Protein AF-A0A8K0I4N4-F1 (afdb_monomer_lite)

Radius of gyration: 37.81 Å; chains: 1; bounding box: 100×68×108 Å

Secondary structure (DSSP, 8-state):
-B---SS--HHHHHHHHHHHHHTT--EEE--GGGT-HHHHHHHHHHHHHTTSSS-GGG-EEEEEE-GGG-SHHHHHHHHHHHHHHHT-S-EEEEEE-SS-EE-TT---SSPPGGGEE---HHHHHHHHHHHHHTTSEEEEEEES--HHHHHHHHTT-SS--SEEEEE--SSS--HHHHHHHHHTTPEEEEESTT--TT-HHHHHHHHS-HHHHHHHHHHT--HHHHHHHHHS---TT--HHHHHHHHHHHHHHHHHHHH-TT-----------PPPP------HHHHHHHHHHHHHHHHHS--------HHHHHHHHHHHHHHHHHHHHHHHHHHHHHHHHHHHHHHHHHHHTTHHHHHHHTT--HHHHHHHHHHHHHHHHHHHHHHHHHHHHHHT-HHHHTS-HHHHHHHHHHHHHHHHHHHHHHHTT-S-HHHHHHHHHHHHHHHHHHIIIIIHHHHH-TTS-HHHHHHHTTSHHHHHHHHHHHHHHHHHHHHHHTS----TTGGG-TT--HHHHHHHHHHHHHHHHHHHHHHHHHHHTT----S-TTHHHHTTS----------------------TT-HHHHHHHTTSS--SSS--EETTEETTT-HHHHHHH-----SS----TTSBHHHHHHHHHHHTT--HHHHHHHHHHHHHHTT-SGGG-TTSBGGGS-HHHHHHHHHHHHHTT-HHHHHHHS-EEEEEEE--GGGHHHHHHHHHHH-TT-EEEEEETTEEEEEEETTT--HHHHHHHHHHHHTTS---EEEEEEPPHHHHHHHHHHHHHHHTT--

Structure (mmCIF, N/CA/C/O backbone):
data_AF-A0A8K0I4N4-F1
#
_entry.id   AF-A0A8K0I4N4-F1
#
loop_
_atom_site.group_PDB
_atom_site.id
_atom_site.type_symbol
_atom_site.label_atom_id
_atom_site.label_alt_id
_atom_site.label_comp_id
_atom_site.label_asym_id
_atom_site.label_entity_id
_atom_site.label_seq_id
_atom_site.pdbx_PDB_ins_code
_atom_site.Cartn_x
_atom_site.Cartn_y
_atom_site.Cartn_z
_atom_site.occupancy
_atom_site.B_iso_or_equiv
_atom_site.auth_seq_id
_atom_site.auth_comp_id
_atom_site.auth_asym_id
_atom_site.auth_atom_id
_atom_site.pdbx_PDB_model_num
ATOM 1 N N . MET A 1 1 ? -2.780 0.352 36.005 1.00 84.69 1 MET A N 1
ATOM 2 C CA . MET A 1 1 ? -1.514 0.038 36.692 1.00 84.69 1 MET A CA 1
ATOM 3 C C . MET A 1 1 ? -1.393 -1.473 36.811 1.00 84.69 1 MET A C 1
ATOM 5 O O . MET A 1 1 ? -2.317 -2.087 37.326 1.00 84.69 1 MET A O 1
ATOM 9 N N . GLY A 1 2 ? -0.307 -2.064 36.307 1.00 86.19 2 GLY A N 1
ATOM 10 C CA . GLY A 1 2 ? -0.007 -3.486 36.519 1.00 86.19 2 GLY A CA 1
ATOM 11 C C . GLY A 1 2 ? 0.747 -3.702 37.832 1.00 86.19 2 GLY A C 1
ATOM 12 O O . GLY A 1 2 ? 1.519 -2.837 38.239 1.00 86.19 2 GLY A O 1
ATOM 13 N N . THR A 1 3 ? 0.518 -4.838 38.488 1.00 88.50 3 THR A N 1
ATOM 14 C CA . THR A 1 3 ? 1.113 -5.178 39.798 1.00 88.50 3 THR A CA 1
ATOM 15 C C . THR A 1 3 ? 2.038 -6.399 39.749 1.00 88.50 3 THR A C 1
ATOM 17 O O . THR A 1 3 ? 2.388 -6.956 40.786 1.00 88.50 3 THR A O 1
ATOM 20 N N . ALA A 1 4 ? 2.437 -6.835 38.553 1.00 81.50 4 ALA A N 1
ATOM 21 C CA . ALA A 1 4 ? 3.469 -7.852 38.395 1.00 81.50 4 ALA A CA 1
ATOM 22 C C . ALA A 1 4 ? 4.845 -7.244 38.721 1.00 81.50 4 ALA A C 1
ATOM 24 O O . ALA A 1 4 ? 5.236 -6.248 38.113 1.00 81.50 4 ALA A O 1
ATOM 25 N N . GLY A 1 5 ? 5.573 -7.833 39.671 1.00 68.62 5 GLY A N 1
ATOM 26 C CA . GLY A 1 5 ? 6.937 -7.421 40.000 1.00 68.62 5 GLY A CA 1
ATOM 27 C C . GLY A 1 5 ? 7.660 -8.416 40.904 1.00 68.62 5 GLY A C 1
ATOM 28 O O . GLY A 1 5 ? 7.019 -9.129 41.676 1.00 68.62 5 GLY A O 1
ATOM 29 N N . ARG A 1 6 ? 8.993 -8.485 40.800 1.00 64.88 6 ARG A N 1
ATOM 30 C CA . ARG A 1 6 ? 9.859 -9.320 41.652 1.00 64.88 6 ARG A CA 1
ATOM 31 C C . ARG A 1 6 ? 11.047 -8.492 42.172 1.00 64.88 6 ARG A C 1
ATOM 33 O O . ARG A 1 6 ? 11.702 -7.849 41.358 1.00 64.88 6 ARG A O 1
ATOM 40 N N . PRO A 1 7 ? 11.369 -8.523 43.479 1.00 70.44 7 PRO A N 1
ATOM 41 C CA . PRO A 1 7 ? 10.626 -9.156 44.571 1.00 70.44 7 PRO A CA 1
ATOM 42 C C . PRO A 1 7 ? 9.334 -8.397 44.917 1.00 70.44 7 PRO A C 1
ATOM 44 O O . PRO A 1 7 ? 9.243 -7.181 44.763 1.00 70.44 7 PRO A O 1
ATOM 47 N N . VAL A 1 8 ? 8.331 -9.118 45.422 1.00 76.38 8 VAL A N 1
ATOM 48 C CA . VAL A 1 8 ? 7.087 -8.509 45.915 1.00 76.38 8 VAL A CA 1
ATOM 49 C C . VAL A 1 8 ? 7.308 -8.042 47.348 1.00 76.38 8 VAL A C 1
ATOM 51 O O . VAL A 1 8 ? 7.421 -8.863 48.255 1.00 76.38 8 VAL A O 1
ATOM 54 N N . VAL A 1 9 ? 7.342 -6.727 47.554 1.00 84.25 9 VAL A N 1
ATOM 55 C CA . VAL A 1 9 ? 7.341 -6.114 48.888 1.00 84.25 9 VAL A CA 1
ATOM 56 C C . VAL A 1 9 ? 5.937 -5.546 49.139 1.00 84.25 9 VAL A C 1
ATOM 58 O O . VAL A 1 9 ? 5.598 -4.529 48.529 1.00 84.25 9 VAL A O 1
ATOM 61 N N . PRO A 1 10 ? 5.103 -6.185 49.987 1.00 84.31 10 PRO A N 1
ATOM 62 C CA . PRO A 1 10 ? 3.696 -5.816 50.183 1.00 84.31 10 PRO A CA 1
ATOM 63 C C . PRO A 1 10 ? 3.459 -4.327 50.452 1.00 84.31 10 PRO A C 1
ATOM 65 O O . PRO A 1 10 ? 2.577 -3.729 49.839 1.00 84.31 10 PRO A O 1
ATOM 68 N N . GLU A 1 11 ? 4.280 -3.719 51.312 1.00 83.00 11 GLU A N 1
ATOM 69 C CA . GLU A 1 11 ? 4.122 -2.311 51.689 1.00 83.00 11 GLU A CA 1
ATOM 70 C C . GLU A 1 11 ? 4.395 -1.366 50.511 1.00 83.00 11 GLU A C 1
ATOM 72 O O . GLU A 1 11 ? 3.623 -0.442 50.262 1.00 83.00 11 GLU A O 1
ATOM 77 N N . ASN A 1 12 ? 5.422 -1.654 49.704 1.00 85.62 12 ASN A N 1
ATOM 78 C CA . ASN A 1 12 ? 5.733 -0.863 48.511 1.00 85.62 12 ASN A CA 1
ATOM 79 C C . ASN A 1 12 ? 4.607 -0.952 47.477 1.00 85.62 12 ASN A C 1
ATOM 81 O O . ASN A 1 12 ? 4.253 0.051 46.862 1.00 85.62 12 ASN A O 1
ATOM 85 N N . VAL A 1 13 ? 4.022 -2.143 47.302 1.00 86.81 13 VAL A N 1
ATOM 86 C CA . VAL A 1 13 ? 2.881 -2.344 46.397 1.00 86.81 13 VAL A CA 1
ATOM 87 C C . VAL A 1 13 ? 1.680 -1.527 46.872 1.00 86.81 13 VAL A C 1
ATOM 89 O O . VAL A 1 13 ? 1.077 -0.810 46.077 1.00 86.81 13 VAL A O 1
ATOM 92 N N . LYS A 1 14 ? 1.365 -1.576 48.170 1.00 88.56 14 LYS A N 1
ATOM 93 C CA . LYS A 1 14 ? 0.253 -0.830 48.774 1.00 88.56 14 LYS A CA 1
ATOM 94 C C . LYS A 1 14 ? 0.414 0.684 48.616 1.00 88.56 14 LYS A C 1
ATOM 96 O O . LYS A 1 14 ? -0.523 1.349 48.176 1.00 88.56 14 LYS A O 1
ATOM 101 N N . LEU A 1 15 ? 1.599 1.217 48.925 1.00 88.56 15 LEU A N 1
ATOM 102 C CA . LEU A 1 15 ? 1.917 2.640 48.767 1.00 88.56 15 LEU A CA 1
ATOM 103 C C . LEU A 1 15 ? 1.835 3.081 47.302 1.00 88.56 15 LEU A C 1
ATOM 105 O O . LEU A 1 15 ? 1.200 4.090 47.001 1.00 88.56 15 LEU A O 1
ATOM 109 N N . ALA A 1 16 ? 2.402 2.296 46.382 1.00 88.44 16 ALA A N 1
ATOM 110 C CA . ALA A 1 16 ? 2.364 2.607 44.956 1.00 88.44 16 ALA A CA 1
ATOM 111 C C . ALA A 1 16 ? 0.929 2.626 44.402 1.00 88.44 16 ALA A C 1
ATOM 113 O O . ALA A 1 16 ? 0.605 3.460 43.559 1.00 88.44 16 ALA A O 1
ATOM 114 N N . ILE A 1 17 ? 0.056 1.738 44.886 1.00 91.56 17 ILE A N 1
ATOM 115 C CA . ILE A 1 17 ? -1.358 1.706 44.492 1.00 91.56 17 ILE A CA 1
ATOM 116 C C . ILE A 1 17 ? -2.102 2.934 45.017 1.00 91.56 17 ILE A C 1
ATOM 118 O O . ILE A 1 17 ? -2.816 3.568 44.244 1.00 91.56 17 ILE A O 1
ATOM 122 N N . LEU A 1 18 ? -1.923 3.302 46.291 1.00 90.50 18 LEU A N 1
ATOM 123 C CA . LEU A 1 18 ? -2.546 4.505 46.860 1.00 90.50 18 LEU A CA 1
ATOM 124 C C . LEU A 1 18 ? -2.133 5.762 46.087 1.00 90.50 18 LEU A C 1
ATOM 126 O O . LEU A 1 18 ? -2.992 6.522 45.641 1.00 90.50 18 LEU A O 1
ATOM 130 N N . GLN A 1 19 ? -0.836 5.912 45.823 1.00 90.81 19 GLN A N 1
ATOM 131 C CA . GLN A 1 19 ? -0.314 7.024 45.035 1.00 90.81 19 GLN A CA 1
ATOM 132 C C . GLN A 1 19 ? -0.845 7.009 43.593 1.00 90.81 19 GLN A C 1
ATOM 134 O O . GLN A 1 19 ? -1.157 8.054 43.025 1.00 90.81 19 GLN A O 1
ATOM 139 N N . ALA A 1 20 ? -1.003 5.833 42.979 1.00 87.69 20 ALA A N 1
ATOM 140 C CA . ALA A 1 20 ? -1.614 5.731 41.658 1.00 87.69 20 ALA A CA 1
ATOM 141 C C . ALA A 1 20 ? -3.083 6.187 41.674 1.00 87.69 20 ALA A C 1
ATOM 143 O O . ALA A 1 20 ? -3.505 6.891 40.755 1.00 87.69 20 ALA A O 1
ATOM 144 N N . ILE A 1 21 ? -3.858 5.836 42.707 1.00 90.06 21 ILE A N 1
ATOM 145 C CA . ILE A 1 21 ? -5.245 6.301 42.864 1.00 90.06 21 ILE A CA 1
ATOM 146 C C . ILE A 1 21 ? -5.293 7.831 42.985 1.00 90.06 21 ILE A C 1
ATOM 148 O O . ILE A 1 21 ? -6.112 8.458 42.304 1.00 90.06 21 ILE A O 1
ATOM 152 N N . GLU A 1 22 ? -4.402 8.429 43.780 1.00 88.69 22 GLU A N 1
ATOM 153 C CA . GLU A 1 22 ? -4.265 9.888 43.927 1.00 88.69 22 GLU A CA 1
ATOM 154 C C . GLU A 1 22 ? -3.937 10.581 42.598 1.00 88.69 22 GLU A C 1
ATOM 156 O O . GLU A 1 22 ? -4.527 11.607 42.266 1.00 88.69 22 GLU A O 1
ATOM 161 N N . LEU A 1 23 ? -3.066 9.978 41.784 1.00 88.38 23 LEU A N 1
ATOM 162 C CA . LEU A 1 23 ? -2.719 10.461 40.441 1.00 88.38 23 LEU A CA 1
ATOM 163 C C . LEU A 1 23 ? -3.838 10.260 39.399 1.00 88.38 23 LEU A C 1
ATOM 165 O O . LEU A 1 23 ? -3.674 10.647 38.242 1.00 88.38 23 LEU A O 1
ATOM 169 N N . GLY A 1 24 ? -4.965 9.651 39.781 1.00 90.06 24 GLY A N 1
ATOM 170 C CA . GLY A 1 24 ? -6.136 9.461 38.923 1.00 90.06 24 GLY A CA 1
ATOM 171 C C . GLY A 1 24 ? -6.245 8.084 38.263 1.00 90.06 24 GLY A C 1
ATOM 172 O O . GLY A 1 24 ? -7.153 7.871 37.460 1.00 90.06 24 GLY A O 1
ATOM 173 N N . TYR A 1 25 ? -5.380 7.116 38.592 1.00 89.38 25 TYR A N 1
ATOM 174 C CA . TYR A 1 25 ? -5.561 5.749 38.100 1.00 89.38 25 TYR A CA 1
ATOM 175 C C . TYR A 1 25 ? -6.832 5.138 38.683 1.00 89.38 25 TYR A C 1
ATOM 177 O O . TYR A 1 25 ? -7.111 5.225 39.880 1.00 89.38 25 TYR A O 1
ATOM 185 N N . ARG A 1 26 ? -7.596 4.485 37.810 1.00 94.94 26 ARG A N 1
ATOM 186 C CA . ARG A 1 26 ? -8.806 3.744 38.176 1.00 94.94 26 ARG A CA 1
ATOM 187 C C . ARG A 1 26 ? -8.774 2.282 37.737 1.00 94.94 26 ARG A C 1
ATOM 189 O O . ARG A 1 26 ? -9.516 1.485 38.285 1.00 94.94 26 ARG A O 1
ATOM 196 N N . HIS A 1 27 ? -7.880 1.904 36.821 1.00 95.56 27 HIS A N 1
ATOM 197 C CA . HIS A 1 27 ? -7.715 0.521 36.361 1.00 95.56 27 HIS A CA 1
ATOM 198 C C . HIS A 1 27 ? -6.478 -0.135 36.996 1.00 95.56 27 HIS A C 1
ATOM 200 O O . HIS A 1 27 ? -5.355 0.340 36.791 1.00 95.56 27 HIS A O 1
ATOM 206 N N . PHE A 1 28 ? -6.674 -1.243 37.715 1.00 95.69 28 PHE A N 1
ATOM 207 C CA . PHE A 1 28 ? -5.638 -2.055 38.358 1.00 95.69 28 PHE A CA 1
ATOM 208 C C . PHE A 1 28 ? -5.649 -3.495 37.832 1.00 95.69 28 PHE A C 1
ATOM 210 O O . PHE A 1 28 ? -6.684 -4.155 37.829 1.00 95.69 28 PHE A O 1
ATOM 217 N N . ASP A 1 29 ? -4.485 -3.980 37.402 1.00 95.94 29 ASP A N 1
ATOM 218 C CA . ASP A 1 29 ? -4.281 -5.341 36.903 1.00 95.94 29 ASP A CA 1
ATOM 219 C C . ASP A 1 29 ? -3.389 -6.133 37.872 1.00 95.94 29 ASP A C 1
ATOM 221 O O . ASP A 1 29 ? -2.272 -5.721 38.212 1.00 95.94 29 ASP A O 1
ATOM 225 N N . THR A 1 30 ? -3.901 -7.269 38.340 1.00 95.62 30 THR A N 1
ATOM 226 C CA . THR A 1 30 ? -3.213 -8.220 39.220 1.00 95.62 30 THR A CA 1
ATOM 227 C C . THR A 1 30 ? -3.423 -9.657 38.732 1.00 95.62 30 THR A C 1
ATOM 229 O O . THR A 1 30 ? -3.965 -9.883 37.650 1.00 95.62 30 THR A O 1
ATOM 232 N N . ALA A 1 31 ? -2.914 -10.637 39.470 1.00 95.12 31 ALA A N 1
ATOM 233 C CA . ALA A 1 31 ? -3.152 -12.060 39.262 1.00 95.12 31 ALA A CA 1
ATOM 234 C C . ALA A 1 31 ? -2.863 -12.813 40.563 1.00 95.12 31 ALA A C 1
ATOM 236 O O . ALA A 1 31 ? -1.988 -12.401 41.331 1.00 95.12 31 ALA A O 1
ATOM 237 N N . SER A 1 32 ? -3.494 -13.973 40.755 1.00 92.38 32 SER A N 1
ATOM 238 C CA . SER A 1 32 ? -3.227 -14.838 41.913 1.00 92.38 32 SER A CA 1
ATOM 239 C C . SER A 1 32 ? -1.741 -15.212 42.033 1.00 92.38 32 SER A C 1
ATOM 241 O O . SER A 1 32 ? -1.169 -15.158 43.123 1.00 92.38 32 SER A O 1
ATOM 243 N N . LEU A 1 33 ? -1.074 -15.484 40.901 1.00 91.81 33 LEU A N 1
ATOM 244 C CA . LEU A 1 33 ? 0.362 -15.779 40.855 1.00 91.81 33 LEU A CA 1
ATOM 245 C C . LEU A 1 33 ? 1.227 -14.631 41.391 1.00 91.81 33 LEU A C 1
ATOM 247 O O . LEU A 1 33 ? 2.259 -14.883 42.009 1.00 91.81 33 LEU A O 1
ATOM 251 N N . TYR A 1 34 ? 0.846 -13.374 41.146 1.00 90.25 34 TYR A N 1
ATOM 252 C CA . TYR A 1 34 ? 1.699 -12.226 41.470 1.00 90.25 34 TYR A CA 1
ATOM 253 C C . TYR A 1 34 ? 1.830 -12.015 42.979 1.00 90.25 34 TYR A C 1
ATOM 255 O O . TYR A 1 34 ? 2.717 -11.289 43.409 1.00 90.25 34 TYR A O 1
ATOM 263 N N . ARG A 1 35 ? 0.958 -12.636 43.789 1.00 89.94 35 ARG A N 1
ATOM 264 C CA . ARG A 1 35 ? 0.892 -12.449 45.248 1.00 89.94 35 ARG A CA 1
ATOM 265 C C . ARG A 1 35 ? 0.696 -10.981 45.664 1.00 89.94 35 ARG A C 1
ATOM 267 O O . ARG A 1 35 ? 1.023 -10.605 46.786 1.00 89.94 35 ARG A O 1
ATOM 274 N N . THR A 1 36 ? 0.123 -10.163 44.780 1.00 94.00 36 THR A N 1
ATOM 275 C CA . THR A 1 36 ? -0.172 -8.737 45.009 1.00 94.00 36 THR A CA 1
ATOM 276 C C . THR A 1 36 ? -1.652 -8.440 45.243 1.00 94.00 36 THR A C 1
ATOM 278 O O . THR A 1 36 ? -1.992 -7.310 45.584 1.00 94.00 36 THR A O 1
ATOM 281 N N . GLU A 1 37 ? -2.526 -9.447 45.149 1.00 96.12 37 GLU A N 1
ATOM 282 C CA . GLU A 1 37 ? -3.969 -9.314 45.394 1.00 96.12 37 GLU A CA 1
ATOM 283 C C . GLU A 1 37 ? -4.283 -8.756 46.787 1.00 96.12 37 GLU A C 1
ATOM 285 O O . GLU A 1 37 ? -5.057 -7.813 46.916 1.00 96.12 37 GLU A O 1
ATOM 290 N N . ARG A 1 38 ? -3.641 -9.286 47.836 1.00 95.50 38 ARG A N 1
ATOM 291 C CA . ARG A 1 38 ? -3.889 -8.841 49.214 1.00 95.50 38 ARG A CA 1
ATOM 292 C C . ARG A 1 38 ? -3.451 -7.391 49.469 1.00 95.50 38 ARG A C 1
ATOM 294 O O . ARG A 1 38 ? -4.287 -6.609 49.918 1.00 95.50 38 ARG A O 1
ATOM 301 N N . PRO A 1 39 ? -2.213 -6.979 49.127 1.00 95.00 39 PRO A N 1
ATOM 302 C CA . PRO A 1 39 ? -1.818 -5.570 49.197 1.00 95.00 39 PRO A CA 1
ATOM 303 C C . PRO A 1 39 ? -2.722 -4.628 48.390 1.00 95.00 39 PRO A C 1
ATOM 305 O O . PRO A 1 39 ? -3.019 -3.528 48.854 1.00 95.00 39 PRO A O 1
ATOM 308 N N . LEU A 1 40 ? -3.184 -5.053 47.206 1.00 96.31 40 LEU A N 1
ATOM 309 C CA . LEU A 1 40 ? -4.114 -4.276 46.382 1.00 96.31 40 LEU A CA 1
ATOM 310 C C . LEU A 1 40 ? -5.477 -4.112 47.057 1.00 96.31 40 LEU A C 1
ATOM 312 O O . LEU A 1 40 ? -5.989 -2.996 47.107 1.00 96.31 40 LEU A O 1
ATOM 316 N N . GLY A 1 41 ? -6.027 -5.181 47.629 1.00 96.44 41 GLY A N 1
ATOM 317 C CA . GLY A 1 41 ? -7.275 -5.125 48.385 1.00 96.44 41 GLY A CA 1
ATOM 318 C C . GLY A 1 41 ? -7.211 -4.159 49.565 1.00 96.44 41 GLY A C 1
ATOM 319 O O . GLY A 1 41 ? -8.054 -3.276 49.711 1.00 96.44 41 GLY A O 1
ATOM 320 N N . GLU A 1 42 ? -6.146 -4.248 50.363 1.00 96.62 42 GLU A N 1
ATOM 321 C CA . GLU A 1 42 ? -5.931 -3.341 51.495 1.00 96.62 42 GLU A CA 1
ATOM 322 C C . GLU A 1 42 ? -5.741 -1.876 51.068 1.00 96.62 42 GLU A C 1
ATOM 324 O O . GLU A 1 42 ? -6.174 -0.964 51.777 1.00 96.62 42 GLU A O 1
ATOM 329 N N . ALA A 1 43 ? -5.085 -1.630 49.928 1.00 95.75 43 ALA A N 1
ATOM 330 C CA . ALA A 1 43 ? -4.929 -0.289 49.370 1.00 95.75 43 ALA A CA 1
ATOM 331 C C . ALA A 1 43 ? -6.272 0.287 48.900 1.00 95.75 43 ALA A C 1
ATOM 333 O O . ALA A 1 43 ? -6.580 1.438 49.201 1.00 95.75 43 ALA A O 1
ATOM 334 N N . ILE A 1 44 ? -7.095 -0.516 48.217 1.00 96.25 44 ILE A N 1
ATOM 335 C CA . ILE A 1 44 ? -8.442 -0.118 47.786 1.00 96.25 44 ILE A CA 1
ATOM 336 C C . ILE A 1 44 ? -9.322 0.195 49.000 1.00 96.25 44 ILE A C 1
ATOM 338 O O . ILE A 1 44 ? -9.976 1.237 49.021 1.00 96.25 44 ILE A O 1
ATOM 342 N N . ALA A 1 45 ? -9.300 -0.652 50.033 1.00 95.88 45 ALA A N 1
ATOM 343 C CA . ALA A 1 45 ? -10.048 -0.423 51.267 1.00 95.88 45 ALA A CA 1
ATOM 344 C C . ALA A 1 45 ? -9.640 0.898 51.943 1.00 95.88 45 ALA A C 1
ATOM 346 O O . ALA A 1 45 ? -10.505 1.697 52.306 1.00 95.88 45 ALA A O 1
ATOM 347 N N . ARG A 1 46 ? -8.331 1.180 52.039 1.00 94.94 46 ARG A N 1
ATOM 348 C CA . ARG A 1 46 ? -7.832 2.474 52.538 1.00 94.94 46 ARG A CA 1
ATOM 349 C C . ARG A 1 46 ? -8.260 3.648 51.660 1.00 94.94 46 ARG A C 1
ATOM 351 O O . ARG A 1 46 ? -8.630 4.683 52.199 1.00 94.94 46 ARG A O 1
ATOM 358 N N . ALA A 1 47 ? -8.224 3.507 50.337 1.00 94.62 47 ALA A N 1
ATOM 359 C CA . ALA A 1 47 ? -8.614 4.574 49.419 1.00 94.62 47 ALA A CA 1
ATOM 360 C C . ALA A 1 47 ? -10.111 4.915 49.519 1.00 94.62 47 ALA A C 1
ATOM 362 O O . ALA A 1 47 ? -10.476 6.087 49.444 1.00 94.62 47 ALA A O 1
ATOM 363 N N . LEU A 1 48 ? -10.962 3.908 49.741 1.00 94.19 48 LEU A N 1
ATOM 364 C CA . LEU A 1 48 ? -12.392 4.089 50.001 1.00 94.19 48 LEU A CA 1
ATOM 365 C C . LEU A 1 48 ? -12.635 4.767 51.353 1.00 94.19 48 LEU A C 1
ATOM 367 O O . LEU A 1 48 ? -13.382 5.737 51.426 1.00 94.19 48 LEU A O 1
ATOM 371 N N . GLN A 1 49 ? -11.967 4.304 52.415 1.00 94.00 49 GLN A N 1
ATOM 372 C CA . GLN A 1 49 ? -12.079 4.904 53.752 1.00 94.00 49 GLN A CA 1
ATOM 373 C C . GLN A 1 49 ? -11.561 6.349 53.796 1.00 94.00 49 GLN A C 1
ATOM 375 O O . GLN A 1 49 ? -12.154 7.197 54.456 1.00 94.00 49 GLN A O 1
ATOM 380 N N . GLY A 1 50 ? -10.467 6.634 53.086 1.00 89.69 50 GLY A N 1
ATOM 381 C CA . GLY A 1 50 ? -9.846 7.957 52.998 1.00 89.69 50 GLY A CA 1
ATOM 382 C C . GLY A 1 50 ? -10.511 8.913 52.007 1.00 89.69 50 GLY A C 1
ATOM 383 O O . GLY A 1 50 ? -10.039 10.035 51.853 1.00 89.69 50 GLY A O 1
ATOM 384 N N . GLY A 1 51 ? -11.571 8.490 51.310 1.00 90.94 51 GLY A N 1
ATOM 385 C CA . GLY A 1 51 ? -12.294 9.330 50.351 1.00 90.94 51 GLY A CA 1
ATOM 386 C C . GLY A 1 51 ? -11.536 9.638 49.052 1.00 90.94 51 GLY A C 1
ATOM 387 O O . GLY A 1 51 ? -11.972 10.502 48.294 1.00 90.94 51 GLY A O 1
ATOM 388 N N . LEU A 1 52 ? -10.436 8.931 48.760 1.00 90.38 52 LEU A N 1
ATOM 389 C CA . LEU A 1 52 ? -9.694 9.060 47.495 1.00 90.38 52 LEU A CA 1
ATOM 390 C C . LEU A 1 52 ? -10.507 8.563 46.287 1.00 90.38 52 LEU A C 1
ATOM 392 O O . LEU A 1 52 ? -10.306 9.015 45.158 1.00 90.38 52 LEU A O 1
ATOM 396 N N . VAL A 1 53 ? -11.427 7.630 46.531 1.00 92.56 53 VAL A N 1
ATOM 397 C CA . VAL A 1 53 ? -12.433 7.142 45.581 1.00 92.56 53 VAL A CA 1
ATOM 398 C C . VAL A 1 53 ? -13.780 7.074 46.283 1.00 92.56 53 VAL A C 1
ATOM 400 O O . VAL A 1 53 ? -13.858 6.632 47.428 1.00 92.56 53 VAL A O 1
ATOM 403 N N . LYS A 1 54 ? -14.854 7.507 45.613 1.00 89.56 54 LYS A N 1
ATOM 404 C CA . LYS A 1 54 ? -16.175 7.609 46.264 1.00 89.56 54 LYS A CA 1
ATOM 405 C C . LYS A 1 54 ? -16.845 6.254 46.450 1.00 89.56 54 LYS A C 1
ATOM 407 O O . LYS A 1 54 ? -17.655 6.079 47.354 1.00 89.56 54 LYS A O 1
ATOM 412 N N . SER A 1 55 ? -16.559 5.305 45.562 1.00 93.88 55 SER A N 1
ATOM 413 C CA . SER A 1 55 ? -17.141 3.966 45.608 1.00 93.88 55 SER A CA 1
ATOM 414 C C . SER A 1 55 ? -16.262 2.951 44.884 1.00 93.88 55 SER A C 1
ATOM 416 O O . SER A 1 55 ? -15.486 3.306 43.994 1.00 93.88 55 SER A O 1
ATOM 418 N N . ARG A 1 56 ? -16.438 1.660 45.202 1.00 94.81 56 ARG A N 1
ATOM 419 C CA . ARG A 1 56 ? -15.763 0.553 44.501 1.00 94.81 56 ARG A CA 1
ATOM 420 C C . ARG A 1 56 ? -16.035 0.565 42.991 1.00 94.81 56 ARG A C 1
ATOM 422 O O . ARG A 1 56 ? -15.181 0.123 42.231 1.00 94.81 56 ARG A O 1
ATOM 429 N N . SER A 1 57 ? -17.182 1.094 42.562 1.00 93.69 57 SER A N 1
ATOM 430 C CA . SER A 1 57 ? -17.567 1.165 41.147 1.00 93.69 57 SER A CA 1
ATOM 431 C C . SER A 1 57 ? -16.739 2.151 40.313 1.00 93.69 57 SER A C 1
ATOM 433 O O . SER A 1 57 ? -16.746 2.059 39.092 1.00 93.69 57 SER A O 1
ATOM 435 N N . GLU A 1 58 ? -15.988 3.060 40.949 1.00 93.69 58 GLU A N 1
ATOM 436 C CA . GLU A 1 58 ? -15.046 3.936 40.239 1.00 93.69 58 GLU A CA 1
ATOM 437 C C . GLU A 1 58 ? -13.772 3.202 39.805 1.00 93.69 58 GLU A C 1
ATOM 439 O O . GLU A 1 58 ? -12.997 3.739 39.015 1.00 93.69 58 GLU A O 1
ATOM 444 N N . LEU A 1 59 ? -13.525 2.004 40.339 1.00 95.31 59 LEU A N 1
ATOM 445 C CA . LEU A 1 59 ? -12.338 1.210 40.056 1.00 95.31 59 LEU A CA 1
ATOM 446 C C . LEU A 1 59 ? -12.659 0.081 39.076 1.00 95.31 59 LEU A C 1
ATOM 448 O O . LEU A 1 59 ? -13.706 -0.548 39.168 1.00 95.31 59 LEU A O 1
ATOM 452 N N . PHE A 1 60 ? -11.711 -0.212 38.191 1.00 97.88 60 PHE A N 1
ATOM 453 C CA . PHE A 1 60 ? -11.708 -1.380 37.321 1.00 97.88 60 PHE A CA 1
ATOM 454 C C . PHE A 1 60 ? -10.591 -2.325 37.774 1.00 97.88 60 PHE A C 1
ATOM 456 O O . PHE A 1 60 ? -9.410 -2.001 37.630 1.00 97.88 60 PHE A O 1
ATOM 463 N N . VAL A 1 61 ? -10.940 -3.476 38.347 1.00 98.00 61 VAL A N 1
ATOM 464 C CA . VAL A 1 61 ? -9.979 -4.443 38.899 1.00 98.00 61 VAL A CA 1
ATOM 465 C C . VAL A 1 61 ? -9.991 -5.736 38.091 1.00 98.00 61 VAL A C 1
ATOM 467 O O . VAL A 1 61 ? -11.021 -6.407 37.985 1.00 98.00 61 VAL A O 1
ATOM 470 N N . THR A 1 62 ? -8.818 -6.097 37.572 1.00 98.38 62 THR A N 1
ATOM 471 C CA . THR A 1 62 ? -8.577 -7.319 36.798 1.00 98.38 62 THR A CA 1
ATOM 472 C C . THR A 1 62 ? -7.744 -8.311 37.610 1.00 98.38 62 THR A C 1
ATOM 474 O O . THR A 1 62 ? -6.680 -7.937 38.107 1.00 98.38 62 THR A O 1
ATOM 477 N N . SER A 1 63 ? -8.171 -9.576 37.703 1.00 98.06 63 SER A N 1
ATOM 478 C CA . SER A 1 63 ? -7.325 -10.692 38.177 1.00 98.06 63 SER A CA 1
ATOM 479 C C . SER A 1 63 ? -7.361 -11.876 37.202 1.00 98.06 63 SER A C 1
ATOM 481 O O . SER A 1 63 ? -8.096 -11.859 36.211 1.00 98.06 63 SER A O 1
ATOM 483 N N . LYS A 1 64 ? -6.523 -12.891 37.437 1.00 98.12 64 LYS A N 1
ATOM 484 C CA . LYS A 1 64 ? -6.265 -13.975 36.480 1.00 98.12 64 LYS A CA 1
ATOM 485 C C . LYS A 1 64 ? -6.248 -15.354 37.140 1.00 98.12 64 LYS A C 1
ATOM 487 O O . LYS A 1 64 ? -5.629 -15.524 38.191 1.00 98.12 64 LYS A O 1
ATOM 492 N N . LEU A 1 65 ? -6.868 -16.329 36.478 1.00 97.75 65 LEU A N 1
ATOM 493 C CA . LEU A 1 65 ? -6.868 -17.754 36.809 1.00 97.75 65 LEU A CA 1
ATOM 494 C C . LEU A 1 65 ? -5.515 -18.382 36.457 1.00 97.75 65 LEU A C 1
ATOM 496 O O . LEU A 1 65 ? -5.115 -18.368 35.291 1.00 97.75 65 LEU A O 1
ATOM 500 N N . TRP A 1 66 ? -4.805 -18.922 37.450 1.00 96.50 66 TRP A N 1
ATOM 501 C CA . TRP A 1 66 ? -3.497 -19.549 37.240 1.00 96.50 66 TRP A CA 1
ATOM 502 C C . TRP A 1 66 ? -3.610 -20.970 36.673 1.00 96.50 66 TRP A C 1
ATOM 504 O O . TRP A 1 66 ? -4.633 -21.626 36.844 1.00 96.50 66 TRP A O 1
ATOM 514 N N . CYS A 1 67 ? -2.547 -21.460 36.026 1.00 95.19 67 CYS A N 1
ATOM 515 C CA . CYS A 1 67 ? -2.527 -22.750 35.327 1.00 95.19 67 CYS A CA 1
ATOM 516 C C . CYS A 1 67 ? -2.886 -23.945 36.228 1.00 95.19 67 CYS A C 1
ATOM 518 O O . CYS A 1 67 ? -3.546 -24.873 35.766 1.00 95.19 67 CYS A O 1
ATOM 520 N N . SER A 1 68 ? -2.507 -23.922 37.510 1.00 94.38 68 SER A N 1
ATOM 521 C CA . SER A 1 68 ? -2.825 -25.005 38.457 1.00 94.38 68 SER A CA 1
ATOM 522 C C . SER A 1 68 ? -4.292 -25.024 38.885 1.00 94.38 68 SER A C 1
ATOM 524 O O . SER A 1 68 ? -4.783 -26.052 39.342 1.00 94.38 68 SER A O 1
ATOM 526 N N . ASP A 1 69 ? -4.999 -23.906 38.724 1.00 96.38 69 ASP A N 1
ATOM 527 C CA . ASP A 1 69 ? -6.432 -23.782 38.982 1.00 96.38 69 ASP A CA 1
ATOM 528 C C . ASP A 1 69 ? -7.248 -23.843 37.664 1.00 96.38 69 ASP A C 1
ATOM 530 O O . ASP A 1 69 ? -8.476 -23.781 37.695 1.00 96.38 69 ASP A O 1
ATOM 534 N N . ALA A 1 70 ? -6.599 -23.993 36.497 1.00 96.19 70 ALA A N 1
ATOM 535 C CA . ALA A 1 70 ? -7.236 -24.064 35.176 1.00 96.19 70 ALA A CA 1
ATOM 536 C C . ALA A 1 70 ? -7.845 -25.451 34.890 1.00 96.19 70 ALA A C 1
ATOM 538 O O . ALA A 1 70 ? -7.519 -26.116 33.906 1.00 96.19 70 ALA A O 1
ATOM 539 N N . HIS A 1 71 ? -8.741 -25.871 35.781 1.00 96.56 71 HIS A N 1
ATOM 540 C CA . HIS A 1 71 ? -9.543 -27.093 35.724 1.00 96.56 71 HIS A CA 1
ATOM 541 C C . HIS A 1 71 ? -10.979 -26.723 36.080 1.00 96.56 71 HIS A C 1
ATOM 543 O O . HIS A 1 71 ? -11.176 -25.906 36.977 1.00 96.56 71 HIS A O 1
ATOM 549 N N . ARG A 1 72 ? -11.973 -27.319 35.409 1.00 95.62 72 ARG A N 1
ATOM 550 C CA . ARG A 1 72 ? -13.401 -26.959 35.535 1.00 95.62 72 ARG A CA 1
ATOM 551 C C . ARG A 1 72 ? -13.842 -26.695 36.979 1.00 95.62 72 ARG A C 1
ATOM 553 O O . ARG A 1 72 ? -14.345 -25.615 37.276 1.00 95.62 72 ARG A O 1
ATOM 560 N N . ASP A 1 73 ? -13.587 -27.651 37.868 1.00 96.19 73 ASP A N 1
ATOM 561 C CA . ASP A 1 73 ? -14.069 -27.624 39.255 1.00 96.19 73 ASP A CA 1
ATOM 562 C C . ASP A 1 73 ? -13.270 -26.670 40.162 1.00 96.19 73 ASP A C 1
ATOM 564 O O . ASP A 1 73 ? -13.684 -26.373 41.282 1.00 96.19 73 ASP A O 1
ATOM 568 N N . LEU A 1 74 ? -12.123 -26.167 39.691 1.00 97.69 74 LEU A N 1
ATOM 569 C CA . LEU A 1 74 ? -11.232 -25.280 40.444 1.00 97.69 74 LEU A CA 1
ATOM 570 C C . LEU A 1 74 ? -11.378 -23.803 40.060 1.00 97.69 74 LEU A C 1
ATOM 572 O O . LEU A 1 74 ? -11.000 -22.943 40.858 1.00 97.69 74 LEU A O 1
ATOM 576 N N . VAL A 1 75 ? -11.981 -23.490 38.905 1.00 98.06 75 VAL A N 1
ATOM 577 C CA . VAL A 1 75 ? -12.147 -22.106 38.421 1.00 98.06 75 VAL A CA 1
ATOM 578 C C . VAL A 1 75 ? -12.897 -21.232 39.429 1.00 98.06 75 VAL A C 1
ATOM 580 O O . VAL A 1 75 ? -12.402 -20.179 39.835 1.00 98.06 75 VAL A O 1
ATOM 583 N N . LEU A 1 76 ? -14.080 -21.671 39.868 1.00 97.62 76 LEU A N 1
ATOM 584 C CA . LEU A 1 76 ? -14.907 -20.920 40.814 1.00 97.62 76 LEU A CA 1
ATOM 585 C C . LEU A 1 76 ? -14.235 -20.789 42.199 1.00 97.62 76 LEU A C 1
ATOM 587 O O . LEU A 1 76 ? -14.127 -19.661 42.693 1.00 97.62 76 LEU A O 1
ATOM 591 N N . PRO A 1 77 ? -13.706 -21.868 42.818 1.00 97.94 77 PRO A N 1
ATOM 592 C CA . PRO A 1 77 ? -12.925 -21.756 44.051 1.00 97.94 77 PRO A CA 1
ATOM 593 C C . PRO A 1 77 ? -11.723 -20.808 43.949 1.00 97.94 77 PRO A C 1
ATOM 595 O O . PRO A 1 77 ? -11.418 -20.099 44.915 1.00 97.94 77 PRO A O 1
ATOM 598 N N . ALA A 1 78 ? -11.038 -20.774 42.803 1.00 97.81 78 ALA A N 1
ATOM 599 C CA . ALA A 1 78 ? -9.906 -19.884 42.571 1.00 97.81 78 ALA A CA 1
ATOM 600 C C . ALA A 1 78 ? -10.338 -18.417 42.481 1.00 97.81 78 ALA A C 1
ATOM 602 O O . ALA A 1 78 ? -9.736 -17.571 43.145 1.00 97.81 78 ALA A O 1
ATOM 603 N N . LEU A 1 79 ? -11.423 -18.112 41.760 1.00 98.25 79 LEU A N 1
ATOM 604 C CA . LEU A 1 79 ? -11.991 -16.762 41.726 1.00 98.25 79 LEU A CA 1
ATOM 605 C C . LEU A 1 79 ? -12.414 -16.294 43.124 1.00 98.25 79 LEU A C 1
ATOM 607 O O . LEU A 1 79 ? -12.062 -15.194 43.545 1.00 98.25 79 LEU A O 1
ATOM 611 N N . GLN A 1 80 ? -13.105 -17.143 43.888 1.00 98.19 80 GLN A N 1
ATOM 612 C CA . GLN A 1 80 ? -13.490 -16.823 45.265 1.00 98.19 80 GLN A CA 1
ATOM 613 C C . GLN A 1 80 ? -12.271 -16.579 46.166 1.00 98.19 80 GLN A C 1
ATOM 615 O O . GLN A 1 80 ? -12.309 -15.722 47.049 1.00 98.19 80 GLN A O 1
ATOM 620 N N . ARG A 1 81 ? -11.171 -17.314 45.956 1.00 97.94 81 ARG A N 1
ATOM 621 C CA . ARG A 1 81 ? -9.901 -17.093 46.665 1.00 97.94 81 ARG A CA 1
ATOM 622 C C . ARG A 1 81 ? -9.317 -15.719 46.328 1.00 97.94 81 ARG A C 1
ATOM 624 O O . ARG A 1 81 ? -8.955 -14.993 47.250 1.00 97.94 81 ARG A O 1
ATOM 631 N N . SER A 1 82 ? -9.293 -15.348 45.049 1.00 98.06 82 SER A N 1
ATOM 632 C CA . SER A 1 82 ? -8.867 -14.020 44.592 1.00 98.06 82 SER A CA 1
ATOM 633 C C . SER A 1 82 ? -9.724 -12.896 45.182 1.00 98.06 82 SER A C 1
ATOM 635 O O . SER A 1 82 ? -9.179 -11.920 45.694 1.00 98.06 82 SER A O 1
ATOM 637 N N . LEU A 1 83 ? -11.051 -13.049 45.195 1.00 98.38 83 LEU A N 1
ATOM 638 C CA . LEU A 1 83 ? -11.981 -12.085 45.797 1.00 98.38 83 LEU A CA 1
ATOM 639 C C . LEU A 1 83 ? -11.742 -11.909 47.302 1.00 98.38 83 LEU A C 1
ATOM 641 O O . LEU A 1 83 ? -11.657 -10.779 47.780 1.00 98.38 83 LEU A O 1
ATOM 645 N N . ARG A 1 84 ? -11.529 -13.009 48.042 1.00 98.38 84 ARG A N 1
ATOM 646 C CA . ARG A 1 84 ? -11.160 -12.954 49.469 1.00 98.38 84 ARG A CA 1
ATOM 647 C C . ARG A 1 84 ? -9.832 -12.240 49.699 1.00 98.38 84 ARG A C 1
ATOM 649 O O . ARG A 1 84 ? -9.739 -11.429 50.614 1.00 98.38 84 ARG A O 1
ATOM 656 N N . ASN A 1 85 ? -8.818 -12.520 48.879 1.00 97.12 85 ASN A N 1
ATOM 657 C CA . ASN A 1 85 ? -7.526 -11.839 48.976 1.00 97.12 85 ASN A CA 1
ATOM 658 C C . ASN A 1 85 ? -7.678 -10.332 48.737 1.00 97.12 85 ASN A C 1
ATOM 660 O O . ASN A 1 85 ? -7.129 -9.537 49.493 1.00 97.12 85 ASN A O 1
ATOM 664 N N . LEU A 1 86 ? -8.444 -9.955 47.711 1.00 97.81 86 LEU A N 1
ATOM 665 C CA . LEU A 1 86 ? -8.711 -8.566 47.340 1.00 97.81 86 LEU A CA 1
ATOM 666 C C . LEU A 1 86 ? -9.701 -7.861 48.277 1.00 97.81 86 LEU A C 1
ATOM 668 O O . LEU A 1 86 ? -9.802 -6.641 48.212 1.00 97.81 86 LEU A O 1
ATOM 672 N N . GLN A 1 87 ? -10.416 -8.594 49.135 1.00 97.56 87 GLN A N 1
ATOM 673 C CA . GLN A 1 87 ? -11.507 -8.066 49.963 1.00 97.56 87 GLN A CA 1
ATOM 674 C C . GLN A 1 87 ? -12.587 -7.376 49.109 1.00 97.56 87 GLN A C 1
ATOM 676 O O . GLN A 1 87 ? -13.047 -6.282 49.426 1.00 97.56 87 GLN A O 1
ATOM 681 N N . LEU A 1 88 ? -12.950 -8.005 47.987 1.00 97.19 88 LEU A N 1
ATOM 682 C CA . LEU A 1 88 ? -13.934 -7.497 47.031 1.00 97.19 88 LEU A CA 1
ATOM 683 C C . LEU A 1 88 ? -15.060 -8.506 46.818 1.00 97.19 88 LEU A C 1
ATOM 685 O O . LEU A 1 88 ? -14.822 -9.710 46.832 1.00 97.19 88 LEU A O 1
ATOM 689 N N . ASP A 1 89 ? -16.254 -8.001 46.518 1.00 97.06 89 ASP A N 1
ATOM 690 C CA . ASP A 1 89 ? -17.413 -8.839 46.185 1.00 97.06 89 ASP A CA 1
ATOM 691 C C . ASP A 1 89 ? -17.400 -9.303 44.719 1.00 97.06 89 ASP A C 1
ATOM 693 O O . ASP A 1 89 ? -17.949 -10.351 44.389 1.00 97.06 89 ASP A O 1
ATOM 697 N N . TYR A 1 90 ? -16.760 -8.531 43.831 1.00 98.06 90 TYR A N 1
ATOM 698 C CA . TYR A 1 90 ? -16.650 -8.837 42.404 1.00 98.06 90 TYR A CA 1
ATOM 699 C C . TYR A 1 90 ? -15.359 -8.293 41.769 1.00 98.06 90 TYR A C 1
ATOM 701 O O . TYR A 1 90 ? -14.761 -7.304 42.223 1.00 98.06 90 TYR A O 1
ATOM 709 N N . LEU A 1 91 ? -14.965 -8.916 40.656 1.00 98.31 91 LEU A N 1
ATOM 710 C CA . LEU A 1 91 ? -13.970 -8.400 39.712 1.00 98.31 91 LEU A CA 1
ATOM 711 C C . LEU A 1 91 ? -14.646 -7.729 38.518 1.00 98.31 91 LEU A C 1
ATOM 713 O O . LEU A 1 91 ? -15.698 -8.166 38.056 1.00 98.31 91 LEU A O 1
ATOM 717 N N . ASP A 1 92 ? -14.018 -6.695 37.969 1.00 98.56 92 ASP A N 1
ATOM 718 C CA . ASP A 1 92 ? -14.491 -6.086 36.724 1.00 98.56 92 ASP A CA 1
ATOM 719 C C . ASP A 1 92 ? -14.136 -6.969 35.521 1.00 98.56 92 ASP A C 1
ATOM 721 O O . ASP A 1 92 ? -14.925 -7.096 34.583 1.00 98.56 92 ASP A O 1
ATOM 725 N N . LEU A 1 93 ? -12.985 -7.647 35.593 1.00 98.56 93 LEU A N 1
ATOM 726 C CA . LEU A 1 93 ? -12.500 -8.564 34.569 1.00 98.56 93 LEU A CA 1
ATOM 727 C C . LEU A 1 93 ? -11.762 -9.761 35.186 1.00 98.56 93 LEU A C 1
ATOM 729 O O . LEU A 1 93 ? -10.864 -9.590 36.015 1.00 98.56 93 LEU A O 1
ATOM 733 N N . TYR A 1 94 ? -12.102 -10.975 34.748 1.00 98.62 94 TYR A N 1
ATOM 734 C CA . TYR A 1 94 ? -11.392 -12.200 35.125 1.00 98.62 94 TYR A CA 1
ATOM 735 C C . TYR A 1 94 ? -10.836 -12.925 33.896 1.00 98.62 94 TYR A C 1
ATOM 737 O O . TYR A 1 94 ? -11.575 -13.214 32.954 1.00 98.62 94 TYR A O 1
ATOM 745 N N . LEU A 1 95 ? -9.527 -13.195 33.884 1.00 98.69 95 LEU A N 1
ATOM 746 C CA . LEU A 1 95 ? -8.826 -13.731 32.711 1.00 98.69 95 LEU A CA 1
ATOM 747 C C . LEU A 1 95 ? -8.278 -15.141 32.943 1.00 98.69 95 LEU A C 1
ATOM 749 O O . LEU A 1 95 ? -7.668 -15.397 33.977 1.00 98.69 95 LEU A O 1
ATOM 753 N N . ILE A 1 96 ? -8.359 -16.024 31.945 1.00 98.38 96 ILE A N 1
ATOM 754 C CA . ILE A 1 96 ? -7.488 -17.213 31.897 1.00 98.38 96 ILE A CA 1
ATOM 755 C C . ILE A 1 96 ? -6.050 -16.737 31.649 1.00 98.38 96 ILE A C 1
ATOM 757 O O . ILE A 1 96 ? -5.797 -16.094 30.634 1.00 98.38 96 ILE A O 1
ATOM 761 N N . HIS A 1 97 ? -5.108 -17.005 32.560 1.00 96.56 97 HIS A N 1
ATOM 762 C CA . HIS A 1 97 ? -3.771 -16.391 32.503 1.00 96.56 97 HIS A CA 1
ATOM 763 C C . HIS A 1 97 ? -2.897 -16.937 31.358 1.00 96.56 97 HIS A C 1
ATOM 765 O O . HIS A 1 97 ? -2.145 -16.172 30.754 1.00 96.56 97 HIS A O 1
ATOM 771 N N . TRP A 1 98 ? -2.995 -18.232 31.048 1.00 94.12 98 TRP A N 1
ATOM 772 C CA . TRP A 1 98 ? -2.271 -18.879 29.948 1.00 94.12 98 TRP A CA 1
ATOM 773 C C . TRP A 1 98 ? -3.135 -19.958 29.277 1.00 94.12 98 TRP A C 1
ATOM 775 O O . TRP A 1 98 ? -3.963 -20.569 29.952 1.00 94.12 98 TRP A O 1
ATOM 785 N N . PRO A 1 99 ? -2.938 -20.253 27.977 1.00 94.25 99 PRO A N 1
ATOM 786 C CA . PRO A 1 99 ? -3.659 -21.304 27.251 1.00 94.25 99 PRO A CA 1
ATOM 787 C C . PRO A 1 99 ? -3.145 -22.724 27.581 1.00 94.25 99 PRO A C 1
ATOM 789 O O . PRO A 1 99 ? -2.947 -23.543 26.684 1.00 94.25 99 PRO A O 1
ATOM 792 N N . MET A 1 100 ? -2.889 -23.007 28.859 1.00 92.81 100 MET A N 1
ATOM 793 C CA . MET A 1 100 ? -2.373 -24.280 29.371 1.00 92.81 100 MET A CA 1
ATOM 794 C C . MET A 1 100 ? -2.842 -24.506 30.814 1.00 92.81 100 MET A C 1
ATOM 796 O O . MET A 1 100 ? -3.138 -23.544 31.524 1.00 92.81 100 MET A O 1
ATOM 800 N N . SER A 1 101 ? -2.837 -25.762 31.255 1.00 93.56 101 SER A N 1
ATOM 801 C CA . SER A 1 101 ? -3.074 -26.134 32.652 1.00 93.56 101 SER A CA 1
ATOM 802 C C . SER A 1 101 ? -1.799 -26.718 33.261 1.00 93.56 101 SER A C 1
ATOM 804 O O . SER A 1 101 ? -0.863 -27.098 32.556 1.00 93.56 101 SER A O 1
ATOM 806 N N . SER A 1 102 ? -1.736 -26.787 34.585 1.00 93.38 102 SER A N 1
ATOM 807 C CA . SER A 1 102 ? -0.731 -27.578 35.298 1.00 93.38 102 SER A CA 1
ATOM 808 C C . SER A 1 102 ? -1.386 -28.458 36.356 1.00 93.38 102 SER A C 1
ATOM 810 O O . SER A 1 102 ? -2.582 -28.309 36.629 1.00 93.38 102 SER A O 1
ATOM 812 N N . LYS A 1 103 ? -0.637 -29.400 36.942 1.00 90.19 103 LYS A N 1
ATOM 813 C CA . LYS A 1 103 ? -1.148 -30.231 38.040 1.00 90.19 103 LYS A CA 1
ATOM 814 C C . LYS A 1 103 ? -1.757 -29.345 39.141 1.00 90.19 103 LYS A C 1
ATOM 816 O O . LYS A 1 103 ? -1.132 -28.352 39.536 1.00 90.19 103 LYS A O 1
ATOM 821 N N . PRO A 1 104 ? -2.958 -29.680 39.650 1.00 90.31 104 PRO A N 1
ATOM 822 C CA . PRO A 1 104 ? -3.563 -28.949 40.756 1.00 90.31 104 PRO A CA 1
ATOM 823 C C . PRO A 1 104 ? -2.593 -28.771 41.928 1.00 90.31 104 PRO A C 1
ATOM 825 O O . PRO A 1 104 ? -1.934 -29.718 42.350 1.00 90.31 104 PRO A O 1
ATOM 828 N N . GLY A 1 105 ? -2.480 -27.542 42.435 1.00 82.69 105 GLY A N 1
ATOM 829 C CA . GLY A 1 105 ? -1.548 -27.186 43.514 1.00 82.69 105 GLY A CA 1
ATOM 830 C C . GLY A 1 105 ? -0.127 -26.791 43.077 1.00 82.69 105 GLY A C 1
ATOM 831 O O . GLY A 1 105 ? 0.592 -26.195 43.880 1.00 82.69 105 GLY A O 1
ATOM 832 N N . ALA A 1 106 ? 0.273 -27.018 41.819 1.00 78.75 106 ALA A N 1
ATOM 833 C CA . ALA A 1 106 ? 1.585 -26.616 41.295 1.00 78.75 106 ALA A CA 1
ATOM 834 C C . ALA A 1 106 ? 1.655 -25.098 41.006 1.00 78.75 106 ALA A C 1
ATOM 836 O O . ALA A 1 106 ? 1.538 -24.634 39.869 1.00 78.75 106 ALA A O 1
ATOM 837 N N . CYS A 1 107 ? 1.818 -24.297 42.062 1.00 72.19 107 CYS A N 1
ATOM 838 C CA . CYS A 1 107 ? 1.861 -22.832 42.009 1.00 72.19 107 CYS A CA 1
ATOM 839 C C . CYS A 1 107 ? 3.302 -22.282 41.930 1.00 72.19 107 CYS A C 1
ATOM 841 O O . CYS A 1 107 ? 3.738 -21.549 42.823 1.00 72.19 107 CYS A O 1
ATOM 843 N N . SER A 1 108 ? 4.042 -22.624 40.870 1.00 74.50 108 SER A N 1
ATOM 844 C CA . SER A 1 108 ? 5.394 -22.111 40.585 1.00 74.50 108 SER A CA 1
ATOM 845 C C . SER A 1 108 ? 5.475 -21.394 39.229 1.00 74.50 108 SER A C 1
ATOM 847 O O . SER A 1 108 ? 4.644 -21.594 38.344 1.00 74.50 108 SER A O 1
ATOM 849 N N . PHE A 1 109 ? 6.472 -20.513 39.079 1.00 75.12 109 PHE A N 1
ATOM 850 C CA . PHE A 1 109 ? 6.853 -19.933 37.789 1.00 75.12 109 PHE A CA 1
ATOM 851 C C . PHE A 1 109 ? 8.387 -19.815 37.697 1.00 75.12 109 PHE A C 1
ATOM 853 O O . PHE A 1 109 ? 8.955 -19.061 38.502 1.00 75.12 109 PHE A O 1
ATOM 860 N N . PRO A 1 110 ? 9.047 -20.475 36.724 1.00 81.00 110 PRO A N 1
ATOM 861 C CA . PRO A 1 110 ? 8.451 -21.289 35.655 1.00 81.00 110 PRO A CA 1
ATOM 862 C C . PRO A 1 110 ? 7.748 -22.553 36.186 1.00 81.00 110 PRO A C 1
ATOM 864 O O . PRO A 1 110 ? 8.033 -23.006 37.293 1.00 81.00 110 PRO A O 1
ATOM 867 N N . ILE A 1 111 ? 6.776 -23.063 35.424 1.00 85.06 111 ILE A N 1
ATOM 868 C CA . ILE A 1 111 ? 6.088 -24.329 35.724 1.00 85.06 111 ILE A CA 1
ATOM 869 C C . ILE A 1 111 ? 7.030 -25.468 35.316 1.00 85.06 111 ILE A C 1
ATOM 871 O O . ILE A 1 111 ? 7.613 -25.404 34.234 1.00 85.06 111 ILE A O 1
ATOM 875 N N . ASN A 1 112 ? 7.175 -26.491 36.159 1.00 85.44 112 ASN A N 1
ATOM 876 C CA . ASN A 1 112 ? 7.985 -27.665 35.831 1.00 85.44 112 ASN A CA 1
ATOM 877 C C . ASN A 1 112 ? 7.360 -28.425 34.654 1.00 85.44 112 ASN A C 1
ATOM 879 O O . ASN A 1 112 ? 6.144 -28.607 34.618 1.00 85.44 112 ASN A O 1
ATOM 883 N N . GLU A 1 113 ? 8.178 -28.902 33.713 1.00 85.62 113 GLU A N 1
ATOM 884 C CA . GLU A 1 113 ? 7.692 -29.582 32.501 1.00 85.62 113 GLU A CA 1
ATOM 885 C C . GLU A 1 113 ? 6.801 -30.793 32.818 1.00 85.62 113 GLU A C 1
ATOM 887 O O . GLU A 1 113 ? 5.768 -30.990 32.182 1.00 85.62 113 GLU A O 1
ATOM 892 N N . GLU A 1 114 ? 7.149 -31.550 33.860 1.00 87.81 114 GLU A N 1
ATOM 893 C CA . GLU A 1 114 ? 6.409 -32.726 34.339 1.00 87.81 114 GLU A CA 1
ATOM 894 C C . GLU A 1 114 ? 5.011 -32.419 34.902 1.00 87.81 114 GLU A C 1
ATOM 896 O O . GLU A 1 114 ? 4.196 -33.330 35.087 1.00 87.81 114 GLU A O 1
ATOM 901 N N . ASP A 1 115 ? 4.736 -31.151 35.206 1.00 89.44 115 ASP A N 1
ATOM 902 C CA . ASP A 1 115 ? 3.467 -30.695 35.762 1.00 89.44 115 ASP A CA 1
ATOM 903 C C . ASP A 1 115 ? 2.560 -30.059 34.709 1.00 89.44 115 ASP A C 1
ATOM 905 O O . ASP A 1 115 ? 1.420 -29.728 35.031 1.00 89.44 115 ASP A O 1
ATOM 909 N N . ILE A 1 116 ? 3.025 -29.881 33.468 1.00 90.19 116 ILE A N 1
ATOM 910 C CA . ILE A 1 116 ? 2.249 -29.264 32.389 1.00 90.19 116 ILE A CA 1
ATOM 911 C C . ILE A 1 116 ? 1.172 -30.230 31.886 1.00 90.19 116 ILE A C 1
ATOM 913 O O . ILE A 1 116 ? 1.447 -31.373 31.530 1.00 90.19 116 ILE A O 1
ATOM 917 N N . LEU A 1 117 ? -0.065 -29.740 31.802 1.00 90.00 117 LEU A N 1
ATOM 918 C CA . LEU A 1 117 ? -1.223 -30.469 31.293 1.00 90.00 117 LEU A CA 1
ATOM 919 C C . LEU A 1 117 ? -1.892 -29.683 30.149 1.00 90.00 117 LEU A C 1
ATOM 921 O O . LEU A 1 117 ? -1.893 -28.445 30.158 1.00 90.00 117 LEU A O 1
ATOM 925 N N . PRO A 1 118 ? -2.488 -30.366 29.154 1.00 88.88 118 PRO A N 1
ATOM 926 C CA . PRO A 1 118 ? -3.282 -29.689 28.139 1.00 88.88 118 PRO A CA 1
ATOM 927 C C . PRO A 1 118 ? -4.502 -29.022 28.785 1.00 88.88 118 PRO A C 1
ATOM 929 O O . PRO A 1 118 ? -5.166 -29.607 29.639 1.00 88.88 118 PRO A O 1
ATOM 932 N N . LEU A 1 119 ? -4.802 -27.796 28.359 1.00 93.94 119 LEU A N 1
ATOM 933 C CA . LEU A 1 119 ? -5.979 -27.071 28.826 1.00 93.94 119 LEU A CA 1
ATOM 934 C C . LEU A 1 119 ? -7.248 -27.662 28.202 1.00 93.94 119 LEU A C 1
ATOM 936 O O . LEU A 1 119 ? -7.432 -27.572 26.985 1.00 93.94 119 LEU A O 1
ATOM 940 N N . ASP A 1 120 ? -8.151 -28.178 29.037 1.00 95.44 120 ASP A N 1
ATOM 941 C CA . ASP A 1 120 ? -9.544 -28.421 28.647 1.00 95.44 120 ASP A CA 1
ATOM 942 C C . ASP A 1 120 ? -10.284 -27.080 28.550 1.00 95.44 120 ASP A C 1
ATOM 944 O O . ASP A 1 120 ? -10.965 -26.622 29.472 1.00 95.44 120 ASP A O 1
ATOM 948 N N . LEU A 1 121 ? -10.080 -26.410 27.415 1.00 96.50 121 LEU A N 1
ATOM 949 C CA . LEU A 1 121 ? -10.555 -25.051 27.190 1.00 96.50 121 LEU A CA 1
ATOM 950 C C . LEU A 1 121 ? -12.084 -24.956 27.226 1.00 96.50 121 LEU A C 1
ATOM 952 O O . LEU A 1 121 ? -12.605 -23.944 27.686 1.00 96.50 121 LEU A O 1
ATOM 956 N N . ILE A 1 122 ? -12.797 -25.997 26.780 1.00 96.88 122 ILE A N 1
ATOM 957 C CA . ILE A 1 122 ? -14.265 -26.016 26.768 1.00 96.88 122 ILE A CA 1
ATOM 958 C C . ILE A 1 122 ? -14.785 -25.991 28.200 1.00 96.88 122 ILE A C 1
ATOM 960 O O . ILE A 1 122 ? -15.548 -25.094 28.566 1.00 96.88 122 ILE A O 1
ATOM 964 N N . SER A 1 123 ? -14.347 -26.944 29.023 1.00 96.75 123 SER A N 1
ATOM 965 C CA . SER A 1 123 ? -14.835 -27.062 30.396 1.00 96.75 123 SER A CA 1
ATOM 966 C C . SER A 1 123 ? -14.407 -25.879 31.264 1.00 96.75 123 SER A C 1
ATOM 968 O O . SER A 1 123 ? -15.199 -25.384 32.066 1.00 96.75 123 SER A O 1
ATOM 970 N N . VAL A 1 124 ? -13.176 -25.384 31.089 1.00 98.12 124 VAL A N 1
ATOM 971 C CA . VAL A 1 124 ? -12.685 -24.211 31.825 1.00 98.12 124 VAL A CA 1
ATOM 972 C C . VAL A 1 124 ? -13.441 -22.949 31.416 1.00 98.12 124 VAL A C 1
ATOM 974 O O . VAL A 1 124 ? -13.844 -22.185 32.290 1.00 98.12 124 VAL A O 1
ATOM 977 N N . TRP A 1 125 ? -13.700 -22.729 30.121 1.00 98.44 125 TRP A N 1
ATOM 978 C CA . TRP A 1 125 ? -14.461 -21.555 29.686 1.00 98.44 125 TRP A CA 1
ATOM 979 C C . TRP A 1 125 ? -15.913 -21.591 30.165 1.00 98.44 125 TRP A C 1
ATOM 981 O O . TRP A 1 125 ? -16.420 -20.577 30.631 1.00 98.44 125 TRP A O 1
ATOM 991 N N . GLN A 1 126 ? -16.565 -22.756 30.149 1.00 98.12 126 GLN A N 1
ATOM 992 C CA . GLN A 1 126 ? -17.912 -22.910 30.716 1.00 98.12 126 GLN A CA 1
ATOM 993 C C . GLN A 1 126 ? -17.961 -22.525 32.203 1.00 98.12 126 GLN A C 1
ATOM 995 O O . GLN A 1 126 ? -18.907 -21.867 32.634 1.00 98.12 126 GLN A O 1
ATOM 1000 N N . ALA A 1 127 ? -16.931 -22.877 32.976 1.00 98.19 127 ALA A N 1
ATOM 1001 C CA . ALA A 1 127 ? -16.821 -22.466 34.374 1.00 98.19 127 ALA A CA 1
ATOM 1002 C C . ALA A 1 127 ? -16.543 -20.953 34.524 1.00 98.19 127 ALA A C 1
ATOM 1004 O O . ALA A 1 127 ? -17.051 -20.317 35.445 1.00 98.19 127 ALA A O 1
ATOM 1005 N N . MET A 1 128 ? -15.801 -20.334 33.596 1.00 98.50 128 MET A N 1
ATOM 1006 C CA . MET A 1 128 ? -15.645 -18.869 33.544 1.00 98.50 128 MET A CA 1
ATOM 1007 C C . MET A 1 128 ? -16.986 -18.167 33.262 1.00 98.50 128 MET A C 1
ATOM 1009 O O . MET A 1 128 ? -17.313 -17.179 33.918 1.00 98.50 128 MET A O 1
ATOM 1013 N N . GLU A 1 129 ? -17.790 -18.689 32.331 1.00 98.25 129 GLU A N 1
ATOM 1014 C CA . GLU A 1 129 ? -19.142 -18.185 32.047 1.00 98.25 129 GLU A CA 1
ATOM 1015 C C . GLU A 1 129 ? -20.064 -18.297 33.269 1.00 98.25 129 GLU A C 1
ATOM 1017 O O . GLU A 1 129 ? -20.878 -17.408 33.521 1.00 98.25 129 GLU A O 1
ATOM 1022 N N . GLU A 1 130 ? -19.938 -19.371 34.051 1.00 97.88 130 GLU A N 1
ATOM 1023 C CA . GLU A 1 130 ? -20.665 -19.540 35.311 1.00 97.88 130 GLU A CA 1
ATOM 1024 C C . GLU A 1 130 ? -20.256 -18.491 36.352 1.00 97.88 130 GLU A C 1
ATOM 1026 O O . GLU A 1 130 ? -21.122 -17.840 36.937 1.00 97.88 130 GLU A O 1
ATOM 1031 N N . CYS A 1 131 ? -18.955 -18.234 36.516 1.00 97.69 131 CYS A N 1
ATOM 1032 C CA . CYS A 1 131 ? -18.452 -17.165 37.380 1.00 97.69 131 CYS A CA 1
ATOM 1033 C C . CYS A 1 131 ? -19.040 -15.787 37.028 1.00 97.69 131 CYS A C 1
ATOM 1035 O O . CYS A 1 131 ? -19.346 -14.999 37.927 1.00 97.69 131 CYS A O 1
ATOM 1037 N N . GLN A 1 132 ? -19.226 -15.500 35.735 1.00 97.62 132 GLN A N 1
ATOM 1038 C CA . GLN A 1 132 ? -19.866 -14.261 35.290 1.00 97.62 132 GLN A CA 1
ATOM 1039 C C . GLN A 1 132 ? -21.363 -14.236 35.609 1.00 97.62 132 GLN A C 1
ATOM 1041 O O . GLN A 1 132 ? -21.871 -13.235 36.109 1.00 97.62 132 GLN A O 1
ATOM 1046 N N . LYS A 1 133 ? -22.076 -15.344 35.370 1.00 97.06 133 LYS A N 1
ATOM 1047 C CA . LYS A 1 133 ? -23.509 -15.468 35.693 1.00 97.06 133 LYS A CA 1
ATOM 1048 C C . LYS A 1 133 ? -23.792 -15.314 37.186 1.00 97.06 133 LYS A C 1
ATOM 1050 O O . LYS A 1 133 ? -24.813 -14.741 37.546 1.00 97.06 133 LYS A O 1
ATOM 1055 N N . LEU A 1 134 ? -22.883 -15.782 38.041 1.00 97.25 134 LEU A N 1
ATOM 1056 C CA . LEU A 1 134 ? -22.952 -15.603 39.494 1.00 97.25 134 LEU A CA 1
ATOM 1057 C C . LEU A 1 134 ? -22.651 -14.160 39.946 1.00 97.25 134 LEU A C 1
ATOM 1059 O O . LEU A 1 134 ? -22.742 -13.868 41.135 1.00 97.25 134 LEU A O 1
ATOM 1063 N N . GLY A 1 135 ? -22.270 -13.259 39.033 1.00 96.50 135 GLY A N 1
ATOM 1064 C CA . GLY A 1 135 ? -21.949 -11.862 39.340 1.00 96.50 135 GLY A CA 1
ATOM 1065 C C . GLY A 1 135 ? -20.587 -11.651 40.010 1.00 96.50 135 GLY A C 1
ATOM 1066 O O . GLY A 1 135 ? -20.258 -10.525 40.374 1.00 96.50 135 GLY A O 1
ATOM 1067 N N . LEU A 1 136 ? -19.774 -12.705 40.145 1.00 97.56 136 LEU A N 1
ATOM 1068 C CA . LEU A 1 136 ? -18.445 -12.648 40.771 1.00 97.56 136 LEU A CA 1
ATOM 1069 C C . LEU A 1 136 ? -17.396 -11.990 39.859 1.00 97.56 136 LEU A C 1
ATOM 1071 O O . LEU A 1 136 ? -16.395 -11.450 40.333 1.00 97.56 136 LEU A O 1
ATOM 1075 N N . ALA A 1 137 ? -17.632 -12.009 38.547 1.00 97.62 137 ALA A N 1
ATOM 1076 C CA . ALA A 1 137 ? -16.888 -11.244 37.556 1.00 97.62 137 ALA A CA 1
ATOM 1077 C C . ALA A 1 137 ? -17.872 -10.540 36.614 1.00 97.62 137 ALA A C 1
ATOM 1079 O O . ALA A 1 137 ? -18.787 -11.176 36.103 1.00 97.62 137 ALA A O 1
ATOM 1080 N N . ARG A 1 138 ? -17.698 -9.241 36.351 1.00 96.94 138 ARG A N 1
ATOM 1081 C CA . ARG A 1 138 ? -18.559 -8.509 35.401 1.00 96.94 138 ARG A CA 1
ATOM 1082 C C . ARG A 1 138 ? -18.281 -8.907 33.956 1.00 96.94 138 ARG A C 1
ATOM 1084 O O . ARG A 1 138 ? -19.208 -9.027 33.160 1.00 96.94 138 ARG A O 1
ATOM 1091 N N . SER A 1 139 ? -17.007 -9.116 33.631 1.00 98.06 139 SER A N 1
ATOM 1092 C CA . SER A 1 139 ? -16.534 -9.571 32.324 1.00 98.06 139 SER A CA 1
ATOM 1093 C C . SER A 1 139 ? -15.520 -10.701 32.477 1.00 98.06 139 SER A C 1
ATOM 1095 O O . SER A 1 139 ? -14.779 -10.761 33.461 1.00 98.06 139 SER A O 1
ATOM 1097 N N . ILE A 1 140 ? -15.445 -11.567 31.469 1.00 98.56 140 ILE A N 1
ATOM 1098 C CA . ILE A 1 140 ? -14.456 -12.645 31.379 1.00 98.56 140 ILE A CA 1
ATOM 1099 C C . ILE A 1 140 ? -13.643 -12.525 30.095 1.00 98.56 140 ILE A C 1
ATOM 1101 O O . ILE A 1 140 ? -14.105 -11.990 29.086 1.00 98.56 140 ILE A O 1
ATOM 1105 N N . GLY A 1 141 ? -12.408 -13.007 30.134 1.00 98.38 141 GLY A N 1
ATOM 1106 C CA . GLY A 1 141 ? -11.492 -12.933 29.005 1.00 98.38 141 GLY A CA 1
ATOM 1107 C C . GLY A 1 141 ? -10.336 -13.913 29.128 1.00 98.38 141 GLY A C 1
ATOM 1108 O O . GLY A 1 141 ? -10.334 -14.827 29.954 1.00 98.38 141 GLY A O 1
ATOM 1109 N N . VAL A 1 142 ? -9.325 -13.703 28.297 1.00 98.38 142 VAL A N 1
ATOM 1110 C CA . VAL A 1 142 ? -8.138 -14.554 28.224 1.00 98.38 142 VAL A CA 1
ATOM 1111 C C . VAL A 1 142 ? -6.858 -13.721 28.204 1.00 98.38 142 VAL A C 1
ATOM 1113 O O . VAL A 1 142 ? -6.877 -12.507 27.999 1.00 98.38 142 VAL A O 1
ATOM 1116 N N . SER A 1 143 ? -5.728 -14.370 28.451 1.00 97.06 143 SER A N 1
ATOM 1117 C CA . SER A 1 143 ? -4.398 -13.780 28.383 1.00 97.06 143 SER A CA 1
ATOM 1118 C C . SER A 1 143 ? -3.437 -14.754 27.712 1.00 97.06 143 SER A C 1
ATOM 1120 O O . SER A 1 143 ? -3.508 -15.961 27.939 1.00 97.06 143 SER A O 1
ATOM 1122 N N . ASN A 1 144 ? -2.543 -14.235 26.871 1.00 95.19 144 ASN A N 1
ATOM 1123 C CA . ASN A 1 144 ? -1.575 -15.001 26.079 1.00 95.19 144 ASN A CA 1
ATOM 1124 C C . ASN A 1 144 ? -2.199 -15.949 25.035 1.00 95.19 144 ASN A C 1
ATOM 1126 O O . ASN A 1 144 ? -1.568 -16.919 24.613 1.00 95.19 144 ASN A O 1
ATOM 1130 N N . PHE A 1 145 ? -3.428 -15.678 24.579 1.00 96.75 145 PHE A N 1
ATOM 1131 C CA . PHE A 1 145 ? -4.073 -16.492 23.546 1.00 96.75 145 PHE A CA 1
ATOM 1132 C C . PHE A 1 145 ? -3.678 -16.012 22.148 1.00 96.75 145 PHE A C 1
ATOM 1134 O O . PHE A 1 145 ? -3.778 -14.828 21.817 1.00 96.75 145 PHE A O 1
ATOM 1141 N N . SER A 1 146 ? -3.254 -16.958 21.308 1.00 94.94 146 SER A N 1
ATOM 1142 C CA . SER A 1 146 ? -3.014 -16.725 19.884 1.00 94.94 146 SER A CA 1
ATOM 1143 C C . SER A 1 146 ? -4.330 -16.662 19.108 1.00 94.94 146 SER A C 1
ATOM 1145 O O . SER A 1 146 ? -5.369 -17.119 19.584 1.00 94.94 146 SER A O 1
ATOM 1147 N N . ARG A 1 147 ? -4.275 -16.172 17.864 1.00 94.12 147 ARG A N 1
ATOM 1148 C CA . ARG A 1 147 ? -5.432 -16.161 16.956 1.00 94.12 147 ARG A CA 1
ATOM 1149 C C . ARG A 1 147 ? -6.103 -17.536 16.860 1.00 94.12 147 ARG A C 1
ATOM 1151 O O . ARG A 1 147 ? -7.304 -17.626 17.056 1.00 94.12 147 ARG A O 1
ATOM 1158 N N . LYS A 1 148 ? -5.322 -18.598 16.637 1.00 94.88 148 LYS A N 1
ATOM 1159 C CA . LYS A 1 148 ? -5.845 -19.968 16.524 1.00 94.88 148 LYS A CA 1
ATOM 1160 C C . LYS A 1 148 ? -6.603 -20.394 17.788 1.00 94.88 148 LYS A C 1
ATOM 1162 O O . LYS A 1 148 ? -7.680 -20.963 17.698 1.00 94.88 148 LYS A O 1
ATOM 1167 N N . LYS A 1 149 ? -6.063 -20.080 18.970 1.00 95.31 149 LYS A N 1
ATOM 1168 C CA . LYS A 1 149 ? -6.712 -20.406 20.249 1.00 95.31 149 LYS A CA 1
ATOM 1169 C C . LYS A 1 149 ? -7.976 -19.583 20.498 1.00 95.31 149 LYS A C 1
ATOM 1171 O O . LYS A 1 149 ? -8.914 -20.096 21.097 1.00 95.31 149 LYS A O 1
ATOM 1176 N N . LEU A 1 150 ? -8.018 -18.336 20.032 1.00 97.12 150 LEU A N 1
ATOM 1177 C CA . LEU A 1 150 ? -9.238 -17.529 20.064 1.00 97.12 150 LEU A CA 1
ATOM 1178 C C . LEU A 1 150 ? -10.302 -18.054 19.094 1.00 97.12 150 LEU A C 1
ATOM 1180 O O . LEU A 1 150 ? -11.466 -18.083 19.463 1.00 97.12 150 LEU A O 1
ATOM 1184 N N . GLU A 1 151 ? -9.926 -18.484 17.888 1.00 96.56 151 GLU A N 1
ATOM 1185 C CA . GLU A 1 151 ? -10.850 -19.114 16.931 1.00 96.56 151 GLU A CA 1
ATOM 1186 C C . GLU A 1 151 ? -11.446 -20.405 17.515 1.00 96.56 151 GLU A C 1
ATOM 1188 O O . GLU A 1 151 ? -12.661 -20.586 17.473 1.00 96.56 151 GLU A O 1
ATOM 1193 N N . GLU A 1 152 ? -10.611 -21.252 18.132 1.00 95.69 152 GLU A N 1
ATOM 1194 C CA . GLU A 1 152 ? -11.059 -22.446 18.863 1.00 95.69 152 GLU A CA 1
ATOM 1195 C C . GLU A 1 152 ? -12.061 -22.082 19.970 1.00 95.69 152 GLU A C 1
ATOM 1197 O O . GLU A 1 152 ? -13.113 -22.705 20.063 1.00 95.69 152 GLU A O 1
ATOM 1202 N N . LEU A 1 153 ? -11.764 -21.054 20.775 1.00 96.69 153 LEU A N 1
ATOM 1203 C CA . LEU A 1 153 ? -12.633 -20.597 21.861 1.00 96.69 153 LEU A CA 1
ATOM 1204 C C . LEU A 1 153 ? -13.980 -20.053 21.356 1.00 96.69 153 LEU A C 1
ATOM 1206 O O . LEU A 1 153 ? -15.039 -20.425 21.859 1.00 96.69 153 LEU A O 1
ATOM 1210 N N . LEU A 1 154 ? -13.944 -19.171 20.355 1.00 96.81 154 LEU A N 1
ATOM 1211 C CA . LEU A 1 154 ? -15.129 -18.517 19.795 1.00 96.81 154 LEU A CA 1
ATOM 1212 C C . LEU A 1 154 ? -16.098 -19.508 19.141 1.00 96.81 154 LEU A C 1
ATOM 1214 O O . LEU A 1 154 ? -17.284 -19.211 19.053 1.00 96.81 154 LEU A O 1
ATOM 1218 N N . ALA A 1 155 ? -15.621 -20.679 18.712 1.00 96.19 155 ALA A N 1
ATOM 1219 C CA . ALA A 1 155 ? -16.461 -21.699 18.093 1.00 96.19 155 ALA A CA 1
ATOM 1220 C C . ALA A 1 155 ? -17.511 -22.300 19.048 1.00 96.19 155 ALA A C 1
ATOM 1222 O O . ALA A 1 155 ? -18.525 -22.816 18.580 1.00 96.19 155 ALA A O 1
ATOM 1223 N N . PHE A 1 156 ? -17.286 -22.255 20.367 1.00 96.00 156 PHE A N 1
ATOM 1224 C CA . PHE A 1 156 ? -18.206 -22.831 21.360 1.00 96.00 156 PHE A CA 1
ATOM 1225 C C . PHE A 1 156 ? -18.560 -21.891 22.523 1.00 96.00 156 PHE A C 1
ATOM 1227 O O . PHE A 1 156 ? -19.432 -22.231 23.327 1.00 96.00 156 PHE A O 1
ATOM 1234 N N . ALA A 1 157 ? -17.896 -20.739 22.649 1.00 96.62 157 ALA A N 1
ATOM 1235 C CA . ALA A 1 157 ? -18.179 -19.757 23.691 1.00 96.62 157 ALA A CA 1
ATOM 1236 C C . ALA A 1 157 ? -19.599 -19.188 23.543 1.00 96.62 157 ALA A C 1
ATOM 1238 O O . ALA A 1 157 ? -19.956 -18.639 22.502 1.00 96.62 157 ALA A O 1
ATOM 1239 N N . LYS A 1 158 ? -20.405 -19.277 24.604 1.00 96.12 158 LYS A N 1
ATOM 1240 C CA . LYS A 1 158 ? -21.719 -18.619 24.673 1.00 96.12 158 LYS A CA 1
ATOM 1241 C C . LYS A 1 158 ? -21.562 -17.153 25.041 1.00 96.12 158 LYS A C 1
ATOM 1243 O O . LYS A 1 158 ? -22.295 -16.311 24.533 1.00 96.12 158 LYS A O 1
ATOM 1248 N N . ILE A 1 159 ? -20.612 -16.863 25.927 1.00 96.50 159 ILE A N 1
ATOM 1249 C CA . ILE A 1 159 ? -20.175 -15.505 26.223 1.00 96.50 159 ILE A CA 1
ATOM 1250 C C . ILE A 1 159 ? -18.776 -15.338 25.625 1.00 96.50 159 ILE A C 1
ATOM 1252 O O . ILE A 1 159 ? -17.844 -16.005 26.083 1.00 96.50 159 ILE A O 1
ATOM 1256 N N . PRO A 1 160 ? -18.604 -14.501 24.586 1.00 96.44 160 PRO A N 1
ATOM 1257 C CA . PRO A 1 160 ? -17.301 -14.305 23.966 1.00 96.44 160 PRO A CA 1
ATOM 1258 C C . PRO A 1 160 ? -16.329 -13.611 24.937 1.00 96.44 160 PRO A C 1
ATOM 1260 O O . PRO A 1 160 ? -16.760 -12.821 25.782 1.00 96.44 160 PRO A O 1
ATOM 1263 N N . PRO A 1 161 ? -15.010 -13.867 24.830 1.00 97.69 161 PRO A N 1
ATOM 1264 C CA . PRO A 1 161 ? -14.020 -13.196 25.665 1.00 97.69 161 PRO A CA 1
ATOM 1265 C C . PRO A 1 161 ? -14.031 -11.686 25.401 1.00 97.69 161 PRO A C 1
ATOM 1267 O O . PRO A 1 161 ? -13.774 -11.245 24.285 1.00 97.69 161 PRO A O 1
ATOM 1270 N N . ALA A 1 162 ? -14.260 -10.879 26.435 1.00 97.25 162 ALA A N 1
ATOM 1271 C CA . ALA A 1 162 ? -14.275 -9.421 26.308 1.00 97.25 162 ALA A CA 1
ATOM 1272 C C . ALA A 1 162 ? -12.872 -8.843 26.047 1.00 97.25 162 ALA A C 1
ATOM 1274 O O . ALA A 1 162 ? -12.723 -7.808 25.395 1.00 97.25 162 ALA A O 1
ATOM 1275 N N . VAL A 1 163 ? -11.835 -9.506 26.572 1.00 97.62 163 VAL A N 1
ATOM 1276 C CA . VAL A 1 163 ? -10.443 -9.046 26.522 1.00 97.62 163 VAL A CA 1
ATOM 1277 C C . VAL A 1 163 ? -9.498 -10.198 26.186 1.00 97.62 163 VAL A C 1
ATOM 1279 O O . VAL A 1 163 ? -9.657 -11.302 26.708 1.00 97.62 163 VAL A O 1
ATOM 1282 N N . ASN A 1 164 ? -8.479 -9.917 25.370 1.00 97.44 164 ASN A N 1
ATOM 1283 C CA . ASN A 1 164 ? -7.261 -10.721 25.275 1.00 97.44 164 ASN A CA 1
ATOM 1284 C C . ASN A 1 164 ? -6.053 -9.875 25.711 1.00 97.44 164 ASN A C 1
ATOM 1286 O O . ASN A 1 164 ? -5.688 -8.903 25.041 1.00 97.44 164 ASN A O 1
ATOM 1290 N N . GLN A 1 165 ? -5.450 -10.218 26.850 1.00 95.62 165 GLN A N 1
ATOM 1291 C CA . GLN A 1 165 ? -4.250 -9.546 27.350 1.00 95.62 165 GLN A CA 1
ATOM 1292 C C . GLN A 1 165 ? -2.992 -10.231 26.798 1.00 95.62 165 GLN A C 1
ATOM 1294 O O . GLN A 1 165 ? -2.809 -11.426 26.985 1.00 95.62 165 GLN A O 1
A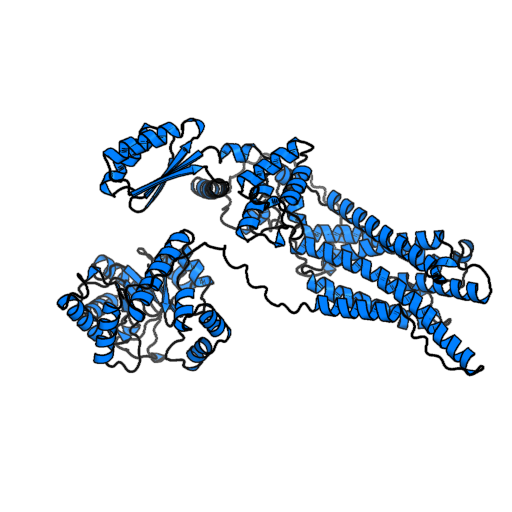TOM 1299 N N . VAL A 1 166 ? -2.115 -9.504 26.104 1.00 92.50 166 VAL A N 1
ATOM 1300 C CA . VAL A 1 166 ? -0.916 -10.088 25.469 1.00 92.50 166 VAL A CA 1
ATOM 1301 C C . VAL A 1 166 ? 0.281 -9.151 25.540 1.00 92.50 166 VAL A C 1
ATOM 1303 O O . VAL A 1 166 ? 0.113 -7.933 25.633 1.00 92.50 166 VAL A O 1
ATOM 1306 N N . GLU A 1 167 ? 1.492 -9.708 25.445 1.00 85.19 167 GLU A N 1
ATOM 1307 C CA . GLU A 1 167 ? 2.706 -8.898 25.321 1.00 85.19 167 GLU A CA 1
ATOM 1308 C C . GLU A 1 167 ? 2.609 -8.043 24.062 1.00 85.19 167 GLU A C 1
ATOM 1310 O O . GLU A 1 167 ? 2.448 -8.568 22.959 1.00 85.19 167 GLU A O 1
ATOM 1315 N N . MET A 1 168 ? 2.706 -6.725 24.205 1.00 80.19 168 MET A N 1
ATOM 1316 C CA . MET A 1 168 ? 2.673 -5.839 23.050 1.00 80.19 168 MET A CA 1
ATOM 1317 C C . MET A 1 168 ? 3.582 -4.639 23.255 1.00 80.19 168 MET A C 1
ATOM 1319 O O . MET A 1 168 ? 3.420 -3.896 24.219 1.00 80.19 168 MET A O 1
ATOM 1323 N N . ASN A 1 169 ? 4.498 -4.433 22.307 1.00 73.94 169 ASN A N 1
ATOM 1324 C CA . ASN A 1 169 ? 5.417 -3.298 22.254 1.00 73.94 169 ASN A CA 1
ATOM 1325 C C . ASN A 1 169 ? 5.824 -2.937 20.806 1.00 73.94 169 ASN A C 1
ATOM 1327 O O . ASN A 1 169 ? 5.455 -3.658 19.885 1.00 73.94 169 ASN A O 1
ATOM 1331 N N . PRO A 1 170 ? 6.515 -1.809 20.534 1.00 70.94 170 PRO A N 1
ATOM 1332 C CA . PRO A 1 170 ? 6.926 -1.413 19.191 1.00 70.94 170 PRO A CA 1
ATOM 1333 C C . PRO A 1 170 ? 7.767 -2.459 18.463 1.00 70.94 170 PRO A C 1
ATOM 1335 O O . PRO A 1 170 ? 7.710 -2.504 17.233 1.00 70.94 170 PRO A O 1
ATOM 1338 N N . LEU A 1 171 ? 8.502 -3.305 19.195 1.00 70.75 171 LEU A N 1
ATOM 1339 C CA . LEU A 1 171 ? 9.236 -4.441 18.632 1.00 70.75 171 LEU A CA 1
ATOM 1340 C C . LEU A 1 171 ? 8.316 -5.656 18.417 1.00 70.75 171 LEU A C 1
ATOM 1342 O O . LEU A 1 171 ? 8.495 -6.405 17.461 1.00 70.75 171 LEU A O 1
ATOM 1346 N N . TRP A 1 172 ? 7.282 -5.811 19.244 1.00 71.31 172 TRP A N 1
ATOM 1347 C CA . TRP A 1 172 ? 6.299 -6.891 19.190 1.00 71.31 172 TRP A CA 1
ATOM 1348 C C . TRP A 1 172 ? 4.857 -6.367 19.086 1.00 71.31 172 TRP A C 1
ATOM 1350 O O . TRP A 1 172 ? 4.071 -6.397 20.031 1.00 71.31 172 TRP A O 1
ATOM 1360 N N . GLN A 1 173 ? 4.502 -5.826 17.915 1.00 80.00 173 GLN A N 1
ATOM 1361 C CA . GLN A 1 173 ? 3.275 -5.026 17.732 1.00 80.00 173 GLN A CA 1
ATOM 1362 C C . GLN A 1 173 ? 1.982 -5.845 17.625 1.00 80.00 173 GLN A C 1
ATOM 1364 O O . GLN A 1 173 ? 0.893 -5.273 17.659 1.00 80.00 173 GLN A O 1
ATOM 1369 N N . GLN A 1 174 ? 2.095 -7.160 17.411 1.00 80.25 174 GLN A N 1
ATOM 1370 C CA . GLN A 1 174 ? 0.963 -8.092 17.330 1.00 80.25 174 GLN A CA 1
ATOM 1371 C C . GLN A 1 174 ? -0.130 -7.700 16.302 1.00 80.25 174 GLN A C 1
ATOM 1373 O O . GLN A 1 174 ? -1.310 -7.970 16.518 1.00 80.25 174 GLN A O 1
ATOM 1378 N N . LYS A 1 175 ? 0.235 -7.085 15.159 1.00 86.12 175 LYS A N 1
ATOM 1379 C CA . LYS A 1 175 ? -0.720 -6.515 14.171 1.00 86.12 175 LYS A CA 1
ATOM 1380 C C . LYS A 1 175 ? -1.845 -7.474 13.762 1.00 86.12 175 LYS A C 1
ATOM 1382 O O . LYS A 1 175 ? -3.012 -7.136 13.909 1.00 86.12 175 LYS A O 1
ATOM 1387 N N . LYS A 1 176 ? -1.491 -8.692 13.334 1.00 88.69 176 LYS A N 1
ATOM 1388 C CA . LYS A 1 176 ? -2.466 -9.710 12.899 1.00 88.69 176 LYS A CA 1
ATOM 1389 C C . LYS A 1 176 ? -3.445 -10.103 14.010 1.00 88.69 176 LYS A C 1
ATOM 1391 O O . LYS A 1 176 ? -4.617 -10.328 13.739 1.00 88.69 176 LYS A O 1
ATOM 1396 N N . LEU A 1 177 ? -2.964 -10.200 15.253 1.00 88.38 177 LEU A N 1
ATOM 1397 C CA . LEU A 1 177 ? -3.807 -10.530 16.402 1.00 88.38 177 LEU A CA 1
ATOM 1398 C C . LEU A 1 177 ? -4.723 -9.357 16.766 1.00 88.38 177 LEU A C 1
ATOM 1400 O O . LEU A 1 177 ? -5.893 -9.570 17.050 1.00 88.38 177 LEU A O 1
ATOM 1404 N N . ARG A 1 178 ? -4.218 -8.119 16.706 1.00 90.25 178 ARG A N 1
ATOM 1405 C CA . ARG A 1 178 ? -5.016 -6.909 16.945 1.00 90.25 178 ARG A CA 1
ATOM 1406 C C . ARG A 1 178 ? -6.153 -6.746 15.947 1.00 90.25 178 ARG A C 1
ATOM 1408 O O . ARG A 1 178 ? -7.255 -6.406 16.355 1.00 90.25 178 ARG A O 1
ATOM 1415 N N . GLU A 1 179 ? -5.875 -6.945 14.662 1.00 89.88 179 GLU A N 1
ATOM 1416 C CA . GLU A 1 179 ? -6.884 -6.862 13.600 1.00 89.88 179 GLU A CA 1
ATOM 1417 C C . GLU A 1 179 ? -7.975 -7.912 13.816 1.00 89.88 179 GLU A C 1
ATOM 1419 O O . GLU A 1 179 ? -9.151 -7.564 13.853 1.00 89.88 179 GLU A O 1
ATOM 1424 N N . PHE A 1 180 ? -7.578 -9.158 14.086 1.00 91.25 180 PHE A N 1
ATOM 1425 C CA . PHE A 1 180 ? -8.506 -10.242 14.399 1.00 91.25 180 PHE A CA 1
ATOM 1426 C C . PHE A 1 180 ? -9.359 -9.948 15.645 1.00 91.25 180 PHE A C 1
ATOM 1428 O O . PHE A 1 180 ? -10.578 -10.079 15.611 1.00 91.25 180 PHE A O 1
ATOM 1435 N N . CYS A 1 181 ? -8.743 -9.504 16.744 1.00 90.56 181 CYS A N 1
ATOM 1436 C CA . CYS A 1 181 ? -9.481 -9.154 17.956 1.00 90.56 181 CYS A CA 1
ATOM 1437 C C . CYS A 1 181 ? -10.434 -7.970 17.722 1.00 90.56 181 CYS A C 1
ATOM 1439 O O . CYS A 1 181 ? -11.569 -8.025 18.184 1.00 90.56 181 CYS A O 1
ATOM 1441 N N . LYS A 1 182 ? -10.029 -6.946 16.951 1.00 90.38 182 LYS A N 1
ATOM 1442 C CA . LYS A 1 182 ? -10.901 -5.818 16.573 1.00 90.38 182 LYS A CA 1
ATOM 1443 C C . LYS A 1 182 ? -12.122 -6.298 15.785 1.00 90.38 182 LYS A C 1
ATOM 1445 O O . LYS A 1 182 ? -13.230 -5.879 16.094 1.00 90.38 182 LYS A O 1
ATOM 1450 N N . GLU A 1 183 ? -11.921 -7.180 14.809 1.00 91.94 183 GLU A N 1
ATOM 1451 C CA . GLU A 1 183 ? -12.995 -7.769 13.999 1.00 91.94 183 GLU A CA 1
ATOM 1452 C C . GLU A 1 183 ? -13.995 -8.559 14.857 1.00 91.94 183 GLU A C 1
ATOM 1454 O O . GLU A 1 183 ? -15.201 -8.465 14.653 1.00 91.94 183 GLU A O 1
ATOM 1459 N N . LYS A 1 184 ? -13.509 -9.303 15.857 1.00 90.94 184 LYS A N 1
ATOM 1460 C CA . LYS A 1 184 ? -14.349 -10.115 16.754 1.00 90.94 184 LYS A CA 1
ATOM 1461 C C . LYS A 1 184 ? -14.876 -9.360 17.981 1.00 90.94 184 LYS A C 1
ATOM 1463 O O . LYS A 1 184 ? -15.463 -9.983 18.860 1.00 90.94 184 LYS A O 1
ATOM 1468 N N . GLY A 1 185 ? -14.661 -8.044 18.069 1.00 92.38 185 GLY A N 1
ATOM 1469 C CA . GLY A 1 185 ? -15.098 -7.232 19.213 1.00 92.38 185 GLY A CA 1
ATOM 1470 C C . GLY A 1 185 ? -14.357 -7.526 20.527 1.00 92.38 185 GLY A C 1
ATOM 1471 O O . GLY A 1 185 ? -14.852 -7.185 21.597 1.00 92.38 185 GLY A O 1
ATOM 1472 N N . ILE A 1 186 ? -13.174 -8.144 20.465 1.00 94.31 186 ILE A N 1
ATOM 1473 C CA . ILE A 1 186 ? -12.329 -8.486 21.616 1.00 94.31 186 ILE A CA 1
ATOM 1474 C C . ILE A 1 186 ? -11.343 -7.339 21.867 1.00 94.31 186 ILE A C 1
ATOM 1476 O O . ILE A 1 186 ? -10.534 -6.988 21.003 1.00 94.31 186 ILE A O 1
ATOM 1480 N N . HIS A 1 187 ? -11.353 -6.763 23.066 1.00 93.25 187 HIS A N 1
ATOM 1481 C CA . HIS A 1 187 ? -10.425 -5.691 23.414 1.00 93.25 187 HIS A CA 1
ATOM 1482 C C . HIS A 1 187 ? -9.012 -6.236 23.686 1.00 93.25 187 HIS A C 1
ATOM 1484 O O . HIS A 1 187 ? -8.833 -7.237 24.378 1.00 93.25 187 HIS A O 1
ATOM 1490 N N . ILE A 1 188 ? -7.978 -5.568 23.171 1.00 92.12 188 ILE A N 1
ATOM 1491 C CA . ILE A 1 188 ? -6.580 -5.922 23.459 1.00 92.12 188 ILE A CA 1
ATOM 1492 C C . ILE A 1 188 ? -6.081 -5.098 24.640 1.00 92.12 188 ILE A C 1
ATOM 1494 O O . ILE A 1 188 ? -6.086 -3.871 24.588 1.00 92.12 188 ILE A O 1
ATOM 1498 N N . THR A 1 189 ? -5.569 -5.770 25.670 1.00 89.62 189 THR A N 1
ATOM 1499 C CA . THR A 1 189 ? -4.780 -5.125 26.730 1.00 89.62 189 THR A CA 1
ATOM 1500 C C . THR A 1 189 ? -3.307 -5.480 26.554 1.00 89.62 189 THR A C 1
ATOM 1502 O O . THR A 1 189 ? -2.948 -6.654 26.525 1.00 89.62 189 THR A O 1
ATOM 1505 N N . ALA A 1 190 ? -2.441 -4.474 26.440 1.00 85.19 190 ALA A N 1
ATOM 1506 C CA . ALA A 1 190 ? -1.000 -4.689 26.346 1.00 85.19 190 ALA A CA 1
ATOM 1507 C C . ALA A 1 190 ? -0.399 -4.998 27.727 1.00 85.19 190 ALA A C 1
ATOM 1509 O O . ALA A 1 190 ? -0.462 -4.150 28.620 1.00 85.19 190 ALA A O 1
ATOM 1510 N N . CYS A 1 191 ? 0.233 -6.161 27.899 1.00 78.69 191 CYS A N 1
ATOM 1511 C CA . CYS A 1 191 ? 1.146 -6.401 29.019 1.00 78.69 191 CYS A CA 1
ATOM 1512 C C . CYS A 1 191 ? 2.606 -6.145 28.603 1.00 78.69 191 CYS A C 1
ATOM 1514 O O . CYS A 1 191 ? 2.931 -6.084 27.415 1.00 78.69 191 CYS A O 1
ATOM 1516 N N . CYS A 1 192 ? 3.476 -5.941 29.598 1.00 70.00 192 CYS A N 1
ATOM 1517 C CA . CYS A 1 192 ? 4.901 -5.633 29.418 1.00 70.00 192 CYS A CA 1
ATOM 1518 C C . CYS A 1 192 ? 5.193 -4.517 28.393 1.00 70.00 192 CYS A C 1
ATOM 1520 O O . CYS A 1 192 ? 6.040 -4.700 27.515 1.00 70.00 192 CYS A O 1
ATOM 1522 N N . PRO A 1 193 ? 4.530 -3.346 28.498 1.00 60.78 193 PRO A N 1
ATOM 1523 C CA . PRO A 1 193 ? 4.689 -2.292 27.510 1.00 60.78 193 PRO A CA 1
ATOM 1524 C C . PRO A 1 193 ? 6.166 -1.888 27.323 1.00 60.78 193 PRO A C 1
ATOM 1526 O O . PRO A 1 193 ? 6.675 -1.853 26.210 1.00 60.78 193 PRO A O 1
ATOM 1529 N N . ILE A 1 194 ? 6.924 -1.697 28.400 1.00 62.00 194 ILE A N 1
ATOM 1530 C CA . ILE A 1 194 ? 8.281 -1.118 28.342 1.00 62.00 194 ILE A CA 1
ATOM 1531 C C . ILE A 1 194 ? 9.380 -2.208 28.219 1.00 62.00 194 ILE A C 1
ATOM 1533 O O . ILE A 1 194 ? 10.527 -1.994 28.590 1.00 62.00 194 ILE A O 1
ATOM 1537 N N . GLY A 1 195 ? 9.043 -3.395 27.699 1.00 56.88 195 GLY A N 1
ATOM 1538 C CA . GLY A 1 195 ? 9.915 -4.576 27.760 1.00 56.88 195 GLY A CA 1
ATOM 1539 C C . GLY A 1 195 ? 9.857 -5.206 29.156 1.00 56.88 195 GLY A C 1
ATOM 1540 O O . GLY A 1 195 ? 9.927 -4.514 30.169 1.00 56.88 195 GLY A O 1
ATOM 1541 N N . GLY A 1 196 ? 9.593 -6.511 29.234 1.00 55.31 196 GLY A N 1
ATOM 1542 C CA . GLY A 1 196 ? 9.342 -7.193 30.509 1.00 55.31 196 GLY A CA 1
ATOM 1543 C C . GLY A 1 196 ? 10.526 -7.123 31.484 1.00 55.31 196 GLY A C 1
ATOM 1544 O O . GLY A 1 196 ? 11.679 -7.138 31.064 1.00 55.31 196 GLY A O 1
ATOM 1545 N N . GLN A 1 197 ? 10.241 -7.105 32.794 1.00 46.69 197 GLN A N 1
ATOM 1546 C CA . GLN A 1 197 ? 11.269 -7.081 33.852 1.00 46.69 197 GLN A CA 1
ATOM 1547 C C . GLN A 1 197 ? 12.227 -8.283 33.798 1.00 46.69 197 GLN A C 1
ATOM 1549 O O . GLN A 1 197 ? 13.389 -8.151 34.165 1.00 46.69 197 GLN A O 1
ATOM 1554 N N . ASP A 1 198 ? 11.764 -9.431 33.297 1.00 48.22 198 ASP A N 1
ATOM 1555 C CA . ASP A 1 198 ? 12.548 -10.672 33.245 1.00 48.22 198 ASP A CA 1
ATOM 1556 C C . ASP A 1 198 ? 13.520 -10.737 32.046 1.00 48.22 198 ASP A C 1
ATOM 1558 O O . ASP A 1 198 ? 14.212 -11.737 31.858 1.00 48.22 198 ASP A O 1
ATOM 1562 N N . ARG A 1 199 ? 13.581 -9.687 31.212 1.00 54.81 199 ARG A N 1
ATOM 1563 C CA . ARG A 1 199 ? 14.500 -9.583 30.066 1.00 54.81 199 ARG A CA 1
ATOM 1564 C C . ARG A 1 199 ? 15.135 -8.189 30.005 1.00 54.81 199 ARG A C 1
ATOM 1566 O O . ARG A 1 199 ? 14.752 -7.400 29.132 1.00 54.81 199 ARG A O 1
ATOM 1573 N N . PRO A 1 200 ? 16.112 -7.889 30.884 1.00 51.75 200 PRO A N 1
ATOM 1574 C CA . PRO A 1 200 ? 16.755 -6.574 30.963 1.00 51.75 200 PRO A CA 1
ATOM 1575 C C . PRO A 1 200 ? 17.334 -6.104 29.619 1.00 51.75 200 PRO A C 1
ATOM 1577 O O . PRO A 1 200 ? 17.249 -4.925 29.287 1.00 51.75 200 PRO A O 1
ATOM 1580 N N . GLU A 1 201 ? 17.821 -7.027 28.788 1.00 50.69 201 GLU A N 1
ATOM 1581 C CA . GLU A 1 201 ? 18.296 -6.730 27.431 1.00 50.69 201 GLU A CA 1
ATOM 1582 C C . GLU A 1 201 ? 17.195 -6.132 26.535 1.00 50.69 201 GLU A C 1
ATOM 1584 O O . GLU A 1 201 ? 17.435 -5.173 25.807 1.00 50.69 201 GLU A O 1
ATOM 1589 N N . SER A 1 202 ? 15.958 -6.634 26.623 1.00 48.22 202 SER A N 1
ATOM 1590 C CA . SER A 1 202 ? 14.831 -6.163 25.801 1.00 48.22 202 SER A CA 1
ATOM 1591 C C . SER A 1 202 ? 14.271 -4.810 26.253 1.00 48.22 202 SER A C 1
ATOM 1593 O O . SER A 1 202 ? 13.896 -3.987 25.414 1.00 48.22 202 SER A O 1
ATOM 1595 N N . SER A 1 203 ? 14.250 -4.548 27.565 1.00 52.59 203 SER A N 1
ATOM 1596 C CA . SER A 1 203 ? 13.895 -3.233 28.106 1.00 52.59 203 SER A CA 1
ATOM 1597 C C . SER A 1 203 ? 14.964 -2.192 27.777 1.00 52.59 203 SER A C 1
ATOM 1599 O O . SER A 1 203 ? 14.618 -1.069 27.409 1.00 52.59 203 SER A O 1
ATOM 1601 N N . ASN A 1 204 ? 16.248 -2.569 27.818 1.00 59.69 204 ASN A N 1
ATOM 1602 C CA . ASN A 1 204 ? 17.351 -1.686 27.436 1.00 59.69 204 ASN A CA 1
ATOM 1603 C C . ASN A 1 204 ? 17.272 -1.333 25.948 1.00 59.69 204 ASN A C 1
ATOM 1605 O O . ASN A 1 204 ? 17.266 -0.155 25.618 1.00 59.69 204 ASN A O 1
ATOM 1609 N N . LEU A 1 205 ? 17.042 -2.308 25.061 1.00 61.38 205 LEU A N 1
ATOM 1610 C CA . LEU A 1 205 ? 16.869 -2.065 23.620 1.00 61.38 205 LEU A CA 1
ATOM 1611 C C . LEU A 1 205 ? 15.723 -1.087 23.292 1.00 61.38 205 LEU A C 1
ATOM 1613 O O . LEU A 1 205 ? 15.837 -0.273 22.373 1.00 61.38 205 LEU A O 1
ATOM 1617 N N . LEU A 1 206 ? 14.610 -1.141 24.033 1.00 62.47 206 LEU A N 1
ATOM 1618 C CA . LEU A 1 206 ? 13.490 -0.206 23.864 1.00 62.47 206 LEU A CA 1
ATOM 1619 C C . LEU A 1 206 ? 13.819 1.197 24.395 1.00 62.47 206 LEU A C 1
ATOM 1621 O O . LEU A 1 206 ? 13.464 2.189 23.757 1.00 62.47 206 LEU A O 1
ATOM 1625 N N . MET A 1 207 ? 14.497 1.294 25.538 1.00 66.06 207 MET A N 1
ATOM 1626 C CA . MET A 1 207 ? 14.858 2.574 26.165 1.00 66.06 207 MET A CA 1
ATOM 1627 C C . MET A 1 207 ? 16.035 3.269 25.450 1.00 66.06 207 MET A C 1
ATOM 1629 O O . MET A 1 207 ? 16.089 4.500 25.380 1.00 66.06 207 MET A O 1
ATOM 1633 N N . GLU A 1 208 ? 16.937 2.491 24.852 1.00 70.38 208 GLU A N 1
ATOM 1634 C CA . GLU A 1 208 ? 18.119 2.939 24.102 1.00 70.38 208 GLU A CA 1
ATOM 1635 C C . GLU A 1 208 ? 17.834 3.194 22.615 1.00 70.38 208 GLU A C 1
ATOM 1637 O O . GLU A 1 208 ? 18.683 3.728 21.905 1.00 70.38 208 GLU A O 1
ATOM 1642 N N . SER A 1 209 ? 16.628 2.878 22.131 1.00 68.25 209 SER A N 1
ATOM 1643 C CA . SER A 1 209 ? 16.249 3.112 20.737 1.00 68.25 209 SER A CA 1
ATOM 1644 C C . SER A 1 209 ? 16.399 4.588 20.353 1.00 68.25 209 SER A C 1
ATOM 1646 O O . SER A 1 209 ? 15.633 5.448 20.799 1.00 68.25 209 SER A O 1
ATOM 1648 N N . GLU A 1 210 ? 17.333 4.882 19.446 1.00 73.56 210 GLU A N 1
ATOM 1649 C CA . GLU A 1 210 ? 17.560 6.245 18.953 1.00 73.56 210 GLU A CA 1
ATOM 1650 C C . GLU A 1 210 ? 16.300 6.869 18.348 1.00 73.56 210 GLU A C 1
ATOM 1652 O O . GLU A 1 210 ? 16.063 8.070 18.481 1.00 73.56 210 GLU A O 1
ATOM 1657 N N . VAL A 1 211 ? 15.475 6.057 17.682 1.00 71.31 211 VAL A N 1
ATOM 1658 C CA . VAL A 1 211 ? 14.220 6.506 17.071 1.00 71.31 211 VAL A CA 1
ATOM 1659 C C . VAL A 1 211 ? 13.244 6.963 18.151 1.00 71.31 211 VAL A C 1
ATOM 1661 O O . VAL A 1 211 ? 12.683 8.056 18.048 1.00 71.31 211 VAL A O 1
ATOM 1664 N N . LEU A 1 212 ? 13.071 6.174 19.215 1.00 67.94 212 LEU A N 1
ATOM 1665 C CA . LEU A 1 212 ? 12.184 6.535 20.320 1.00 67.94 212 LEU A CA 1
ATOM 1666 C C . LEU A 1 212 ? 12.724 7.726 21.112 1.00 67.94 212 LEU A C 1
ATOM 1668 O O . LEU A 1 212 ? 11.944 8.599 21.488 1.00 67.94 212 LEU A O 1
ATOM 1672 N N . GLN A 1 213 ? 14.042 7.830 21.291 1.00 74.50 213 GLN A N 1
ATOM 1673 C CA . GLN A 1 213 ? 14.661 9.005 21.904 1.00 74.50 213 GLN A CA 1
ATOM 1674 C C . GLN A 1 213 ? 14.457 10.270 21.065 1.00 74.50 213 GLN A C 1
ATOM 1676 O O . GLN A 1 213 ? 14.138 11.320 21.620 1.00 74.50 213 GLN A O 1
ATOM 1681 N N . LYS A 1 214 ? 14.592 10.190 19.735 1.00 74.81 214 LYS A N 1
ATOM 1682 C CA . LYS A 1 214 ? 14.319 11.318 18.830 1.00 74.81 214 LYS A CA 1
ATOM 1683 C C . LYS A 1 214 ? 12.855 11.753 18.915 1.00 74.81 214 LYS A C 1
ATOM 1685 O O . LYS A 1 214 ? 12.595 12.947 19.031 1.00 74.81 214 LYS A O 1
ATOM 1690 N N . ILE A 1 215 ? 11.910 10.808 18.935 1.00 72.31 215 ILE A N 1
ATOM 1691 C CA . ILE A 1 215 ? 10.474 11.100 19.104 1.00 72.31 215 ILE A CA 1
ATOM 1692 C C . ILE A 1 215 ? 10.202 11.749 20.466 1.00 72.31 215 ILE A C 1
ATOM 1694 O O . ILE A 1 215 ? 9.494 12.753 20.536 1.00 72.31 215 ILE A O 1
ATOM 1698 N N . ALA A 1 216 ? 10.786 11.205 21.533 1.00 73.50 216 ALA A N 1
ATOM 1699 C CA . ALA A 1 216 ? 10.648 11.716 22.889 1.00 73.50 216 ALA A CA 1
ATOM 1700 C C . ALA A 1 216 ? 11.164 13.161 22.999 1.00 73.50 216 ALA A C 1
ATOM 1702 O O . ALA A 1 216 ? 10.427 14.043 23.443 1.00 73.50 216 ALA A O 1
ATOM 1703 N N . ARG A 1 217 ? 12.370 13.437 22.476 1.00 76.31 217 ARG A N 1
ATOM 1704 C CA . ARG A 1 217 ? 12.951 14.791 22.410 1.00 76.31 217 ARG A CA 1
ATOM 1705 C C . ARG A 1 217 ? 12.088 15.742 21.584 1.00 76.31 217 ARG A C 1
ATOM 1707 O O . ARG A 1 217 ? 11.770 16.827 22.057 1.00 76.31 217 ARG A O 1
ATOM 1714 N N . ALA A 1 218 ? 11.651 15.321 20.396 1.00 70.69 218 ALA A N 1
ATOM 1715 C CA . ALA A 1 218 ? 10.807 16.138 19.522 1.00 70.69 218 ALA A CA 1
ATOM 1716 C C . ALA A 1 218 ? 9.454 16.497 20.159 1.00 70.69 218 ALA A C 1
ATOM 1718 O O . ALA A 1 218 ? 8.869 17.526 19.832 1.00 70.69 218 ALA A O 1
ATOM 1719 N N . ARG A 1 219 ? 8.945 15.658 21.069 1.00 72.56 219 ARG A N 1
ATOM 1720 C CA . ARG A 1 219 ? 7.666 15.867 21.761 1.00 72.56 219 ARG A CA 1
ATOM 1721 C C . ARG A 1 219 ? 7.804 16.478 23.156 1.00 72.56 219 ARG A C 1
ATOM 1723 O O . ARG A 1 219 ? 6.776 16.695 23.794 1.00 72.56 219 ARG A O 1
ATOM 1730 N N . GLY A 1 220 ? 9.025 16.725 23.639 1.00 79.12 220 GLY A N 1
ATOM 1731 C CA . GLY A 1 220 ? 9.273 17.157 25.018 1.00 79.12 220 GLY A CA 1
ATOM 1732 C C . GLY A 1 220 ? 8.783 16.143 26.062 1.00 79.12 220 GLY A C 1
ATOM 1733 O O . GLY A 1 220 ? 8.295 16.534 27.118 1.00 79.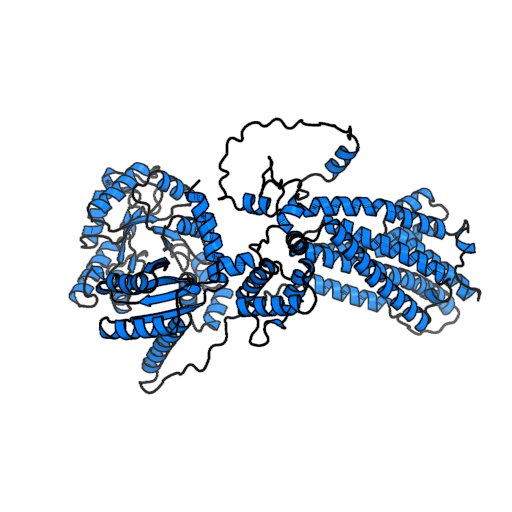12 220 GLY A O 1
ATOM 1734 N N . LYS A 1 221 ? 8.842 14.845 25.741 1.00 80.62 221 LYS A N 1
ATOM 1735 C CA . LYS A 1 221 ? 8.356 13.735 26.576 1.00 80.62 221 LYS A CA 1
ATOM 1736 C C . LYS A 1 221 ? 9.485 12.767 26.914 1.00 80.62 221 LYS A C 1
ATOM 1738 O O . LYS A 1 221 ? 10.540 12.788 26.288 1.00 80.62 221 LYS A O 1
ATOM 1743 N N . THR A 1 222 ? 9.250 11.872 27.871 1.00 74.88 222 THR A N 1
ATOM 1744 C CA . THR A 1 222 ? 10.140 10.726 28.117 1.00 74.88 222 THR A CA 1
ATOM 1745 C C . THR A 1 222 ? 9.869 9.587 27.125 1.00 74.88 222 THR A C 1
ATOM 1747 O O . THR A 1 222 ? 8.810 9.528 26.488 1.00 74.88 222 THR A O 1
ATOM 1750 N N . VAL A 1 223 ? 10.817 8.655 26.983 1.00 69.56 223 VAL A N 1
ATOM 1751 C CA . VAL A 1 223 ? 10.645 7.459 26.135 1.00 69.56 223 VAL A CA 1
ATOM 1752 C C . VAL A 1 223 ? 9.429 6.619 26.579 1.00 69.56 223 VAL A C 1
ATOM 1754 O O . VAL A 1 223 ? 8.581 6.347 25.727 1.00 69.56 223 VAL A O 1
ATOM 1757 N N . PRO A 1 224 ? 9.220 6.324 27.884 1.00 67.50 224 PRO A N 1
ATOM 1758 C CA . PRO A 1 224 ? 7.998 5.664 28.356 1.00 67.50 224 PRO A CA 1
ATOM 1759 C C . PRO A 1 224 ? 6.702 6.415 28.026 1.00 67.50 224 PRO A C 1
ATOM 1761 O O . PRO A 1 224 ? 5.708 5.804 27.647 1.00 67.50 224 PRO A O 1
ATOM 1764 N N . GLN A 1 225 ? 6.686 7.747 28.123 1.00 71.75 225 GLN A N 1
ATOM 1765 C CA . GLN A 1 225 ? 5.494 8.537 27.783 1.00 71.75 225 GLN A CA 1
ATOM 1766 C C . GLN A 1 225 ? 5.179 8.496 26.284 1.00 71.75 225 GLN A C 1
ATOM 1768 O O . GLN A 1 225 ? 4.018 8.377 25.895 1.00 71.75 225 GLN A O 1
ATOM 1773 N N . SER A 1 226 ? 6.214 8.576 25.445 1.00 69.81 226 SER A N 1
ATOM 1774 C CA . SER A 1 226 ? 6.081 8.466 23.986 1.00 69.81 226 SER A CA 1
ATOM 1775 C C . SER A 1 226 ? 5.561 7.087 23.579 1.00 69.81 226 SER A C 1
ATOM 1777 O O . SER A 1 226 ? 4.794 6.954 22.629 1.00 69.81 226 SER A O 1
ATOM 1779 N N . TYR A 1 227 ? 5.940 6.070 24.346 1.00 67.50 227 TYR A N 1
ATOM 1780 C CA . TYR A 1 227 ? 5.486 4.705 24.188 1.00 67.50 227 TYR A CA 1
ATOM 1781 C C . TYR A 1 227 ? 4.001 4.532 24.556 1.00 67.50 227 TYR A C 1
ATOM 1783 O O . TYR A 1 227 ? 3.236 3.968 23.773 1.00 67.50 227 TYR A O 1
ATOM 1791 N N . PHE A 1 228 ? 3.564 5.025 25.722 1.00 67.44 228 PHE A N 1
ATOM 1792 C CA . PHE A 1 228 ? 2.154 4.915 26.120 1.00 67.44 228 PHE A CA 1
ATOM 1793 C C . PHE A 1 228 ? 1.241 5.637 25.123 1.00 67.44 228 PHE A C 1
ATOM 1795 O O . PHE A 1 228 ? 0.161 5.151 24.805 1.00 67.44 228 PHE A O 1
ATOM 1802 N N . GLU A 1 229 ? 1.712 6.747 24.551 1.00 67.94 229 GLU A N 1
ATOM 1803 C CA . GLU A 1 229 ? 1.009 7.462 23.485 1.00 67.94 229 GLU A CA 1
ATOM 1804 C C . GLU A 1 229 ? 0.907 6.656 22.178 1.00 67.94 229 GLU A C 1
ATOM 1806 O O . GLU A 1 229 ? -0.079 6.797 21.465 1.00 67.94 229 GLU A O 1
ATOM 1811 N N . TRP A 1 230 ? 1.877 5.790 21.866 1.00 68.19 230 TRP A N 1
ATOM 1812 C CA . TRP A 1 230 ? 1.791 4.888 20.710 1.00 68.19 230 TRP A CA 1
ATOM 1813 C C . TRP A 1 230 ? 0.728 3.794 20.892 1.00 68.19 230 TRP A C 1
ATOM 1815 O O . TRP A 1 230 ? 0.104 3.372 19.918 1.00 68.19 230 TRP A O 1
ATOM 1825 N N . GLN A 1 231 ? 0.518 3.328 22.127 1.00 58.97 231 GLN A N 1
ATOM 1826 C CA . GLN A 1 231 ? -0.455 2.273 22.421 1.00 58.97 231 GLN A CA 1
ATOM 1827 C C . GLN A 1 231 ? -1.904 2.758 22.437 1.00 58.97 231 GLN A C 1
ATOM 1829 O O . GLN A 1 231 ? -2.798 1.958 22.167 1.00 58.97 231 GLN A O 1
ATOM 1834 N N . ILE A 1 232 ? -2.145 4.032 22.758 1.00 56.47 232 ILE A N 1
ATOM 1835 C CA . ILE A 1 232 ? -3.491 4.609 22.756 1.00 56.47 232 ILE A CA 1
ATOM 1836 C C . ILE A 1 232 ? -3.961 4.689 21.296 1.00 56.47 232 ILE A C 1
ATOM 1838 O O . ILE A 1 232 ? -3.386 5.450 20.514 1.00 56.47 232 ILE A O 1
ATOM 1842 N N . PRO A 1 233 ? -4.989 3.918 20.893 1.00 43.16 233 PRO A N 1
ATOM 1843 C CA . PRO A 1 233 ? -5.555 4.053 19.562 1.00 43.16 233 PRO A CA 1
ATOM 1844 C C . PRO A 1 233 ? -6.102 5.471 19.426 1.00 43.16 233 PRO A C 1
ATOM 1846 O O . PRO A 1 233 ? -6.872 5.915 20.275 1.00 43.16 233 PRO A O 1
ATOM 1849 N N . ILE A 1 234 ? -5.714 6.177 18.367 1.00 32.88 234 ILE A N 1
ATOM 1850 C CA . ILE A 1 234 ? -6.388 7.410 17.959 1.00 32.88 234 ILE A CA 1
ATOM 1851 C C . ILE A 1 234 ? -7.786 6.969 17.505 1.00 32.88 234 ILE A C 1
ATOM 1853 O O . ILE A 1 234 ? -7.869 6.227 16.523 1.00 32.88 234 ILE A O 1
ATOM 1857 N N . PRO A 1 235 ? -8.875 7.332 18.207 1.00 31.44 235 PRO A N 1
ATOM 1858 C CA . PRO A 1 235 ? -10.211 7.030 17.720 1.00 31.44 235 PRO A CA 1
ATOM 1859 C C . PRO A 1 235 ? -10.410 7.816 16.426 1.00 31.44 235 PRO A C 1
ATOM 1861 O O . PRO A 1 235 ? -10.174 9.025 16.408 1.00 31.44 235 PRO A O 1
ATOM 1864 N N . GLU A 1 236 ? -10.832 7.137 15.361 1.00 34.47 236 GLU A N 1
ATOM 1865 C CA . GLU A 1 236 ? -11.025 7.737 14.031 1.00 34.47 236 GLU A CA 1
ATOM 1866 C C . GLU A 1 236 ? -12.068 8.882 14.038 1.00 34.47 236 GLU A C 1
ATOM 1868 O O . GLU A 1 236 ? -12.045 9.713 13.137 1.00 34.47 236 GLU A O 1
ATOM 1873 N N . ASP A 1 237 ? -12.867 9.016 15.110 1.00 31.53 237 ASP A N 1
ATOM 1874 C CA . ASP A 1 237 ? -13.948 10.006 15.260 1.00 31.53 237 ASP A CA 1
ATOM 1875 C C . ASP A 1 237 ? -13.720 11.108 16.325 1.00 31.53 237 ASP A C 1
ATOM 1877 O O . ASP A 1 237 ? -14.630 11.885 16.629 1.00 31.53 237 ASP A O 1
ATOM 1881 N N . PHE A 1 238 ? -12.532 11.235 16.932 1.00 33.72 238 PHE A N 1
ATOM 1882 C CA . PHE A 1 238 ? -12.311 12.260 17.969 1.00 33.72 238 PHE A CA 1
ATOM 1883 C C . PHE A 1 238 ? -11.814 13.595 17.382 1.00 33.72 238 PHE A C 1
ATOM 1885 O O . PHE A 1 238 ? -10.649 13.741 17.016 1.00 33.72 238 PHE A O 1
ATOM 1892 N N . ASN A 1 239 ? -12.699 14.600 17.339 1.00 34.50 239 ASN A N 1
ATOM 1893 C CA . ASN A 1 239 ? -12.420 15.964 16.863 1.00 34.50 239 ASN A CA 1
ATOM 1894 C C . ASN A 1 239 ? -11.105 16.541 17.441 1.00 34.50 239 ASN A C 1
ATOM 1896 O O . ASN A 1 239 ? -10.981 16.773 18.650 1.00 34.50 239 ASN A O 1
ATOM 1900 N N . SER A 1 240 ? -10.144 16.843 16.561 1.00 37.78 240 SER A N 1
ATOM 1901 C CA . SER A 1 240 ? -8.790 17.344 16.872 1.00 37.78 240 SER A CA 1
ATOM 1902 C C . SER A 1 240 ? -8.774 18.610 17.746 1.00 37.78 240 SER A C 1
ATOM 1904 O O . SER A 1 240 ? -7.865 18.806 18.558 1.00 37.78 240 SER A O 1
ATOM 1906 N N . LEU A 1 241 ? -9.823 19.431 17.661 1.00 33.84 241 LEU A N 1
ATOM 1907 C CA . LEU A 1 241 ? -10.008 20.640 18.468 1.00 33.84 241 LEU A CA 1
ATOM 1908 C C . LEU A 1 241 ? -10.158 20.368 19.975 1.00 33.84 241 LEU A C 1
ATOM 1910 O O . LEU A 1 241 ? -9.679 21.164 20.785 1.00 33.84 241 LEU A O 1
ATOM 1914 N N . ASN A 1 242 ? -10.779 19.254 20.378 1.00 38.25 242 ASN A N 1
ATOM 1915 C CA . ASN A 1 242 ? -10.982 18.946 21.799 1.00 38.25 242 ASN A CA 1
ATOM 1916 C C . ASN A 1 242 ? -9.708 18.406 22.458 1.00 38.25 242 ASN A C 1
ATOM 1918 O O . ASN A 1 242 ? -9.431 18.740 23.609 1.00 38.25 242 ASN A O 1
ATOM 1922 N N . LEU A 1 243 ? -8.880 17.661 21.716 1.00 40.75 243 LEU A N 1
ATOM 1923 C CA . LEU A 1 243 ? -7.556 17.243 22.181 1.00 40.75 243 LEU A CA 1
ATOM 1924 C C . LEU A 1 243 ? -6.648 18.458 22.407 1.00 40.75 243 LEU A C 1
ATOM 1926 O O . LEU A 1 243 ? -5.977 18.541 23.430 1.00 40.75 243 LEU A O 1
ATOM 1930 N N . LEU A 1 244 ? -6.654 19.425 21.488 1.00 38.91 244 LEU A N 1
ATOM 1931 C CA . LEU A 1 244 ? -5.845 20.641 21.599 1.00 38.91 244 LEU A CA 1
ATOM 1932 C C . LEU A 1 244 ? -6.311 21.544 22.747 1.00 38.91 244 LEU A C 1
ATOM 1934 O O . LEU A 1 244 ? -5.477 22.058 23.486 1.00 38.91 244 LEU A O 1
ATOM 1938 N N . ARG A 1 245 ? -7.625 21.662 22.980 1.00 42.62 245 ARG A N 1
ATOM 1939 C CA . ARG A 1 245 ? -8.174 22.377 24.147 1.00 42.62 245 ARG A CA 1
ATOM 1940 C C . ARG A 1 245 ? -7.836 21.689 25.470 1.00 42.62 245 ARG A C 1
ATOM 1942 O O . ARG A 1 245 ? -7.486 22.373 26.428 1.00 42.62 245 ARG A O 1
ATOM 1949 N N . SER A 1 246 ? -7.900 20.359 25.530 1.00 43.66 246 SER A N 1
ATOM 1950 C CA . SER A 1 246 ? -7.505 19.595 26.720 1.00 43.66 246 SER A CA 1
ATOM 1951 C C . SER A 1 246 ? -5.999 19.674 26.969 1.00 43.66 246 SER A C 1
ATOM 1953 O O . SER A 1 246 ? -5.588 19.915 28.100 1.00 43.66 246 SER A O 1
ATOM 1955 N N . ARG A 1 247 ? -5.170 19.585 25.920 1.00 47.28 247 ARG A N 1
ATOM 1956 C CA . ARG A 1 247 ? -3.716 19.807 26.005 1.00 47.28 247 ARG A CA 1
ATOM 1957 C C . ARG A 1 247 ? -3.397 21.223 26.473 1.00 47.28 247 ARG A C 1
ATOM 1959 O O . ARG A 1 247 ? -2.586 21.367 27.375 1.00 47.28 247 ARG A O 1
ATOM 1966 N N . GLN A 1 248 ? -4.094 22.238 25.960 1.00 45.72 248 GLN A N 1
ATOM 1967 C CA . GLN A 1 248 ? -3.923 23.618 26.412 1.00 45.72 248 GLN A CA 1
ATOM 1968 C C . GLN A 1 248 ? -4.297 23.793 27.884 1.00 45.72 248 GLN A C 1
ATOM 1970 O O . GLN A 1 248 ? -3.575 24.456 28.621 1.00 45.72 248 GLN A O 1
ATOM 1975 N N . LYS A 1 249 ? -5.395 23.178 28.340 1.00 48.53 249 LYS A N 1
ATOM 1976 C CA . LYS A 1 249 ? -5.798 23.208 29.754 1.00 48.53 249 LYS A CA 1
ATOM 1977 C C . LYS A 1 249 ? -4.769 22.529 30.656 1.00 48.53 249 LYS A C 1
ATOM 1979 O O . LYS A 1 249 ? -4.434 23.089 31.692 1.00 48.53 249 LYS A O 1
ATOM 1984 N N . VAL A 1 250 ? -4.242 21.372 30.254 1.00 49.38 250 VAL A N 1
ATOM 1985 C CA . VAL A 1 250 ? -3.224 20.633 31.021 1.00 49.38 250 VAL A CA 1
ATOM 1986 C C . VAL A 1 250 ? -1.894 21.389 31.050 1.00 49.38 250 VAL A C 1
ATOM 1988 O O . VAL A 1 250 ? -1.297 21.535 32.113 1.00 49.38 250 VAL A O 1
ATOM 1991 N N . SER A 1 251 ? -1.450 21.932 29.916 1.00 49.47 251 SER A N 1
ATOM 1992 C CA . SER A 1 251 ? -0.232 22.742 29.837 1.00 49.47 251 SER A CA 1
ATOM 1993 C C . SER A 1 251 ? -0.357 24.055 30.614 1.00 49.47 251 SER A C 1
ATOM 1995 O O . SER A 1 251 ? 0.586 24.426 31.307 1.00 49.47 251 SER A O 1
ATOM 1997 N N . ASN A 1 252 ? -1.517 24.720 30.582 1.00 52.53 252 ASN A N 1
ATOM 1998 C CA . ASN A 1 252 ? -1.766 25.908 31.403 1.00 52.53 252 ASN A CA 1
ATOM 1999 C C . ASN A 1 252 ? -1.847 25.573 32.896 1.00 52.53 252 ASN A C 1
ATOM 2001 O O . ASN A 1 252 ? -1.284 26.311 33.693 1.00 52.53 252 ASN A O 1
ATOM 2005 N N . ALA A 1 253 ? -2.459 24.451 33.283 1.00 48.09 253 ALA A N 1
ATOM 2006 C CA . ALA A 1 253 ? -2.475 24.007 34.678 1.00 48.09 253 ALA A CA 1
ATOM 2007 C C . ALA A 1 253 ? -1.058 23.701 35.196 1.00 48.09 253 ALA A C 1
ATOM 2009 O O . ALA A 1 253 ? -0.705 24.085 36.307 1.00 48.09 253 ALA A O 1
ATOM 2010 N N . TYR A 1 254 ? -0.216 23.074 34.368 1.00 46.34 254 TYR A N 1
ATOM 2011 C CA . TYR A 1 254 ? 1.187 22.824 34.696 1.00 46.34 254 TYR A CA 1
ATOM 2012 C C . TYR A 1 254 ? 2.007 24.122 34.789 1.00 46.34 254 TYR A C 1
ATOM 2014 O O . TYR A 1 254 ? 2.784 24.295 35.723 1.00 46.34 254 TYR A O 1
ATOM 2022 N N . LEU A 1 255 ? 1.813 25.069 33.866 1.00 48.38 255 LEU A N 1
ATOM 2023 C CA . LEU A 1 255 ? 2.491 26.370 33.908 1.00 48.38 255 LEU A CA 1
ATOM 2024 C C . LEU A 1 255 ? 2.070 27.204 35.123 1.00 48.38 255 LEU A C 1
ATOM 2026 O O . LEU A 1 255 ? 2.929 27.814 35.754 1.00 48.38 255 LEU A O 1
ATOM 2030 N N . GLN A 1 256 ? 0.790 27.172 35.493 1.00 60.38 256 GLN A N 1
ATOM 2031 C CA . GLN A 1 256 ? 0.285 27.823 36.702 1.00 60.38 256 GLN A CA 1
ATOM 2032 C C . GLN A 1 256 ? 0.836 27.179 37.979 1.00 60.38 256 GLN A C 1
ATOM 2034 O O . GLN A 1 256 ? 1.125 27.885 38.942 1.00 60.38 256 GLN A O 1
ATOM 2039 N N . PHE A 1 257 ? 1.042 25.859 37.972 1.00 51.41 257 PHE A N 1
ATOM 2040 C CA . PHE A 1 257 ? 1.664 25.128 39.076 1.00 51.41 257 PHE A CA 1
ATOM 2041 C C . PHE A 1 257 ? 3.157 25.457 39.236 1.00 51.41 257 PHE A C 1
ATOM 2043 O O . PHE A 1 257 ? 3.629 25.637 40.353 1.00 51.41 257 PHE A O 1
ATOM 2050 N N . VAL A 1 258 ? 3.903 25.561 38.130 1.00 53.41 258 VAL A N 1
ATOM 2051 C CA . VAL A 1 258 ? 5.363 25.771 38.166 1.00 53.41 258 VAL A CA 1
ATOM 2052 C C . VAL A 1 258 ? 5.754 27.250 38.281 1.00 53.41 258 VAL A C 1
ATOM 2054 O O . VAL A 1 258 ? 6.787 27.553 38.873 1.00 53.41 258 VAL A O 1
ATOM 2057 N N . LYS A 1 259 ? 4.978 28.179 37.706 1.00 50.81 259 LYS A N 1
ATOM 2058 C CA . LYS A 1 259 ? 5.355 29.604 37.582 1.00 50.81 259 LYS A CA 1
ATOM 2059 C C . LYS A 1 259 ? 4.377 30.602 38.217 1.00 50.81 259 LYS A C 1
ATOM 2061 O O . LYS A 1 259 ? 4.626 31.801 38.133 1.00 50.81 259 LYS A O 1
ATOM 2066 N N . GLY A 1 260 ? 3.311 30.136 38.871 1.00 56.91 260 GLY A N 1
ATOM 2067 C CA . GLY A 1 260 ? 2.311 30.988 39.526 1.00 56.91 260 GLY A CA 1
ATOM 2068 C C . GLY A 1 260 ? 1.100 31.325 38.644 1.00 56.91 260 GLY A C 1
ATOM 2069 O O . GLY A 1 260 ? 1.114 31.147 37.426 1.00 56.91 260 GLY A O 1
ATOM 2070 N N . ALA A 1 261 ? 0.021 31.796 39.281 1.00 53.72 261 ALA A N 1
ATOM 2071 C CA . ALA A 1 261 ? -1.330 31.863 38.706 1.00 53.72 261 ALA A CA 1
ATOM 2072 C C . ALA A 1 261 ? -1.489 32.781 37.473 1.00 53.72 261 ALA A C 1
ATOM 2074 O O . ALA A 1 261 ? -2.407 32.569 36.671 1.00 53.72 261 ALA A O 1
ATOM 2075 N N . ASP A 1 262 ? -0.586 33.747 37.293 1.00 56.91 262 ASP A N 1
ATOM 2076 C CA . ASP A 1 262 ? -0.680 34.784 36.256 1.00 56.91 262 ASP A CA 1
ATOM 2077 C C . ASP A 1 262 ? -0.147 34.346 34.881 1.00 56.91 262 ASP A C 1
ATOM 2079 O O . ASP A 1 262 ? -0.358 35.031 33.879 1.00 56.91 262 ASP A O 1
ATOM 2083 N N . VAL A 1 263 ? 0.505 33.182 34.786 1.00 48.53 263 VAL A N 1
ATOM 2084 C CA . VAL A 1 263 ? 1.084 32.699 33.525 1.00 48.53 263 VAL A CA 1
ATOM 2085 C C . VAL A 1 263 ? 0.060 31.871 32.746 1.00 48.53 263 VAL A C 1
ATOM 2087 O O . VAL A 1 263 ? -0.292 30.757 33.137 1.00 48.53 263 VAL A O 1
ATOM 2090 N N . LYS A 1 264 ? -0.399 32.395 31.602 1.00 44.66 264 LYS A N 1
ATOM 2091 C CA . LYS A 1 264 ? -1.260 31.679 30.646 1.00 44.66 264 LYS A CA 1
ATOM 2092 C C . LYS A 1 264 ? -0.641 31.677 29.258 1.00 44.66 264 LYS A C 1
ATOM 2094 O O . LYS A 1 264 ? -0.303 32.721 28.714 1.00 44.66 264 LYS A O 1
ATOM 2099 N N . MET A 1 265 ? -0.568 30.498 28.656 1.00 43.66 265 MET A N 1
ATOM 2100 C CA . MET A 1 265 ? -0.295 30.346 27.236 1.00 43.66 265 MET A CA 1
ATOM 2101 C C . MET A 1 265 ? -1.616 30.515 26.465 1.00 43.66 265 MET A C 1
ATOM 2103 O O . MET A 1 265 ? -2.652 29.964 26.867 1.00 43.66 265 MET A O 1
ATOM 2107 N N . GLN A 1 266 ? -1.595 31.264 25.362 1.00 39.84 266 GLN A N 1
ATOM 2108 C CA . GLN A 1 266 ? -2.678 31.334 24.375 1.00 39.84 266 GLN A CA 1
ATOM 2109 C C . GLN A 1 266 ? -2.232 30.654 23.078 1.00 39.84 266 GLN A C 1
ATOM 2111 O O . GLN A 1 266 ? -1.055 30.670 22.733 1.00 39.84 266 GLN A O 1
ATOM 2116 N N . LEU A 1 267 ? -3.175 29.996 22.405 1.00 38.38 267 LEU A N 1
ATOM 2117 C CA . LEU A 1 267 ? -2.928 29.178 21.220 1.00 38.38 267 LEU A CA 1
ATOM 2118 C C . LEU A 1 267 ? -3.454 29.952 20.002 1.00 38.38 267 LEU A C 1
ATOM 2120 O O . LEU A 1 267 ? -4.653 29.935 19.727 1.00 38.38 267 LEU A O 1
ATOM 2124 N N . GLU A 1 268 ? -2.565 30.675 19.322 1.00 32.31 268 GLU A N 1
ATOM 2125 C CA . GLU A 1 268 ? -2.851 31.392 18.075 1.00 32.31 268 GLU A CA 1
ATOM 2126 C C . GLU A 1 268 ? -2.582 30.459 16.880 1.00 32.31 268 GLU A C 1
ATOM 2128 O O . GLU A 1 268 ? -1.441 30.230 16.498 1.00 32.31 268 GLU A O 1
ATOM 2133 N N . PHE A 1 269 ? -3.659 29.923 16.298 1.00 31.41 269 PHE A N 1
ATOM 2134 C CA . PHE A 1 269 ? -3.711 29.139 15.050 1.00 31.41 269 PHE A CA 1
ATOM 2135 C C . PHE A 1 269 ? -3.146 27.703 15.048 1.00 31.41 269 PHE A C 1
ATOM 2137 O O . PHE A 1 269 ? -2.273 27.309 15.815 1.00 31.41 269 PHE A O 1
ATOM 2144 N N . THR A 1 270 ? -3.738 26.877 14.175 1.00 29.97 270 THR A N 1
ATOM 2145 C CA . THR A 1 270 ? -3.431 25.451 13.967 1.00 29.97 270 THR A CA 1
ATOM 2146 C C . THR A 1 270 ? -3.014 25.239 12.515 1.00 29.97 270 THR A C 1
ATOM 2148 O O . THR A 1 270 ? -3.821 25.448 11.614 1.00 29.97 270 THR A O 1
ATOM 2151 N N . GLU A 1 271 ? -1.773 24.814 12.283 1.00 29.48 271 GLU A N 1
ATOM 2152 C CA . GLU A 1 271 ? -1.344 24.264 10.992 1.00 29.48 271 GLU A CA 1
ATOM 2153 C C . GLU A 1 271 ? -1.672 22.758 10.930 1.00 29.48 271 GLU A C 1
ATOM 2155 O O . GLU A 1 271 ? -1.604 22.054 11.942 1.00 29.48 271 GLU A O 1
ATOM 2160 N N . GLU A 1 272 ? -2.079 22.269 9.753 1.00 26.56 272 GLU A N 1
ATOM 2161 C CA . GLU A 1 272 ? -2.479 20.871 9.516 1.00 26.56 272 GLU A CA 1
ATOM 2162 C C . GLU A 1 272 ? -1.335 19.853 9.733 1.00 26.56 272 GLU A C 1
ATOM 2164 O O . GLU A 1 272 ? -0.153 20.188 9.687 1.00 26.56 272 GLU A O 1
ATOM 2169 N N . MET A 1 273 ? -1.714 18.582 9.961 1.00 25.53 273 MET A N 1
ATOM 2170 C CA . MET A 1 273 ? -0.837 17.452 10.318 1.00 25.53 273 MET A CA 1
ATOM 2171 C C . MET A 1 273 ? 0.480 17.360 9.515 1.00 25.53 273 MET A C 1
ATOM 2173 O O . MET A 1 273 ? 0.485 17.584 8.301 1.00 25.53 273 MET A O 1
ATOM 2177 N N . PRO A 1 274 ? 1.583 16.900 10.147 1.00 30.62 274 PRO A N 1
ATOM 2178 C CA . PRO A 1 274 ? 2.855 16.739 9.462 1.00 30.62 274 PRO A CA 1
ATOM 2179 C C . PRO A 1 274 ? 2.738 15.683 8.363 1.00 30.62 274 PRO A C 1
ATOM 2181 O O . PRO A 1 274 ? 2.256 14.568 8.579 1.00 30.62 274 PRO A O 1
ATOM 2184 N N . LYS A 1 275 ? 3.218 16.046 7.171 1.00 31.28 275 LYS A N 1
ATOM 2185 C CA . LYS A 1 275 ? 3.437 15.119 6.058 1.00 31.28 275 LYS A CA 1
ATOM 2186 C C . LYS A 1 275 ? 4.264 13.925 6.557 1.00 31.28 275 LYS A C 1
ATOM 2188 O O . LYS A 1 275 ? 5.150 14.133 7.392 1.00 31.28 275 LYS A O 1
ATOM 2193 N N . PRO A 1 276 ? 4.012 12.695 6.067 1.00 31.58 276 PRO A N 1
ATOM 2194 C CA . PRO A 1 276 ? 4.880 11.567 6.380 1.00 31.58 276 PRO A CA 1
ATOM 2195 C C . PRO A 1 276 ? 6.321 11.976 6.077 1.00 31.58 276 PRO A C 1
ATOM 2197 O O . PRO A 1 276 ? 6.600 12.517 5.005 1.00 31.58 276 PRO A O 1
ATOM 2200 N N . ALA A 1 277 ? 7.204 11.797 7.061 1.00 31.25 277 ALA A N 1
ATOM 2201 C CA . ALA A 1 277 ? 8.612 12.123 6.921 1.00 31.25 277 ALA A CA 1
ATOM 2202 C C . ALA A 1 277 ? 9.138 11.447 5.652 1.00 31.25 277 ALA A C 1
ATOM 2204 O O . ALA A 1 277 ? 8.958 10.237 5.489 1.00 31.25 277 ALA A O 1
ATOM 2205 N N . ASN A 1 278 ? 9.760 12.224 4.760 1.00 35.31 278 ASN A N 1
ATOM 2206 C CA . ASN A 1 278 ? 10.528 11.662 3.659 1.00 35.31 278 ASN A CA 1
ATOM 2207 C C . ASN A 1 278 ? 11.528 10.690 4.285 1.00 35.31 278 ASN A C 1
ATOM 2209 O O . ASN A 1 278 ? 12.469 11.111 4.960 1.00 35.31 278 ASN A O 1
ATOM 2213 N N . GLN A 1 279 ? 11.305 9.389 4.098 1.00 36.00 279 GLN A N 1
ATOM 2214 C CA . GLN A 1 279 ? 12.375 8.427 4.271 1.00 36.00 279 GLN A CA 1
ATOM 2215 C C . GLN A 1 279 ? 13.475 8.893 3.323 1.00 36.00 279 GLN A C 1
ATOM 2217 O O . GLN A 1 279 ? 13.251 8.982 2.117 1.00 36.00 279 GLN A O 1
ATOM 2222 N N . LEU A 1 280 ? 14.635 9.251 3.870 1.00 39.94 280 LEU A N 1
ATOM 2223 C CA . LEU A 1 280 ? 15.859 9.397 3.094 1.00 39.94 280 LEU A CA 1
ATOM 2224 C C . LEU A 1 280 ? 16.199 8.005 2.552 1.00 39.94 280 LEU A C 1
ATOM 2226 O O . LEU A 1 280 ? 17.006 7.275 3.117 1.00 39.94 280 LEU A O 1
ATOM 2230 N N . SER A 1 281 ? 15.510 7.593 1.489 1.00 43.69 281 SER A N 1
ATOM 2231 C CA . SER A 1 281 ? 15.958 6.493 0.660 1.00 43.69 281 SER A CA 1
ATOM 2232 C C . SER A 1 281 ? 17.117 7.051 -0.146 1.00 43.69 281 SER A C 1
ATOM 2234 O O . SER A 1 281 ? 16.901 7.923 -0.989 1.00 43.69 281 SER A O 1
ATOM 2236 N N . LEU A 1 282 ? 18.333 6.591 0.134 1.00 49.47 282 LEU A N 1
ATOM 2237 C CA . LEU A 1 282 ? 19.454 6.805 -0.773 1.00 49.47 282 LEU A CA 1
ATOM 2238 C C . LEU A 1 282 ? 19.047 6.216 -2.123 1.00 49.47 282 LEU A C 1
ATOM 2240 O O . LEU A 1 282 ? 18.868 5.004 -2.263 1.00 49.47 282 LEU A O 1
ATOM 2244 N N . ASP A 1 283 ? 18.781 7.093 -3.084 1.00 55.72 283 ASP A N 1
ATOM 2245 C CA . ASP A 1 283 ? 18.303 6.695 -4.393 1.00 55.72 283 ASP A CA 1
ATOM 2246 C C . ASP A 1 283 ? 19.508 6.370 -5.267 1.00 55.72 283 ASP A C 1
ATOM 2248 O O . ASP A 1 283 ? 20.029 7.224 -5.980 1.00 55.72 283 ASP A O 1
ATOM 2252 N N . PHE A 1 284 ? 19.989 5.131 -5.170 1.00 57.50 284 PHE A N 1
ATOM 2253 C CA . PHE A 1 284 ? 21.114 4.644 -5.970 1.00 57.50 284 PHE A CA 1
ATOM 2254 C C . PHE A 1 284 ? 20.897 4.834 -7.483 1.00 57.50 284 PHE A C 1
ATOM 2256 O O . PHE A 1 284 ? 21.878 4.995 -8.201 1.00 57.50 284 PHE A O 1
ATOM 2263 N N . SER A 1 285 ? 19.642 4.897 -7.955 1.00 56.34 285 SER A N 1
ATOM 2264 C CA . SER A 1 285 ? 19.308 5.256 -9.344 1.00 56.34 285 SER A CA 1
ATOM 2265 C C . SER A 1 285 ? 19.796 6.666 -9.701 1.00 56.34 285 SER A C 1
ATOM 2267 O O . SER A 1 285 ? 20.499 6.842 -10.692 1.00 56.34 285 SER A O 1
ATOM 2269 N N . SER A 1 286 ? 19.547 7.659 -8.837 1.00 64.00 286 SER A N 1
ATOM 2270 C CA . SER A 1 286 ? 20.029 9.033 -9.038 1.00 64.00 286 SER A CA 1
ATOM 2271 C C . SER A 1 286 ? 21.561 9.126 -9.114 1.00 64.00 286 SER A C 1
ATOM 2273 O O . SER A 1 286 ? 22.090 9.828 -9.973 1.00 64.00 286 SER A O 1
ATOM 2275 N N . LEU A 1 287 ? 22.282 8.353 -8.292 1.00 61.09 287 LEU A N 1
ATOM 2276 C CA . LEU A 1 287 ? 23.748 8.295 -8.310 1.00 61.09 287 LEU A CA 1
ATOM 2277 C C . LEU A 1 287 ? 24.277 7.643 -9.589 1.00 61.09 287 LEU A C 1
ATOM 2279 O O . LEU A 1 287 ? 25.195 8.170 -10.207 1.00 61.09 287 LEU A O 1
ATOM 2283 N N . LEU A 1 288 ? 23.673 6.532 -10.014 1.00 60.97 288 LEU A N 1
ATOM 2284 C CA . LEU A 1 288 ? 24.037 5.855 -11.256 1.00 60.97 288 LEU A CA 1
ATOM 2285 C C . LEU A 1 288 ? 23.740 6.735 -12.481 1.00 60.97 288 LEU A C 1
ATOM 2287 O O . LEU A 1 288 ? 24.554 6.799 -13.396 1.00 60.97 288 LEU A O 1
ATOM 2291 N N . SER A 1 289 ? 22.626 7.474 -12.465 1.00 57.09 289 SER A N 1
ATOM 2292 C CA . SER A 1 289 ? 22.269 8.427 -13.522 1.00 57.09 289 SER A CA 1
ATOM 2293 C C . SER A 1 289 ? 23.239 9.612 -13.600 1.00 57.09 289 SER A C 1
ATOM 2295 O O . SER A 1 289 ? 23.578 10.051 -14.694 1.00 57.09 289 SER A O 1
ATOM 2297 N N . ALA A 1 290 ? 23.741 10.091 -12.456 1.00 62.72 290 ALA A N 1
ATOM 2298 C CA . ALA A 1 290 ? 24.738 11.156 -12.401 1.00 62.72 290 ALA A CA 1
ATOM 2299 C C . ALA A 1 290 ? 26.113 10.670 -12.881 1.00 62.72 290 ALA A C 1
ATOM 2301 O O . ALA A 1 290 ? 26.774 11.378 -13.633 1.00 62.72 290 ALA A O 1
ATOM 2302 N N . LEU A 1 291 ? 26.515 9.450 -12.505 1.00 64.31 291 LEU A N 1
ATOM 2303 C CA . LEU A 1 291 ? 27.729 8.812 -13.023 1.00 64.31 291 LEU A CA 1
ATOM 2304 C C . LEU A 1 291 ? 27.644 8.596 -14.538 1.00 64.31 291 LEU A C 1
ATOM 2306 O O . LEU A 1 291 ? 28.612 8.840 -15.247 1.00 64.31 291 LEU A O 1
ATOM 2310 N N . PHE A 1 292 ? 26.477 8.195 -15.042 1.00 62.16 292 PHE A N 1
ATOM 2311 C CA . PHE A 1 292 ? 26.234 8.038 -16.473 1.00 62.16 292 PHE A CA 1
ATOM 2312 C C . PHE A 1 292 ? 26.287 9.374 -17.220 1.00 62.16 292 PHE A C 1
ATOM 2314 O O . PHE A 1 292 ? 26.933 9.467 -18.259 1.00 62.16 292 PHE A O 1
ATOM 2321 N N . PHE A 1 293 ? 25.657 10.422 -16.680 1.00 60.12 293 PHE A N 1
ATOM 2322 C CA . PHE A 1 293 ? 25.739 11.765 -17.250 1.00 60.12 293 PHE A CA 1
ATOM 2323 C C . PHE A 1 293 ? 27.185 12.273 -17.275 1.00 60.12 293 PHE A C 1
ATOM 2325 O O . PHE A 1 293 ? 27.630 12.766 -18.303 1.00 60.12 293 PHE A O 1
ATOM 2332 N N . GLN A 1 294 ? 27.930 12.092 -16.181 1.00 62.25 294 GLN A N 1
ATOM 2333 C CA . GLN A 1 294 ? 29.344 12.452 -16.102 1.00 62.25 294 GLN A CA 1
ATOM 2334 C C . GLN A 1 294 ? 30.177 11.695 -17.145 1.00 62.25 294 GLN A C 1
ATOM 2336 O O . GLN A 1 294 ? 30.990 12.304 -17.828 1.00 62.25 294 GLN A O 1
ATOM 2341 N N . TRP A 1 295 ? 29.932 10.396 -17.320 1.00 61.00 295 TRP A N 1
ATOM 2342 C CA . TRP A 1 295 ? 30.640 9.577 -18.302 1.00 61.00 295 TRP A CA 1
ATOM 2343 C C . TRP A 1 295 ? 30.319 9.974 -19.752 1.00 61.00 295 TRP A C 1
ATOM 2345 O O . TRP A 1 295 ? 31.222 10.063 -20.577 1.00 61.00 295 TRP A O 1
ATOM 2355 N N . ILE A 1 296 ? 29.057 10.299 -20.065 1.00 55.88 296 ILE A N 1
ATOM 2356 C CA . ILE A 1 296 ? 28.678 10.862 -21.373 1.00 55.88 296 ILE A CA 1
ATOM 2357 C C . ILE A 1 296 ? 29.334 12.229 -21.595 1.00 55.88 296 ILE A C 1
ATOM 2359 O O . ILE A 1 296 ? 29.794 12.513 -22.696 1.00 55.88 296 ILE A O 1
ATOM 2363 N N . VAL A 1 297 ? 29.389 13.078 -20.567 1.00 54.78 297 VAL A N 1
ATOM 2364 C CA . VAL A 1 297 ? 30.058 14.384 -20.643 1.00 54.78 297 VAL A CA 1
ATOM 2365 C C . VAL A 1 297 ? 31.561 14.218 -20.879 1.00 54.78 297 VAL A C 1
ATOM 2367 O O . VAL A 1 297 ? 32.126 14.952 -21.680 1.00 54.78 297 VAL A O 1
ATOM 2370 N N . GLU A 1 298 ? 32.205 13.232 -20.257 1.00 56.00 298 GLU A N 1
ATOM 2371 C CA . GLU A 1 298 ? 33.615 12.908 -20.510 1.00 56.00 298 GLU A CA 1
ATOM 2372 C C . GLU A 1 298 ? 33.857 12.391 -21.937 1.00 56.00 298 GLU A C 1
ATOM 2374 O O . GLU A 1 298 ? 34.899 12.691 -22.512 1.00 56.00 298 GLU A O 1
ATOM 2379 N N . LEU A 1 299 ? 32.887 11.700 -22.546 1.00 54.59 299 LEU A N 1
ATOM 2380 C CA . LEU A 1 299 ? 32.930 11.328 -23.970 1.00 54.59 299 LEU A CA 1
ATOM 2381 C C . LEU A 1 299 ? 32.648 12.514 -24.918 1.00 54.59 299 LEU A C 1
ATOM 2383 O O . LEU A 1 299 ? 33.095 12.498 -26.061 1.00 54.59 299 LEU A O 1
ATOM 2387 N N . LEU A 1 300 ? 31.928 13.546 -24.460 1.00 46.66 300 LEU A N 1
ATOM 2388 C CA . LEU A 1 300 ? 31.594 14.754 -25.236 1.00 46.66 300 LEU A CA 1
ATOM 2389 C C . LEU A 1 300 ? 32.753 15.762 -25.352 1.00 46.66 300 LEU A C 1
ATOM 2391 O O . LEU A 1 300 ? 32.722 16.605 -26.248 1.00 46.66 300 LEU A O 1
ATOM 2395 N N . PHE A 1 301 ? 33.749 15.716 -24.460 1.00 47.62 301 PHE A N 1
ATOM 2396 C CA . PHE A 1 301 ? 34.865 16.668 -24.439 1.00 47.62 301 PHE A CA 1
ATOM 2397 C C . PHE A 1 301 ? 36.216 15.955 -24.610 1.00 47.62 301 PHE A C 1
ATOM 2399 O O . PHE A 1 301 ? 36.749 15.426 -23.633 1.00 47.62 301 PHE A O 1
ATOM 2406 N N . PRO A 1 302 ? 36.827 15.974 -25.809 1.00 46.94 302 PRO A N 1
ATOM 2407 C CA . PRO A 1 302 ? 38.178 15.459 -25.976 1.00 46.94 302 PRO A CA 1
ATOM 2408 C C . PRO A 1 302 ? 39.170 16.321 -25.181 1.00 46.94 302 PRO A C 1
ATOM 2410 O O . PRO A 1 302 ? 39.187 17.552 -25.282 1.00 46.94 302 PRO A O 1
ATOM 2413 N N . ILE A 1 303 ? 40.011 15.675 -24.371 1.00 40.94 303 ILE A N 1
ATOM 2414 C CA . ILE A 1 303 ? 41.118 16.326 -23.665 1.00 40.94 303 ILE A CA 1
ATOM 2415 C C . ILE A 1 303 ? 42.193 16.655 -24.709 1.00 40.94 303 ILE A C 1
ATOM 2417 O O . ILE A 1 303 ? 43.081 15.849 -24.976 1.00 40.94 303 ILE A O 1
ATOM 2421 N N . ASN A 1 304 ? 42.123 17.841 -25.314 1.00 36.47 304 ASN A N 1
ATOM 2422 C CA . ASN A 1 304 ? 43.175 18.342 -26.201 1.00 36.47 304 ASN A CA 1
ATOM 2423 C C . ASN A 1 304 ? 44.406 18.745 -25.368 1.00 36.47 304 ASN A C 1
ATOM 2425 O O . ASN A 1 304 ? 44.554 19.896 -24.955 1.00 36.47 304 ASN A O 1
ATOM 2429 N N . GLY A 1 305 ? 45.272 17.770 -25.082 1.00 35.56 305 GLY A N 1
ATOM 2430 C CA . GLY A 1 305 ? 46.577 17.955 -24.450 1.00 35.56 305 GLY A CA 1
ATOM 2431 C C . GLY A 1 305 ? 47.684 18.114 -25.493 1.00 35.56 305 GLY A C 1
ATOM 2432 O O . GLY A 1 305 ? 47.994 17.188 -26.230 1.00 35.56 305 GLY A O 1
ATOM 2433 N N . VAL A 1 306 ? 48.275 19.305 -25.540 1.00 43.47 306 VAL A N 1
ATOM 2434 C CA . VAL A 1 306 ? 49.384 19.715 -26.414 1.00 43.47 306 VAL A CA 1
ATOM 2435 C C . VAL A 1 306 ? 50.676 18.938 -26.110 1.00 43.47 306 VAL A C 1
ATOM 2437 O O . VAL A 1 306 ? 51.144 18.983 -24.976 1.00 43.47 306 VAL A O 1
ATOM 2440 N N . SER A 1 307 ? 51.338 18.368 -27.125 1.00 35.56 307 SER A N 1
ATOM 2441 C CA . SER A 1 307 ? 52.812 18.276 -27.168 1.00 35.56 307 SER A CA 1
ATOM 2442 C C . SER A 1 307 ? 53.311 18.054 -28.599 1.00 35.56 307 SER A C 1
ATOM 2444 O O . SER A 1 307 ? 52.899 17.103 -29.259 1.00 35.56 307 SER A O 1
ATOM 2446 N N . GLY A 1 308 ? 54.177 18.951 -29.073 1.00 43.50 308 GLY A N 1
ATOM 2447 C CA . GLY A 1 308 ? 54.745 18.915 -30.417 1.00 43.50 308 GLY A CA 1
ATOM 2448 C C . GLY A 1 308 ? 55.927 17.959 -30.530 1.00 43.50 308 GLY A C 1
ATOM 2449 O O . GLY A 1 308 ? 56.850 18.068 -29.737 1.00 43.50 308 GLY A O 1
ATOM 2450 N N . ASP A 1 309 ? 55.870 17.073 -31.526 1.00 39.28 309 ASP A N 1
ATOM 2451 C CA . ASP A 1 309 ? 57.008 16.478 -32.244 1.00 39.28 309 ASP A CA 1
ATOM 2452 C C . ASP A 1 309 ? 56.478 15.753 -33.500 1.00 39.28 309 ASP A C 1
ATOM 2454 O O . ASP A 1 309 ? 55.641 14.860 -33.407 1.00 39.28 309 ASP A O 1
ATOM 2458 N N . ALA A 1 310 ? 56.929 16.144 -34.698 1.00 42.88 310 ALA A N 1
ATOM 2459 C CA . ALA A 1 310 ? 56.235 15.876 -35.970 1.00 42.88 310 ALA A CA 1
ATOM 2460 C C . ALA A 1 310 ? 56.133 14.394 -36.410 1.00 42.88 310 ALA A C 1
ATOM 2462 O O . ALA A 1 310 ? 55.222 14.057 -37.160 1.00 42.88 310 ALA A O 1
ATOM 2463 N N . GLU A 1 311 ? 57.005 13.495 -35.941 1.00 37.78 311 GLU A N 1
ATOM 2464 C CA . GLU A 1 311 ? 56.884 12.041 -36.201 1.00 37.78 311 GLU A CA 1
ATOM 2465 C C . GLU A 1 311 ? 56.026 11.318 -35.155 1.00 37.78 311 GLU A C 1
ATOM 2467 O O . GLU A 1 311 ? 55.376 10.318 -35.454 1.00 37.78 311 GLU A O 1
ATOM 2472 N N . VAL A 1 312 ? 55.960 11.861 -33.939 1.00 41.75 312 VAL A N 1
ATOM 2473 C CA . VAL A 1 312 ? 55.070 11.381 -32.879 1.00 41.75 312 VAL A CA 1
ATOM 2474 C C . VAL A 1 312 ? 53.639 11.871 -33.133 1.00 41.75 312 VAL A C 1
ATOM 2476 O O . VAL A 1 312 ? 52.697 11.141 -32.856 1.00 41.75 312 VAL A O 1
ATOM 2479 N N . VAL A 1 313 ? 53.467 13.038 -33.763 1.00 41.88 313 VAL A N 1
ATOM 2480 C CA . VAL A 1 313 ? 52.169 13.608 -34.157 1.00 41.88 313 VAL A CA 1
ATOM 2481 C C . VAL A 1 313 ? 51.401 12.705 -35.121 1.00 41.88 313 VAL A C 1
ATOM 2483 O O . VAL A 1 313 ? 50.206 12.597 -34.951 1.00 41.88 313 VAL A O 1
ATOM 2486 N N . VAL A 1 314 ? 52.022 11.966 -36.048 1.00 43.56 314 VAL A N 1
ATOM 2487 C CA . VAL A 1 314 ? 51.258 11.081 -36.963 1.00 43.56 314 VAL A CA 1
ATOM 2488 C C . VAL A 1 314 ? 50.746 9.815 -36.257 1.00 43.56 314 VAL A C 1
ATOM 2490 O O . VAL A 1 314 ? 49.637 9.355 -36.527 1.00 43.56 314 VAL A O 1
ATOM 2493 N N . ALA A 1 315 ? 51.520 9.260 -35.317 1.00 39.00 315 ALA A N 1
ATOM 2494 C CA . ALA A 1 315 ? 51.105 8.103 -34.518 1.00 39.00 315 ALA A CA 1
ATOM 2495 C C . ALA A 1 315 ? 50.133 8.490 -33.387 1.00 39.00 315 ALA A C 1
ATOM 2497 O O . ALA A 1 315 ? 49.206 7.737 -33.088 1.00 39.00 315 ALA A O 1
ATOM 2498 N N . ILE A 1 316 ? 50.320 9.670 -32.787 1.00 40.34 316 ILE A N 1
ATOM 2499 C CA . ILE A 1 316 ? 49.405 10.264 -31.808 1.00 40.34 316 ILE A CA 1
ATOM 2500 C C . ILE A 1 316 ? 48.134 10.767 -32.492 1.00 40.34 316 ILE A C 1
ATOM 2502 O O . ILE A 1 316 ? 47.073 10.576 -31.921 1.00 40.34 316 ILE A O 1
ATOM 2506 N N . ASP A 1 317 ? 48.192 11.313 -33.707 1.00 39.66 317 ASP A N 1
ATOM 2507 C CA . ASP A 1 317 ? 47.005 11.661 -34.492 1.00 39.66 317 ASP A CA 1
ATOM 2508 C C . ASP A 1 317 ? 46.266 10.389 -34.879 1.00 39.66 317 ASP A C 1
ATOM 2510 O O . ASP A 1 317 ? 45.088 10.306 -34.593 1.00 39.66 317 ASP A O 1
ATOM 2514 N N . GLY A 1 318 ? 46.924 9.345 -35.394 1.00 43.31 318 GLY A N 1
ATOM 2515 C CA . GLY A 1 318 ? 46.268 8.061 -35.680 1.00 43.31 318 GLY A CA 1
ATOM 2516 C C . GLY A 1 318 ? 45.606 7.410 -34.454 1.00 43.31 318 GLY A C 1
ATOM 2517 O O . GLY A 1 318 ? 44.496 6.889 -34.555 1.00 43.31 318 GLY A O 1
ATOM 2518 N N . ALA A 1 319 ? 46.242 7.483 -33.279 1.00 39.16 319 ALA A N 1
ATOM 2519 C CA . ALA A 1 319 ? 45.682 6.984 -32.021 1.00 39.16 319 ALA A CA 1
ATOM 2520 C C . ALA A 1 319 ? 44.562 7.888 -31.471 1.00 39.16 319 ALA A C 1
ATOM 2522 O O . ALA A 1 319 ? 43.502 7.383 -31.116 1.00 39.16 319 ALA A O 1
ATOM 2523 N N . ASN A 1 320 ? 44.743 9.212 -31.461 1.00 40.97 320 ASN A N 1
ATOM 2524 C CA . ASN A 1 320 ? 43.711 10.190 -31.097 1.00 40.97 320 ASN A CA 1
ATOM 2525 C C . ASN A 1 320 ? 42.520 10.149 -32.068 1.00 40.97 320 ASN A C 1
ATOM 2527 O O . ASN A 1 320 ? 41.400 10.452 -31.668 1.00 40.97 320 ASN A O 1
ATOM 2531 N N . TYR A 1 321 ? 42.744 9.723 -33.312 1.00 49.38 321 TYR A N 1
ATOM 2532 C CA . TYR A 1 321 ? 41.749 9.612 -34.375 1.00 49.38 321 TYR A CA 1
ATOM 2533 C C . TYR A 1 321 ? 40.960 8.297 -34.318 1.00 49.38 321 TYR A C 1
ATOM 2535 O O . TYR A 1 321 ? 39.739 8.282 -34.478 1.00 49.38 321 TYR A O 1
ATOM 2543 N N . ALA A 1 322 ? 41.626 7.174 -34.028 1.00 47.03 322 ALA A N 1
ATOM 2544 C CA . ALA A 1 322 ? 40.933 5.934 -33.680 1.00 47.03 322 ALA A CA 1
ATOM 2545 C C . ALA A 1 322 ? 40.074 6.138 -32.420 1.00 47.03 322 ALA A C 1
ATOM 2547 O O . ALA A 1 322 ? 38.938 5.672 -32.360 1.00 47.03 322 ALA A O 1
ATOM 2548 N N . ILE A 1 323 ? 40.582 6.916 -31.456 1.00 51.50 323 ILE A N 1
ATOM 2549 C CA . ILE A 1 323 ? 39.845 7.333 -30.261 1.00 51.50 323 ILE A CA 1
ATOM 2550 C C . ILE A 1 323 ? 38.672 8.261 -30.620 1.00 51.50 323 ILE A C 1
ATOM 2552 O O . ILE A 1 323 ? 37.597 8.054 -30.070 1.00 51.50 323 ILE A O 1
ATOM 2556 N N . SER A 1 324 ? 38.803 9.217 -31.551 1.00 55.84 324 SER A N 1
ATOM 2557 C CA . SER A 1 324 ? 37.690 10.104 -31.945 1.00 55.84 324 SER A CA 1
ATOM 2558 C C . SER A 1 324 ? 36.592 9.367 -32.716 1.00 55.84 324 SER A C 1
ATOM 2560 O O . SER A 1 324 ? 35.426 9.465 -32.356 1.00 55.84 324 SER A O 1
ATOM 2562 N N . THR A 1 325 ? 36.958 8.536 -33.693 1.00 58.00 325 THR A N 1
ATOM 2563 C CA . THR A 1 325 ? 36.025 7.726 -34.500 1.00 58.00 325 THR A CA 1
ATOM 2564 C C . THR A 1 325 ? 35.252 6.734 -33.624 1.00 58.00 325 THR A C 1
ATOM 2566 O O . THR A 1 325 ? 34.044 6.545 -33.787 1.00 58.00 325 THR A O 1
ATOM 2569 N N . TYR A 1 326 ? 35.943 6.112 -32.663 1.00 63.50 326 TYR A N 1
ATOM 2570 C CA . TYR A 1 326 ? 35.348 5.214 -31.676 1.00 63.50 326 TYR A CA 1
ATOM 2571 C C . TYR A 1 326 ? 34.492 5.969 -30.648 1.00 63.50 326 TYR A C 1
ATOM 2573 O O . TYR A 1 326 ? 33.415 5.494 -30.283 1.00 63.50 326 TYR A O 1
ATOM 2581 N N . SER A 1 327 ? 34.933 7.155 -30.216 1.00 62.81 327 SER A N 1
ATOM 2582 C CA . SER A 1 327 ? 34.193 8.033 -29.303 1.00 62.81 327 SER A CA 1
ATOM 2583 C C . SER A 1 327 ? 32.890 8.525 -29.929 1.00 62.81 327 SER A C 1
ATOM 2585 O O . SER A 1 327 ? 31.854 8.471 -29.273 1.00 62.81 327 SER A O 1
ATOM 2587 N N . ASP A 1 328 ? 32.899 8.907 -31.207 1.00 66.88 328 ASP A N 1
ATOM 2588 C CA . ASP A 1 328 ? 31.715 9.383 -31.924 1.00 66.88 328 ASP A CA 1
ATOM 2589 C C . ASP A 1 328 ? 30.663 8.272 -32.067 1.00 66.88 328 ASP A C 1
ATOM 2591 O O . ASP A 1 328 ? 29.487 8.474 -31.756 1.00 66.88 328 ASP A O 1
ATOM 2595 N N . VAL A 1 329 ? 31.082 7.059 -32.446 1.00 71.00 329 VAL A N 1
ATOM 2596 C CA . VAL A 1 329 ? 30.189 5.889 -32.553 1.00 71.00 329 VAL A CA 1
ATOM 2597 C C . VAL A 1 329 ? 29.621 5.498 -31.189 1.00 71.00 329 VAL A C 1
ATOM 2599 O O . VAL A 1 329 ? 28.417 5.264 -31.063 1.00 71.00 329 VAL A O 1
ATOM 2602 N N . LEU A 1 330 ? 30.467 5.440 -30.156 1.00 68.88 330 LEU A N 1
ATOM 2603 C CA . LEU A 1 330 ? 30.047 5.084 -28.802 1.00 68.88 330 LEU A CA 1
ATOM 2604 C C . LEU A 1 330 ? 29.116 6.149 -28.206 1.00 68.88 330 LEU A C 1
ATOM 2606 O O . LEU A 1 330 ? 28.133 5.801 -27.554 1.00 68.88 330 LEU A O 1
ATOM 2610 N N . MET A 1 331 ? 29.379 7.430 -28.466 1.00 68.19 331 MET A N 1
ATOM 2611 C CA . MET A 1 331 ? 28.537 8.545 -28.035 1.00 68.19 331 MET A CA 1
ATOM 2612 C C . MET A 1 331 ? 27.136 8.436 -28.641 1.00 68.19 331 MET A C 1
ATOM 2614 O O . MET A 1 331 ? 26.149 8.462 -27.902 1.00 68.19 331 MET A O 1
ATOM 2618 N N . VAL A 1 332 ? 27.033 8.281 -29.966 1.00 68.81 332 VAL A N 1
ATOM 2619 C CA . VAL A 1 332 ? 25.733 8.167 -30.644 1.00 68.81 332 VAL A CA 1
ATOM 2620 C C . VAL A 1 332 ? 24.985 6.927 -30.152 1.00 68.81 332 VAL A C 1
ATOM 2622 O O . VAL A 1 332 ? 23.811 7.025 -29.795 1.00 68.81 332 VAL A O 1
ATOM 2625 N N . LEU A 1 333 ? 25.676 5.792 -30.014 1.00 73.12 333 LEU A N 1
ATOM 2626 C CA . LEU A 1 333 ? 25.088 4.558 -29.496 1.00 73.12 333 LEU A CA 1
ATOM 2627 C C . LEU A 1 333 ? 24.528 4.732 -28.074 1.00 73.12 333 LEU A C 1
ATOM 2629 O O . LEU A 1 333 ? 23.395 4.339 -27.796 1.00 73.12 333 LEU A O 1
ATOM 2633 N N . LEU A 1 334 ? 25.300 5.321 -27.157 1.00 69.75 334 LEU A N 1
ATOM 2634 C CA . LEU A 1 334 ? 24.880 5.507 -25.765 1.00 69.75 334 LEU A CA 1
ATOM 2635 C C . LEU A 1 334 ? 23.692 6.463 -25.648 1.00 69.75 334 LEU A C 1
ATOM 2637 O O . LEU A 1 334 ? 22.782 6.206 -24.857 1.00 69.75 334 LEU A O 1
ATOM 2641 N N . LEU A 1 335 ? 23.668 7.533 -26.446 1.00 69.50 335 LEU A N 1
ATOM 2642 C CA . LEU A 1 335 ? 22.554 8.479 -26.475 1.00 69.50 335 LEU A CA 1
ATOM 2643 C C . LEU A 1 335 ? 21.279 7.815 -26.993 1.00 69.50 335 LEU A C 1
ATOM 2645 O O . LEU A 1 335 ? 20.220 7.939 -26.373 1.00 69.50 335 LEU A O 1
ATOM 2649 N N . GLU A 1 336 ? 21.380 7.037 -28.065 1.00 71.31 336 GLU A N 1
ATOM 2650 C CA . GLU A 1 336 ? 20.238 6.316 -28.612 1.00 71.31 336 GLU A CA 1
ATOM 2651 C C . GLU A 1 336 ? 19.692 5.270 -27.634 1.00 71.31 336 GLU A C 1
ATOM 2653 O O . GLU A 1 336 ? 18.494 5.269 -27.338 1.00 71.31 336 GLU A O 1
ATOM 2658 N N . ILE A 1 337 ? 20.554 4.442 -27.035 1.00 72.88 337 ILE A N 1
ATOM 2659 C CA . ILE A 1 337 ? 20.112 3.443 -26.054 1.00 72.88 337 ILE A CA 1
ATOM 2660 C C . ILE A 1 337 ? 19.556 4.134 -24.792 1.00 72.88 337 ILE A C 1
ATOM 2662 O O . ILE A 1 337 ? 18.568 3.662 -24.221 1.00 72.88 337 ILE A O 1
ATOM 2666 N N . SER A 1 338 ? 20.092 5.290 -24.381 1.00 74.56 338 SER A N 1
ATOM 2667 C CA . SER A 1 338 ? 19.562 6.049 -23.237 1.00 74.56 338 SER A CA 1
ATOM 2668 C C . SER A 1 338 ? 18.118 6.516 -23.448 1.00 74.56 338 SER A C 1
ATOM 2670 O O . SER A 1 338 ? 17.327 6.524 -22.501 1.00 74.56 338 SER A O 1
ATOM 2672 N N . SER A 1 339 ? 17.729 6.815 -24.692 1.00 78.88 339 SER A N 1
ATOM 2673 C CA . SER A 1 339 ? 16.349 7.184 -25.015 1.00 78.88 339 SER A CA 1
ATOM 2674 C C . SER A 1 339 ? 15.378 6.027 -24.735 1.00 78.88 339 SER A C 1
ATOM 2676 O O . SER A 1 339 ? 14.312 6.236 -24.148 1.00 78.88 339 SER A O 1
ATOM 2678 N N . SER A 1 340 ? 15.780 4.787 -25.047 1.00 82.94 340 SER A N 1
ATOM 2679 C CA . SER A 1 340 ? 14.993 3.576 -24.774 1.00 82.94 340 SER A CA 1
ATOM 2680 C C . SER A 1 340 ? 14.778 3.339 -23.273 1.00 82.94 340 SER A C 1
ATOM 2682 O O . SER A 1 340 ? 13.708 2.890 -22.855 1.00 82.94 340 SER A O 1
ATOM 2684 N N . GLN A 1 341 ? 15.748 3.735 -22.442 1.00 83.19 341 GLN A N 1
ATOM 2685 C CA . GLN A 1 341 ? 15.659 3.614 -20.989 1.00 83.19 341 GLN A CA 1
ATOM 2686 C C . GLN A 1 341 ? 14.593 4.525 -20.388 1.00 83.19 341 GLN A C 1
ATOM 2688 O O . GLN A 1 341 ? 13.850 4.112 -19.498 1.00 83.19 341 GLN A O 1
ATOM 2693 N N . VAL A 1 342 ? 14.486 5.756 -20.886 1.00 84.75 342 VAL A N 1
ATOM 2694 C CA . VAL A 1 342 ? 13.464 6.705 -20.426 1.00 84.75 342 VAL A CA 1
ATOM 2695 C C . VAL A 1 342 ? 12.062 6.164 -20.725 1.00 84.75 342 VAL A C 1
ATOM 2697 O O . VAL A 1 342 ? 11.172 6.235 -19.872 1.00 84.75 342 VAL A O 1
ATOM 2700 N N . MET A 1 343 ? 11.873 5.557 -21.902 1.00 88.88 343 MET A N 1
ATOM 2701 C CA . MET A 1 343 ? 10.613 4.902 -22.274 1.00 88.88 343 MET A CA 1
ATOM 2702 C C . MET A 1 343 ? 10.301 3.719 -21.351 1.00 88.88 343 MET A C 1
ATOM 2704 O O . MET A 1 343 ? 9.172 3.593 -20.870 1.00 88.88 343 MET A O 1
ATOM 2708 N N . LEU A 1 344 ? 11.302 2.880 -21.057 1.00 89.06 344 LEU A N 1
ATOM 2709 C CA . LEU A 1 344 ? 11.169 1.754 -20.132 1.00 89.06 344 LEU A CA 1
ATOM 2710 C C . LEU A 1 344 ? 10.746 2.223 -18.731 1.00 89.06 344 LEU A C 1
ATOM 2712 O O . LEU A 1 344 ? 9.775 1.696 -18.182 1.00 89.06 344 LEU A O 1
ATOM 2716 N N . SER A 1 345 ? 11.414 3.237 -18.170 1.00 87.69 345 SER A N 1
ATOM 2717 C CA . SER A 1 345 ? 11.060 3.807 -16.863 1.00 87.69 345 SER A CA 1
ATOM 2718 C C . SER A 1 345 ? 9.621 4.320 -16.838 1.00 87.69 345 SER A C 1
ATOM 2720 O O . SER A 1 345 ? 8.892 4.042 -15.884 1.00 87.69 345 SER A O 1
ATOM 2722 N N . TYR A 1 346 ? 9.175 5.010 -17.893 1.00 88.38 346 TYR A N 1
ATOM 2723 C CA . TYR A 1 346 ? 7.800 5.501 -17.995 1.00 88.38 346 TYR A CA 1
ATOM 2724 C C . TYR A 1 346 ? 6.775 4.356 -18.036 1.00 88.38 346 TYR A C 1
ATOM 2726 O O . TYR A 1 346 ? 5.818 4.349 -17.260 1.00 88.38 346 TYR A O 1
ATOM 2734 N N . LEU A 1 347 ? 6.995 3.349 -18.888 1.00 88.94 347 LEU A N 1
ATOM 2735 C CA . LEU A 1 347 ? 6.099 2.194 -19.015 1.00 88.94 347 LEU A CA 1
ATOM 2736 C C . LEU A 1 347 ? 6.002 1.393 -17.707 1.00 88.94 347 LEU A C 1
ATOM 2738 O O . LEU A 1 347 ? 4.913 0.981 -17.294 1.00 88.94 347 LEU A O 1
ATOM 2742 N N . VAL A 1 348 ? 7.128 1.196 -17.017 1.00 88.75 348 VAL A N 1
ATOM 2743 C CA . VAL A 1 348 ? 7.155 0.502 -15.723 1.00 88.75 348 VAL A CA 1
ATOM 2744 C C . VAL A 1 348 ? 6.538 1.366 -14.622 1.00 88.75 348 VAL A C 1
ATOM 2746 O O . VAL A 1 348 ? 5.869 0.823 -13.743 1.00 88.75 348 VAL A O 1
ATOM 2749 N N . TYR A 1 349 ? 6.677 2.693 -14.680 1.00 87.69 349 TYR A N 1
ATOM 2750 C CA . TYR A 1 349 ? 6.037 3.618 -13.742 1.00 87.69 349 TYR A CA 1
ATOM 2751 C C . TYR A 1 349 ? 4.514 3.526 -13.824 1.00 87.69 349 TYR A C 1
ATOM 2753 O O . TYR A 1 349 ? 3.846 3.336 -12.802 1.00 87.69 349 TYR A O 1
ATOM 2761 N N . GLU A 1 350 ? 3.956 3.561 -15.036 1.00 85.94 350 GLU A N 1
ATOM 2762 C CA . GLU A 1 350 ? 2.516 3.395 -15.241 1.00 85.94 350 GLU A CA 1
ATOM 2763 C C . GLU A 1 350 ? 2.005 2.045 -14.727 1.00 85.94 350 GLU A C 1
ATOM 2765 O O . GLU A 1 350 ? 0.923 1.970 -14.133 1.00 85.94 350 GLU A O 1
ATOM 2770 N N . LYS A 1 351 ? 2.797 0.981 -14.904 1.00 83.75 351 LYS A N 1
ATOM 2771 C CA . LYS A 1 351 ? 2.489 -0.368 -14.413 1.00 83.75 351 LYS A CA 1
ATOM 2772 C C . LYS A 1 351 ? 2.558 -0.460 -12.886 1.00 83.75 351 LYS A C 1
ATOM 2774 O O . LYS A 1 351 ? 1.627 -0.978 -12.271 1.00 83.75 351 LYS A O 1
ATOM 2779 N N . GLN A 1 352 ? 3.609 0.078 -12.266 1.00 83.75 352 GLN A N 1
ATOM 2780 C CA . GLN A 1 352 ? 3.813 0.079 -10.813 1.00 83.75 352 GLN A CA 1
ATOM 2781 C C . GLN A 1 352 ? 2.683 0.822 -10.088 1.00 83.75 352 GLN A C 1
ATOM 2783 O O . GLN A 1 352 ? 2.149 0.327 -9.093 1.00 83.75 352 GLN A O 1
ATOM 2788 N N . HIS A 1 353 ? 2.282 1.984 -10.610 1.00 82.12 353 HIS A N 1
ATOM 2789 C CA . HIS A 1 353 ? 1.184 2.787 -10.064 1.00 82.12 353 HIS A CA 1
ATOM 2790 C C . HIS A 1 353 ? -0.203 2.348 -10.559 1.00 82.12 353 HIS A C 1
ATOM 2792 O O . HIS A 1 353 ? -1.208 2.943 -10.166 1.00 82.12 353 HIS A O 1
ATOM 2798 N N . LYS A 1 354 ? -0.274 1.290 -11.383 1.00 81.31 354 LYS A N 1
ATOM 2799 C CA . LYS A 1 354 ? -1.508 0.708 -11.938 1.00 81.31 354 LYS A CA 1
ATOM 2800 C C . LYS A 1 354 ? -2.373 1.711 -12.720 1.00 81.31 354 LYS A C 1
ATOM 2802 O O . LYS A 1 354 ? -3.578 1.519 -12.886 1.00 81.31 354 LYS A O 1
ATOM 2807 N N . LEU A 1 355 ? -1.749 2.753 -13.264 1.00 83.12 355 LEU A N 1
ATOM 2808 C CA . LEU A 1 355 ? -2.412 3.845 -13.980 1.00 83.12 355 LEU A CA 1
ATOM 2809 C C . LEU A 1 355 ? -3.116 3.342 -15.245 1.00 83.12 355 LEU A C 1
ATOM 2811 O O . LEU A 1 355 ? -4.248 3.734 -15.518 1.00 83.12 355 LEU A O 1
ATOM 2815 N N . LYS A 1 356 ? -2.504 2.385 -15.956 1.00 80.12 356 LYS A N 1
ATOM 2816 C CA . LYS A 1 356 ? -3.118 1.709 -17.110 1.00 80.12 356 LYS A CA 1
ATOM 2817 C C . LYS A 1 356 ? -4.451 1.044 -16.760 1.00 80.12 356 LYS A C 1
ATOM 2819 O O . LYS A 1 356 ? -5.415 1.164 -17.511 1.00 80.12 356 LYS A O 1
ATOM 2824 N N . ILE A 1 357 ? -4.532 0.383 -15.604 1.00 75.62 357 ILE A N 1
ATOM 2825 C CA . ILE A 1 357 ? -5.775 -0.259 -15.160 1.00 75.62 357 ILE A CA 1
ATOM 2826 C C . ILE A 1 357 ? -6.823 0.806 -14.829 1.00 75.62 357 ILE A C 1
ATOM 2828 O O . ILE A 1 357 ? -7.985 0.661 -15.196 1.00 75.62 357 ILE A O 1
ATOM 2832 N N . MET A 1 358 ? -6.407 1.915 -14.211 1.00 77.38 358 MET A N 1
ATOM 2833 C CA . MET A 1 358 ? -7.285 3.059 -13.962 1.00 77.38 358 MET A CA 1
ATOM 2834 C C . MET A 1 358 ? -7.912 3.600 -15.258 1.00 77.38 358 MET A C 1
ATOM 2836 O O . MET A 1 358 ? -9.129 3.775 -15.342 1.00 77.38 358 MET A O 1
ATOM 2840 N N . MET A 1 359 ? -7.092 3.802 -16.293 1.00 81.81 359 MET A N 1
ATOM 2841 C CA . MET A 1 359 ? -7.547 4.246 -17.614 1.00 81.81 359 MET A CA 1
ATOM 2842 C C . MET A 1 359 ? -8.500 3.232 -18.261 1.00 81.81 359 MET A C 1
ATOM 2844 O O . MET A 1 359 ? -9.532 3.622 -18.809 1.00 81.81 359 MET A O 1
ATOM 2848 N N . LYS A 1 360 ? -8.217 1.931 -18.121 1.00 77.00 360 LYS A N 1
ATOM 2849 C CA . LYS A 1 360 ? -9.088 0.853 -18.607 1.00 77.00 360 LYS A CA 1
ATOM 2850 C C . LYS A 1 360 ? -10.452 0.839 -17.917 1.00 77.00 360 LYS A C 1
ATOM 2852 O O . LYS A 1 360 ? -11.473 0.789 -18.598 1.00 77.00 360 LYS A O 1
ATOM 2857 N N . MET A 1 361 ? -10.491 1.027 -16.595 1.00 70.88 361 MET A N 1
ATOM 2858 C CA . MET A 1 361 ? -11.744 1.183 -15.835 1.00 70.88 361 MET A CA 1
ATOM 2859 C C . MET A 1 361 ? -12.570 2.402 -16.274 1.00 70.88 361 MET A C 1
ATOM 2861 O O . MET A 1 361 ? -13.770 2.468 -16.018 1.00 70.88 361 MET A O 1
ATOM 2865 N N . HIS A 1 362 ? -11.949 3.373 -16.946 1.00 74.31 362 HIS A N 1
ATOM 2866 C CA . HIS A 1 362 ? -12.621 4.564 -17.458 1.00 74.31 362 HIS A CA 1
ATOM 2867 C C . HIS A 1 362 ? -12.959 4.480 -18.953 1.00 74.31 362 HIS A C 1
ATOM 2869 O O . HIS A 1 362 ? -13.509 5.440 -19.488 1.00 74.31 362 HIS A O 1
ATOM 2875 N N . GLY A 1 363 ? -12.733 3.323 -19.588 1.00 71.25 363 GLY A N 1
ATOM 2876 C CA . GLY A 1 363 ? -13.144 3.033 -20.964 1.00 71.25 363 GLY A CA 1
ATOM 2877 C C . GLY A 1 363 ? -12.017 3.070 -21.998 1.00 71.25 363 GLY A C 1
ATOM 2878 O O . GLY A 1 363 ? -12.302 2.985 -23.191 1.00 71.25 363 GLY A O 1
ATOM 2879 N N . LEU A 1 364 ? -10.747 3.188 -21.583 1.00 79.81 364 LEU A N 1
ATOM 2880 C CA . LEU A 1 364 ? -9.616 3.089 -22.507 1.00 79.81 364 LEU A CA 1
ATOM 2881 C C . LEU A 1 364 ? -9.268 1.618 -22.781 1.00 79.81 364 LEU A C 1
ATOM 2883 O O . LEU A 1 364 ? -8.705 0.936 -21.926 1.00 79.81 364 LEU A O 1
ATOM 2887 N N . GLY A 1 365 ? -9.573 1.129 -23.982 1.00 75.31 365 GLY A N 1
ATOM 2888 C CA . GLY A 1 365 ? -9.162 -0.212 -24.405 1.00 75.31 365 GLY A CA 1
ATOM 2889 C C . GLY A 1 365 ? -7.637 -0.363 -24.524 1.00 75.31 365 GLY A C 1
ATOM 2890 O O . GLY A 1 365 ? -6.912 0.613 -24.732 1.00 75.31 365 GLY A O 1
ATOM 2891 N N . ASP A 1 366 ? -7.145 -1.604 -24.460 1.00 78.00 366 ASP A N 1
ATOM 2892 C CA . ASP A 1 366 ? -5.708 -1.910 -24.561 1.00 78.00 366 ASP A CA 1
ATOM 2893 C C . ASP A 1 366 ? -5.102 -1.511 -25.922 1.00 78.00 366 ASP A C 1
ATOM 2895 O O . ASP A 1 366 ? -3.966 -1.043 -25.976 1.00 78.00 366 ASP A O 1
ATOM 2899 N N . GLY A 1 367 ? -5.860 -1.658 -27.016 1.00 84.00 367 GLY A N 1
ATOM 2900 C CA . GLY A 1 367 ? -5.425 -1.280 -28.367 1.00 84.00 367 GLY A CA 1
ATOM 2901 C C . GLY A 1 367 ? -5.170 0.226 -28.521 1.00 84.00 367 GLY A C 1
ATOM 2902 O O . GLY A 1 367 ? -4.044 0.607 -28.842 1.00 84.00 367 GLY A O 1
ATOM 2903 N N . PRO A 1 368 ? -6.168 1.092 -28.253 1.00 87.31 368 PRO A N 1
ATOM 2904 C CA . PRO A 1 368 ? -5.991 2.543 -28.284 1.00 87.31 368 PRO A CA 1
ATOM 2905 C C . PRO A 1 368 ? -4.853 3.040 -27.390 1.00 87.31 368 PRO A C 1
ATOM 2907 O O . PRO A 1 368 ? -4.065 3.867 -27.836 1.00 87.31 368 PRO A O 1
ATOM 2910 N N . TYR A 1 369 ? -4.724 2.508 -26.168 1.00 87.56 369 TYR A N 1
ATOM 2911 C CA . TYR A 1 369 ? -3.603 2.839 -25.282 1.00 87.56 369 TYR A CA 1
ATOM 2912 C C . TYR A 1 369 ? -2.257 2.547 -25.955 1.00 87.56 369 TYR A C 1
ATOM 2914 O O . TYR A 1 369 ? -1.401 3.423 -26.022 1.00 87.56 369 TYR A O 1
ATOM 2922 N N . TRP A 1 370 ? -2.093 1.342 -26.508 1.00 87.94 370 TRP A N 1
ATOM 2923 C CA . TRP A 1 370 ? -0.833 0.920 -27.114 1.00 87.94 370 TRP A CA 1
ATOM 2924 C C . TRP A 1 370 ? -0.445 1.799 -28.313 1.00 87.94 370 TRP A C 1
ATOM 2926 O O . TRP A 1 370 ? 0.701 2.228 -28.407 1.00 87.94 370 TRP A O 1
ATOM 2936 N N . ILE A 1 371 ? -1.410 2.144 -29.174 1.00 90.38 371 ILE A N 1
ATOM 2937 C CA . ILE A 1 371 ? -1.194 3.044 -30.320 1.00 90.38 371 ILE A CA 1
ATOM 2938 C C . ILE A 1 371 ? -0.794 4.446 -29.849 1.00 90.38 371 ILE A C 1
ATOM 2940 O O . ILE A 1 371 ? 0.164 5.010 -30.370 1.00 90.38 371 ILE A O 1
ATOM 2944 N N . ILE A 1 372 ? -1.497 5.007 -28.858 1.00 91.25 372 ILE A N 1
ATOM 2945 C CA . ILE A 1 372 ? -1.202 6.348 -28.333 1.00 91.25 372 ILE A CA 1
ATOM 2946 C C . ILE A 1 372 ? 0.203 6.385 -27.732 1.00 91.25 372 ILE A C 1
ATOM 2948 O O . ILE A 1 372 ? 0.976 7.282 -28.060 1.00 91.25 372 ILE A O 1
ATOM 2952 N N . SER A 1 373 ? 0.551 5.405 -26.895 1.00 90.56 373 SER A N 1
ATOM 2953 C CA . SER A 1 373 ? 1.880 5.317 -26.288 1.00 90.56 373 SER A CA 1
ATOM 2954 C C . SER A 1 373 ? 2.973 5.144 -27.345 1.00 90.56 373 SER A C 1
ATOM 2956 O O . SER A 1 373 ? 3.989 5.829 -27.279 1.00 90.56 373 SER A O 1
ATOM 2958 N N . TYR A 1 374 ? 2.758 4.287 -28.350 1.00 92.44 374 TYR A N 1
ATOM 2959 C CA . TYR A 1 374 ? 3.719 4.077 -29.436 1.00 92.44 374 TYR A CA 1
ATOM 2960 C C . TYR A 1 374 ? 3.948 5.354 -30.251 1.00 92.44 374 TYR A C 1
ATOM 2962 O O . TYR A 1 374 ? 5.088 5.760 -30.455 1.00 92.44 374 TYR A O 1
ATOM 2970 N N . VAL A 1 375 ? 2.872 6.022 -30.680 1.00 93.69 375 VAL A N 1
ATOM 2971 C CA . VAL A 1 375 ? 2.950 7.271 -31.455 1.00 93.69 375 VAL A CA 1
ATOM 2972 C C . VAL A 1 375 ? 3.596 8.387 -30.635 1.00 93.69 375 VAL A C 1
ATOM 2974 O O . VAL A 1 375 ? 4.399 9.148 -31.171 1.00 93.69 375 VAL A O 1
ATOM 2977 N N . TYR A 1 376 ? 3.290 8.470 -29.338 1.00 92.06 376 TYR A N 1
ATOM 2978 C CA . TYR A 1 376 ? 3.905 9.440 -28.437 1.00 92.06 376 TYR A CA 1
ATOM 2979 C C . TYR A 1 376 ? 5.420 9.238 -28.329 1.00 92.06 376 TYR A C 1
ATOM 2981 O O . TYR A 1 376 ? 6.173 10.197 -28.497 1.00 92.06 376 TYR A O 1
ATOM 2989 N N . PHE A 1 377 ? 5.878 8.002 -28.105 1.00 92.56 377 PHE A N 1
ATOM 2990 C CA . PHE A 1 377 ? 7.310 7.711 -28.050 1.00 92.56 377 PHE A CA 1
ATOM 2991 C C . PHE A 1 377 ? 7.993 7.918 -29.397 1.00 92.56 377 PHE A C 1
ATOM 2993 O O . PHE A 1 377 ? 9.062 8.516 -29.437 1.00 92.56 377 PHE A O 1
ATOM 3000 N N . LEU A 1 378 ? 7.356 7.524 -30.503 1.00 92.25 378 LEU A N 1
ATOM 3001 C CA . LEU A 1 378 ? 7.889 7.764 -31.842 1.00 92.25 378 LEU A CA 1
ATOM 3002 C C . LEU A 1 378 ? 8.083 9.259 -32.104 1.00 92.25 378 LEU A C 1
ATOM 3004 O O . LEU A 1 378 ? 9.140 9.660 -32.586 1.00 92.25 378 LEU A O 1
ATOM 3008 N N . PHE A 1 379 ? 7.096 10.087 -31.757 1.00 91.88 379 PHE A N 1
ATOM 3009 C CA . PHE A 1 379 ? 7.190 11.537 -31.898 1.00 91.88 379 PHE A CA 1
ATOM 3010 C C . PHE A 1 379 ? 8.314 12.120 -31.033 1.00 91.88 379 PHE A C 1
ATOM 3012 O O . PHE A 1 379 ? 9.149 12.870 -31.536 1.00 91.88 379 PHE A O 1
ATOM 3019 N N . LEU A 1 380 ? 8.363 11.747 -29.750 1.00 87.69 380 LEU A N 1
ATOM 3020 C CA . LEU A 1 380 ? 9.358 12.254 -28.807 1.00 87.69 380 LEU A CA 1
ATOM 3021 C C . LEU A 1 380 ? 10.787 11.868 -29.220 1.00 87.69 380 LEU A C 1
ATOM 3023 O O . LEU A 1 380 ? 11.666 12.727 -29.257 1.00 87.69 380 LEU A O 1
ATOM 3027 N N . SER A 1 381 ? 11.009 10.605 -29.583 1.00 87.44 381 SER A N 1
ATOM 3028 C CA . SER A 1 381 ? 12.313 10.108 -30.029 1.00 87.44 381 SER A CA 1
ATOM 3029 C C . SER A 1 381 ? 12.734 10.690 -31.373 1.00 87.44 381 SER A C 1
ATOM 3031 O O . SER A 1 381 ? 13.895 11.051 -31.537 1.00 87.44 381 SER A O 1
ATOM 3033 N N . SER A 1 382 ? 11.800 10.856 -32.316 1.00 87.94 382 SER A N 1
ATOM 3034 C CA . SER A 1 382 ? 12.104 11.497 -33.603 1.00 87.94 382 SER A CA 1
ATOM 3035 C C . SER A 1 382 ? 12.506 12.961 -33.414 1.00 87.94 382 SER A C 1
ATOM 3037 O O . SER A 1 382 ? 13.452 13.424 -34.044 1.00 87.94 382 SER A O 1
ATOM 3039 N N . ALA A 1 383 ? 11.830 13.689 -32.517 1.00 87.88 383 ALA A N 1
ATOM 3040 C CA . ALA A 1 383 ? 12.190 15.067 -32.186 1.00 87.88 383 ALA A CA 1
ATOM 3041 C C . ALA A 1 383 ? 13.565 15.159 -31.499 1.00 87.88 383 ALA A C 1
ATOM 3043 O O . ALA A 1 383 ? 14.337 16.078 -31.786 1.00 87.88 383 ALA A O 1
ATOM 3044 N N . TYR A 1 384 ? 13.883 14.201 -30.623 1.00 84.44 384 TYR A N 1
ATOM 3045 C CA . TYR A 1 384 ? 15.182 14.110 -29.957 1.00 84.44 384 TYR A CA 1
ATOM 3046 C C . TYR A 1 384 ? 16.322 13.866 -30.954 1.00 84.44 384 TYR A C 1
ATOM 3048 O O . TYR A 1 384 ? 17.269 14.651 -30.991 1.00 84.44 384 TYR A O 1
ATOM 3056 N N . VAL A 1 385 ? 16.201 12.849 -31.815 1.00 83.75 385 VAL A N 1
ATOM 3057 C CA . VAL A 1 385 ? 17.228 12.539 -32.822 1.00 83.75 385 VAL A CA 1
ATOM 3058 C C . VAL A 1 385 ? 17.370 13.663 -33.844 1.00 83.75 385 VAL A C 1
ATOM 3060 O O . VAL A 1 385 ? 18.488 14.029 -34.189 1.00 83.75 385 VAL A O 1
ATOM 3063 N N . LEU A 1 386 ? 16.270 14.286 -34.279 1.00 87.75 386 LEU A N 1
ATOM 3064 C CA . LEU A 1 386 ? 16.347 15.431 -35.189 1.00 87.75 386 LEU A CA 1
ATOM 3065 C C . LEU A 1 386 ? 17.119 16.599 -34.559 1.00 87.75 386 LEU A C 1
ATOM 3067 O O . LEU A 1 386 ? 17.987 17.185 -35.201 1.00 87.75 386 LEU A O 1
ATOM 3071 N N . SER A 1 387 ? 16.834 16.914 -33.292 1.00 85.25 387 SER A N 1
ATOM 3072 C CA . SER A 1 387 ? 17.551 17.964 -32.556 1.00 85.25 387 SER A CA 1
ATOM 3073 C C . SER A 1 387 ? 19.039 17.641 -32.424 1.00 85.25 387 SER A C 1
ATOM 3075 O O . SER A 1 387 ? 19.877 18.531 -32.542 1.00 85.25 387 SER A O 1
ATOM 3077 N N . PHE A 1 388 ? 19.363 16.365 -32.222 1.00 80.81 388 PHE A N 1
ATOM 3078 C CA . PHE A 1 388 ? 20.731 15.881 -32.108 1.00 80.81 388 PHE A CA 1
ATOM 3079 C C . PHE A 1 388 ? 21.502 15.961 -33.433 1.00 80.81 388 PHE A C 1
ATOM 3081 O O . PHE A 1 388 ? 22.598 16.512 -33.452 1.00 80.81 388 PHE A O 1
ATOM 3088 N N . VAL A 1 389 ? 20.912 15.522 -34.551 1.00 84.44 389 VAL A N 1
ATOM 3089 C CA . VAL A 1 389 ? 21.521 15.640 -35.891 1.00 84.44 389 VAL A CA 1
ATOM 3090 C C . VAL A 1 389 ? 21.749 17.110 -36.265 1.00 84.44 389 VAL A C 1
ATOM 3092 O O . VAL A 1 389 ? 22.805 17.454 -36.799 1.00 84.44 389 VAL A O 1
ATOM 3095 N N . ILE A 1 390 ? 20.793 17.997 -35.951 1.00 86.94 390 ILE A N 1
ATOM 3096 C CA . ILE A 1 390 ? 20.930 19.443 -36.188 1.00 86.94 390 ILE A CA 1
ATOM 3097 C C . ILE A 1 390 ? 22.075 20.017 -35.350 1.00 86.94 390 ILE A C 1
ATOM 3099 O O . ILE A 1 390 ? 22.948 20.687 -35.895 1.00 86.94 390 ILE A O 1
ATOM 3103 N N . LEU A 1 391 ? 22.096 19.750 -34.041 1.00 82.44 391 LEU A N 1
ATOM 3104 C CA . LEU A 1 391 ? 23.136 20.258 -33.145 1.00 82.44 391 LEU A CA 1
ATOM 3105 C C . LEU A 1 391 ? 24.522 19.730 -33.543 1.00 82.44 391 LEU A C 1
ATOM 3107 O O . LEU A 1 391 ? 25.465 20.510 -33.627 1.00 82.44 391 LEU A O 1
ATOM 3111 N N . GLY A 1 392 ? 24.631 18.434 -33.841 1.00 77.12 392 GLY A N 1
ATOM 3112 C CA . GLY A 1 392 ? 25.872 17.807 -34.289 1.00 77.12 392 GLY A CA 1
ATOM 3113 C C . GLY A 1 392 ? 26.385 18.403 -35.599 1.00 77.12 392 GLY A C 1
ATOM 3114 O O . GLY A 1 392 ? 27.574 18.691 -35.717 1.00 77.12 392 GLY A O 1
ATOM 3115 N N . SER A 1 393 ? 25.486 18.692 -36.545 1.00 82.25 393 SER A N 1
ATOM 3116 C CA . SER A 1 393 ? 25.844 19.386 -37.789 1.00 82.25 393 SER A CA 1
ATOM 3117 C C . SER A 1 393 ? 26.296 20.832 -37.537 1.00 82.25 393 SER A C 1
ATOM 3119 O O . SER A 1 393 ? 27.241 21.292 -38.164 1.00 82.25 393 SER A O 1
ATOM 3121 N N . VAL A 1 394 ? 25.670 21.552 -36.595 1.00 80.94 394 VAL A N 1
ATOM 3122 C CA . VAL A 1 394 ? 26.049 22.935 -36.229 1.00 80.94 394 VAL A CA 1
ATOM 3123 C C . VAL A 1 394 ? 27.404 22.997 -35.519 1.00 80.94 394 VAL A C 1
ATOM 3125 O O . VAL A 1 394 ? 28.161 23.939 -35.738 1.00 80.94 394 VAL A O 1
ATOM 3128 N N . ILE A 1 395 ? 27.719 22.003 -34.685 1.00 76.19 395 ILE A N 1
ATOM 3129 C CA . ILE A 1 395 ? 29.020 21.873 -34.005 1.00 76.19 395 ILE A CA 1
ATOM 3130 C C . ILE A 1 395 ? 30.138 21.515 -35.001 1.00 76.19 395 ILE A C 1
ATOM 3132 O O . ILE A 1 395 ? 31.313 21.715 -34.702 1.00 76.19 395 ILE A O 1
ATOM 3136 N N . GLY A 1 396 ? 29.782 21.049 -36.202 1.00 71.12 396 GLY A N 1
ATOM 3137 C CA . GLY A 1 396 ? 30.737 20.665 -37.236 1.00 71.12 396 GLY A CA 1
ATOM 3138 C C . GLY A 1 396 ? 31.216 19.221 -37.107 1.00 71.12 396 GLY A C 1
ATOM 3139 O O . GLY A 1 396 ? 32.332 18.915 -37.511 1.00 71.12 396 GLY A O 1
ATOM 3140 N N . LEU A 1 397 ? 30.399 18.322 -36.547 1.00 75.81 397 LEU A N 1
ATOM 3141 C CA . LEU A 1 397 ? 30.733 16.900 -36.495 1.00 75.81 397 LEU A CA 1
ATOM 3142 C C . LEU A 1 397 ? 30.648 16.293 -37.902 1.00 75.81 397 LEU A C 1
ATOM 3144 O O . LEU A 1 397 ? 29.555 16.119 -38.456 1.00 75.81 397 LEU A O 1
ATOM 3148 N N . ASN A 1 398 ? 31.808 15.934 -38.456 1.00 75.75 398 ASN A N 1
ATOM 3149 C CA . ASN A 1 398 ? 31.946 15.339 -39.790 1.00 75.75 398 ASN A CA 1
ATOM 3150 C C . ASN A 1 398 ? 31.044 14.110 -39.979 1.00 75.75 398 ASN A C 1
ATOM 3152 O O . ASN A 1 398 ? 30.433 13.967 -41.039 1.00 75.75 398 ASN A O 1
ATOM 3156 N N . PHE A 1 399 ? 30.852 13.322 -38.913 1.00 80.12 399 PHE A N 1
ATOM 3157 C CA . PHE A 1 399 ? 29.945 12.174 -38.865 1.00 80.12 399 PHE A CA 1
ATOM 3158 C C . PHE A 1 399 ? 28.542 12.475 -39.431 1.00 80.12 399 PHE A C 1
ATOM 3160 O O . PHE A 1 399 ? 28.000 11.680 -40.206 1.00 80.12 399 PHE A O 1
ATOM 3167 N N . PHE A 1 400 ? 27.958 13.630 -39.082 1.00 81.69 400 PHE A N 1
ATOM 3168 C CA . PHE A 1 400 ? 26.623 14.032 -39.543 1.00 81.69 400 PHE A CA 1
ATOM 3169 C C . PHE A 1 400 ? 26.649 14.798 -40.865 1.00 81.69 400 PHE A C 1
ATOM 3171 O O . PHE A 1 400 ? 25.710 14.667 -41.647 1.00 81.69 400 PHE A O 1
ATOM 3178 N N . MET A 1 401 ? 27.691 15.597 -41.112 1.00 83.50 401 MET A N 1
ATOM 3179 C CA . MET A 1 401 ? 27.751 16.492 -42.274 1.00 83.50 401 MET A CA 1
ATOM 3180 C C . MET A 1 401 ? 28.145 15.788 -43.576 1.00 83.50 401 MET A C 1
ATOM 3182 O O . MET A 1 401 ? 27.638 16.148 -44.637 1.00 83.50 401 MET A O 1
ATOM 3186 N N . LEU A 1 402 ? 29.059 14.814 -43.516 1.00 85.81 402 LEU A N 1
ATOM 3187 C CA . LEU A 1 402 ? 29.618 14.181 -44.716 1.00 85.81 402 LEU A CA 1
ATOM 3188 C C . LEU A 1 402 ? 28.723 13.069 -45.267 1.00 85.81 402 LEU A C 1
ATOM 3190 O O . LEU A 1 402 ? 28.680 12.846 -46.478 1.00 85.81 402 LEU A O 1
ATOM 3194 N N . ASN A 1 403 ? 27.999 12.375 -44.393 1.00 88.94 403 ASN A N 1
ATOM 3195 C CA . ASN A 1 403 ? 27.089 11.296 -44.763 1.00 88.94 403 ASN A CA 1
ATOM 3196 C C . ASN A 1 403 ? 25.748 11.838 -45.287 1.00 88.94 403 ASN A C 1
ATOM 3198 O O . ASN A 1 403 ? 25.262 12.881 -44.855 1.00 88.94 403 ASN A O 1
ATOM 3202 N N . ASN A 1 404 ? 25.082 11.097 -46.175 1.00 91.88 404 ASN A N 1
ATOM 3203 C CA . ASN A 1 404 ? 23.791 11.518 -46.717 1.00 91.88 404 ASN A CA 1
ATOM 3204 C C . ASN A 1 404 ? 22.682 11.556 -45.641 1.00 91.88 404 ASN A C 1
ATOM 3206 O O . ASN A 1 404 ? 22.294 10.519 -45.094 1.00 91.88 404 ASN A O 1
ATOM 3210 N N . TYR A 1 405 ? 22.091 12.735 -45.409 1.00 91.19 405 TYR A N 1
AT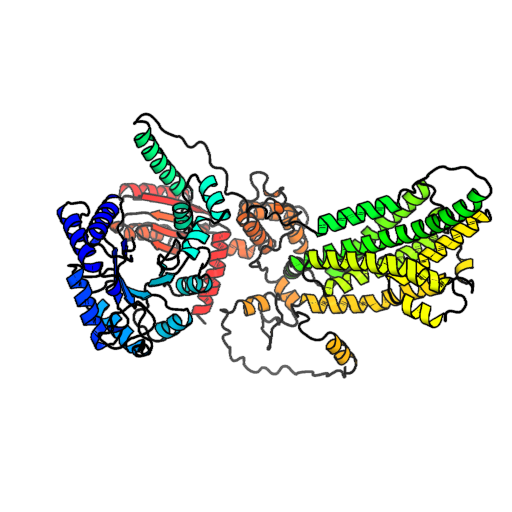OM 3211 C CA . TYR A 1 405 ? 21.015 12.932 -44.425 1.00 91.19 405 TYR A CA 1
ATOM 3212 C C . TYR A 1 405 ? 19.784 12.037 -44.638 1.00 91.19 405 TYR A C 1
ATOM 3214 O O . TYR A 1 405 ? 19.107 11.685 -43.674 1.00 91.19 405 TYR A O 1
ATOM 3222 N N . SER A 1 406 ? 19.480 11.634 -45.878 1.00 91.62 406 SER A N 1
ATOM 3223 C CA . SER A 1 406 ? 18.338 10.747 -46.146 1.00 91.62 406 SER A CA 1
ATOM 3224 C C . SER A 1 406 ? 18.593 9.325 -45.643 1.00 91.62 406 SER A C 1
ATOM 3226 O O . SER A 1 406 ? 17.675 8.691 -45.129 1.00 91.62 406 SER A O 1
ATOM 3228 N N . ILE A 1 407 ? 19.829 8.827 -45.757 1.00 91.00 407 ILE A N 1
ATOM 3229 C CA . ILE A 1 407 ? 20.204 7.493 -45.259 1.00 91.00 407 ILE A CA 1
ATOM 3230 C C . ILE A 1 407 ? 20.225 7.510 -43.732 1.00 91.00 407 ILE A C 1
ATOM 3232 O O . ILE A 1 407 ? 19.647 6.621 -43.110 1.00 91.00 407 ILE A O 1
ATOM 3236 N N . GLN A 1 408 ? 20.801 8.561 -43.136 1.00 89.81 408 GLN A N 1
ATOM 3237 C CA . GLN A 1 408 ? 20.765 8.775 -41.686 1.00 89.81 408 GLN A CA 1
ATOM 3238 C C . GLN A 1 408 ? 19.322 8.789 -41.165 1.00 89.81 408 GLN A C 1
ATOM 3240 O O . GLN A 1 408 ? 19.007 8.090 -40.208 1.00 89.81 408 GLN A O 1
ATOM 3245 N N . PHE A 1 409 ? 18.417 9.520 -41.827 1.00 91.31 409 PHE A N 1
ATOM 3246 C CA . PHE A 1 409 ? 17.008 9.566 -41.441 1.00 91.31 409 PHE A CA 1
ATOM 3247 C C . PHE A 1 409 ? 16.354 8.180 -41.458 1.00 91.31 409 PHE A C 1
ATOM 3249 O O . PHE A 1 409 ? 15.703 7.808 -40.486 1.00 91.31 409 PHE A O 1
ATOM 3256 N N . VAL A 1 410 ? 16.531 7.401 -42.532 1.00 92.56 410 VAL A N 1
ATOM 3257 C CA . VAL A 1 410 ? 15.939 6.055 -42.633 1.00 92.56 410 VAL A CA 1
ATOM 3258 C C . VAL A 1 410 ? 16.527 5.111 -41.585 1.00 92.56 410 VAL A C 1
ATOM 3260 O O . VAL A 1 410 ? 15.776 4.365 -40.950 1.00 92.56 410 VAL A O 1
ATOM 3263 N N . PHE A 1 411 ? 17.843 5.159 -41.377 1.00 91.69 411 PHE A N 1
ATOM 3264 C CA . PHE A 1 411 ? 18.518 4.362 -40.360 1.00 91.69 411 PHE A CA 1
ATOM 3265 C C . PHE A 1 411 ? 17.975 4.686 -38.966 1.00 91.69 411 PHE A C 1
ATOM 3267 O O . PHE A 1 411 ? 17.397 3.814 -38.320 1.00 91.69 411 PHE A O 1
ATOM 3274 N N . TYR A 1 412 ? 18.042 5.951 -38.548 1.00 89.81 412 TYR A N 1
ATOM 3275 C CA . TYR A 1 412 ? 17.584 6.375 -37.229 1.00 89.81 412 TYR A CA 1
ATOM 3276 C C . TYR A 1 412 ? 16.092 6.154 -37.012 1.00 89.81 412 TYR A C 1
ATOM 3278 O O . TYR A 1 412 ? 15.684 5.698 -35.947 1.00 89.81 412 TYR A O 1
ATOM 3286 N N . PHE A 1 413 ? 15.260 6.413 -38.021 1.00 91.75 413 PHE A N 1
ATOM 3287 C CA . PHE A 1 413 ? 13.829 6.144 -37.929 1.00 91.75 413 PHE A CA 1
ATOM 3288 C C . PHE A 1 413 ? 13.558 4.661 -37.656 1.00 91.75 413 PHE A C 1
ATOM 3290 O O . PHE A 1 413 ? 12.749 4.326 -36.789 1.00 91.75 413 PHE A O 1
ATOM 3297 N N . THR A 1 414 ? 14.250 3.758 -38.352 1.00 91.94 414 THR A N 1
ATOM 3298 C CA . THR A 1 414 ? 14.078 2.313 -38.152 1.00 91.94 414 THR A CA 1
ATOM 3299 C C . THR A 1 414 ? 14.617 1.877 -36.784 1.00 91.94 414 THR A C 1
ATOM 3301 O O . THR A 1 414 ? 13.935 1.148 -36.061 1.00 91.94 414 THR A O 1
ATOM 3304 N N . SER A 1 415 ? 15.775 2.401 -36.375 1.00 89.44 415 SER A N 1
ATOM 3305 C CA . SER A 1 415 ? 16.381 2.148 -35.062 1.00 89.44 415 SER A CA 1
ATOM 3306 C C . SER A 1 415 ? 15.498 2.614 -33.899 1.00 89.44 415 SER A C 1
ATOM 3308 O O . SER A 1 415 ? 15.309 1.870 -32.935 1.00 89.44 415 SER A O 1
ATOM 3310 N N . ILE A 1 416 ? 14.868 3.791 -34.003 1.00 90.94 416 ILE A N 1
ATOM 3311 C CA . ILE A 1 416 ? 13.904 4.297 -33.009 1.00 90.94 416 ILE A CA 1
ATOM 3312 C C . ILE A 1 416 ? 12.726 3.328 -32.863 1.00 90.94 416 ILE A C 1
ATOM 3314 O O . ILE A 1 416 ? 12.325 2.994 -31.747 1.00 90.94 416 ILE A O 1
ATOM 3318 N N . ASN A 1 417 ? 12.160 2.860 -33.979 1.00 92.69 417 ASN A N 1
ATOM 3319 C CA . ASN A 1 417 ? 11.036 1.926 -33.943 1.00 92.69 417 ASN A CA 1
ATOM 3320 C C . ASN A 1 417 ? 11.422 0.603 -33.257 1.00 92.69 417 ASN A C 1
ATOM 3322 O O . ASN A 1 417 ? 10.670 0.106 -32.414 1.00 92.69 417 ASN A O 1
ATOM 3326 N N . LEU A 1 418 ? 12.613 0.071 -33.551 1.00 91.31 418 LEU A N 1
ATOM 3327 C CA . LEU A 1 418 ? 13.148 -1.115 -32.884 1.00 91.31 418 LEU A CA 1
ATOM 3328 C C . LEU A 1 418 ? 13.309 -0.898 -31.368 1.00 91.31 418 LEU A C 1
ATOM 3330 O O . LEU A 1 418 ? 12.882 -1.738 -30.572 1.00 91.31 418 LEU A O 1
ATOM 3334 N N . GLN A 1 419 ? 13.848 0.249 -30.949 1.00 90.00 419 GLN A N 1
ATOM 3335 C CA . GLN A 1 419 ? 14.028 0.591 -29.533 1.00 90.00 419 GLN A CA 1
ATOM 3336 C C . GLN A 1 419 ? 12.709 0.745 -28.775 1.00 90.00 419 GLN A C 1
ATOM 3338 O O . GLN A 1 419 ? 12.598 0.271 -27.643 1.00 90.00 419 GLN A O 1
ATOM 3343 N N . ILE A 1 420 ? 11.691 1.358 -29.386 1.00 91.81 420 ILE A N 1
ATOM 3344 C CA . ILE A 1 420 ? 10.354 1.476 -28.786 1.00 91.81 420 ILE A CA 1
ATOM 3345 C C . ILE A 1 420 ? 9.780 0.081 -28.528 1.00 91.81 420 ILE A C 1
ATOM 3347 O O . ILE A 1 420 ? 9.291 -0.209 -27.434 1.00 91.81 420 ILE A O 1
ATOM 3351 N N . VAL A 1 421 ? 9.867 -0.812 -29.517 1.00 92.19 421 VAL A N 1
ATOM 3352 C CA . VAL A 1 421 ? 9.388 -2.192 -29.380 1.00 92.19 421 VAL A CA 1
ATOM 3353 C C . VAL A 1 421 ? 10.165 -2.948 -28.301 1.00 92.19 421 VAL A C 1
ATOM 3355 O O . VAL A 1 421 ? 9.550 -3.641 -27.485 1.00 92.19 421 VAL A O 1
ATOM 3358 N N . LEU A 1 422 ? 11.486 -2.774 -28.233 1.00 88.88 422 LEU A N 1
ATOM 3359 C CA . LEU A 1 422 ? 12.321 -3.360 -27.186 1.00 88.88 422 LEU A CA 1
ATOM 3360 C C . LEU A 1 422 ? 11.949 -2.833 -25.789 1.00 88.88 422 LEU A C 1
ATOM 3362 O O . LEU A 1 422 ? 11.883 -3.617 -24.840 1.00 88.88 422 LEU A O 1
ATOM 3366 N N . ALA A 1 423 ? 11.634 -1.543 -25.650 1.00 90.19 423 ALA A N 1
ATOM 3367 C CA . ALA A 1 423 ? 11.158 -0.956 -24.396 1.00 90.19 423 ALA A CA 1
ATOM 3368 C C . ALA A 1 423 ? 9.804 -1.553 -23.965 1.00 90.19 423 ALA A C 1
ATOM 3370 O O . ALA A 1 423 ? 9.629 -1.925 -22.803 1.00 90.19 423 ALA A O 1
ATOM 3371 N N . PHE A 1 424 ? 8.857 -1.733 -24.894 1.00 90.12 424 PHE A N 1
ATOM 3372 C CA . PHE A 1 424 ? 7.586 -2.412 -24.605 1.00 90.12 424 PHE A CA 1
ATOM 3373 C C . PHE A 1 424 ? 7.775 -3.879 -24.209 1.00 90.12 424 PHE A C 1
ATOM 3375 O O . PHE A 1 424 ? 7.097 -4.362 -23.297 1.00 90.12 424 PHE A O 1
ATOM 3382 N N . LEU A 1 425 ? 8.688 -4.583 -24.880 1.00 88.50 425 LEU A N 1
ATOM 3383 C CA . LEU A 1 425 ? 9.015 -5.973 -24.586 1.00 88.50 425 LEU A CA 1
ATOM 3384 C C . LEU A 1 425 ? 9.619 -6.115 -23.185 1.00 88.50 425 LEU A C 1
ATOM 3386 O O . LEU A 1 425 ? 9.152 -6.917 -22.379 1.00 88.50 425 LEU A O 1
ATOM 3390 N N . THR A 1 426 ? 10.635 -5.313 -22.877 1.00 86.56 426 THR A N 1
ATOM 3391 C CA . THR A 1 426 ? 11.345 -5.351 -21.592 1.00 86.56 426 THR A CA 1
ATOM 3392 C C . THR A 1 426 ? 10.450 -4.905 -20.434 1.00 86.56 426 THR A C 1
ATOM 3394 O O . THR A 1 426 ? 10.450 -5.544 -19.380 1.00 86.56 426 THR A O 1
ATOM 3397 N N . ALA A 1 427 ? 9.581 -3.907 -20.636 1.00 89.31 427 ALA A N 1
ATOM 3398 C CA . ALA A 1 427 ? 8.603 -3.464 -19.637 1.00 89.31 427 ALA A CA 1
ATOM 3399 C C . ALA A 1 427 ? 7.632 -4.578 -19.189 1.00 89.31 427 ALA A C 1
ATOM 3401 O O . ALA A 1 427 ? 7.110 -4.547 -18.065 1.00 89.31 427 ALA A O 1
ATOM 3402 N N . ALA A 1 428 ? 7.401 -5.604 -20.019 1.00 85.44 428 ALA A N 1
ATOM 3403 C CA . ALA A 1 428 ? 6.577 -6.752 -19.640 1.00 85.44 428 ALA A CA 1
ATOM 3404 C C . ALA A 1 428 ? 7.168 -7.522 -18.441 1.00 85.44 428 ALA A C 1
ATOM 3406 O O . ALA A 1 428 ? 6.408 -7.996 -17.589 1.00 85.44 428 ALA A O 1
ATOM 3407 N N . PHE A 1 429 ? 8.498 -7.567 -18.312 1.00 85.38 429 PHE A N 1
ATOM 3408 C CA . PHE A 1 429 ? 9.209 -8.347 -17.293 1.00 85.38 429 PHE A CA 1
ATOM 3409 C C . PHE A 1 429 ? 9.402 -7.613 -15.961 1.00 85.38 429 PHE A C 1
ATOM 3411 O O . PHE A 1 429 ? 9.571 -8.256 -14.924 1.00 85.38 429 PHE A O 1
ATOM 3418 N N . PHE A 1 430 ? 9.323 -6.281 -15.945 1.00 85.38 430 PHE A N 1
ATOM 3419 C CA . PHE A 1 430 ? 9.544 -5.494 -14.731 1.00 85.38 430 PHE A CA 1
ATOM 3420 C C . PHE A 1 430 ? 8.238 -5.072 -14.055 1.00 85.38 430 PHE A C 1
ATOM 3422 O O . PHE A 1 430 ? 7.230 -4.802 -14.706 1.00 85.38 430 PHE A O 1
ATOM 3429 N N . SER A 1 431 ? 8.251 -5.025 -12.721 1.00 82.56 431 SER A N 1
ATOM 3430 C CA . SER A 1 431 ? 7.128 -4.531 -11.899 1.00 82.56 431 SER A CA 1
ATOM 3431 C C . SER A 1 431 ? 7.503 -3.332 -11.021 1.00 82.56 431 SER A C 1
ATOM 3433 O O . SER A 1 431 ? 6.622 -2.711 -10.433 1.00 82.56 431 SER A O 1
ATOM 3435 N N . ASN A 1 432 ? 8.797 -3.020 -10.914 1.00 84.38 432 ASN A N 1
ATOM 3436 C CA . ASN A 1 432 ? 9.339 -1.929 -10.110 1.00 84.38 432 ASN A CA 1
ATOM 3437 C C . ASN A 1 432 ? 10.258 -1.073 -10.986 1.00 84.38 432 ASN A C 1
ATOM 3439 O O . ASN A 1 432 ? 11.159 -1.614 -11.631 1.00 84.38 432 ASN A O 1
ATOM 3443 N N . VAL A 1 433 ? 10.031 0.241 -10.978 1.00 86.81 433 VAL A N 1
ATOM 3444 C CA . VAL A 1 433 ? 10.782 1.222 -11.773 1.00 86.81 433 VAL A CA 1
ATOM 3445 C C . VAL A 1 433 ? 12.267 1.181 -11.438 1.00 86.81 433 VAL A C 1
ATOM 3447 O O . VAL A 1 433 ? 13.083 1.076 -12.341 1.00 86.81 433 VAL A O 1
ATOM 3450 N N . LYS A 1 434 ? 12.632 1.142 -10.151 1.00 84.25 434 LYS A N 1
ATOM 3451 C CA . LYS A 1 434 ? 14.044 1.177 -9.729 1.00 84.25 434 LYS A CA 1
ATOM 3452 C C . LYS A 1 434 ? 14.831 -0.032 -10.226 1.00 84.25 434 LYS A C 1
ATOM 3454 O O . LYS A 1 434 ? 15.993 0.079 -10.594 1.00 84.25 434 LYS A O 1
ATOM 3459 N N . THR A 1 435 ? 14.196 -1.203 -10.239 1.00 84.81 435 THR A N 1
ATOM 3460 C CA . THR A 1 435 ? 14.814 -2.435 -10.743 1.00 84.81 435 THR A CA 1
ATOM 3461 C C . THR A 1 435 ? 14.979 -2.391 -12.261 1.00 84.81 435 THR A C 1
ATOM 3463 O O . THR A 1 435 ? 16.025 -2.793 -12.763 1.00 84.81 435 THR A O 1
ATOM 3466 N N . ALA A 1 436 ? 13.972 -1.879 -12.976 1.00 85.88 436 ALA A N 1
ATOM 3467 C CA . ALA A 1 436 ? 14.042 -1.683 -14.422 1.00 85.88 436 ALA A CA 1
ATOM 3468 C C . ALA A 1 436 ? 15.115 -0.655 -14.809 1.00 85.88 436 ALA A C 1
ATOM 3470 O O . ALA A 1 436 ? 15.805 -0.845 -15.801 1.00 85.88 436 ALA A O 1
ATOM 3471 N N . GLU A 1 437 ? 15.288 0.396 -14.004 1.00 82.19 437 GLU A N 1
ATOM 3472 C CA . GLU A 1 437 ? 16.335 1.404 -14.180 1.00 82.19 437 GLU A CA 1
ATOM 3473 C C . GLU A 1 437 ? 17.728 0.816 -14.053 1.00 82.19 437 GLU A C 1
ATOM 3475 O O . GLU A 1 437 ? 18.516 0.909 -14.986 1.00 82.19 437 GLU A O 1
ATOM 3480 N N . VAL A 1 438 ? 18.022 0.148 -12.938 1.00 84.50 438 VAL A N 1
ATOM 3481 C CA . VAL A 1 438 ? 19.352 -0.431 -12.716 1.00 84.50 438 VAL A CA 1
ATOM 3482 C C . VAL A 1 438 ? 19.691 -1.477 -13.780 1.00 84.50 438 VAL A C 1
ATOM 3484 O O . VAL A 1 438 ? 20.780 -1.436 -14.345 1.00 84.50 438 VAL A O 1
ATOM 3487 N N . ILE A 1 439 ? 18.773 -2.401 -14.082 1.00 84.00 439 ILE A N 1
ATOM 3488 C CA . ILE A 1 439 ? 19.021 -3.450 -15.086 1.00 84.00 439 ILE A CA 1
ATOM 3489 C C . ILE A 1 439 ? 19.107 -2.858 -16.489 1.00 84.00 439 ILE A C 1
ATOM 3491 O O . ILE A 1 439 ? 19.940 -3.286 -17.281 1.00 84.00 439 ILE A O 1
ATOM 3495 N N . GLY A 1 440 ? 18.282 -1.858 -16.776 1.00 82.06 440 GLY A N 1
ATOM 3496 C CA . GLY A 1 440 ? 18.333 -1.107 -18.013 1.00 82.06 440 GLY A CA 1
ATOM 3497 C C . GLY A 1 440 ? 19.690 -0.444 -18.220 1.00 82.06 440 GLY A C 1
ATOM 3498 O O . GLY A 1 440 ? 20.351 -0.732 -19.210 1.00 82.06 440 GLY A O 1
ATOM 3499 N N . TYR A 1 441 ? 20.181 0.327 -17.245 1.00 78.19 441 TYR A N 1
ATOM 3500 C CA . TYR A 1 441 ? 21.516 0.935 -17.303 1.00 78.19 441 TYR A CA 1
ATOM 3501 C C . TYR A 1 441 ? 22.648 -0.094 -17.407 1.00 78.19 441 TYR A C 1
ATOM 3503 O O . TYR A 1 441 ? 23.589 0.119 -18.170 1.00 78.19 441 TYR A O 1
ATOM 3511 N N . LEU A 1 442 ? 22.554 -1.223 -16.696 1.00 82.00 442 LEU A N 1
ATOM 3512 C CA . LEU A 1 442 ? 23.513 -2.323 -16.841 1.00 82.00 442 LEU A CA 1
ATOM 3513 C C . LEU A 1 442 ? 23.493 -2.917 -18.252 1.00 82.00 442 LEU A C 1
ATOM 3515 O O . LEU A 1 442 ? 24.555 -3.245 -18.775 1.00 82.00 442 LEU A O 1
ATOM 3519 N N . TYR A 1 443 ? 22.316 -3.034 -18.873 1.00 81.75 443 TYR A N 1
ATOM 3520 C CA . TYR A 1 443 ? 22.199 -3.438 -20.270 1.00 81.75 443 TYR A CA 1
ATOM 3521 C C . TYR A 1 443 ? 22.861 -2.409 -21.186 1.00 81.75 443 TYR A C 1
ATOM 3523 O O . TYR A 1 443 ? 23.713 -2.814 -21.961 1.00 81.75 443 TYR A O 1
ATOM 3531 N N . ILE A 1 444 ? 22.575 -1.105 -21.041 1.00 76.31 444 ILE A N 1
ATOM 3532 C CA . ILE A 1 444 ? 23.212 -0.045 -21.850 1.00 76.31 444 ILE A CA 1
ATOM 3533 C C . ILE A 1 444 ? 24.734 -0.129 -21.766 1.00 76.31 444 ILE A C 1
ATOM 3535 O O . ILE A 1 444 ? 25.418 -0.146 -22.786 1.00 76.31 444 ILE A O 1
ATOM 3539 N N . PHE A 1 445 ? 25.262 -0.185 -20.544 1.00 72.50 445 PHE A N 1
ATOM 3540 C CA . PHE A 1 445 ? 26.697 -0.203 -20.294 1.00 72.50 445 PHE A CA 1
ATOM 3541 C C . PHE A 1 445 ? 27.339 -1.490 -20.818 1.00 72.50 445 PHE A C 1
ATOM 3543 O O . PHE A 1 445 ? 28.316 -1.448 -21.563 1.00 72.50 445 PHE A O 1
ATOM 3550 N N . GLY A 1 446 ? 26.753 -2.638 -20.468 1.00 74.75 446 GLY A N 1
ATOM 3551 C CA . GLY A 1 446 ? 27.238 -3.948 -20.875 1.00 74.75 446 GLY A CA 1
ATOM 3552 C C . GLY A 1 446 ? 27.190 -4.127 -22.386 1.00 74.75 446 GLY A C 1
ATOM 3553 O O . GLY A 1 446 ? 28.187 -4.522 -22.976 1.00 74.75 446 GLY A O 1
ATOM 3554 N N . SER A 1 447 ? 26.071 -3.800 -23.032 1.00 75.75 447 SER A N 1
ATOM 3555 C CA . SER A 1 447 ? 25.933 -3.938 -24.479 1.00 75.75 447 SER A CA 1
ATOM 3556 C C . SER A 1 447 ? 26.736 -2.890 -25.240 1.00 75.75 447 SER A C 1
ATOM 3558 O O . SER A 1 447 ? 27.297 -3.229 -26.268 1.00 75.75 447 SER A O 1
ATOM 3560 N N . GLY A 1 448 ? 26.830 -1.648 -24.754 1.00 69.75 448 GLY A N 1
ATOM 3561 C CA . GLY A 1 448 ? 27.595 -0.582 -25.410 1.00 69.75 448 GLY A CA 1
ATOM 3562 C C . GLY A 1 448 ? 29.100 -0.857 -25.419 1.00 69.75 448 GLY A C 1
ATOM 3563 O O . GLY A 1 448 ? 29.728 -0.810 -26.473 1.00 69.75 448 GLY A O 1
ATOM 3564 N N . ILE A 1 449 ? 29.670 -1.235 -24.268 1.00 71.75 449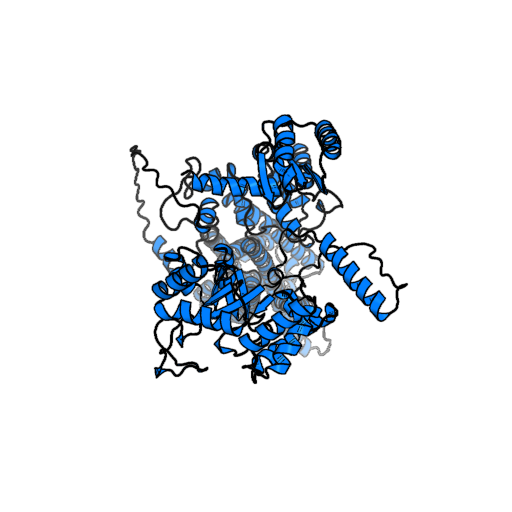 ILE A N 1
ATOM 3565 C CA . ILE A 1 449 ? 31.092 -1.608 -24.172 1.00 71.75 449 ILE A CA 1
ATOM 3566 C C . ILE A 1 449 ? 31.364 -2.897 -24.934 1.00 71.75 449 ILE A C 1
ATOM 3568 O O . ILE A 1 449 ? 32.365 -2.999 -25.635 1.00 71.75 449 ILE A O 1
ATOM 3572 N N . MET A 1 450 ? 30.480 -3.888 -24.809 1.00 71.31 450 MET A N 1
ATOM 3573 C CA . MET A 1 450 ? 30.672 -5.167 -25.478 1.00 71.31 450 MET A CA 1
ATOM 3574 C C . MET A 1 450 ? 30.532 -5.041 -26.998 1.00 71.31 450 MET A C 1
ATOM 3576 O O . MET A 1 450 ? 31.297 -5.679 -27.710 1.00 71.31 450 MET A O 1
ATOM 3580 N N . ALA A 1 451 ? 29.642 -4.178 -27.500 1.00 71.75 451 ALA A N 1
ATOM 3581 C CA . ALA A 1 451 ? 29.564 -3.848 -28.922 1.00 71.75 451 ALA A CA 1
ATOM 3582 C C . ALA A 1 451 ? 30.857 -3.181 -29.405 1.00 71.75 451 ALA A C 1
ATOM 3584 O O . ALA A 1 451 ? 31.450 -3.632 -30.378 1.00 71.75 451 ALA A O 1
ATOM 3585 N N . GLY A 1 452 ? 31.331 -2.165 -28.678 1.00 68.00 452 GLY A N 1
ATOM 3586 C CA . GLY A 1 452 ? 32.560 -1.455 -29.015 1.00 68.00 452 GLY A CA 1
ATOM 3587 C C . GLY A 1 452 ? 33.807 -2.340 -28.986 1.00 68.00 452 GLY A C 1
ATOM 3588 O O . GLY A 1 452 ? 34.604 -2.301 -29.912 1.00 68.00 452 GLY A O 1
ATOM 3589 N N . TYR A 1 453 ? 33.970 -3.175 -27.960 1.00 71.56 453 TYR A N 1
ATOM 3590 C CA . TYR A 1 453 ? 35.184 -3.972 -27.780 1.00 71.56 453 TYR A CA 1
ATOM 3591 C C . TYR A 1 453 ? 35.158 -5.303 -28.542 1.00 71.56 453 TYR A C 1
ATOM 3593 O O . TYR A 1 453 ? 36.143 -5.657 -29.180 1.00 71.56 453 TYR A O 1
ATOM 3601 N N . LEU A 1 454 ? 34.049 -6.057 -28.495 1.00 70.31 454 LEU A N 1
ATOM 3602 C CA . LEU A 1 454 ? 33.972 -7.355 -29.180 1.00 70.31 454 LEU A CA 1
ATOM 3603 C C . LEU A 1 454 ? 33.674 -7.199 -30.665 1.00 70.31 454 LEU A C 1
ATOM 3605 O O . LEU A 1 454 ? 34.329 -7.840 -31.482 1.00 70.31 454 LEU A O 1
ATOM 3609 N N . LEU A 1 455 ? 32.675 -6.388 -31.026 1.00 73.88 455 LEU A N 1
ATOM 3610 C CA . LEU A 1 455 ? 32.218 -6.342 -32.413 1.00 73.88 455 LEU A CA 1
ATOM 3611 C C . LEU A 1 455 ? 33.271 -5.684 -33.307 1.00 73.88 455 LEU A C 1
ATOM 3613 O O . LEU A 1 455 ? 33.509 -6.183 -34.398 1.00 73.88 455 LEU A O 1
ATOM 3617 N N . HIS A 1 456 ? 33.958 -4.642 -32.831 1.00 75.12 456 HIS A N 1
ATOM 3618 C CA . HIS A 1 456 ? 35.041 -3.991 -33.573 1.00 75.12 456 HIS A CA 1
ATOM 3619 C C . HIS A 1 456 ? 36.139 -4.975 -34.002 1.00 75.12 456 HIS A C 1
ATOM 3621 O O . HIS A 1 456 ? 36.431 -5.082 -35.190 1.00 75.12 456 HIS A O 1
ATOM 3627 N N . SER A 1 457 ? 36.672 -5.771 -33.065 1.00 72.81 457 SER A N 1
ATOM 3628 C CA . SER A 1 457 ? 37.717 -6.755 -33.373 1.00 72.81 457 SER A CA 1
ATOM 3629 C C . SER A 1 457 ? 37.257 -7.834 -34.359 1.00 72.81 457 SER A C 1
ATOM 3631 O O . SER A 1 457 ? 38.050 -8.278 -35.183 1.00 72.81 457 SER A O 1
ATOM 3633 N N . PHE A 1 458 ? 35.987 -8.251 -34.307 1.00 78.12 458 PHE A N 1
ATOM 3634 C CA . PHE A 1 458 ? 35.444 -9.244 -35.244 1.00 78.12 458 PHE A CA 1
ATOM 3635 C C . PHE A 1 458 ? 35.055 -8.665 -36.608 1.00 78.12 458 PHE A C 1
ATOM 3637 O O . PHE A 1 458 ? 35.027 -9.407 -37.586 1.00 78.12 458 PHE A O 1
ATOM 3644 N N . ILE A 1 459 ? 34.739 -7.371 -36.685 1.00 76.75 459 ILE A N 1
ATOM 3645 C CA . ILE A 1 459 ? 34.442 -6.676 -37.943 1.00 76.75 459 ILE A CA 1
ATOM 3646 C C . ILE A 1 459 ? 35.720 -6.493 -38.769 1.00 76.75 459 ILE A C 1
ATOM 3648 O O . ILE A 1 459 ? 35.686 -6.676 -39.984 1.00 76.75 459 ILE A O 1
ATOM 3652 N N . GLU A 1 460 ? 36.835 -6.144 -38.125 1.00 73.06 460 GLU A N 1
ATOM 3653 C CA . GLU A 1 460 ? 38.117 -5.917 -38.807 1.00 73.06 460 GLU A CA 1
ATOM 3654 C C . GLU A 1 460 ? 38.828 -7.223 -39.197 1.00 73.06 460 GLU A C 1
ATOM 3656 O O . GLU A 1 460 ? 39.623 -7.255 -40.141 1.00 73.06 460 GLU A O 1
ATOM 3661 N N . ASP A 1 461 ? 38.519 -8.329 -38.513 1.00 77.31 461 ASP A N 1
ATOM 3662 C CA . ASP A 1 461 ? 39.083 -9.638 -38.823 1.00 77.31 461 ASP A CA 1
ATOM 3663 C C . ASP A 1 461 ? 38.445 -10.258 -40.079 1.00 77.31 461 ASP A C 1
ATOM 3665 O O . ASP A 1 461 ? 37.407 -10.922 -40.048 1.00 77.31 461 ASP A O 1
ATOM 3669 N N . THR A 1 462 ? 39.135 -10.104 -41.210 1.00 69.12 462 THR A N 1
ATOM 3670 C CA . THR A 1 462 ? 38.754 -10.700 -42.505 1.00 69.12 462 THR A CA 1
ATOM 3671 C C . THR A 1 462 ? 38.680 -12.235 -42.512 1.00 69.12 462 THR A C 1
ATOM 3673 O O . THR A 1 462 ? 38.107 -12.810 -43.442 1.00 69.12 462 THR A O 1
ATOM 3676 N N . SER A 1 463 ? 39.230 -12.916 -41.497 1.00 75.31 463 SER A N 1
ATOM 3677 C CA . SER A 1 463 ? 39.171 -14.376 -41.354 1.00 75.31 463 SER A CA 1
ATOM 3678 C C . SER A 1 463 ? 37.920 -14.869 -40.613 1.00 75.31 463 SER A C 1
ATOM 3680 O O . SER A 1 463 ? 37.593 -16.061 -40.674 1.00 75.31 463 SER A O 1
ATOM 3682 N N . PHE A 1 464 ? 37.180 -13.968 -39.956 1.00 78.75 464 PHE A N 1
ATOM 3683 C CA . PHE A 1 464 ? 36.004 -14.324 -39.173 1.00 78.75 464 PHE A CA 1
ATOM 3684 C C . PHE A 1 464 ? 34.789 -14.648 -40.070 1.00 78.75 464 PHE A C 1
ATOM 3686 O O . PHE A 1 464 ? 34.477 -13.911 -41.013 1.00 78.75 464 PHE A O 1
ATOM 3693 N N . PRO A 1 465 ? 34.036 -15.742 -39.819 1.00 80.62 465 PRO A N 1
ATOM 3694 C CA . PRO A 1 465 ? 32.915 -16.100 -40.682 1.00 80.62 465 PRO A CA 1
ATOM 3695 C C . PRO A 1 465 ? 31.757 -15.095 -40.579 1.00 80.62 465 PRO A C 1
ATOM 3697 O O . PRO A 1 465 ? 31.106 -14.993 -39.538 1.00 80.62 465 PRO A O 1
ATOM 3700 N N . ARG A 1 466 ? 31.387 -14.462 -41.705 1.00 76.62 466 ARG A N 1
ATOM 3701 C CA . ARG A 1 466 ? 30.258 -13.504 -41.791 1.00 76.62 466 ARG A CA 1
ATOM 3702 C C . ARG A 1 466 ? 28.935 -14.034 -41.211 1.00 76.62 466 ARG A C 1
ATOM 3704 O O . ARG A 1 466 ? 28.145 -13.274 -40.668 1.00 76.62 466 ARG A O 1
ATOM 3711 N N . LYS A 1 467 ? 28.696 -15.352 -41.274 1.00 80.38 467 LYS A N 1
ATOM 3712 C CA . LYS A 1 467 ? 27.494 -15.985 -40.695 1.00 80.38 467 LYS A CA 1
ATOM 3713 C C . LYS A 1 467 ? 27.419 -15.857 -39.171 1.00 80.38 467 LYS A C 1
ATOM 3715 O O . LYS A 1 467 ? 26.322 -15.738 -38.644 1.00 80.38 467 LYS A O 1
ATOM 3720 N N . TRP A 1 468 ? 28.554 -15.907 -38.472 1.00 80.81 468 TRP A N 1
ATOM 3721 C CA . TRP A 1 468 ? 28.596 -15.741 -37.016 1.00 80.81 468 TRP A CA 1
ATOM 3722 C C . TRP A 1 468 ? 28.458 -14.276 -36.611 1.00 80.81 468 TRP A C 1
ATOM 3724 O O . TRP A 1 468 ? 27.819 -13.998 -35.600 1.00 80.81 468 TRP A O 1
ATOM 3734 N N . LEU A 1 469 ? 28.970 -13.354 -37.434 1.00 79.25 469 LEU A N 1
ATOM 3735 C CA . LEU A 1 469 ? 28.766 -11.918 -37.248 1.00 79.25 469 LEU A CA 1
ATOM 3736 C C . LEU A 1 469 ? 27.267 -11.574 -37.293 1.00 79.25 469 LEU A C 1
ATOM 3738 O O . LEU A 1 469 ? 26.745 -10.976 -36.358 1.00 79.25 469 LEU A O 1
ATOM 3742 N N . LEU A 1 470 ? 26.552 -12.104 -38.290 1.00 78.44 470 LEU A N 1
ATOM 3743 C CA . LEU A 1 470 ? 25.104 -11.923 -38.438 1.00 78.44 470 LEU A CA 1
ATOM 3744 C C . LEU A 1 470 ? 24.296 -12.472 -37.244 1.00 78.44 470 LEU A C 1
ATOM 3746 O O . LEU A 1 470 ? 23.250 -11.934 -36.904 1.00 78.44 470 LEU A O 1
ATOM 3750 N N . VAL A 1 471 ? 24.773 -13.529 -36.573 1.00 81.25 471 VAL A N 1
ATOM 3751 C CA . VAL A 1 471 ? 24.129 -14.066 -35.356 1.00 81.25 471 VAL A CA 1
ATOM 3752 C C . VAL A 1 471 ? 24.324 -13.138 -34.157 1.00 81.25 471 VAL A C 1
ATOM 3754 O O . VAL A 1 471 ? 23.410 -12.999 -33.346 1.00 81.25 471 VAL A O 1
ATOM 3757 N N . MET A 1 472 ? 25.491 -12.503 -34.028 1.00 80.31 472 MET A N 1
ATOM 3758 C CA . MET A 1 472 ? 25.730 -11.516 -32.971 1.00 80.31 472 MET A CA 1
ATOM 3759 C C . MET A 1 472 ? 24.893 -10.251 -33.198 1.00 80.31 472 MET A C 1
ATOM 3761 O O . MET A 1 472 ? 24.353 -9.698 -32.242 1.00 80.31 472 MET A O 1
ATOM 3765 N N . GLU A 1 473 ? 24.717 -9.846 -34.456 1.00 83.06 473 GLU A N 1
ATOM 3766 C CA . GLU A 1 473 ? 23.914 -8.682 -34.851 1.00 83.06 473 GLU A CA 1
ATOM 3767 C C . GLU A 1 473 ? 22.420 -8.804 -34.501 1.00 83.06 473 GLU A C 1
ATOM 3769 O O . GLU A 1 473 ? 21.765 -7.775 -34.425 1.00 83.06 473 GLU A O 1
ATOM 3774 N N . ILE A 1 474 ? 21.907 -10.005 -34.176 1.00 81.38 474 ILE A N 1
ATOM 3775 C CA . ILE A 1 474 ? 20.519 -10.223 -33.695 1.00 81.38 474 ILE A CA 1
ATOM 3776 C C . ILE A 1 474 ? 20.221 -9.453 -32.389 1.00 81.38 474 ILE A C 1
ATOM 3778 O O . ILE A 1 474 ? 19.069 -9.267 -31.984 1.00 81.38 474 ILE A O 1
ATOM 3782 N N . ILE A 1 475 ? 21.263 -9.062 -31.651 1.00 81.69 475 ILE A N 1
ATOM 3783 C CA . ILE A 1 475 ? 21.119 -8.228 -30.461 1.00 81.69 475 ILE A CA 1
ATOM 3784 C C . ILE A 1 475 ? 20.963 -6.772 -30.929 1.00 81.69 475 ILE A C 1
ATOM 3786 O O . ILE A 1 475 ? 21.920 -6.232 -31.483 1.00 81.69 475 ILE A O 1
ATOM 3790 N N . PRO A 1 476 ? 19.845 -6.081 -30.622 1.00 83.25 476 PRO A N 1
ATOM 3791 C CA . PRO A 1 476 ? 19.567 -4.737 -31.145 1.00 83.25 476 PRO A CA 1
ATOM 3792 C C . PRO A 1 476 ? 20.659 -3.688 -30.891 1.00 83.25 476 PRO A C 1
ATOM 3794 O O . PRO A 1 476 ? 20.808 -2.736 -31.647 1.00 83.25 476 PRO A O 1
ATOM 3797 N N . ALA A 1 477 ? 21.430 -3.831 -29.809 1.00 81.38 477 ALA A N 1
ATOM 3798 C CA . ALA A 1 477 ? 22.558 -2.941 -29.531 1.00 81.38 477 ALA A CA 1
ATOM 3799 C C . ALA A 1 477 ? 23.742 -3.156 -30.493 1.00 81.38 477 ALA A C 1
ATOM 3801 O O . ALA A 1 477 ? 24.475 -2.214 -30.785 1.00 81.38 477 ALA A O 1
ATOM 3802 N N . PHE A 1 478 ? 23.942 -4.383 -30.978 1.00 85.06 478 PHE A N 1
ATOM 3803 C CA . PHE A 1 478 ? 25.051 -4.750 -31.859 1.00 85.06 478 PHE A CA 1
ATOM 3804 C C . PHE A 1 478 ? 24.743 -4.395 -33.315 1.00 85.06 478 PHE A C 1
ATOM 3806 O O . PHE A 1 478 ? 25.611 -3.832 -33.979 1.00 85.06 478 PHE A O 1
ATOM 3813 N N . SER A 1 479 ? 23.509 -4.618 -33.786 1.00 87.00 479 SER A N 1
ATOM 3814 C CA . SER A 1 479 ? 23.067 -4.127 -35.101 1.00 87.00 479 SER A CA 1
ATOM 3815 C C . SER A 1 479 ? 23.135 -2.598 -35.185 1.00 87.00 479 SER A C 1
ATOM 3817 O O . SER A 1 479 ? 23.636 -2.052 -36.168 1.00 87.00 479 SER A O 1
ATOM 3819 N N . LEU A 1 480 ? 22.732 -1.896 -34.120 1.00 86.19 480 LEU A N 1
ATOM 3820 C CA . LEU A 1 480 ? 22.836 -0.438 -34.044 1.00 86.19 480 LEU A CA 1
ATOM 3821 C C . LEU A 1 480 ? 24.291 0.050 -34.089 1.00 86.19 480 LEU A C 1
ATOM 3823 O O . LEU A 1 480 ? 24.619 0.931 -34.882 1.00 86.19 480 LEU A O 1
ATOM 3827 N N . TYR A 1 481 ? 25.178 -0.558 -33.293 1.00 85.62 481 TYR A N 1
ATOM 3828 C CA . TYR A 1 481 ? 26.609 -0.241 -33.316 1.00 85.62 481 TYR A CA 1
ATOM 3829 C C . TYR A 1 481 ? 27.223 -0.478 -34.699 1.00 85.62 481 TYR A C 1
ATOM 3831 O O . TYR A 1 481 ? 27.963 0.372 -35.187 1.00 85.62 481 TYR A O 1
ATOM 3839 N N . ARG A 1 482 ? 26.888 -1.594 -35.362 1.00 85.88 482 ARG A N 1
ATOM 3840 C CA . ARG A 1 482 ? 27.404 -1.918 -36.698 1.00 85.88 482 ARG A CA 1
ATOM 3841 C C . ARG A 1 482 ? 27.041 -0.843 -37.724 1.00 85.88 482 ARG A C 1
ATOM 3843 O O . ARG A 1 482 ? 27.913 -0.419 -38.475 1.00 85.88 482 ARG A O 1
ATOM 3850 N N . GLY A 1 483 ? 25.793 -0.373 -37.735 1.00 88.19 483 GLY A N 1
ATOM 3851 C CA . GLY A 1 483 ? 25.366 0.689 -38.653 1.00 88.19 483 GLY A CA 1
ATOM 3852 C C . GLY A 1 483 ? 26.052 2.031 -38.381 1.00 88.19 483 GLY A C 1
ATOM 3853 O O . GLY A 1 483 ? 26.490 2.705 -39.311 1.00 88.19 483 GLY A O 1
ATOM 3854 N N . LEU A 1 484 ? 26.220 2.394 -37.105 1.00 87.06 484 LEU A N 1
ATOM 3855 C CA . LEU A 1 484 ? 26.952 3.603 -36.711 1.00 87.06 484 LEU A CA 1
ATOM 3856 C C . LEU A 1 484 ? 28.446 3.519 -37.055 1.00 87.06 484 LEU A C 1
ATOM 3858 O O . LEU A 1 484 ? 29.025 4.505 -37.507 1.00 87.06 484 LEU A O 1
ATOM 3862 N N . TYR A 1 485 ? 29.059 2.346 -36.890 1.00 85.88 485 TYR A N 1
ATOM 3863 C CA . TYR A 1 485 ? 30.444 2.096 -37.283 1.00 85.88 485 TYR A CA 1
ATOM 3864 C C . TYR A 1 485 ? 30.645 2.314 -38.786 1.00 85.88 485 TYR A C 1
ATOM 3866 O O . TYR A 1 485 ? 31.567 3.027 -39.174 1.00 85.88 485 TYR A O 1
ATOM 3874 N N . GLU A 1 486 ? 29.758 1.779 -39.631 1.00 87.44 486 GLU A N 1
ATOM 3875 C CA . GLU A 1 486 ? 29.841 1.963 -41.087 1.00 87.44 486 GLU A CA 1
ATOM 3876 C C . GLU A 1 486 ? 29.699 3.439 -41.491 1.00 87.44 486 GLU A C 1
ATOM 3878 O O . GLU A 1 486 ? 30.487 3.941 -42.291 1.00 87.44 486 GLU A O 1
ATOM 3883 N N . PHE A 1 487 ? 28.765 4.185 -40.889 1.00 87.38 487 PHE A N 1
ATOM 3884 C CA . PHE A 1 487 ? 28.682 5.635 -41.111 1.00 87.38 487 PHE A CA 1
ATOM 3885 C C . PHE A 1 487 ? 29.963 6.372 -40.717 1.00 87.38 487 PHE A C 1
ATOM 3887 O O . PHE A 1 487 ? 30.382 7.296 -41.418 1.00 87.38 487 PHE A O 1
ATOM 3894 N N . SER A 1 488 ? 30.581 5.972 -39.607 1.00 84.88 488 SER A N 1
ATOM 3895 C CA . SER A 1 488 ? 31.809 6.591 -39.114 1.00 84.88 488 SER A CA 1
ATOM 3896 C C . SER A 1 488 ? 32.988 6.336 -40.055 1.00 84.88 488 SER A C 1
ATOM 3898 O O . SER A 1 488 ? 33.677 7.276 -40.443 1.00 84.88 488 SER A O 1
ATOM 3900 N N . GLN A 1 489 ? 33.156 5.098 -40.532 1.00 83.56 489 GLN A N 1
ATOM 3901 C CA . GLN A 1 489 ? 34.218 4.736 -41.479 1.00 83.56 489 GLN A CA 1
ATOM 3902 C C . GLN A 1 489 ? 34.090 5.469 -42.821 1.00 83.56 489 GLN A C 1
ATOM 3904 O O . GLN A 1 489 ? 35.077 5.976 -43.353 1.00 83.56 489 GLN A O 1
ATOM 3909 N N . TYR A 1 490 ? 32.876 5.582 -43.365 1.00 86.00 490 TYR A N 1
ATOM 3910 C CA . TYR A 1 490 ? 32.653 6.331 -44.606 1.00 86.00 490 TYR A CA 1
ATOM 3911 C C . TYR A 1 490 ? 32.842 7.839 -44.424 1.00 86.00 490 TYR A C 1
ATOM 3913 O O . TYR A 1 490 ? 33.384 8.495 -45.311 1.00 86.00 490 TYR A O 1
ATOM 3921 N N . SER A 1 491 ? 32.434 8.393 -43.279 1.00 85.00 491 SER A N 1
ATOM 3922 C CA . SER A 1 491 ? 32.708 9.794 -42.949 1.00 85.00 491 SER A CA 1
ATOM 3923 C C . SER A 1 491 ? 34.208 10.056 -42.838 1.00 85.00 491 SER A C 1
ATOM 3925 O O . SER A 1 491 ? 34.683 11.072 -43.335 1.00 85.00 491 SER A O 1
ATOM 3927 N N . PHE A 1 492 ? 34.949 9.150 -42.202 1.00 81.12 492 PHE A N 1
ATOM 3928 C CA . PHE A 1 492 ? 36.392 9.261 -42.044 1.00 81.12 492 PHE A CA 1
ATOM 3929 C C . PHE A 1 492 ? 37.122 9.223 -43.386 1.00 81.12 492 PHE A C 1
ATOM 3931 O O . PHE A 1 492 ? 37.884 10.133 -43.713 1.00 81.12 492 PHE A O 1
ATOM 3938 N N . ASN A 1 493 ? 36.862 8.187 -44.184 1.00 80.75 493 ASN A N 1
ATOM 3939 C CA . ASN A 1 493 ? 37.494 8.035 -45.491 1.00 80.75 493 ASN A CA 1
ATOM 3940 C C . ASN A 1 493 ? 37.131 9.206 -46.417 1.00 80.75 493 ASN A C 1
ATOM 3942 O O . ASN A 1 493 ? 37.983 9.688 -47.162 1.00 80.75 493 ASN A O 1
ATOM 3946 N N . GLY A 1 494 ? 35.894 9.707 -46.322 1.00 81.31 494 GLY A N 1
ATOM 3947 C CA . GLY A 1 494 ? 35.446 10.915 -47.011 1.00 81.31 494 GLY A CA 1
ATOM 3948 C C . GLY A 1 494 ? 36.261 12.149 -46.623 1.00 81.31 494 GLY A C 1
ATOM 3949 O O . GLY A 1 494 ? 36.796 12.821 -47.504 1.00 81.31 494 GLY A O 1
ATOM 3950 N N . ASP A 1 495 ? 36.425 12.401 -45.323 1.00 79.81 495 ASP A N 1
ATOM 3951 C CA . ASP A 1 495 ? 37.197 13.530 -44.784 1.00 79.81 495 ASP A CA 1
ATOM 3952 C C . ASP A 1 495 ? 38.672 13.478 -45.218 1.00 79.81 495 ASP A C 1
ATOM 3954 O O . ASP A 1 495 ? 39.204 14.461 -45.734 1.00 79.81 495 ASP A O 1
ATOM 3958 N N . GLN A 1 496 ? 39.316 12.305 -45.125 1.00 78.00 496 GLN A N 1
ATOM 3959 C CA . GLN A 1 496 ? 40.709 12.135 -45.559 1.00 78.00 496 GLN A CA 1
ATOM 3960 C C . GLN A 1 496 ? 40.906 12.319 -47.067 1.00 78.00 496 GLN A C 1
ATOM 3962 O O . GLN A 1 496 ? 41.921 12.866 -47.500 1.00 78.00 496 GLN A O 1
ATOM 3967 N N . MET A 1 497 ? 39.961 11.844 -47.881 1.00 81.12 497 MET A N 1
ATOM 3968 C CA . MET A 1 497 ? 40.050 11.918 -49.343 1.00 81.12 497 MET A CA 1
ATOM 3969 C C . MET A 1 497 ? 39.472 13.223 -49.915 1.00 81.12 497 MET A C 1
ATOM 3971 O O . MET A 1 497 ? 39.543 13.435 -51.126 1.00 81.12 497 MET A O 1
ATOM 3975 N N . GLY A 1 498 ? 38.893 14.097 -49.081 1.00 79.50 498 GLY A N 1
ATOM 3976 C CA . GLY A 1 498 ? 38.192 15.310 -49.517 1.00 79.50 498 GLY A CA 1
ATOM 3977 C C . GLY A 1 498 ? 36.920 15.023 -50.326 1.00 79.50 498 GLY A C 1
ATOM 3978 O O . GLY A 1 498 ? 36.546 15.803 -51.203 1.00 79.50 498 GLY A O 1
ATOM 3979 N N . THR A 1 499 ? 36.278 13.881 -50.075 1.00 84.06 499 THR A N 1
ATOM 3980 C CA . THR A 1 499 ? 35.079 13.402 -50.777 1.00 84.06 499 THR A CA 1
ATOM 3981 C C . THR A 1 499 ? 33.876 13.324 -49.833 1.00 84.06 499 THR A C 1
ATOM 3983 O O . THR A 1 499 ? 33.998 13.485 -48.621 1.00 84.06 499 THR A O 1
ATOM 3986 N N . SER A 1 500 ? 32.674 13.127 -50.380 1.00 84.00 500 SER A N 1
ATOM 3987 C CA . SER A 1 500 ? 31.473 12.927 -49.562 1.00 84.00 500 SER A CA 1
ATOM 3988 C C . SER A 1 500 ? 31.524 11.589 -48.819 1.00 84.00 500 SER A C 1
ATOM 3990 O O . SER A 1 500 ? 32.041 10.614 -49.358 1.00 84.00 500 SER A O 1
ATOM 3992 N N . GLY A 1 501 ? 30.906 11.522 -47.638 1.00 86.50 501 GLY A N 1
ATOM 3993 C CA . GLY A 1 501 ? 30.654 10.264 -46.933 1.00 86.50 501 GLY A CA 1
ATOM 3994 C C . GLY A 1 501 ? 29.584 9.408 -47.624 1.00 86.50 501 GLY A C 1
ATOM 3995 O O . GLY A 1 501 ? 29.232 9.634 -48.784 1.00 86.50 501 GLY A O 1
ATOM 3996 N N . MET A 1 502 ? 29.026 8.443 -46.891 1.00 89.31 502 MET A N 1
ATOM 3997 C CA . MET A 1 502 ? 28.156 7.382 -47.411 1.00 89.31 502 MET A CA 1
ATOM 3998 C C . MET A 1 502 ? 26.960 7.912 -48.222 1.00 89.31 502 MET A C 1
ATOM 4000 O O . MET A 1 502 ? 26.158 8.715 -47.728 1.00 89.31 502 MET A O 1
ATOM 4004 N N . GLN A 1 503 ? 26.805 7.405 -49.449 1.00 91.56 503 GLN A N 1
ATOM 4005 C CA . GLN A 1 503 ? 25.698 7.668 -50.371 1.00 91.56 503 GLN A CA 1
ATOM 4006 C C . GLN A 1 503 ? 24.857 6.408 -50.641 1.00 91.56 503 GLN A C 1
ATOM 4008 O O . GLN A 1 503 ? 25.228 5.285 -50.313 1.00 91.56 503 GLN A O 1
ATOM 4013 N N . TRP A 1 504 ? 23.689 6.579 -51.278 1.00 88.94 504 TRP A N 1
ATOM 4014 C CA . TRP A 1 504 ? 22.743 5.476 -51.522 1.00 88.94 504 TRP A CA 1
ATOM 4015 C C . TRP A 1 504 ? 23.313 4.371 -52.422 1.00 88.94 504 TRP A C 1
ATOM 4017 O O . TRP A 1 504 ? 22.886 3.222 -52.329 1.00 88.94 504 TRP A O 1
ATOM 4027 N N . GLY A 1 505 ? 24.258 4.716 -53.303 1.00 84.62 505 GLY A N 1
ATOM 4028 C CA . GLY A 1 505 ? 24.955 3.746 -54.149 1.00 84.62 505 GLY A CA 1
ATOM 4029 C C . GLY A 1 505 ? 25.892 2.835 -53.357 1.00 84.62 505 GLY A C 1
ATOM 4030 O O . GLY A 1 505 ? 26.013 1.658 -53.694 1.00 84.62 505 GLY A O 1
ATOM 4031 N N . ASP A 1 506 ? 26.470 3.350 -52.269 1.00 87.12 506 ASP A N 1
ATOM 4032 C CA . ASP A 1 506 ? 27.474 2.646 -51.470 1.00 87.12 506 ASP A CA 1
ATOM 4033 C C . ASP A 1 506 ? 26.851 1.527 -50.632 1.00 87.12 506 ASP A C 1
ATOM 4035 O O . ASP A 1 506 ? 27.519 0.554 -50.322 1.00 87.12 506 ASP A O 1
ATOM 4039 N N . LEU A 1 507 ? 25.545 1.575 -50.346 1.00 85.12 507 LEU A N 1
ATOM 4040 C CA . LEU A 1 507 ? 24.823 0.523 -49.610 1.00 85.12 507 LEU A CA 1
ATOM 4041 C C . LEU A 1 507 ? 24.949 -0.878 -50.235 1.00 85.12 507 LEU A C 1
ATOM 4043 O O . LEU A 1 507 ? 24.740 -1.874 -49.550 1.00 85.12 507 LEU A O 1
ATOM 4047 N N . ASN A 1 508 ? 25.225 -0.977 -51.537 1.00 84.56 508 ASN A N 1
ATOM 4048 C CA . ASN A 1 508 ? 25.382 -2.260 -52.229 1.00 84.56 508 ASN A CA 1
ATOM 4049 C C . ASN A 1 508 ? 26.844 -2.723 -52.341 1.00 84.56 508 ASN A C 1
ATOM 4051 O O . ASN A 1 508 ? 27.099 -3.718 -53.025 1.00 84.56 508 ASN A O 1
ATOM 4055 N N . ASP A 1 509 ? 27.794 -2.028 -51.716 1.00 82.12 509 ASP A N 1
ATOM 4056 C CA . ASP A 1 509 ? 29.192 -2.447 -51.709 1.00 82.12 509 ASP A CA 1
ATOM 4057 C C . ASP A 1 509 ? 29.361 -3.756 -50.921 1.00 82.12 509 ASP A C 1
ATOM 4059 O O . ASP A 1 509 ? 28.944 -3.888 -49.775 1.00 82.12 509 ASP A O 1
ATOM 4063 N N . SER A 1 510 ? 30.004 -4.742 -51.544 1.00 72.44 510 SER A N 1
ATOM 4064 C CA . SER A 1 510 ? 30.282 -6.059 -50.956 1.00 72.44 510 SER A CA 1
ATOM 4065 C C . SER A 1 510 ? 31.261 -6.040 -49.771 1.00 72.44 510 SER A C 1
ATOM 4067 O O . SER A 1 510 ? 31.404 -7.059 -49.072 1.00 72.44 510 SER A O 1
ATOM 4069 N N . LEU A 1 511 ? 31.956 -4.911 -49.589 1.00 73.00 511 LEU A N 1
ATOM 4070 C CA . LEU A 1 511 ? 32.910 -4.660 -48.513 1.00 73.00 511 LEU A CA 1
ATOM 4071 C C . LEU A 1 511 ? 32.258 -4.060 -47.261 1.00 73.00 511 LEU A C 1
ATOM 4073 O O . LEU A 1 511 ? 32.791 -4.273 -46.175 1.00 73.00 511 LEU A O 1
ATOM 4077 N N . ASN A 1 512 ? 31.111 -3.379 -47.384 1.00 80.50 512 ASN A N 1
ATOM 4078 C CA . ASN A 1 512 ? 30.397 -2.824 -46.233 1.00 80.50 512 ASN A CA 1
ATOM 4079 C C . ASN A 1 512 ? 29.198 -3.691 -45.824 1.00 80.50 512 ASN A C 1
ATOM 4081 O O . ASN A 1 512 ? 28.624 -4.430 -46.622 1.00 80.50 512 ASN A O 1
ATOM 4085 N N . GLY A 1 513 ? 28.837 -3.625 -44.541 1.00 81.31 513 GLY A N 1
ATOM 4086 C CA . GLY A 1 513 ? 27.702 -4.365 -43.982 1.00 81.31 513 GLY A CA 1
ATOM 4087 C C . GLY A 1 513 ? 26.398 -3.568 -43.912 1.00 81.31 513 GLY A C 1
ATOM 4088 O O . GLY A 1 513 ? 25.432 -4.052 -43.326 1.00 81.31 513 GLY A O 1
ATOM 4089 N N . MET A 1 514 ? 26.342 -2.343 -44.448 1.00 88.00 514 MET A N 1
ATOM 4090 C CA . MET A 1 514 ? 25.276 -1.394 -44.104 1.00 88.00 514 MET A CA 1
ATOM 4091 C C . MET A 1 514 ? 23.890 -1.867 -44.561 1.00 88.00 514 MET A C 1
ATOM 4093 O O . MET A 1 514 ? 22.915 -1.781 -43.811 1.00 88.00 514 MET A O 1
ATOM 4097 N N . ARG A 1 515 ? 23.788 -2.424 -45.773 1.00 87.94 515 ARG A N 1
ATOM 4098 C CA . ARG A 1 515 ? 22.523 -2.979 -46.275 1.00 87.94 515 ARG A CA 1
ATOM 4099 C C . ARG A 1 515 ? 22.031 -4.156 -45.439 1.00 87.94 515 ARG A C 1
ATOM 4101 O O . ARG A 1 515 ? 20.834 -4.223 -45.159 1.00 87.94 515 ARG A O 1
ATOM 4108 N N . ASP A 1 516 ? 22.926 -5.059 -45.055 1.00 86.38 516 ASP A N 1
ATOM 4109 C CA . ASP A 1 516 ? 22.571 -6.234 -44.258 1.00 86.38 516 ASP A CA 1
ATOM 4110 C C . ASP A 1 516 ? 22.055 -5.804 -42.878 1.00 86.38 516 ASP A C 1
ATOM 4112 O O . ASP A 1 516 ? 20.979 -6.234 -42.464 1.00 86.38 516 ASP A O 1
ATOM 4116 N N . VAL A 1 517 ? 22.730 -4.849 -42.233 1.00 88.94 517 VAL A N 1
ATOM 4117 C CA . VAL A 1 517 ? 22.314 -4.274 -40.943 1.00 88.94 517 VAL A CA 1
ATOM 4118 C C . VAL A 1 517 ? 20.949 -3.600 -41.030 1.00 88.94 517 VAL A C 1
ATOM 4120 O O . VAL A 1 517 ? 20.086 -3.847 -40.189 1.00 88.94 517 VAL A O 1
ATOM 4123 N N . MET A 1 518 ? 20.705 -2.776 -42.053 1.00 90.19 518 MET A N 1
ATOM 4124 C CA . MET A 1 518 ? 19.400 -2.127 -42.224 1.00 90.19 518 MET A CA 1
ATOM 4125 C C . MET A 1 518 ? 18.274 -3.154 -42.399 1.00 90.19 518 MET A C 1
ATOM 4127 O O . MET A 1 518 ? 17.190 -2.980 -41.842 1.00 90.19 518 MET A O 1
ATOM 4131 N N . ILE A 1 519 ? 18.524 -4.242 -43.135 1.00 90.25 519 ILE A N 1
ATOM 4132 C CA . ILE A 1 519 ? 17.561 -5.339 -43.293 1.00 90.25 519 ILE A CA 1
ATOM 4133 C C . ILE A 1 519 ? 17.327 -6.048 -41.953 1.00 90.25 519 ILE A C 1
ATOM 4135 O O . ILE A 1 519 ? 16.173 -6.308 -41.607 1.00 90.25 519 ILE A O 1
ATOM 4139 N N . ILE A 1 520 ? 18.385 -6.321 -41.185 1.00 90.50 520 ILE A N 1
ATOM 4140 C CA . ILE A 1 520 ? 18.299 -6.959 -39.863 1.00 90.50 520 ILE A CA 1
ATOM 4141 C C . ILE A 1 520 ? 17.441 -6.118 -38.913 1.00 90.50 520 ILE A C 1
ATOM 4143 O O . ILE A 1 520 ? 16.477 -6.645 -38.364 1.00 90.50 520 ILE A O 1
ATOM 4147 N N . ILE A 1 521 ? 17.692 -4.808 -38.799 1.00 90.94 521 ILE A N 1
ATOM 4148 C CA . ILE A 1 521 ? 16.925 -3.905 -37.920 1.00 90.94 521 ILE A CA 1
ATOM 4149 C C . ILE A 1 521 ? 15.434 -3.900 -38.301 1.00 90.94 521 ILE A C 1
ATOM 4151 O O . ILE A 1 521 ? 14.564 -3.956 -37.428 1.00 90.94 521 ILE A O 1
ATOM 4155 N N . VAL A 1 522 ? 15.106 -3.880 -39.601 1.00 92.94 522 VAL A N 1
ATOM 4156 C CA . VAL A 1 522 ? 13.708 -3.952 -40.070 1.00 92.94 522 VAL A CA 1
ATOM 4157 C C . VAL A 1 522 ? 13.069 -5.298 -39.715 1.00 92.94 522 VAL A C 1
ATOM 4159 O O . VAL A 1 522 ? 11.928 -5.331 -39.248 1.00 92.94 522 VAL A O 1
ATOM 4162 N N . ILE A 1 523 ? 13.777 -6.411 -39.923 1.00 91.81 523 ILE A N 1
ATOM 4163 C CA . ILE A 1 523 ? 13.273 -7.752 -39.599 1.00 91.81 523 ILE A CA 1
ATOM 4164 C C . ILE A 1 523 ? 13.049 -7.886 -38.091 1.00 91.81 523 ILE A C 1
ATOM 4166 O O . ILE A 1 523 ? 11.978 -8.328 -37.674 1.00 91.81 523 ILE A O 1
ATOM 4170 N N . GLU A 1 524 ? 14.015 -7.476 -37.272 1.00 90.38 524 GLU A N 1
ATOM 4171 C CA . GLU A 1 524 ? 13.908 -7.478 -35.812 1.00 90.38 524 GLU A CA 1
ATOM 4172 C C . GLU A 1 524 ? 12.713 -6.660 -35.344 1.00 90.38 524 GLU A C 1
ATOM 4174 O O . GLU A 1 524 ? 11.915 -7.136 -34.536 1.00 90.38 524 GLU A O 1
ATOM 4179 N N . TRP A 1 525 ? 12.537 -5.460 -35.896 1.00 92.56 525 TRP A N 1
ATOM 4180 C CA . TRP A 1 525 ? 11.394 -4.617 -35.581 1.00 92.56 525 TRP A CA 1
ATOM 4181 C C . TRP A 1 525 ? 10.071 -5.330 -35.894 1.00 92.56 525 TRP A C 1
ATOM 4183 O O . TRP A 1 525 ? 9.210 -5.436 -35.015 1.00 92.56 525 TRP A O 1
ATOM 4193 N N . LEU A 1 526 ? 9.917 -5.879 -37.104 1.00 92.12 526 LEU A N 1
ATOM 4194 C CA . LEU A 1 526 ? 8.692 -6.567 -37.528 1.00 92.12 526 LEU A CA 1
ATOM 4195 C C . LEU A 1 526 ? 8.408 -7.845 -36.726 1.00 92.12 526 LEU A C 1
ATOM 4197 O O . LEU A 1 526 ? 7.242 -8.171 -36.496 1.00 92.12 526 LEU A O 1
ATOM 4201 N N . VAL A 1 527 ? 9.446 -8.560 -36.286 1.00 90.19 527 VAL A N 1
ATOM 4202 C CA . VAL A 1 527 ? 9.316 -9.783 -35.480 1.00 90.19 527 VAL A CA 1
ATOM 4203 C C . VAL A 1 527 ? 9.001 -9.461 -34.020 1.00 90.19 527 VAL A C 1
ATOM 4205 O O . VAL A 1 527 ? 8.123 -10.091 -33.427 1.00 90.19 527 VAL A O 1
ATOM 4208 N N . LEU A 1 528 ? 9.678 -8.478 -33.422 1.00 90.56 528 LEU A N 1
ATOM 4209 C CA . LEU A 1 528 ? 9.504 -8.142 -32.008 1.00 90.56 528 LEU A CA 1
ATOM 4210 C C . LEU A 1 528 ? 8.189 -7.402 -31.739 1.00 90.56 528 LEU A C 1
ATOM 4212 O O . LEU A 1 528 ? 7.630 -7.541 -30.652 1.00 90.56 528 LEU A O 1
ATOM 4216 N N . LEU A 1 529 ? 7.655 -6.663 -32.716 1.00 90.75 529 LEU A N 1
ATOM 4217 C CA . LEU A 1 529 ? 6.416 -5.891 -32.592 1.00 90.75 529 LEU A CA 1
ATOM 4218 C C . LEU A 1 529 ? 5.207 -6.736 -32.116 1.00 90.75 529 LEU A C 1
ATOM 4220 O O . LEU A 1 529 ? 4.620 -6.404 -31.079 1.00 90.75 529 LEU A O 1
ATOM 4224 N N . PRO A 1 530 ? 4.829 -7.848 -32.786 1.00 89.44 530 PRO A N 1
ATOM 4225 C CA . PRO A 1 530 ? 3.729 -8.700 -32.331 1.00 89.44 530 PRO A CA 1
ATOM 4226 C C . PRO A 1 530 ? 4.041 -9.419 -31.011 1.00 89.44 530 PRO A C 1
ATOM 4228 O O . PRO A 1 530 ? 3.136 -9.615 -30.195 1.00 89.44 530 PRO A O 1
ATOM 4231 N N . VAL A 1 531 ? 5.306 -9.782 -30.766 1.00 88.50 531 VAL A N 1
ATOM 4232 C CA . VAL A 1 531 ? 5.736 -10.436 -29.517 1.00 88.50 531 VAL A CA 1
ATOM 4233 C C . VAL A 1 531 ? 5.559 -9.491 -28.326 1.00 88.50 531 VAL A C 1
ATOM 4235 O O . VAL A 1 531 ? 4.965 -9.874 -27.314 1.00 88.50 531 VAL A O 1
ATOM 4238 N N . ALA A 1 532 ? 6.004 -8.240 -28.458 1.00 88.25 532 ALA A N 1
ATOM 4239 C CA . ALA A 1 532 ? 5.863 -7.207 -27.439 1.00 88.25 532 ALA A CA 1
ATOM 4240 C C . ALA A 1 532 ? 4.386 -6.899 -27.151 1.00 88.25 532 ALA A C 1
ATOM 4242 O O . ALA A 1 532 ? 3.980 -6.819 -25.989 1.00 88.25 532 ALA A O 1
ATOM 4243 N N . TYR A 1 533 ? 3.559 -6.793 -28.196 1.00 87.00 533 TYR A N 1
ATOM 4244 C CA . TYR A 1 533 ? 2.118 -6.586 -28.050 1.00 87.00 533 TYR A CA 1
ATOM 4245 C C . TYR A 1 533 ? 1.444 -7.736 -27.283 1.00 87.00 533 TYR A C 1
ATOM 4247 O O . TYR A 1 533 ? 0.677 -7.495 -26.347 1.00 87.00 533 TYR A O 1
ATOM 4255 N N . TYR A 1 534 ? 1.773 -8.987 -27.620 1.00 83.50 534 TYR A N 1
ATOM 4256 C CA . TYR A 1 534 ? 1.204 -10.168 -26.970 1.00 83.50 534 TYR A CA 1
ATOM 4257 C C . TYR A 1 534 ? 1.608 -10.287 -25.492 1.00 83.50 534 TYR A C 1
ATOM 4259 O O . TYR A 1 534 ? 0.754 -10.488 -24.624 1.00 83.50 534 TYR A O 1
ATOM 4267 N N . LEU A 1 535 ? 2.896 -10.117 -25.176 1.00 82.38 535 LEU A N 1
ATOM 4268 C CA . LEU A 1 535 ? 3.382 -10.212 -23.796 1.00 82.38 535 LEU A CA 1
ATOM 4269 C C . LEU A 1 535 ? 2.816 -9.100 -22.905 1.00 82.38 535 LEU A C 1
ATOM 4271 O O . LEU A 1 535 ? 2.477 -9.347 -21.745 1.00 82.38 535 LEU A O 1
ATOM 4275 N N . ASN A 1 536 ? 2.636 -7.895 -23.448 1.00 75.06 536 ASN A N 1
ATOM 4276 C CA . ASN A 1 536 ? 2.069 -6.775 -22.701 1.00 75.06 536 ASN A CA 1
ATOM 4277 C C . ASN A 1 536 ? 0.552 -6.930 -22.447 1.00 75.06 536 ASN A C 1
ATOM 4279 O O . ASN A 1 536 ? 0.047 -6.463 -21.424 1.00 75.06 536 ASN A O 1
ATOM 4283 N N . GLN A 1 537 ? -0.181 -7.633 -23.322 1.00 70.62 537 GLN A N 1
ATOM 4284 C CA . GLN A 1 537 ? -1.560 -8.053 -23.026 1.00 70.62 537 GLN A CA 1
ATOM 4285 C C . GLN A 1 537 ? -1.617 -9.109 -21.917 1.00 70.62 537 GLN A C 1
ATOM 4287 O O . GLN A 1 537 ? -2.430 -9.002 -21.001 1.00 70.62 537 GLN A O 1
ATOM 4292 N N . GLY A 1 538 ? -0.739 -10.116 -21.963 1.00 59.94 538 GLY A N 1
ATOM 4293 C CA . GLY A 1 538 ? -0.676 -11.151 -20.926 1.00 59.94 538 GLY A CA 1
ATOM 4294 C C . GLY A 1 538 ? -0.377 -10.579 -19.536 1.00 59.94 538 GLY A C 1
ATOM 4295 O O . GLY A 1 538 ? -0.963 -11.017 -18.546 1.00 59.94 538 GLY A O 1
ATOM 4296 N N . ALA A 1 539 ? 0.472 -9.551 -19.470 1.00 53.25 539 ALA A N 1
ATOM 4297 C CA . ALA A 1 539 ? 0.842 -8.871 -18.232 1.00 53.25 539 ALA A CA 1
ATOM 4298 C C . ALA A 1 539 ? -0.245 -7.927 -17.670 1.00 53.25 539 ALA A C 1
ATOM 4300 O O . ALA A 1 539 ? -0.238 -7.657 -16.467 1.00 53.25 539 ALA A O 1
ATOM 4301 N N . SER A 1 540 ? -1.181 -7.420 -18.489 1.00 45.91 540 SER A N 1
ATOM 4302 C CA . SER A 1 540 ? -2.220 -6.468 -18.043 1.00 45.91 540 SER A CA 1
ATOM 4303 C C . SER A 1 540 ? -3.384 -7.123 -17.288 1.00 45.91 540 SER A C 1
ATOM 4305 O O . SER A 1 540 ? -4.059 -6.454 -16.511 1.00 45.91 540 SER A O 1
ATOM 4307 N N . LEU A 1 541 ? -3.587 -8.433 -17.455 1.00 45.38 541 LEU A N 1
ATOM 4308 C CA . LEU A 1 541 ? -4.674 -9.217 -16.847 1.00 45.38 541 LEU A CA 1
ATOM 4309 C C . LEU A 1 541 ? -4.380 -9.729 -15.425 1.00 45.38 541 LEU A C 1
ATOM 4311 O O . LEU A 1 541 ? -5.101 -10.582 -14.910 1.00 45.38 541 LEU A O 1
ATOM 4315 N N . GLY A 1 542 ? -3.291 -9.286 -14.790 1.00 40.69 542 GLY A N 1
ATOM 4316 C CA . GLY A 1 542 ? -2.892 -9.810 -13.479 1.00 40.69 542 GLY A CA 1
ATOM 4317 C C . GLY A 1 542 ? -2.470 -11.287 -13.506 1.00 40.69 542 GLY A C 1
ATOM 4318 O O . GLY A 1 542 ? -2.187 -11.854 -12.451 1.00 40.69 542 GLY A O 1
ATOM 4319 N N . ARG A 1 543 ? -2.349 -11.909 -14.694 1.00 40.06 543 ARG A N 1
ATOM 4320 C CA . ARG A 1 543 ? -1.561 -13.133 -14.873 1.00 40.06 543 ARG A CA 1
ATOM 4321 C C . ARG A 1 543 ? -0.105 -12.753 -14.670 1.00 40.06 543 ARG A C 1
ATOM 4323 O O . ARG A 1 543 ? 0.614 -12.424 -15.608 1.00 40.06 543 ARG A O 1
ATOM 4330 N N . GLY A 1 544 ? 0.326 -12.768 -13.413 1.00 35.66 544 GLY A N 1
ATOM 4331 C CA . GLY A 1 544 ? 1.744 -12.833 -13.121 1.00 35.66 544 GLY A CA 1
ATOM 4332 C C . GLY A 1 544 ? 2.333 -13.971 -13.947 1.00 35.66 544 GLY A C 1
ATOM 4333 O O . GLY A 1 544 ? 1.773 -15.069 -13.976 1.00 35.66 544 GLY A O 1
ATOM 4334 N N . ILE A 1 545 ? 3.450 -13.709 -14.623 1.00 35.84 545 ILE A N 1
ATOM 4335 C CA . ILE A 1 545 ? 4.315 -14.750 -15.179 1.00 35.84 545 ILE A CA 1
ATOM 4336 C C . ILE A 1 545 ? 4.918 -15.472 -13.970 1.00 35.84 545 ILE A C 1
ATOM 4338 O O . ILE A 1 545 ? 6.067 -15.261 -13.595 1.00 35.84 545 ILE A O 1
ATOM 4342 N N . ARG A 1 546 ? 4.102 -16.251 -13.258 1.00 36.38 546 ARG A N 1
ATOM 4343 C CA . ARG A 1 546 ? 4.568 -17.115 -12.191 1.00 36.38 546 ARG A CA 1
ATOM 4344 C C . ARG A 1 546 ? 4.659 -18.513 -12.774 1.00 36.38 546 ARG A C 1
ATOM 4346 O O . ARG A 1 546 ? 3.685 -19.255 -12.814 1.00 36.38 546 ARG A O 1
ATOM 4353 N N . ASN A 1 547 ? 5.895 -18.789 -13.180 1.00 34.28 547 ASN A N 1
ATOM 4354 C CA . ASN A 1 547 ? 6.510 -20.061 -13.536 1.00 34.28 547 ASN A CA 1
ATOM 4355 C C . ASN A 1 547 ? 6.438 -20.442 -15.027 1.00 34.28 547 ASN A C 1
ATOM 4357 O O . ASN A 1 547 ? 5.392 -20.790 -15.561 1.00 34.28 547 ASN A O 1
ATOM 4361 N N . ASN A 1 548 ? 7.635 -20.453 -15.626 1.00 33.06 548 ASN A N 1
ATOM 4362 C CA . ASN A 1 548 ? 8.054 -21.010 -16.918 1.00 33.06 548 ASN A CA 1
ATOM 4363 C C . ASN A 1 548 ? 7.902 -20.135 -18.181 1.00 33.06 548 ASN A C 1
ATOM 4365 O O . ASN A 1 548 ? 6.882 -20.216 -18.864 1.00 33.06 548 ASN A O 1
ATOM 4369 N N . PRO A 1 549 ? 8.975 -19.422 -18.603 1.00 36.69 549 PRO A N 1
ATOM 4370 C CA . PRO A 1 549 ? 9.014 -18.740 -19.905 1.00 36.69 549 PRO A CA 1
ATOM 4371 C C . PRO A 1 549 ? 8.865 -19.710 -21.097 1.00 36.69 549 PRO A C 1
ATOM 4373 O O . PRO A 1 549 ? 8.378 -19.315 -22.156 1.00 36.69 549 PRO A O 1
ATOM 4376 N N . LEU A 1 550 ? 9.193 -20.995 -20.906 1.00 38.38 550 LEU A N 1
ATOM 4377 C CA . LEU A 1 550 ? 9.149 -22.047 -21.930 1.00 38.38 550 LEU A CA 1
ATOM 4378 C C . LEU A 1 550 ? 7.755 -22.649 -22.192 1.00 38.38 550 LEU A C 1
ATOM 4380 O O . LEU A 1 550 ? 7.558 -23.277 -23.228 1.00 38.38 550 LEU A O 1
ATOM 4384 N N . CYS A 1 551 ? 6.764 -22.444 -21.317 1.00 35.06 551 CYS A N 1
ATOM 4385 C CA . CYS A 1 551 ? 5.417 -22.997 -21.537 1.00 35.06 551 CYS A CA 1
ATOM 4386 C C . CYS A 1 551 ? 4.651 -22.226 -22.637 1.00 35.06 551 CYS A C 1
ATOM 4388 O O . CYS A 1 551 ? 3.832 -22.785 -23.364 1.00 35.06 551 CYS A O 1
ATOM 4390 N N . SER A 1 552 ? 5.003 -20.953 -22.839 1.00 36.66 552 SER A N 1
ATOM 4391 C CA . SER A 1 552 ? 4.457 -20.064 -23.876 1.00 36.66 552 SER A CA 1
ATOM 4392 C C . SER A 1 552 ? 4.739 -20.554 -25.303 1.00 36.66 552 SER A C 1
ATOM 4394 O O . SER A 1 552 ? 3.904 -20.376 -26.188 1.00 36.66 552 SER A O 1
ATOM 4396 N N . LEU A 1 553 ? 5.891 -21.202 -25.521 1.00 30.55 553 LEU A N 1
ATOM 4397 C CA . LEU A 1 553 ? 6.287 -21.776 -26.814 1.00 30.55 553 LEU A CA 1
ATOM 4398 C C . LEU A 1 553 ? 5.572 -23.102 -27.112 1.00 30.55 553 LEU A C 1
ATOM 4400 O O . LEU A 1 553 ? 5.323 -23.421 -28.272 1.00 30.55 553 LEU A O 1
ATOM 4404 N N . GLN A 1 554 ? 5.163 -23.847 -26.083 1.00 28.31 554 GLN A N 1
ATOM 4405 C CA . GLN A 1 554 ? 4.443 -25.112 -26.252 1.00 28.31 554 GLN A CA 1
ATOM 4406 C C . GLN A 1 554 ? 2.995 -24.893 -26.730 1.00 28.31 554 GLN A C 1
ATOM 4408 O O . GLN A 1 554 ? 2.472 -25.691 -27.505 1.00 28.31 554 GLN A O 1
ATOM 4413 N N . CYS A 1 555 ? 2.391 -23.747 -26.389 1.00 30.69 555 CYS A N 1
ATOM 4414 C CA . CYS A 1 555 ? 1.112 -23.295 -26.952 1.00 30.69 555 CYS A CA 1
ATOM 4415 C C . CYS A 1 555 ? 1.185 -22.912 -28.443 1.00 30.69 555 CYS A C 1
ATOM 4417 O O . CYS A 1 555 ? 0.141 -22.784 -29.083 1.00 30.69 555 CYS A O 1
ATOM 4419 N N . PHE A 1 556 ? 2.383 -22.718 -29.007 1.00 31.67 556 PHE A N 1
ATOM 4420 C CA . PHE A 1 556 ? 2.552 -22.376 -30.423 1.00 31.67 556 PHE A CA 1
ATOM 4421 C C . PHE A 1 556 ? 2.483 -23.610 -31.337 1.00 31.67 556 PHE A C 1
ATOM 4423 O O . PHE A 1 556 ? 2.066 -23.497 -32.485 1.00 31.67 556 PHE A O 1
ATOM 4430 N N . LEU A 1 557 ? 2.816 -24.801 -30.825 1.00 29.38 557 LEU A N 1
ATOM 4431 C CA . LEU A 1 557 ? 2.863 -26.034 -31.624 1.00 29.38 557 LEU A CA 1
ATOM 4432 C C . LEU A 1 557 ? 1.543 -26.821 -31.667 1.00 29.38 557 LEU A C 1
ATOM 4434 O O . LEU A 1 557 ? 1.415 -27.730 -32.481 1.00 29.38 557 LEU A O 1
ATOM 4438 N N . MET A 1 558 ? 0.535 -26.464 -30.862 1.00 28.30 558 MET A N 1
ATOM 4439 C CA . MET A 1 558 ? -0.794 -27.085 -30.925 1.00 28.30 558 MET A CA 1
ATOM 4440 C C . MET A 1 558 ? -1.923 -26.052 -30.890 1.00 28.30 558 MET A C 1
ATOM 4442 O O . MET A 1 558 ? -2.578 -25.836 -29.875 1.00 28.30 558 MET A O 1
ATOM 4446 N N . LYS A 1 559 ? -2.198 -25.444 -32.048 1.00 26.03 559 LYS A N 1
ATOM 4447 C CA . LYS A 1 559 ? -3.511 -24.864 -32.360 1.00 26.03 559 LYS A CA 1
ATOM 4448 C C . LYS A 1 559 ? -4.185 -25.699 -33.444 1.00 26.03 559 LYS A C 1
ATOM 4450 O O . LYS A 1 559 ? -4.095 -25.392 -34.627 1.00 26.03 559 LYS A O 1
ATOM 4455 N N . THR A 1 560 ? -4.924 -26.723 -33.035 1.00 22.64 560 THR A N 1
ATOM 4456 C CA . THR A 1 560 ? -6.128 -27.114 -33.778 1.00 22.64 560 THR A CA 1
ATOM 4457 C C . THR A 1 560 ? -7.277 -26.203 -33.337 1.00 22.64 560 THR A C 1
ATOM 4459 O O . THR A 1 560 ? -7.468 -26.021 -32.132 1.00 22.64 560 THR A O 1
ATOM 4462 N N . PRO A 1 561 ? -8.053 -25.615 -34.262 1.00 25.03 561 PRO A N 1
ATOM 4463 C CA . PRO A 1 561 ? -9.189 -24.776 -33.912 1.00 25.03 561 PRO A CA 1
ATOM 4464 C C . PRO A 1 561 ? -10.317 -25.665 -33.378 1.00 25.03 561 PRO A C 1
ATOM 4466 O O . PRO A 1 561 ? -11.014 -26.325 -34.147 1.00 25.03 561 PRO A O 1
ATOM 4469 N N . PHE A 1 562 ? -10.506 -25.705 -32.058 1.00 23.33 562 PHE A N 1
ATOM 4470 C CA . PHE A 1 562 ? -11.669 -26.372 -31.476 1.00 23.33 562 PHE A CA 1
ATOM 4471 C C . PHE A 1 562 ? -12.888 -25.458 -31.619 1.00 23.33 562 PHE A C 1
ATOM 4473 O O . PHE A 1 562 ? -13.165 -24.581 -30.804 1.00 23.33 562 PHE A O 1
ATOM 4480 N N . ASN A 1 563 ? -13.578 -25.637 -32.740 1.00 24.09 563 ASN A N 1
ATOM 4481 C CA . ASN A 1 563 ? -14.820 -24.971 -33.077 1.00 24.09 563 ASN A CA 1
ATOM 4482 C C . ASN A 1 563 ? -15.958 -25.662 -32.309 1.00 24.09 563 ASN A C 1
ATOM 4484 O O . ASN A 1 563 ? -16.516 -26.650 -32.780 1.00 24.09 563 ASN A O 1
ATOM 4488 N N . GLN A 1 564 ? -16.296 -25.181 -31.111 1.00 24.47 564 GLN A N 1
ATOM 4489 C CA . GLN A 1 564 ? -17.505 -25.616 -30.410 1.00 24.47 564 GLN A CA 1
ATOM 4490 C C . GLN A 1 564 ? -18.535 -24.488 -30.401 1.00 24.47 564 GLN A C 1
ATOM 4492 O O . GLN A 1 564 ? -18.590 -23.654 -29.501 1.00 24.47 564 GLN A O 1
ATOM 4497 N N . ARG A 1 565 ? -19.409 -24.511 -31.413 1.00 22.02 565 ARG A N 1
ATOM 4498 C CA . ARG A 1 565 ? -20.757 -23.946 -31.303 1.00 22.02 565 ARG A CA 1
ATOM 4499 C C . ARG A 1 565 ? -21.470 -24.677 -30.167 1.00 22.02 565 ARG A C 1
ATOM 4501 O O . ARG A 1 565 ? -21.847 -25.833 -30.336 1.00 22.02 565 ARG A O 1
ATOM 4508 N N . HIS A 1 566 ? -21.656 -24.023 -29.026 1.00 24.48 566 HIS A N 1
ATOM 4509 C CA . HIS A 1 566 ? -22.626 -24.478 -28.037 1.00 24.48 566 HIS A CA 1
ATOM 4510 C C . HIS A 1 566 ? -23.943 -23.747 -28.269 1.00 24.48 566 HIS A C 1
ATOM 4512 O O . HIS A 1 566 ? -24.045 -22.529 -28.125 1.00 24.48 566 HIS A O 1
ATOM 4518 N N . ASN A 1 567 ? -24.934 -24.530 -28.694 1.00 22.58 567 ASN A N 1
ATOM 4519 C CA . ASN A 1 567 ? -26.319 -24.115 -28.805 1.00 22.58 567 ASN A CA 1
ATOM 4520 C C . ASN A 1 567 ? -26.832 -23.645 -27.443 1.00 22.58 567 ASN A C 1
ATOM 4522 O O . ASN A 1 567 ? -26.630 -24.297 -26.419 1.00 22.58 567 ASN A O 1
ATOM 4526 N N . ILE A 1 568 ? -27.532 -22.515 -27.476 1.00 30.28 568 ILE A N 1
ATOM 4527 C CA . ILE A 1 568 ? -28.302 -21.952 -26.374 1.00 30.28 568 ILE A CA 1
ATOM 4528 C C . ILE A 1 568 ? -29.380 -22.972 -25.987 1.00 30.28 568 ILE A C 1
ATOM 4530 O O . ILE A 1 568 ? -30.413 -23.078 -26.644 1.00 30.28 568 ILE A O 1
ATOM 4534 N N . LEU A 1 569 ? -29.144 -23.720 -24.913 1.00 23.48 569 LEU A N 1
ATOM 4535 C CA . LEU A 1 569 ? -30.186 -24.418 -24.172 1.00 23.48 569 LEU A CA 1
ATOM 4536 C C . LEU A 1 569 ? -30.379 -23.672 -22.856 1.00 23.48 569 LEU A C 1
ATOM 4538 O O . LEU A 1 569 ? -29.492 -23.634 -22.006 1.00 23.48 569 LEU A O 1
ATOM 4542 N N . ARG A 1 570 ? -31.556 -23.049 -22.723 1.00 31.67 570 ARG A N 1
ATOM 4543 C CA . ARG A 1 570 ? -32.097 -22.544 -21.459 1.00 31.67 570 ARG A CA 1
ATOM 4544 C C . ARG A 1 570 ? -32.120 -23.700 -20.458 1.00 31.67 570 ARG A C 1
ATOM 4546 O O . ARG A 1 570 ? -33.055 -24.494 -20.457 1.00 31.67 570 ARG A O 1
ATOM 4553 N N . GLN A 1 571 ? -31.106 -23.787 -19.609 1.00 24.58 571 GLN A N 1
ATOM 4554 C CA . GLN A 1 571 ? -31.168 -24.559 -18.377 1.00 24.58 571 GLN A CA 1
ATOM 4555 C C . GLN A 1 571 ? -31.304 -23.559 -17.237 1.00 24.58 571 GLN A C 1
ATOM 4557 O O . GLN A 1 571 ? -30.492 -22.645 -17.109 1.00 24.58 571 GLN A O 1
ATOM 4562 N N . GLY A 1 572 ? -32.400 -23.693 -16.486 1.00 27.73 572 GLY A N 1
ATOM 4563 C CA . GLY A 1 572 ? -32.755 -22.811 -15.383 1.00 27.73 572 GLY A CA 1
ATOM 4564 C C . GLY A 1 572 ? -31.576 -22.636 -14.439 1.00 27.73 572 GLY A C 1
ATOM 4565 O O . GLY A 1 572 ? -31.049 -23.608 -13.897 1.00 27.73 572 GLY A O 1
ATOM 4566 N N . SER A 1 573 ? -31.155 -21.386 -14.285 1.00 24.36 573 SER A N 1
ATOM 4567 C CA . SER A 1 573 ? -30.150 -20.974 -13.323 1.00 24.36 573 SER A CA 1
ATOM 4568 C C . SER A 1 573 ? -30.640 -21.345 -11.928 1.00 24.36 573 SER A C 1
ATOM 4570 O O . SER A 1 573 ? -31.555 -20.718 -11.398 1.00 24.36 573 SER A O 1
ATOM 4572 N N . LYS A 1 574 ? -30.022 -22.365 -11.326 1.00 21.91 574 LYS A N 1
ATOM 4573 C CA . LYS A 1 574 ? -29.892 -22.391 -9.872 1.00 21.91 574 LYS A CA 1
ATOM 4574 C C . LYS A 1 574 ? -29.084 -21.148 -9.514 1.00 21.91 574 LYS A C 1
ATOM 4576 O O . LYS A 1 574 ? -27.908 -21.076 -9.866 1.00 21.91 574 LYS A O 1
ATOM 4581 N N . GLU A 1 575 ? -29.733 -20.160 -8.908 1.00 25.84 575 GLU A N 1
ATOM 4582 C CA . GLU A 1 575 ? -29.049 -19.073 -8.212 1.00 25.84 575 GLU A CA 1
ATOM 4583 C C . GLU A 1 575 ? -28.141 -19.714 -7.163 1.00 25.84 575 GLU A C 1
ATOM 4585 O O . GLU A 1 575 ? -28.593 -20.255 -6.158 1.00 25.84 575 GLU A O 1
ATOM 4590 N N . VAL A 1 576 ? -26.847 -19.742 -7.464 1.00 24.23 576 VAL A N 1
ATOM 4591 C CA . VAL A 1 576 ? -25.816 -19.932 -6.456 1.00 24.23 576 VAL A CA 1
ATOM 4592 C C . VAL A 1 576 ? -25.545 -18.527 -5.943 1.00 24.23 576 VAL A C 1
ATOM 4594 O O . VAL A 1 576 ? -24.992 -17.712 -6.683 1.00 24.23 576 VAL A O 1
ATOM 4597 N N . SER A 1 577 ? -25.993 -18.224 -4.725 1.00 24.44 577 SER A N 1
ATOM 4598 C CA . SER A 1 577 ? -25.578 -17.017 -4.017 1.00 24.44 577 SER A CA 1
ATOM 4599 C C . SER A 1 577 ? -24.066 -17.106 -3.812 1.00 24.44 577 SER A C 1
ATOM 4601 O O . SER A 1 577 ? -23.546 -18.013 -3.160 1.00 24.44 577 SER A O 1
ATOM 4603 N N . VAL A 1 578 ? -23.340 -16.228 -4.501 1.00 31.89 578 VAL A N 1
ATOM 4604 C CA . VAL A 1 578 ? -21.886 -16.130 -4.396 1.00 31.89 578 VAL A CA 1
ATOM 4605 C C . VAL A 1 578 ? -21.589 -15.097 -3.326 1.00 31.89 578 VAL A C 1
ATOM 4607 O O . VAL A 1 578 ? -21.906 -13.923 -3.484 1.00 31.89 578 VAL A O 1
ATOM 4610 N N . ASP A 1 579 ? -20.975 -15.574 -2.256 1.00 26.52 579 ASP A N 1
ATOM 4611 C CA . ASP A 1 579 ? -20.567 -14.812 -1.084 1.00 26.52 579 ASP A CA 1
ATOM 4612 C C . ASP A 1 579 ? -19.585 -13.682 -1.480 1.00 26.52 579 ASP A C 1
ATOM 4614 O O . ASP A 1 579 ? -18.442 -13.948 -1.876 1.00 26.52 579 ASP A O 1
ATOM 4618 N N . MET A 1 580 ? -20.031 -12.416 -1.447 1.00 32.66 580 MET A N 1
ATOM 4619 C CA . MET A 1 580 ? -19.239 -11.237 -1.854 1.00 32.66 580 MET A CA 1
ATOM 4620 C C . MET A 1 580 ? -18.153 -10.846 -0.831 1.00 32.66 580 MET A C 1
ATOM 4622 O O . MET A 1 580 ? -17.359 -9.939 -1.093 1.00 32.66 580 MET A O 1
ATOM 4626 N N . GLU A 1 581 ? -18.041 -11.563 0.292 1.00 36.56 581 GLU A N 1
ATOM 4627 C CA . GLU A 1 581 ? -17.112 -11.280 1.397 1.00 36.56 581 GLU A CA 1
ATOM 4628 C C . GLU A 1 581 ? -15.617 -11.415 1.041 1.00 36.56 581 GLU A C 1
ATOM 4630 O O . GLU A 1 581 ? -14.742 -10.984 1.800 1.00 36.56 581 GLU A O 1
ATOM 4635 N N . ARG A 1 582 ? -15.265 -11.994 -0.118 1.00 43.66 582 ARG A N 1
ATOM 4636 C CA . ARG A 1 582 ? -13.857 -12.145 -0.522 1.00 43.66 582 ARG A CA 1
ATOM 4637 C C . ARG A 1 582 ? -13.372 -10.942 -1.343 1.00 43.66 582 ARG A C 1
ATOM 4639 O O . ARG A 1 582 ? -13.809 -10.764 -2.481 1.00 43.66 582 ARG A O 1
ATOM 4646 N N . PRO A 1 583 ? -12.361 -10.182 -0.871 1.00 49.41 583 PRO A N 1
ATOM 4647 C CA . PRO A 1 583 ? -11.806 -9.039 -1.605 1.00 49.41 583 PRO A CA 1
ATOM 4648 C C . PRO A 1 583 ? -11.200 -9.426 -2.962 1.00 49.41 583 PRO A C 1
ATOM 4650 O O . PRO A 1 583 ? -11.015 -8.567 -3.825 1.00 49.41 583 PRO A O 1
ATOM 4653 N N . ASP A 1 584 ? -10.892 -10.706 -3.161 1.00 50.62 584 ASP A N 1
ATOM 4654 C CA . ASP A 1 584 ? -10.391 -11.236 -4.425 1.00 50.62 584 ASP A CA 1
ATOM 4655 C C . ASP A 1 584 ? -11.499 -11.331 -5.482 1.00 50.62 584 ASP A C 1
ATOM 4657 O O . ASP A 1 584 ? -11.244 -10.995 -6.632 1.00 50.62 584 ASP A O 1
ATOM 4661 N N . ILE A 1 585 ? -12.746 -11.625 -5.091 1.00 54.84 585 ILE A N 1
ATOM 4662 C CA . ILE A 1 585 ? -13.905 -11.640 -6.000 1.00 54.84 585 ILE A CA 1
ATOM 4663 C C . ILE A 1 585 ? -14.229 -10.217 -6.459 1.00 54.84 585 ILE A C 1
ATOM 4665 O O . ILE A 1 585 ? -14.447 -9.986 -7.644 1.00 54.84 585 ILE A O 1
ATOM 4669 N N . PHE A 1 586 ? -14.178 -9.228 -5.558 1.00 54.91 586 PHE A N 1
ATOM 4670 C CA . PHE A 1 586 ? -14.342 -7.826 -5.953 1.00 54.91 586 PHE A CA 1
ATOM 4671 C C . PHE A 1 586 ? -13.250 -7.396 -6.938 1.00 54.91 586 PHE A C 1
ATOM 4673 O O . PHE A 1 586 ? -13.561 -6.799 -7.964 1.00 54.91 586 PHE A O 1
ATOM 4680 N N . LYS A 1 587 ? -11.982 -7.749 -6.672 1.00 54.28 587 LYS A N 1
ATOM 4681 C CA . LYS A 1 587 ? -10.858 -7.503 -7.594 1.00 54.28 587 LYS A CA 1
ATOM 4682 C C . LYS A 1 587 ? -11.038 -8.212 -8.939 1.00 54.28 587 LYS A C 1
ATOM 4684 O O . LYS A 1 587 ? -10.656 -7.635 -9.954 1.00 54.28 587 LYS A O 1
ATOM 4689 N N . GLU A 1 588 ? -11.619 -9.409 -8.956 1.00 62.00 588 GLU A N 1
ATOM 4690 C CA . GLU A 1 588 ? -11.982 -10.133 -10.178 1.00 62.00 588 GLU A CA 1
ATOM 4691 C C . GLU A 1 588 ? -13.110 -9.419 -10.946 1.00 62.00 588 GLU A C 1
ATOM 4693 O O . GLU A 1 588 ? -12.982 -9.182 -12.146 1.00 62.00 588 GLU A O 1
ATOM 4698 N N . MET A 1 589 ? -14.167 -8.965 -10.264 1.00 55.75 589 MET A N 1
ATOM 4699 C CA . MET A 1 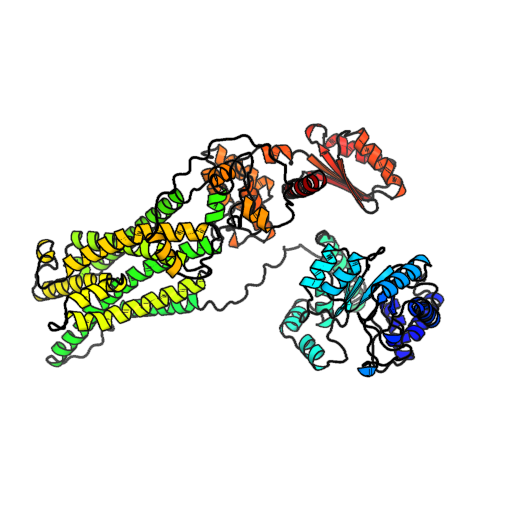589 ? -15.287 -8.229 -10.872 1.00 55.75 589 MET A CA 1
ATOM 4700 C C . MET A 1 589 ? -14.879 -6.878 -11.464 1.00 55.75 589 MET A C 1
ATOM 4702 O O . MET A 1 589 ? -15.431 -6.451 -12.477 1.00 55.75 589 MET A O 1
ATOM 4706 N N . ILE A 1 590 ? -13.914 -6.195 -10.844 1.00 56.12 590 ILE A N 1
ATOM 4707 C CA . ILE A 1 590 ? -13.357 -4.934 -11.355 1.00 56.12 590 ILE A CA 1
ATOM 4708 C C . ILE A 1 590 ? -12.151 -5.166 -12.272 1.00 56.12 590 ILE A C 1
ATOM 4710 O O . ILE A 1 590 ? -11.476 -4.198 -12.617 1.00 56.12 590 ILE A O 1
ATOM 4714 N N . GLY A 1 591 ? -11.862 -6.420 -12.654 1.00 55.75 591 GLY A N 1
ATOM 4715 C CA . GLY A 1 591 ? -10.826 -6.828 -13.613 1.00 55.75 591 GLY A CA 1
ATOM 4716 C C . GLY A 1 591 ? -9.382 -6.521 -13.215 1.00 55.75 591 GLY A C 1
ATOM 4717 O O . GLY A 1 591 ? -8.513 -6.436 -14.080 1.00 55.75 591 GLY A O 1
ATOM 4718 N N . LEU A 1 592 ? -9.108 -6.351 -11.919 1.00 57.28 592 LEU A N 1
ATOM 4719 C CA . LEU A 1 592 ? -7.743 -6.273 -11.386 1.00 57.28 592 LEU A CA 1
ATOM 4720 C C . LEU A 1 592 ? -7.057 -7.647 -11.345 1.00 57.28 592 LEU A C 1
ATOM 4722 O O . LEU A 1 592 ? -5.827 -7.706 -11.311 1.00 57.28 592 LEU A O 1
ATOM 4726 N N . ILE A 1 593 ? -7.837 -8.729 -11.293 1.00 57.34 593 ILE A N 1
ATOM 4727 C CA . ILE A 1 593 ? -7.375 -10.121 -11.256 1.00 57.34 593 ILE A CA 1
ATOM 4728 C C . ILE A 1 593 ? -8.251 -10.935 -12.218 1.00 57.34 593 ILE A C 1
ATOM 4730 O O . ILE A 1 593 ? -9.454 -10.708 -12.296 1.00 57.34 593 ILE A O 1
ATOM 4734 N N . ALA A 1 594 ? -7.663 -11.860 -12.978 1.00 55.28 594 ALA A N 1
ATOM 4735 C CA . ALA A 1 594 ? -8.440 -12.777 -13.809 1.00 55.28 594 ALA A CA 1
ATOM 4736 C C . ALA A 1 594 ? -9.092 -13.871 -12.939 1.00 55.28 594 ALA A C 1
ATOM 4738 O O . ALA A 1 594 ? -8.408 -14.403 -12.062 1.00 55.28 594 ALA A O 1
ATOM 4739 N N . PRO A 1 595 ? -10.357 -14.254 -13.198 1.00 57.97 595 PRO A N 1
ATOM 4740 C CA . PRO A 1 595 ? -11.035 -15.280 -12.418 1.00 57.97 595 PRO A CA 1
ATOM 4741 C C . PRO A 1 595 ? -10.272 -16.603 -12.462 1.00 57.97 595 PRO A C 1
ATOM 4743 O O . PRO A 1 595 ? -9.876 -17.080 -13.529 1.00 57.97 595 PRO A O 1
ATOM 4746 N N . THR A 1 596 ? -10.072 -17.188 -11.283 1.00 55.94 596 THR A N 1
ATOM 4747 C CA . THR A 1 596 ? -9.243 -18.392 -11.114 1.00 55.94 596 THR A CA 1
ATOM 4748 C C . THR A 1 596 ? -9.898 -19.634 -11.747 1.00 55.94 596 THR A C 1
ATOM 4750 O O . THR A 1 596 ? -9.213 -20.487 -12.311 1.00 55.94 596 THR A O 1
ATOM 4753 N N . SER A 1 597 ? -11.233 -19.722 -11.699 1.00 49.66 597 SER A N 1
ATOM 4754 C CA . SER A 1 597 ? -12.056 -20.751 -12.353 1.00 49.66 597 SER A CA 1
ATOM 4755 C C . SER A 1 597 ? -13.526 -20.317 -12.403 1.00 49.66 597 SER A C 1
ATOM 4757 O O . SER A 1 597 ? -14.002 -19.703 -11.452 1.00 49.66 597 SER A O 1
ATOM 4759 N N . GLY A 1 598 ? -14.267 -20.689 -13.452 1.00 58.50 598 GLY A N 1
ATOM 4760 C CA . GLY A 1 598 ? -15.678 -20.304 -13.618 1.00 58.50 598 GLY A CA 1
ATOM 4761 C C . GLY A 1 598 ? -15.865 -18.948 -14.308 1.00 58.50 598 GLY A C 1
ATOM 4762 O O . GLY A 1 598 ? -14.897 -18.254 -14.611 1.00 58.50 598 GLY A O 1
ATOM 4763 N N . ASN A 1 599 ? -17.115 -18.588 -14.606 1.00 56.06 599 ASN A N 1
ATOM 4764 C CA . ASN A 1 599 ? -17.467 -17.331 -15.268 1.00 56.06 599 ASN A CA 1
ATOM 4765 C C . ASN A 1 599 ? -18.529 -16.597 -14.445 1.00 56.06 599 ASN A C 1
ATOM 4767 O O . ASN A 1 599 ? -19.518 -17.205 -14.040 1.00 56.06 599 ASN A O 1
ATOM 4771 N N . ALA A 1 600 ? -18.320 -15.306 -14.211 1.00 57.41 600 ALA A N 1
ATOM 4772 C CA . ALA A 1 600 ? -19.226 -14.453 -13.453 1.00 57.41 600 ALA A CA 1
ATOM 4773 C C . ALA A 1 600 ? -19.843 -13.396 -14.379 1.00 57.41 600 ALA A C 1
ATOM 4775 O O . ALA A 1 600 ? -19.199 -12.932 -15.326 1.00 57.41 600 ALA A O 1
ATOM 4776 N N . PHE A 1 601 ? -21.100 -13.035 -14.117 1.00 56.19 601 PHE A N 1
ATOM 4777 C CA . PHE A 1 601 ? -21.873 -12.130 -14.964 1.00 56.19 601 PHE A CA 1
ATOM 4778 C C . PHE A 1 601 ? -22.275 -10.868 -14.198 1.00 56.19 601 PHE A C 1
ATOM 4780 O O . PHE A 1 601 ? -22.892 -10.950 -13.141 1.00 56.19 601 PHE A O 1
ATOM 4787 N N . VAL A 1 602 ? -21.985 -9.694 -14.759 1.00 51.88 602 VAL A N 1
ATOM 4788 C CA . VAL A 1 602 ? -22.410 -8.389 -14.229 1.00 51.88 602 VAL A CA 1
ATOM 4789 C C . VAL A 1 602 ? -23.398 -7.779 -15.214 1.00 51.88 602 VAL A C 1
ATOM 4791 O O . VAL A 1 602 ? -23.045 -7.492 -16.354 1.00 51.88 602 VAL A O 1
ATOM 4794 N N . ARG A 1 603 ? -24.662 -7.606 -14.799 1.00 51.66 603 ARG A N 1
ATOM 4795 C CA . ARG A 1 603 ? -25.766 -7.136 -15.669 1.00 51.66 603 ARG A CA 1
ATOM 4796 C C . ARG A 1 603 ? -25.914 -7.941 -16.976 1.00 51.66 603 ARG A C 1
ATOM 4798 O O . ARG A 1 603 ? -26.246 -7.381 -18.015 1.00 51.66 603 ARG A O 1
ATOM 4805 N N . GLY A 1 604 ? -25.655 -9.249 -16.926 1.00 55.00 604 GLY A N 1
ATOM 4806 C CA . GLY A 1 604 ? -25.721 -10.141 -18.091 1.00 55.00 604 GLY A CA 1
ATOM 4807 C C . GLY A 1 604 ? -24.466 -10.158 -18.976 1.00 55.00 604 GLY A C 1
ATOM 4808 O O . GLY A 1 604 ? -24.427 -10.926 -19.932 1.00 55.00 604 GLY A O 1
ATOM 4809 N N . PHE A 1 605 ? -23.433 -9.372 -18.654 1.00 62.41 605 PHE A N 1
ATOM 4810 C CA . PHE A 1 605 ? -22.140 -9.377 -19.347 1.00 62.41 605 PHE A CA 1
ATOM 4811 C C . PHE A 1 605 ? -21.126 -10.255 -18.615 1.00 62.41 605 PHE A C 1
ATOM 4813 O O . PHE A 1 605 ? -21.034 -10.194 -17.391 1.00 62.41 605 PHE A O 1
ATOM 4820 N N . SER A 1 606 ? -20.358 -11.060 -19.351 1.00 64.06 606 SER A N 1
ATOM 4821 C CA . SER A 1 606 ? -19.339 -11.940 -18.768 1.00 64.06 606 SER A CA 1
ATOM 4822 C C . SER A 1 606 ? -18.081 -11.161 -18.373 1.00 64.06 606 SER A C 1
ATOM 4824 O O . SER A 1 606 ? -17.519 -10.432 -19.186 1.00 64.06 606 SER A O 1
ATOM 4826 N N . ILE A 1 607 ? -17.574 -11.394 -17.160 1.00 65.56 607 ILE A N 1
ATOM 4827 C CA . ILE A 1 607 ? -16.309 -10.818 -16.663 1.00 65.56 607 ILE A CA 1
ATOM 4828 C C . ILE A 1 607 ? -15.081 -11.324 -17.445 1.00 65.56 607 ILE A C 1
ATOM 4830 O O . ILE A 1 607 ? -14.029 -10.700 -17.421 1.00 65.56 607 ILE A O 1
ATOM 4834 N N . GLN A 1 608 ? -15.174 -12.433 -18.180 1.00 65.00 608 GLN A N 1
ATOM 4835 C CA . GLN A 1 608 ? -14.054 -12.903 -19.007 1.00 65.00 608 GLN A CA 1
ATOM 4836 C C . GLN A 1 608 ? -14.024 -12.256 -20.394 1.00 65.00 608 GLN A C 1
ATOM 4838 O O . GLN A 1 608 ? -12.946 -11.966 -20.907 1.00 65.00 608 GLN A O 1
ATOM 4843 N N . ASN A 1 609 ? -15.195 -12.025 -20.995 1.00 66.00 609 ASN A N 1
ATOM 4844 C CA . ASN A 1 609 ? -15.301 -11.672 -22.415 1.00 66.00 609 ASN A CA 1
ATOM 4845 C C . ASN A 1 609 ? -15.793 -10.239 -22.668 1.00 66.00 609 ASN A C 1
ATOM 4847 O O . ASN A 1 609 ? -15.536 -9.690 -23.733 1.00 66.00 609 ASN A O 1
ATOM 4851 N N . ASP A 1 610 ? -16.497 -9.626 -21.713 1.00 67.38 610 ASP A N 1
ATOM 4852 C CA . ASP A 1 610 ? -17.222 -8.363 -21.903 1.00 67.38 610 ASP A CA 1
ATOM 4853 C C . ASP A 1 610 ? -16.800 -7.267 -20.902 1.00 67.38 610 ASP A C 1
ATOM 4855 O O . ASP A 1 610 ? -17.562 -6.332 -20.644 1.00 67.38 610 ASP A O 1
ATOM 4859 N N . MET A 1 611 ? -15.584 -7.336 -20.343 1.00 65.62 611 MET A N 1
ATOM 4860 C CA . MET A 1 611 ? -15.101 -6.357 -19.350 1.00 65.62 611 MET A CA 1
ATOM 4861 C C . MET A 1 611 ? -15.169 -4.910 -19.829 1.00 65.62 611 MET A C 1
ATOM 4863 O O . MET A 1 611 ? -15.547 -4.030 -19.060 1.00 65.62 611 MET A O 1
ATOM 4867 N N . ASP A 1 612 ? -14.878 -4.658 -21.104 1.00 64.44 612 ASP A N 1
ATOM 4868 C CA . ASP A 1 612 ? -14.933 -3.305 -21.663 1.00 64.44 612 ASP A CA 1
ATOM 4869 C C . ASP A 1 612 ? -16.362 -2.726 -21.612 1.00 64.44 612 ASP A C 1
ATOM 4871 O O . ASP A 1 612 ? -16.557 -1.541 -21.330 1.00 64.44 612 ASP A O 1
ATOM 4875 N N . LYS A 1 613 ? -17.388 -3.573 -21.788 1.00 65.38 613 LYS A N 1
ATOM 4876 C CA . LYS A 1 613 ? -18.799 -3.177 -21.643 1.00 65.38 613 LYS A CA 1
ATOM 4877 C C . LYS A 1 613 ? -19.165 -2.964 -20.174 1.00 65.38 613 LYS A C 1
ATOM 4879 O O . LYS A 1 613 ? -19.877 -2.009 -19.866 1.00 65.38 613 LYS A O 1
ATOM 4884 N N . ILE A 1 614 ? -18.643 -3.789 -19.265 1.00 63.56 614 ILE A N 1
ATOM 4885 C CA . ILE A 1 614 ? -18.853 -3.647 -17.816 1.00 63.56 614 ILE A CA 1
ATOM 4886 C C . ILE A 1 614 ? -18.279 -2.308 -17.320 1.00 63.56 614 ILE A C 1
ATOM 4888 O O . ILE A 1 614 ? -18.998 -1.548 -16.671 1.00 63.56 614 ILE A O 1
ATOM 4892 N N . TYR A 1 615 ? -17.047 -1.955 -17.704 1.00 63.47 615 TYR A N 1
ATOM 4893 C CA . TYR A 1 615 ? -16.420 -0.672 -17.344 1.00 63.47 615 TYR A CA 1
ATOM 4894 C C . TYR A 1 615 ? -17.103 0.556 -17.960 1.00 63.47 615 TYR A C 1
ATOM 4896 O O . TYR A 1 615 ? -17.061 1.651 -17.396 1.00 63.47 615 TYR A O 1
ATOM 4904 N N . SER A 1 616 ? -17.778 0.400 -19.102 1.00 60.56 616 SER A N 1
ATOM 4905 C CA . SER A 1 616 ? -18.586 1.482 -19.680 1.00 60.56 616 SER A CA 1
ATOM 4906 C C . SER A 1 616 ? -19.822 1.817 -18.829 1.00 60.56 616 SER A C 1
ATOM 4908 O O . SER A 1 616 ? -20.290 2.953 -18.834 1.00 60.56 616 SER A O 1
ATOM 4910 N N . CYS A 1 617 ? -20.324 0.840 -18.067 1.00 53.69 617 CYS A N 1
ATOM 4911 C CA . CYS A 1 617 ? -21.559 0.931 -17.287 1.00 53.69 617 CYS A CA 1
ATOM 4912 C C . CYS A 1 617 ? -21.338 1.054 -15.772 1.00 53.69 617 CYS A C 1
ATOM 4914 O O . CYS A 1 617 ? -22.312 1.233 -15.035 1.00 53.69 617 CYS A O 1
ATOM 4916 N N . MET A 1 618 ? -20.094 0.924 -15.305 1.00 57.00 618 MET A N 1
ATOM 4917 C CA . MET A 1 618 ? -19.728 0.937 -13.893 1.00 57.00 618 MET A CA 1
ATOM 4918 C C . MET A 1 618 ? -18.399 1.670 -13.710 1.00 57.00 618 MET A C 1
ATOM 4920 O O . MET A 1 618 ? -17.378 1.259 -14.254 1.00 57.00 618 MET A O 1
ATOM 4924 N N . SER A 1 619 ? -18.405 2.736 -12.913 1.00 55.66 619 SER A N 1
ATOM 4925 C CA . SER A 1 619 ? -17.175 3.394 -12.474 1.00 55.66 619 SER A CA 1
ATOM 4926 C C . SER A 1 619 ? -16.760 2.853 -11.110 1.00 55.66 619 SER A C 1
ATOM 4928 O O . SER A 1 619 ? -17.583 2.736 -10.203 1.00 55.66 619 SER A O 1
ATOM 4930 N N . VAL A 1 620 ? -15.479 2.523 -10.957 1.00 61.91 620 VAL A N 1
ATOM 4931 C CA . VAL A 1 620 ? -14.934 1.911 -9.740 1.00 61.91 620 VAL A CA 1
ATOM 4932 C C . VAL A 1 620 ? -13.888 2.840 -9.141 1.00 61.91 620 VAL A C 1
ATOM 4934 O O . VAL A 1 620 ? -12.972 3.283 -9.833 1.00 61.91 620 VAL A O 1
ATOM 4937 N N . CYS A 1 621 ? -14.001 3.105 -7.839 1.00 65.75 621 CYS A N 1
ATOM 4938 C CA . CYS A 1 621 ? -12.940 3.747 -7.072 1.00 65.75 621 CYS A CA 1
ATOM 4939 C C . CYS A 1 621 ? -12.078 2.658 -6.405 1.00 65.75 621 CYS A C 1
ATOM 4941 O O . CYS A 1 621 ? -12.566 1.961 -5.512 1.00 65.75 621 CYS A O 1
ATOM 4943 N N . PRO A 1 622 ? -10.817 2.472 -6.819 1.00 62.41 622 PRO A N 1
ATOM 4944 C CA . PRO A 1 622 ? -9.932 1.466 -6.234 1.00 62.41 622 PRO A CA 1
ATOM 4945 C C . PRO A 1 622 ? -9.581 1.775 -4.773 1.00 62.41 622 PRO A C 1
ATOM 4947 O O . PRO A 1 622 ? -9.688 2.913 -4.323 1.00 62.41 622 PRO A O 1
ATOM 4950 N N . GLN A 1 623 ? -9.115 0.771 -4.025 1.00 56.00 623 GLN A N 1
ATOM 4951 C CA . GLN A 1 623 ? -8.696 0.944 -2.625 1.00 56.00 623 GLN A CA 1
ATOM 4952 C C . GLN A 1 623 ? -7.409 1.776 -2.485 1.00 56.00 623 GLN A C 1
ATOM 4954 O O . GLN A 1 623 ? -7.275 2.542 -1.535 1.00 56.00 623 GLN A O 1
ATOM 4959 N N . ASN A 1 624 ? -6.492 1.660 -3.449 1.00 61.84 624 ASN A N 1
ATOM 4960 C CA . ASN A 1 624 ? -5.262 2.448 -3.499 1.00 61.84 624 ASN A CA 1
ATOM 4961 C C . ASN A 1 624 ? -5.452 3.655 -4.425 1.00 61.84 624 ASN A C 1
ATOM 4963 O O . ASN A 1 624 ? -6.045 3.517 -5.495 1.00 61.84 624 ASN A O 1
ATOM 4967 N N . ASP A 1 625 ? -4.896 4.807 -4.053 1.00 74.06 625 ASP A N 1
ATOM 4968 C CA . ASP A 1 625 ? -4.964 6.024 -4.866 1.00 74.06 625 ASP A CA 1
ATOM 4969 C C . ASP A 1 625 ? -4.074 5.904 -6.117 1.00 74.06 625 ASP A C 1
ATOM 4971 O O . ASP A 1 625 ? -2.856 6.073 -6.060 1.00 74.06 625 ASP A O 1
ATOM 4975 N N . MET A 1 626 ? -4.695 5.592 -7.258 1.00 79.69 626 MET A N 1
ATOM 4976 C CA . MET A 1 626 ? -4.044 5.457 -8.569 1.00 79.69 626 MET A CA 1
ATOM 4977 C C . MET A 1 626 ? -4.002 6.808 -9.296 1.00 79.69 626 MET A C 1
ATOM 4979 O O . MET A 1 626 ? -4.749 7.039 -10.247 1.00 79.69 626 MET A O 1
ATOM 4983 N N . LEU A 1 627 ? -3.166 7.723 -8.802 1.00 84.88 627 LEU A N 1
ATOM 4984 C CA . LEU A 1 627 ? -3.068 9.107 -9.279 1.00 84.88 627 LEU A CA 1
ATOM 4985 C C . LEU A 1 627 ? -1.669 9.408 -9.830 1.00 84.88 627 LEU A C 1
ATOM 4987 O O . LEU A 1 627 ? -0.673 8.919 -9.294 1.00 84.88 627 LEU A O 1
ATOM 4991 N N . TRP A 1 628 ? -1.584 10.266 -10.850 1.00 87.94 628 TRP A N 1
ATOM 4992 C CA . TRP A 1 628 ? -0.306 10.812 -11.307 1.00 87.94 628 TRP A CA 1
ATOM 4993 C C . TRP A 1 628 ? 0.166 11.887 -10.336 1.00 87.94 628 TRP A C 1
ATOM 4995 O O . TRP A 1 628 ? -0.491 12.907 -10.146 1.00 87.94 628 TRP A O 1
ATOM 5005 N N . GLU A 1 629 ? 1.344 11.712 -9.747 1.00 85.94 629 GLU A N 1
ATOM 5006 C CA . GLU A 1 629 ? 1.823 12.665 -8.740 1.00 85.94 629 GLU A CA 1
ATOM 5007 C C . GLU A 1 629 ? 2.159 14.049 -9.321 1.00 85.94 629 GLU A C 1
ATOM 5009 O O . GLU A 1 629 ? 2.077 15.056 -8.611 1.00 85.94 629 GLU A O 1
ATOM 5014 N N . MET A 1 630 ? 2.513 14.099 -10.608 1.00 85.62 630 MET A N 1
ATOM 5015 C CA . MET A 1 630 ? 2.952 15.312 -11.307 1.00 85.62 630 MET A CA 1
ATOM 5016 C C . MET A 1 630 ? 1.798 16.177 -11.825 1.00 85.62 630 MET A C 1
ATOM 5018 O O . MET A 1 630 ? 2.005 17.367 -12.060 1.00 85.62 630 MET A O 1
ATOM 5022 N N . LEU A 1 631 ? 0.602 15.602 -11.975 1.00 90.62 631 LEU A N 1
ATOM 5023 C CA . LEU A 1 631 ? -0.587 16.317 -12.436 1.00 90.62 631 LEU A CA 1
ATOM 5024 C C . LEU A 1 631 ? -1.306 16.998 -11.266 1.00 90.62 631 LEU A C 1
ATOM 5026 O O . LEU A 1 631 ? -1.226 16.570 -10.112 1.00 90.62 631 LEU A O 1
ATOM 5030 N N . THR A 1 632 ? -2.036 18.063 -11.567 1.00 93.19 632 THR A N 1
ATOM 5031 C CA . THR A 1 632 ? -2.922 18.774 -10.638 1.00 93.19 632 THR A CA 1
ATOM 5032 C C . THR A 1 632 ? -4.258 18.050 -10.471 1.00 93.19 632 THR A C 1
ATOM 5034 O O . THR A 1 632 ? -4.655 17.234 -11.308 1.00 93.19 632 THR A O 1
ATOM 5037 N N . GLY A 1 633 ? -4.991 18.339 -9.391 1.00 88.06 633 GLY A N 1
ATOM 5038 C CA . GLY A 1 633 ? -6.328 17.767 -9.188 1.00 88.06 633 GLY A CA 1
ATOM 5039 C C . GLY A 1 633 ? -7.301 18.116 -10.321 1.00 88.06 633 GLY A C 1
ATOM 5040 O O . GLY A 1 633 ? -8.099 17.274 -10.737 1.00 88.06 633 GLY A O 1
ATOM 5041 N N . ARG A 1 634 ? -7.190 19.326 -10.882 1.00 92.56 634 ARG A N 1
ATOM 5042 C CA . ARG A 1 634 ? -7.981 19.758 -12.041 1.00 92.56 634 ARG A CA 1
ATOM 5043 C C . ARG A 1 634 ? -7.625 18.986 -13.310 1.00 92.56 634 ARG A C 1
ATOM 5045 O O . ARG A 1 634 ? -8.531 18.539 -14.010 1.00 92.56 634 ARG A O 1
ATOM 5052 N N . GLU A 1 635 ? -6.339 18.802 -13.604 1.00 93.88 635 GLU A N 1
ATOM 5053 C CA . GLU A 1 635 ? -5.891 18.061 -14.793 1.00 93.88 635 GLU A CA 1
ATOM 5054 C C . GLU A 1 635 ? -6.368 16.609 -14.782 1.00 93.88 635 GLU A C 1
ATOM 5056 O O . GLU A 1 635 ? -6.798 16.112 -15.821 1.00 93.88 635 GLU A O 1
ATOM 5061 N N . HIS A 1 636 ? -6.392 15.956 -13.614 1.00 92.31 636 HIS A N 1
ATOM 5062 C CA . HIS A 1 636 ? -6.949 14.607 -13.486 1.00 92.31 636 HIS A CA 1
ATOM 5063 C C . HIS A 1 636 ? -8.419 14.550 -13.909 1.00 92.31 636 HIS A C 1
ATOM 5065 O O . HIS A 1 636 ? -8.807 13.705 -14.712 1.00 92.31 636 HIS A O 1
ATOM 5071 N N . LEU A 1 637 ? -9.248 15.455 -13.386 1.00 89.38 637 LEU A N 1
ATOM 5072 C CA . LEU A 1 637 ? -10.676 15.469 -13.701 1.00 89.38 637 LEU A CA 1
ATOM 5073 C C . LEU A 1 637 ? -10.930 15.890 -15.153 1.00 89.38 637 LEU A C 1
ATOM 5075 O O . LEU A 1 637 ? -11.818 15.346 -15.802 1.00 89.38 637 LEU A O 1
ATOM 5079 N N . LEU A 1 638 ? -10.121 16.793 -15.710 1.00 92.12 638 LEU A N 1
ATOM 5080 C CA . LEU A 1 638 ? -10.179 17.116 -17.136 1.00 92.12 638 LEU A CA 1
ATOM 5081 C C . LEU A 1 638 ? -9.832 15.907 -18.008 1.00 92.12 638 LEU A C 1
ATOM 5083 O O . LEU A 1 638 ? -10.510 15.656 -19.003 1.00 92.12 638 LEU A O 1
ATOM 5087 N N . PHE A 1 639 ? -8.794 15.157 -17.642 1.00 91.00 639 PHE A N 1
ATOM 5088 C CA . PHE A 1 639 ? -8.375 13.957 -18.356 1.00 91.00 639 PHE A CA 1
ATOM 5089 C C . PHE A 1 639 ? -9.468 12.880 -18.332 1.00 91.00 639 PHE A C 1
ATOM 5091 O O . PHE A 1 639 ? -9.930 12.447 -19.389 1.00 91.00 639 PHE A O 1
ATOM 5098 N N . TYR A 1 640 ? -9.954 12.508 -17.145 1.00 87.19 640 TYR A N 1
ATOM 5099 C CA . TYR A 1 640 ? -10.974 11.464 -17.012 1.00 87.19 640 TYR A CA 1
ATOM 5100 C C . TYR A 1 640 ? -12.351 11.894 -17.520 1.00 87.19 640 TYR A C 1
ATOM 5102 O O . TYR A 1 640 ? -13.070 11.079 -18.096 1.00 87.19 640 TYR A O 1
ATOM 5110 N N . GLY A 1 641 ? -12.695 13.179 -17.411 1.00 86.38 641 GLY A N 1
ATOM 5111 C CA . GLY A 1 641 ? -13.899 13.725 -18.029 1.00 86.38 641 GLY A CA 1
ATOM 5112 C C . GLY A 1 641 ? -13.863 13.627 -19.558 1.00 86.38 641 GLY A C 1
ATOM 5113 O O . GLY A 1 641 ? -14.848 13.206 -20.163 1.00 86.38 641 GLY A O 1
ATOM 5114 N N . ARG A 1 642 ? -12.718 13.926 -20.195 1.00 88.75 642 ARG A N 1
ATOM 5115 C CA . ARG A 1 642 ? -12.539 13.733 -21.649 1.00 88.75 642 ARG A CA 1
ATOM 5116 C C . ARG A 1 642 ? -12.595 12.265 -22.046 1.00 88.75 642 ARG A C 1
ATOM 5118 O O . ARG A 1 642 ? -13.190 11.949 -23.073 1.00 88.75 642 ARG A O 1
ATOM 5125 N N . LEU A 1 643 ? -12.022 11.377 -21.232 1.00 84.31 643 LEU A N 1
ATOM 5126 C CA . LEU A 1 643 ? -12.076 9.934 -21.469 1.00 84.31 643 LEU A CA 1
ATOM 5127 C C . LEU A 1 643 ? -13.519 9.401 -21.414 1.00 84.31 643 LEU A C 1
ATOM 5129 O O . LEU A 1 643 ? -13.889 8.536 -22.200 1.00 84.31 643 LEU A O 1
ATOM 5133 N N . LYS A 1 644 ? -14.370 10.005 -20.574 1.00 78.12 644 LYS A N 1
ATOM 5134 C CA . LYS A 1 644 ? -15.828 9.785 -20.529 1.00 78.12 644 LYS A CA 1
ATOM 5135 C C . LYS A 1 644 ? -16.610 10.614 -21.567 1.00 78.12 644 LYS A C 1
ATOM 5137 O O . LYS A 1 644 ? -17.821 10.777 -21.448 1.00 78.12 644 LYS A O 1
ATOM 5142 N N . ASN A 1 645 ? -15.932 11.116 -22.601 1.00 82.31 645 ASN A N 1
ATOM 5143 C CA . ASN A 1 645 ? -16.495 11.845 -23.741 1.00 82.31 645 ASN A CA 1
ATOM 5144 C C . ASN A 1 645 ? -17.173 13.194 -23.400 1.00 82.31 645 ASN A C 1
ATOM 5146 O O . ASN A 1 645 ? -17.972 13.701 -24.188 1.00 82.31 645 ASN A O 1
ATOM 5150 N N . LEU A 1 646 ? -16.840 13.816 -22.261 1.00 82.75 646 LEU A N 1
ATOM 5151 C CA . LEU A 1 646 ? -17.259 15.187 -21.945 1.00 82.75 646 LEU A CA 1
ATOM 5152 C C . LEU A 1 646 ? -16.371 16.195 -22.690 1.00 82.75 646 LEU A C 1
ATOM 5154 O O . LEU A 1 646 ? -15.145 16.065 -22.723 1.00 82.75 646 LEU A O 1
ATOM 5158 N N . LYS A 1 647 ? -16.981 17.228 -23.283 1.00 88.44 647 LYS A N 1
ATOM 5159 C CA . LYS A 1 647 ? -16.286 18.229 -24.112 1.00 88.44 647 LYS A CA 1
ATOM 5160 C C . LYS A 1 647 ? -16.742 19.654 -23.783 1.00 88.44 647 LYS A C 1
ATOM 5162 O O . LYS A 1 647 ? -17.838 19.862 -23.267 1.00 88.44 647 LYS A O 1
ATOM 5167 N N . GLY A 1 648 ? -15.896 20.633 -24.107 1.00 88.31 648 GLY A N 1
ATOM 5168 C CA . GLY A 1 648 ? -16.226 22.061 -24.043 1.00 88.31 648 GLY A CA 1
ATOM 5169 C C . GLY A 1 648 ? -16.623 22.562 -22.648 1.00 88.31 648 GLY A C 1
ATOM 5170 O O . GLY A 1 648 ? -16.025 22.183 -21.642 1.00 88.31 648 GLY A O 1
ATOM 5171 N N . SER A 1 649 ? -17.641 23.423 -22.595 1.00 84.06 649 SER A N 1
ATOM 5172 C CA . SER A 1 649 ? -18.155 24.033 -21.360 1.00 84.06 649 SER A CA 1
ATOM 5173 C C . SER A 1 649 ? -18.748 23.013 -20.384 1.00 84.06 649 SER A C 1
ATOM 5175 O O . SER A 1 649 ? -18.564 23.150 -19.176 1.00 84.06 649 SER A O 1
ATOM 5177 N N . ALA A 1 650 ? -19.389 21.956 -20.892 1.00 83.00 650 ALA A N 1
ATOM 5178 C CA . ALA A 1 650 ? -19.966 20.892 -20.070 1.00 83.00 650 ALA A CA 1
ATOM 5179 C C . ALA A 1 650 ? -18.898 20.144 -19.254 1.00 83.00 650 ALA A C 1
ATOM 5181 O O . ALA A 1 650 ? -19.117 19.828 -18.084 1.00 83.00 650 ALA A O 1
ATOM 5182 N N . LEU A 1 651 ? -17.718 19.914 -19.844 1.00 88.31 651 LEU A N 1
ATOM 5183 C CA . LEU A 1 651 ? -16.574 19.341 -19.135 1.00 88.31 651 LEU A CA 1
ATOM 5184 C C . LEU A 1 651 ? -16.111 20.265 -18.004 1.00 88.31 651 LEU A C 1
ATOM 5186 O O . LEU A 1 651 ? -15.970 19.813 -16.873 1.00 88.31 651 LEU A O 1
ATOM 5190 N N . MET A 1 652 ? -15.899 21.551 -18.298 1.00 89.06 652 MET A N 1
ATOM 5191 C CA . MET A 1 652 ? -15.413 22.514 -17.304 1.00 89.06 652 MET A CA 1
ATOM 5192 C C . MET A 1 652 ? -16.370 22.626 -16.115 1.00 89.06 652 MET A C 1
ATOM 5194 O O . MET A 1 652 ? -15.934 22.523 -14.971 1.00 89.06 652 MET A O 1
ATOM 5198 N N . LEU A 1 653 ? -17.672 22.741 -16.384 1.00 86.12 653 LEU A N 1
ATOM 5199 C CA . LEU A 1 653 ? -18.704 22.825 -15.352 1.00 86.12 653 LEU A CA 1
ATOM 5200 C C . LEU A 1 653 ? -18.735 21.558 -14.482 1.00 86.12 653 LEU A C 1
ATOM 5202 O O . LEU A 1 653 ? -18.698 21.649 -13.256 1.00 86.12 653 LEU A O 1
ATOM 5206 N N . THR A 1 654 ? -18.685 20.374 -15.101 1.00 82.75 654 THR A N 1
ATOM 5207 C CA . THR A 1 654 ? -18.654 19.091 -14.376 1.00 82.75 654 THR A CA 1
ATOM 5208 C C . THR A 1 654 ? -17.404 18.956 -13.501 1.00 82.75 654 THR A C 1
ATOM 5210 O O . THR A 1 654 ? -17.484 18.468 -12.371 1.00 82.75 654 THR A O 1
ATOM 5213 N N . VAL A 1 655 ? -16.242 19.394 -13.994 1.00 87.50 655 VAL A N 1
ATOM 5214 C CA . VAL A 1 655 ? -14.977 19.373 -13.243 1.00 87.50 655 VAL A CA 1
ATOM 5215 C C . VAL A 1 655 ? -15.053 20.297 -12.031 1.00 87.50 655 VAL A C 1
ATOM 5217 O O . VAL A 1 655 ? -14.687 19.884 -10.931 1.00 87.50 655 VAL A O 1
ATOM 5220 N N . GLU A 1 656 ? -15.559 21.519 -12.195 1.00 87.38 656 GLU A N 1
ATOM 5221 C CA . GLU A 1 656 ? -15.716 22.452 -11.078 1.00 87.38 656 GLU A CA 1
ATOM 5222 C C . GLU A 1 656 ? -16.696 21.944 -10.026 1.00 87.38 656 GLU A C 1
ATOM 5224 O O . GLU A 1 656 ? -16.392 21.984 -8.835 1.00 87.38 656 GLU A O 1
ATOM 5229 N N . GLU A 1 657 ? -17.853 21.433 -10.443 1.00 80.75 657 GLU A N 1
ATOM 5230 C CA . GLU A 1 657 ? -18.824 20.845 -9.523 1.00 80.75 657 GLU A CA 1
ATOM 5231 C C . GLU A 1 657 ? -18.264 19.631 -8.785 1.00 80.75 657 GLU A C 1
ATOM 5233 O O . GLU A 1 657 ? -18.546 19.444 -7.599 1.00 80.75 657 GLU A O 1
ATOM 5238 N N . SER A 1 658 ? -17.466 18.809 -9.468 1.00 80.62 658 SER A N 1
ATOM 5239 C CA . SER A 1 658 ? -16.804 17.657 -8.858 1.00 80.62 658 SER A CA 1
ATOM 5240 C C . SER A 1 658 ? -15.788 18.120 -7.815 1.00 80.62 658 SER A C 1
ATOM 5242 O O . SER A 1 658 ? -15.854 17.673 -6.673 1.00 80.62 658 SER A O 1
ATOM 5244 N N . LEU A 1 659 ? -14.929 19.095 -8.141 1.00 81.56 659 LEU A N 1
ATOM 5245 C CA . LEU A 1 659 ? -13.962 19.683 -7.203 1.00 81.56 659 LEU A CA 1
ATOM 5246 C C . LEU A 1 659 ? -14.631 20.348 -5.994 1.00 81.56 659 LEU A C 1
ATOM 5248 O O . LEU A 1 659 ? -14.125 20.225 -4.875 1.00 81.56 659 LEU A O 1
ATOM 5252 N N . LYS A 1 660 ? -15.755 21.047 -6.200 1.00 76.50 660 LYS A N 1
ATOM 5253 C CA . LYS A 1 660 ? -16.548 21.657 -5.120 1.00 76.50 660 LYS A CA 1
ATOM 5254 C C . LYS A 1 660 ? -17.125 20.577 -4.211 1.00 76.50 660 LYS A C 1
ATOM 5256 O O . LYS A 1 660 ? -16.972 20.667 -3.000 1.00 76.50 660 LYS A O 1
ATOM 5261 N N . SER A 1 661 ? -17.688 19.514 -4.790 1.00 64.69 661 SER A N 1
ATOM 5262 C CA . SER A 1 661 ? -18.298 18.417 -4.024 1.00 64.69 661 SER A CA 1
ATOM 5263 C C . SER A 1 661 ? -17.318 17.648 -3.133 1.00 64.69 661 SER A C 1
ATOM 5265 O O . SER A 1 661 ? -17.733 17.057 -2.140 1.00 64.69 661 SER A O 1
ATOM 5267 N N . VAL A 1 662 ? -16.019 17.679 -3.451 1.00 71.69 662 VAL A N 1
ATOM 5268 C CA . VAL A 1 662 ? -14.968 17.026 -2.652 1.00 71.69 662 VAL A CA 1
ATOM 5269 C C . VAL A 1 662 ? -14.083 18.009 -1.877 1.00 71.69 662 VAL A C 1
ATOM 5271 O O . VAL A 1 662 ? -13.015 17.631 -1.391 1.00 71.69 662 VAL A O 1
ATOM 5274 N N . ASN A 1 663 ? -14.509 19.271 -1.747 1.00 72.12 663 ASN A N 1
ATOM 5275 C CA . ASN A 1 663 ? -13.785 20.327 -1.032 1.00 72.12 663 ASN A CA 1
ATOM 5276 C C . ASN A 1 663 ? -12.328 20.518 -1.509 1.00 72.12 663 ASN A C 1
ATOM 5278 O O . ASN A 1 663 ? -11.432 20.787 -0.712 1.00 72.12 663 ASN A O 1
ATOM 5282 N N . LEU A 1 664 ? -12.078 20.372 -2.816 1.00 79.56 664 LEU A N 1
ATOM 5283 C CA . LEU A 1 664 ? -10.769 20.624 -3.443 1.00 79.56 664 LEU A CA 1
ATOM 5284 C C . LEU A 1 664 ? -10.762 21.879 -4.330 1.00 79.56 664 LEU A C 1
ATOM 5286 O O . LEU A 1 664 ? -9.709 22.271 -4.826 1.00 79.56 664 LEU A O 1
ATOM 5290 N N . PHE A 1 665 ? -11.917 22.522 -4.529 1.00 81.00 665 PHE A N 1
ATOM 5291 C CA . PHE A 1 665 ? -12.039 23.719 -5.366 1.00 81.00 665 PHE A CA 1
ATOM 5292 C C . PHE A 1 665 ? -11.472 24.987 -4.706 1.00 81.00 665 PHE A C 1
ATOM 5294 O O . PHE A 1 665 ? -10.845 25.808 -5.370 1.00 81.00 665 PHE A O 1
ATOM 5301 N N . HIS A 1 666 ? -11.684 25.159 -3.401 1.00 74.56 666 HIS A N 1
ATOM 5302 C CA . HIS A 1 666 ? -11.313 26.384 -2.690 1.00 74.56 666 HIS A CA 1
ATOM 5303 C C . HIS A 1 666 ? -9.826 26.407 -2.290 1.00 74.56 666 HIS A C 1
ATOM 5305 O O . HIS A 1 666 ? -9.180 25.369 -2.153 1.00 74.56 666 HIS A O 1
ATOM 5311 N N . GLY A 1 667 ? -9.262 27.609 -2.111 1.00 73.31 667 GLY A N 1
ATOM 5312 C CA . GLY A 1 667 ? -7.882 27.789 -1.628 1.00 73.31 667 GLY A CA 1
ATOM 5313 C C . GLY A 1 667 ? -6.778 27.434 -2.636 1.00 73.31 667 GLY A C 1
ATOM 5314 O O . GLY A 1 667 ? -5.652 27.130 -2.233 1.00 73.31 667 GLY A O 1
ATOM 5315 N N . GLY A 1 668 ? -7.095 27.416 -3.938 1.00 82.06 668 GLY A N 1
ATOM 5316 C CA . GLY A 1 668 ? -6.143 27.086 -5.009 1.00 82.06 668 GLY A CA 1
ATOM 5317 C C . GLY A 1 668 ? -5.616 25.650 -4.940 1.00 82.06 668 GLY A C 1
ATOM 5318 O O . GLY A 1 668 ? -4.547 25.351 -5.463 1.00 82.06 668 GLY A O 1
ATOM 5319 N N . VAL A 1 669 ? -6.317 24.759 -4.234 1.00 85.19 669 VAL A N 1
ATOM 5320 C CA . VAL A 1 669 ? -5.899 23.365 -4.043 1.00 85.19 669 VAL A CA 1
ATOM 5321 C C . VAL A 1 669 ? -5.998 22.576 -5.346 1.00 85.19 669 VAL A C 1
ATOM 5323 O O . VAL A 1 669 ? -5.080 21.817 -5.659 1.00 85.19 669 VAL A O 1
ATOM 5326 N N . ALA A 1 670 ? -7.058 22.791 -6.127 1.00 86.19 670 ALA A N 1
ATOM 5327 C CA . ALA A 1 670 ? -7.298 22.122 -7.406 1.00 86.19 670 ALA A CA 1
ATOM 5328 C C . ALA A 1 670 ? -6.128 22.249 -8.394 1.00 86.19 670 ALA A C 1
ATOM 5330 O O . ALA A 1 670 ? -5.855 21.307 -9.136 1.00 86.19 670 ALA A O 1
ATOM 5331 N N . ASP A 1 671 ? -5.423 23.381 -8.360 1.00 91.50 671 ASP A N 1
ATOM 5332 C CA . ASP A 1 671 ? -4.337 23.721 -9.283 1.00 91.50 671 ASP A CA 1
ATOM 5333 C C . ASP A 1 671 ? -2.945 23.376 -8.710 1.00 91.50 671 ASP A C 1
ATOM 5335 O O . ASP A 1 671 ? -1.915 23.611 -9.337 1.00 91.50 671 ASP A O 1
ATOM 5339 N N . LYS A 1 672 ? -2.884 22.778 -7.511 1.00 89.81 672 LYS A N 1
ATOM 5340 C CA . LYS A 1 672 ? -1.648 22.215 -6.950 1.00 89.81 672 LYS A CA 1
ATOM 5341 C C . LYS A 1 672 ? -1.451 20.783 -7.444 1.00 89.81 672 LYS A C 1
ATOM 5343 O O . LYS A 1 672 ? -2.401 20.008 -7.536 1.00 89.81 672 LYS A O 1
ATOM 5348 N N . GLN A 1 673 ? -0.194 20.416 -7.687 1.00 90.81 673 GLN A N 1
ATOM 5349 C CA . GLN A 1 673 ? 0.191 19.043 -8.022 1.00 90.81 673 GLN A CA 1
ATOM 5350 C C . GLN A 1 673 ? -0.194 18.063 -6.909 1.00 90.81 673 GLN A C 1
ATOM 5352 O O . GLN A 1 673 ? 0.006 18.344 -5.721 1.00 90.81 673 GLN A O 1
ATOM 5357 N N . VAL A 1 674 ? -0.670 16.883 -7.302 1.00 88.00 674 VAL A N 1
ATOM 5358 C CA . VAL A 1 674 ? -1.138 15.831 -6.390 1.00 88.00 674 VAL A CA 1
ATOM 5359 C C . VAL A 1 674 ? -0.024 15.314 -5.474 1.00 88.00 674 VAL A C 1
ATOM 5361 O O . VAL A 1 674 ? -0.302 14.909 -4.347 1.00 88.00 674 VAL A O 1
ATOM 5364 N N . LYS A 1 675 ? 1.257 15.417 -5.855 1.00 86.81 675 LYS A N 1
ATOM 5365 C CA . LYS A 1 675 ? 2.391 15.140 -4.950 1.00 86.81 675 LYS A CA 1
ATOM 5366 C C . LYS A 1 675 ? 2.327 15.937 -3.639 1.00 86.81 675 LYS A C 1
ATOM 5368 O O . LYS A 1 675 ? 2.797 15.467 -2.607 1.00 86.81 675 LYS A O 1
ATOM 5373 N N . LYS A 1 676 ? 1.744 17.143 -3.663 1.00 85.69 676 LYS A N 1
ATOM 5374 C CA . LYS A 1 676 ? 1.599 18.021 -2.490 1.00 85.69 676 LYS A CA 1
ATOM 5375 C C . LYS A 1 676 ? 0.330 17.739 -1.676 1.00 85.69 676 LYS A C 1
ATOM 5377 O O . LYS A 1 676 ? 0.174 18.335 -0.612 1.00 85.69 676 LYS A O 1
ATOM 5382 N N . TYR A 1 677 ? -0.566 16.881 -2.163 1.00 81.88 677 TYR A N 1
ATOM 5383 C CA . TYR A 1 677 ? -1.822 16.552 -1.493 1.00 81.88 677 TYR A CA 1
ATOM 5384 C C . TYR A 1 677 ? -1.567 15.645 -0.285 1.00 81.88 677 TYR A C 1
ATOM 5386 O O . TYR A 1 677 ? -0.723 14.747 -0.332 1.00 81.88 677 TYR A O 1
ATOM 5394 N N . SER A 1 678 ? -2.327 15.852 0.792 1.00 77.69 678 SER A N 1
ATOM 5395 C CA . SER A 1 678 ? -2.389 14.897 1.902 1.00 77.69 678 SER A CA 1
ATOM 5396 C C . SER A 1 678 ? -3.078 13.597 1.461 1.00 77.69 678 SER A C 1
ATOM 5398 O O . SER A 1 678 ? -3.784 13.572 0.451 1.00 77.69 678 SER A O 1
ATOM 5400 N N . GLY A 1 679 ? -2.916 12.506 2.219 1.00 69.38 679 GLY A N 1
ATOM 5401 C CA . GLY A 1 679 ? -3.568 11.225 1.902 1.00 69.38 679 GLY A CA 1
ATOM 5402 C C . GLY A 1 679 ? -5.093 11.346 1.767 1.00 69.38 679 GLY A C 1
ATOM 5403 O O . GLY A 1 679 ? -5.669 10.847 0.807 1.00 69.38 679 GLY A O 1
ATOM 5404 N N . GLY A 1 680 ? -5.742 12.112 2.652 1.00 65.75 680 GLY A N 1
ATOM 5405 C CA . GLY A 1 680 ? -7.183 12.373 2.557 1.00 65.75 680 GLY A CA 1
ATOM 5406 C C . GLY A 1 680 ? -7.572 13.161 1.301 1.00 65.75 680 GLY A C 1
ATOM 5407 O O . GLY A 1 680 ? -8.582 12.863 0.670 1.00 65.75 680 GLY A O 1
ATOM 5408 N N . MET A 1 681 ? -6.752 14.130 0.880 1.00 76.06 681 MET A N 1
ATOM 5409 C CA . MET A 1 681 ? -6.987 14.878 -0.364 1.00 76.06 681 MET A CA 1
ATOM 5410 C C . MET A 1 681 ? -6.833 13.993 -1.605 1.00 76.06 681 MET A C 1
ATOM 5412 O O . MET A 1 681 ? -7.639 14.104 -2.528 1.00 76.06 681 MET A O 1
ATOM 5416 N N . LYS A 1 682 ? -5.831 13.102 -1.621 1.00 80.31 682 LYS A N 1
ATOM 5417 C CA . LYS A 1 682 ? -5.661 12.097 -2.682 1.00 80.31 682 LYS A CA 1
ATOM 5418 C C . LYS A 1 682 ? -6.890 11.190 -2.755 1.00 80.31 682 LYS A C 1
ATOM 5420 O O . LYS A 1 682 ? -7.467 11.044 -3.829 1.00 80.31 682 LYS A O 1
ATOM 5425 N N . ARG A 1 683 ? -7.378 10.712 -1.607 1.00 77.69 683 ARG A N 1
ATOM 5426 C CA . ARG A 1 683 ? -8.580 9.874 -1.539 1.00 77.69 683 ARG A CA 1
ATOM 5427 C C . ARG A 1 683 ? -9.824 10.573 -2.082 1.00 77.69 683 ARG A C 1
ATOM 5429 O O . ARG A 1 683 ? -10.551 10.003 -2.893 1.00 77.69 683 ARG A O 1
ATOM 5436 N N . ARG A 1 684 ? -10.050 11.824 -1.677 1.00 77.62 684 ARG A N 1
ATOM 5437 C CA . ARG A 1 684 ? -11.160 12.651 -2.173 1.00 77.62 684 ARG A CA 1
ATOM 5438 C C . ARG A 1 684 ? -11.090 12.880 -3.684 1.00 77.62 684 ARG A C 1
ATOM 5440 O O . ARG A 1 684 ? -12.117 12.823 -4.356 1.00 77.62 684 ARG A O 1
ATOM 5447 N N . LEU A 1 685 ? -9.890 13.073 -4.234 1.00 82.31 685 LEU A N 1
ATOM 5448 C CA . LEU A 1 685 ? -9.687 13.180 -5.679 1.00 82.31 685 LEU A CA 1
ATOM 5449 C C . LEU A 1 685 ? -9.986 11.856 -6.407 1.00 82.31 685 LEU A C 1
ATOM 5451 O O . LEU A 1 685 ? -10.686 11.879 -7.417 1.00 82.31 685 LEU A O 1
ATOM 5455 N N . SER A 1 686 ? -9.533 10.710 -5.884 1.00 80.50 686 SER A N 1
ATOM 5456 C CA . SER A 1 686 ? -9.845 9.377 -6.433 1.00 80.50 686 SER A CA 1
ATOM 5457 C C . SER A 1 686 ? -11.359 9.135 -6.523 1.00 80.50 686 SER A C 1
ATOM 5459 O O . SER A 1 686 ? -11.861 8.629 -7.527 1.00 80.50 686 SER A O 1
ATOM 5461 N N . VAL A 1 687 ? -12.109 9.560 -5.500 1.00 75.56 687 VAL A N 1
ATOM 5462 C CA . VAL A 1 687 ? -13.578 9.489 -5.494 1.00 75.56 687 VAL A CA 1
ATOM 5463 C C . VAL A 1 687 ? -14.182 10.405 -6.559 1.00 75.56 687 VAL A C 1
ATOM 5465 O O . VAL A 1 687 ? -15.029 9.953 -7.330 1.00 75.56 687 VAL A O 1
ATOM 5468 N N . ALA A 1 688 ? -13.723 11.656 -6.660 1.00 79.06 688 ALA A N 1
ATOM 5469 C CA . ALA A 1 688 ? -14.201 12.586 -7.684 1.00 79.06 688 ALA A CA 1
ATOM 5470 C C . ALA A 1 688 ? -13.998 12.041 -9.109 1.00 79.06 688 ALA A C 1
ATOM 5472 O O . ALA A 1 688 ? -14.894 12.164 -9.939 1.00 79.06 688 ALA A O 1
ATOM 5473 N N . ILE A 1 689 ? -12.859 11.392 -9.374 1.00 81.62 689 ILE A N 1
ATOM 5474 C CA . ILE A 1 689 ? -12.572 10.748 -10.664 1.00 81.62 689 ILE A CA 1
ATOM 5475 C C . ILE A 1 689 ? -13.577 9.630 -10.951 1.00 81.62 689 ILE A C 1
ATOM 5477 O O . ILE A 1 689 ? -14.134 9.590 -12.039 1.00 81.62 689 ILE A O 1
ATOM 5481 N N . SER A 1 690 ? -13.875 8.765 -9.978 1.00 75.50 690 SER A N 1
ATOM 5482 C CA . SER A 1 690 ? -14.828 7.666 -10.195 1.00 75.50 690 SER A CA 1
ATOM 5483 C C . SER A 1 690 ? -16.256 8.139 -10.501 1.00 75.50 690 SER A C 1
ATOM 5485 O O . SER A 1 690 ? -17.023 7.433 -11.146 1.00 75.50 690 SER A O 1
ATOM 5487 N N . LEU A 1 691 ? -16.627 9.340 -10.064 1.00 71.88 691 LEU A N 1
ATOM 5488 C CA . LEU A 1 691 ? -17.984 9.868 -10.217 1.00 71.88 691 LEU A CA 1
ATOM 5489 C C . LEU A 1 691 ? -18.125 10.830 -11.396 1.00 71.88 691 LEU A C 1
ATOM 5491 O O . LEU A 1 691 ? -19.231 11.281 -11.702 1.00 71.88 691 LEU A O 1
ATOM 5495 N N . ILE A 1 692 ? -17.022 11.135 -12.082 1.00 75.19 692 ILE A N 1
ATOM 5496 C CA . ILE A 1 692 ? -17.050 12.015 -13.240 1.00 75.19 692 ILE A CA 1
ATOM 5497 C C . ILE A 1 692 ? -17.757 11.308 -14.408 1.00 75.19 692 ILE A C 1
ATOM 5499 O O . ILE A 1 692 ? -17.359 10.231 -14.850 1.00 75.19 692 ILE A O 1
ATOM 5503 N N . GLY A 1 693 ? -18.849 11.904 -14.894 1.00 62.19 693 GLY A N 1
ATOM 5504 C CA . GLY A 1 693 ? -19.631 11.382 -16.021 1.00 62.19 693 GLY A CA 1
ATOM 5505 C C . GLY A 1 693 ? -20.888 10.565 -15.676 1.00 62.19 693 GLY A C 1
ATOM 5506 O O . GLY A 1 693 ? -21.630 10.259 -16.605 1.00 62.19 693 GLY A O 1
ATOM 5507 N N . ASP A 1 694 ? -21.189 10.265 -14.400 1.00 61.50 694 ASP A N 1
ATOM 5508 C CA . ASP A 1 694 ? -22.479 9.659 -13.997 1.00 61.50 694 ASP A CA 1
ATOM 5509 C C . ASP A 1 694 ? -23.273 10.554 -13.014 1.00 61.50 694 ASP A C 1
ATOM 5511 O O . ASP A 1 694 ? -23.107 10.465 -11.791 1.00 61.50 694 ASP A O 1
ATOM 5515 N N . PRO A 1 695 ? -24.182 11.413 -13.517 1.00 49.50 695 PRO A N 1
ATOM 5516 C CA . PRO A 1 695 ? -24.994 12.290 -12.674 1.00 49.50 695 PRO A CA 1
ATOM 5517 C C . PRO A 1 695 ? -26.034 11.537 -11.823 1.00 49.50 695 PRO A C 1
ATOM 5519 O O . PRO A 1 695 ? -26.525 12.091 -10.837 1.00 49.50 695 PRO A O 1
ATOM 5522 N N . LYS A 1 696 ? -26.370 10.275 -12.145 1.00 49.28 696 LYS A N 1
ATOM 5523 C CA . LYS A 1 696 ? -27.427 9.521 -11.445 1.00 49.28 696 LYS A CA 1
ATOM 5524 C C . LYS A 1 696 ? -26.981 9.025 -10.072 1.00 49.28 696 LYS A C 1
ATOM 5526 O O . LYS A 1 696 ? -27.794 8.992 -9.152 1.00 49.28 696 LYS A O 1
ATOM 5531 N N . LEU A 1 697 ? -25.705 8.674 -9.901 1.00 51.00 697 LEU A N 1
ATOM 5532 C CA . LEU A 1 697 ? -25.147 8.282 -8.598 1.00 51.00 697 LEU A CA 1
ATOM 5533 C C . LEU A 1 697 ? -25.079 9.467 -7.623 1.00 51.00 697 LEU A C 1
ATOM 5535 O O . LEU A 1 697 ? -25.407 9.314 -6.447 1.00 51.00 697 LEU A O 1
ATOM 5539 N N . LYS A 1 698 ? -24.738 10.662 -8.121 1.00 47.84 698 LYS A N 1
ATOM 5540 C CA . LYS A 1 698 ? -24.704 11.905 -7.332 1.00 47.84 698 LYS A CA 1
ATOM 5541 C C . LYS A 1 698 ? -26.109 12.317 -6.867 1.00 47.84 698 LYS A C 1
ATOM 5543 O O . LYS A 1 698 ? -26.295 12.601 -5.686 1.00 47.84 698 LYS A O 1
ATOM 5548 N N . ALA A 1 699 ? -27.101 12.250 -7.760 1.00 48.06 699 ALA A N 1
ATOM 5549 C CA . ALA A 1 699 ? -28.502 12.549 -7.443 1.00 48.06 699 ALA A CA 1
ATOM 5550 C C . ALA A 1 699 ? -29.146 11.515 -6.496 1.00 48.06 699 ALA A C 1
ATOM 5552 O O . ALA A 1 699 ? -29.932 11.871 -5.626 1.00 48.06 699 ALA A O 1
ATOM 5553 N N . ARG A 1 700 ? -28.796 10.225 -6.616 1.00 52.00 700 ARG A N 1
ATOM 5554 C CA . ARG A 1 700 ? -29.428 9.148 -5.830 1.00 52.00 700 ARG A CA 1
ATOM 5555 C C . ARG A 1 700 ? -28.994 9.092 -4.360 1.00 52.00 700 ARG A C 1
ATOM 5557 O O . ARG A 1 700 ? -29.729 8.533 -3.552 1.00 52.00 700 ARG A O 1
ATOM 5564 N N . TYR A 1 701 ? -27.820 9.619 -4.012 1.00 52.28 701 TYR A N 1
ATOM 5565 C CA . TYR A 1 701 ? -27.256 9.462 -2.663 1.00 52.28 701 TYR A CA 1
ATOM 5566 C C . TYR A 1 701 ? -26.849 10.780 -1.974 1.00 52.28 701 TYR A C 1
ATOM 5568 O O . TYR A 1 701 ? -26.675 10.775 -0.754 1.00 52.28 701 TYR A O 1
ATOM 5576 N N . GLY A 1 702 ? -26.716 11.893 -2.711 1.00 52.56 702 GLY A N 1
ATOM 5577 C CA . GLY A 1 702 ? -26.282 13.205 -2.197 1.00 52.56 702 GLY A CA 1
ATOM 5578 C C . GLY A 1 702 ? -27.399 14.229 -1.919 1.00 52.56 702 GLY A C 1
ATOM 5579 O O . GLY A 1 702 ? -27.103 15.383 -1.607 1.00 52.56 702 GLY A O 1
ATOM 5580 N N . GLU A 1 703 ? -28.678 13.850 -2.031 1.00 65.06 703 GLU A N 1
ATOM 5581 C CA . GLU A 1 703 ? -29.835 14.752 -1.841 1.00 65.06 703 GLU A CA 1
ATOM 5582 C C . GLU A 1 703 ? -30.454 14.719 -0.427 1.00 65.06 703 GLU A C 1
ATOM 5584 O O . GLU A 1 703 ? -31.662 14.881 -0.250 1.00 65.06 703 GLU A O 1
ATOM 5589 N N . SER A 1 704 ? -29.638 14.549 0.613 1.00 71.38 704 SER A N 1
ATOM 5590 C CA . SER A 1 704 ? -30.091 14.622 2.011 1.00 71.38 704 SER A CA 1
ATOM 5591 C C . SER A 1 704 ? -29.336 15.688 2.814 1.00 71.38 704 SER A C 1
ATOM 5593 O O . SER A 1 704 ? -28.210 16.050 2.477 1.00 71.38 704 SER A O 1
ATOM 5595 N N . TYR A 1 705 ? -29.930 16.191 3.889 1.00 76.50 705 TYR A N 1
ATOM 5596 C CA . TYR A 1 705 ? -29.223 16.837 4.988 1.00 76.50 705 TYR A CA 1
ATOM 5597 C C . TYR A 1 705 ? -28.988 15.827 6.106 1.00 76.50 705 TYR A C 1
ATOM 5599 O O . TYR A 1 705 ? -29.779 14.915 6.327 1.00 76.50 705 TYR A O 1
ATOM 5607 N N . VAL A 1 706 ? -27.903 16.011 6.837 1.00 77.81 706 VAL A N 1
ATOM 5608 C CA . VAL A 1 706 ? -27.571 15.244 8.027 1.00 77.81 706 VAL A CA 1
ATOM 5609 C C . VAL A 1 706 ? -27.807 16.135 9.239 1.00 77.81 706 VAL A C 1
ATOM 5611 O O . VAL A 1 706 ? -27.109 17.128 9.442 1.00 77.81 706 VAL A O 1
ATOM 5614 N N . PHE A 1 707 ? -28.799 15.785 10.048 1.00 82.12 707 PHE A N 1
ATOM 5615 C CA . PHE A 1 707 ? -29.154 16.488 11.273 1.00 82.12 707 PHE A CA 1
ATOM 5616 C C . PHE A 1 707 ? -28.649 15.708 12.485 1.00 82.12 707 PHE A C 1
ATOM 5618 O O . PHE A 1 707 ? -28.959 14.533 12.642 1.00 82.12 707 PHE A O 1
ATOM 5625 N N . THR A 1 708 ? -27.859 16.348 13.341 1.00 83.19 708 THR A N 1
ATOM 5626 C CA . THR A 1 708 ? -27.351 15.752 14.584 1.00 83.19 708 THR A CA 1
ATOM 5627 C C . THR A 1 708 ? -27.809 16.600 15.757 1.00 83.19 708 THR A C 1
ATOM 5629 O O . THR A 1 708 ? -27.649 17.818 15.715 1.00 83.19 708 THR A O 1
ATOM 5632 N N . MET A 1 709 ? -28.330 15.988 16.817 1.00 79.56 709 MET A N 1
ATOM 5633 C CA . MET A 1 709 ? -28.653 16.699 18.054 1.00 79.56 709 MET A CA 1
ATOM 5634 C C . MET A 1 709 ? -28.390 15.822 19.276 1.00 79.56 709 MET A C 1
ATOM 5636 O O . MET A 1 709 ? -28.577 14.610 19.239 1.00 79.56 709 MET A O 1
ATOM 5640 N N . THR A 1 710 ? -27.919 16.459 20.344 1.00 82.06 710 THR A N 1
ATOM 5641 C CA . THR A 1 710 ? -27.593 15.841 21.626 1.00 82.06 710 THR A CA 1
ATOM 5642 C C . THR A 1 710 ? -28.503 16.406 22.709 1.00 82.06 710 THR A C 1
ATOM 5644 O O . THR A 1 710 ? -28.481 17.614 22.970 1.00 82.06 710 THR A O 1
ATOM 5647 N N . THR A 1 711 ? -29.286 15.534 23.333 1.00 84.31 711 THR A N 1
ATOM 5648 C CA . THR A 1 711 ? -30.213 15.828 24.436 1.00 84.31 711 THR A CA 1
ATOM 5649 C C . THR A 1 711 ? -29.833 15.028 25.685 1.00 84.31 711 THR A C 1
ATOM 5651 O O . THR A 1 711 ? -28.853 14.280 25.682 1.00 84.31 711 THR A O 1
ATOM 5654 N N . SER A 1 712 ? -30.578 15.212 26.779 1.00 79.44 712 SER A N 1
ATOM 5655 C CA . SER A 1 712 ? -30.517 14.294 27.920 1.00 79.44 712 SER A CA 1
ATOM 5656 C C . SER A 1 712 ? -31.092 12.917 27.531 1.00 79.44 712 SER A C 1
ATOM 5658 O O . SER A 1 712 ? -31.809 12.814 26.532 1.00 79.44 712 SER A O 1
ATOM 5660 N N . LEU A 1 713 ? -30.771 11.867 28.299 1.00 73.88 713 LEU A N 1
ATOM 5661 C CA . LEU A 1 713 ? -31.264 10.502 28.045 1.00 73.88 713 LEU A CA 1
ATOM 5662 C C . LEU A 1 713 ? -32.791 10.389 28.200 1.00 73.88 713 LEU A C 1
ATOM 5664 O O . LEU A 1 713 ? -33.406 9.564 27.532 1.00 73.88 713 LEU A O 1
ATOM 5668 N N . ASP A 1 714 ? -33.397 11.240 29.030 1.00 77.50 714 ASP A N 1
ATOM 5669 C CA . ASP A 1 714 ? -34.837 11.213 29.303 1.00 77.50 714 ASP A CA 1
ATOM 5670 C C . ASP A 1 714 ? -35.659 11.872 28.173 1.00 77.50 714 ASP A C 1
ATOM 5672 O O . ASP A 1 714 ? -36.833 11.555 27.991 1.00 77.50 714 ASP A O 1
ATOM 5676 N N . ASP A 1 715 ? -35.029 12.730 27.359 1.00 79.12 715 ASP A N 1
ATOM 5677 C CA . ASP A 1 715 ? -35.685 13.518 26.301 1.00 79.12 715 ASP A CA 1
ATOM 5678 C C . ASP A 1 715 ? -35.477 12.946 24.878 1.00 79.12 715 ASP A C 1
ATOM 5680 O O . ASP A 1 715 ? -35.885 13.547 23.878 1.00 79.12 715 ASP A O 1
ATOM 5684 N N . GLU A 1 716 ? -34.827 11.783 24.759 1.00 79.00 716 GLU A N 1
ATOM 5685 C CA . GLU A 1 716 ? -34.494 11.138 23.478 1.00 79.00 716 GLU A CA 1
ATOM 5686 C C . GLU A 1 716 ? -35.743 10.837 22.630 1.00 79.00 716 GLU A C 1
ATOM 5688 O O . GLU A 1 716 ? -35.760 11.072 21.420 1.00 79.00 716 GLU A O 1
ATOM 5693 N N . GLN A 1 717 ? -36.824 10.376 23.264 1.00 80.56 717 GLN A N 1
ATOM 5694 C CA . GLN A 1 717 ? -38.064 10.032 22.566 1.00 80.56 717 GLN A CA 1
ATOM 5695 C C . GLN A 1 717 ? -38.805 11.275 22.046 1.00 80.56 717 GLN A C 1
ATOM 5697 O O . GLN A 1 717 ? -39.435 11.243 20.987 1.00 80.56 717 GLN A O 1
ATOM 5702 N N . GLU A 1 718 ? -38.729 12.392 22.774 1.00 82.50 718 GLU A N 1
ATOM 5703 C CA . GLU A 1 718 ? -39.373 13.648 22.381 1.00 82.50 718 GLU A CA 1
ATOM 5704 C C . GLU A 1 718 ? -38.652 14.295 21.189 1.00 82.50 718 GLU A C 1
ATOM 5706 O O . GLU A 1 718 ? -39.287 14.863 20.295 1.00 82.50 718 GLU A O 1
ATOM 5711 N N . MET A 1 719 ? -37.328 14.128 21.124 1.00 82.62 719 MET A N 1
ATOM 5712 C CA . MET A 1 719 ? -36.505 14.528 19.987 1.00 82.62 719 MET A CA 1
ATOM 5713 C C . MET A 1 719 ? -36.881 13.766 18.709 1.00 82.62 719 MET A C 1
ATOM 5715 O O . MET A 1 719 ? -37.074 14.377 17.655 1.00 82.62 719 MET A O 1
ATOM 5719 N N . GLU A 1 720 ? -37.041 12.447 18.799 1.00 85.06 720 GLU A N 1
ATOM 5720 C CA . GLU A 1 720 ? -37.466 11.623 17.662 1.00 85.06 720 GLU A CA 1
ATOM 5721 C C . GLU A 1 720 ? -38.824 12.062 17.137 1.00 85.06 720 GLU A C 1
ATOM 5723 O O . GLU A 1 720 ? -38.994 12.270 15.933 1.00 85.06 720 GLU A O 1
ATOM 5728 N N . ASN A 1 721 ? -39.770 12.280 18.050 1.00 84.81 721 ASN A N 1
ATOM 5729 C CA . ASN A 1 721 ? -41.099 12.756 17.704 1.00 84.81 721 ASN A CA 1
ATOM 5730 C C . ASN A 1 721 ? -41.037 14.114 16.991 1.00 84.81 721 ASN A C 1
ATOM 5732 O O . ASN A 1 721 ? -41.746 14.305 16.004 1.00 84.81 721 ASN A O 1
ATOM 5736 N N . LEU A 1 722 ? -40.163 15.037 17.411 1.00 85.25 722 LEU A N 1
ATOM 5737 C CA . LEU A 1 722 ? -39.957 16.317 16.722 1.00 85.25 722 LEU A CA 1
ATOM 5738 C C . LEU A 1 722 ? -39.485 16.120 15.273 1.00 85.25 722 LEU A C 1
ATOM 5740 O O . LEU A 1 722 ? -40.020 16.762 14.363 1.00 85.25 722 LEU A O 1
ATOM 5744 N N . VAL A 1 723 ? -38.491 15.251 15.059 1.00 84.94 723 VAL A N 1
ATOM 5745 C CA . VAL A 1 723 ? -37.900 15.022 13.733 1.00 84.94 723 VAL A CA 1
ATOM 5746 C C . VAL A 1 723 ? -38.893 14.323 12.805 1.00 84.94 723 VAL A C 1
ATOM 5748 O O . VAL A 1 723 ? -39.137 14.824 11.708 1.00 84.94 723 VAL A O 1
ATOM 5751 N N . PHE A 1 724 ? -39.531 13.236 13.247 1.00 86.75 724 PHE A N 1
ATOM 5752 C CA . PHE A 1 724 ? -40.482 12.478 12.425 1.00 86.75 724 PHE A CA 1
ATOM 5753 C C . PHE A 1 724 ? -41.798 13.227 12.172 1.00 86.75 724 PHE A C 1
ATOM 5755 O O . PHE A 1 724 ? -42.377 13.093 11.097 1.00 86.75 724 PHE A O 1
ATOM 5762 N N . THR A 1 725 ? -42.252 14.081 13.101 1.00 84.50 725 THR A N 1
ATOM 5763 C CA . THR A 1 725 ? -43.447 14.926 12.880 1.00 84.50 725 THR A CA 1
ATOM 5764 C C . THR A 1 725 ? -43.209 15.968 11.787 1.00 84.50 725 THR A C 1
ATOM 5766 O O . THR A 1 725 ? -44.131 16.345 11.067 1.00 84.50 725 THR A O 1
ATOM 5769 N N . ARG A 1 726 ? -41.976 16.475 11.666 1.00 81.25 726 ARG A N 1
ATOM 5770 C CA . ARG A 1 726 ? -41.631 17.507 10.679 1.00 81.25 726 ARG A CA 1
ATOM 5771 C C . ARG A 1 726 ? -41.137 16.938 9.362 1.00 81.25 726 ARG A C 1
ATOM 5773 O O . ARG A 1 726 ? -41.379 17.545 8.329 1.00 81.25 726 ARG A O 1
ATOM 5780 N N . THR A 1 727 ? -40.435 15.814 9.406 1.00 83.88 727 THR A N 1
ATOM 5781 C CA . THR A 1 727 ? -39.886 15.128 8.236 1.00 83.88 727 THR A CA 1
ATOM 5782 C C . THR A 1 727 ? -40.250 13.643 8.339 1.00 83.88 727 THR A C 1
ATOM 5784 O O . THR A 1 727 ? -39.489 12.868 8.919 1.00 83.88 727 THR A O 1
ATOM 5787 N N . PRO A 1 728 ? -41.413 13.227 7.803 1.00 80.31 728 PRO A N 1
ATOM 5788 C CA . PRO A 1 728 ? -41.909 11.854 7.937 1.00 80.31 728 PRO A CA 1
ATOM 5789 C C . PRO A 1 728 ? -40.966 10.811 7.330 1.00 80.31 728 PRO A C 1
ATOM 5791 O O . PRO A 1 728 ? -40.841 9.710 7.856 1.00 80.31 728 PRO A O 1
ATOM 5794 N N . ASN A 1 729 ? -40.258 11.180 6.257 1.00 80.88 729 ASN A N 1
ATOM 5795 C CA . ASN A 1 729 ? -39.286 10.325 5.574 1.00 80.88 729 ASN A CA 1
ATOM 5796 C C . ASN A 1 729 ? -37.855 10.473 6.122 1.00 80.88 729 ASN A C 1
ATOM 5798 O O . ASN A 1 729 ? -36.894 10.046 5.475 1.00 80.88 729 ASN A O 1
ATOM 5802 N N . ALA A 1 730 ? -37.683 11.082 7.300 1.00 82.44 730 ALA A N 1
ATOM 5803 C CA . ALA A 1 730 ? -36.389 11.115 7.965 1.00 82.44 730 ALA A CA 1
ATOM 5804 C C . ALA A 1 730 ? -35.925 9.693 8.300 1.00 82.44 730 ALA A C 1
ATOM 5806 O O . ALA A 1 730 ? -36.712 8.849 8.720 1.00 82.44 730 ALA A O 1
ATOM 5807 N N . LYS A 1 731 ? -34.628 9.413 8.161 1.00 80.75 731 LYS A N 1
ATOM 5808 C CA . LYS A 1 731 ? -34.050 8.117 8.537 1.00 80.75 731 LYS A CA 1
ATOM 5809 C C . LYS A 1 731 ? -33.068 8.293 9.683 1.00 80.75 731 LYS A C 1
ATOM 5811 O O . LYS A 1 731 ? -32.085 9.018 9.549 1.00 80.75 731 LYS A O 1
ATOM 5816 N N . LYS A 1 732 ? -33.288 7.605 10.805 1.00 80.00 732 LYS A N 1
ATOM 5817 C CA . LYS A 1 732 ? -32.310 7.585 11.900 1.00 80.00 732 LYS A CA 1
ATOM 5818 C C . LYS A 1 732 ? -31.080 6.772 11.474 1.00 80.00 732 LYS A C 1
ATOM 5820 O O . LYS A 1 732 ? -31.214 5.639 11.017 1.00 80.00 732 LYS A O 1
ATOM 5825 N N . ILE A 1 733 ? -29.892 7.365 11.592 1.00 70.88 733 ILE A N 1
ATOM 5826 C CA . ILE A 1 733 ? -28.613 6.754 11.201 1.00 70.88 733 ILE A CA 1
ATOM 5827 C C . ILE A 1 733 ? -28.003 5.993 12.382 1.00 70.88 733 ILE A C 1
ATOM 5829 O O . ILE A 1 733 ? -27.587 4.850 12.212 1.00 70.88 733 ILE A O 1
ATOM 5833 N N . TYR A 1 734 ? -27.937 6.618 13.562 1.00 66.50 734 TYR A N 1
ATOM 5834 C CA . TYR A 1 734 ? -27.526 5.978 14.816 1.00 66.50 734 TYR A CA 1
ATOM 5835 C C . TYR A 1 734 ? -27.908 6.829 16.038 1.00 66.50 734 TYR A C 1
ATOM 5837 O O . TYR A 1 734 ? -28.243 8.012 15.911 1.00 66.50 734 TYR A O 1
ATOM 5845 N N . GLN A 1 735 ? -27.803 6.214 17.218 1.00 70.00 735 GLN A N 1
ATOM 5846 C CA . GLN A 1 735 ? -28.029 6.814 18.532 1.00 70.00 735 GLN A CA 1
ATOM 5847 C C . GLN A 1 735 ? -26.945 6.332 19.504 1.00 70.00 735 GLN A C 1
ATOM 5849 O O . GLN A 1 735 ? -26.708 5.130 19.606 1.00 70.00 735 GLN A O 1
ATOM 5854 N N . ILE A 1 736 ? -26.258 7.263 20.172 1.00 61.16 736 ILE A N 1
ATOM 5855 C CA . ILE A 1 736 ? -25.219 6.971 21.172 1.00 61.16 736 ILE A CA 1
ATOM 5856 C C . ILE A 1 736 ? -25.334 7.995 22.309 1.00 61.16 736 ILE A C 1
ATOM 5858 O O . ILE A 1 736 ? -25.062 9.176 22.099 1.00 61.16 736 ILE A O 1
ATOM 5862 N N . SER A 1 737 ? -25.692 7.538 23.512 1.00 65.06 737 SER A N 1
ATOM 5863 C CA . SER A 1 737 ? -25.645 8.309 24.769 1.00 65.06 737 SER A CA 1
ATOM 5864 C C . SER A 1 737 ? -26.227 9.734 24.681 1.00 65.06 737 SER A C 1
ATOM 5866 O O . SER A 1 737 ? -25.508 10.702 24.933 1.00 65.06 737 SER A O 1
ATOM 5868 N N . GLY A 1 738 ? -27.495 9.895 24.289 1.00 64.19 738 GLY A N 1
ATOM 5869 C CA . GLY A 1 738 ? -28.145 11.207 24.151 1.00 64.19 738 GLY A CA 1
ATOM 5870 C C . GLY A 1 738 ? -27.930 11.890 22.799 1.00 64.19 738 GLY A C 1
ATOM 5871 O O . GLY A 1 738 ? -28.648 12.830 22.467 1.00 64.19 738 GLY A O 1
ATOM 5872 N N . MET A 1 739 ? -26.959 11.449 21.987 1.00 72.25 739 MET A N 1
ATOM 5873 C CA . MET A 1 739 ? -26.734 11.964 20.634 1.00 72.25 739 MET A CA 1
ATOM 5874 C C . MET A 1 739 ? -27.484 11.127 19.605 1.00 72.25 739 MET A C 1
ATOM 5876 O O . MET A 1 739 ? -27.229 9.930 19.462 1.00 72.25 739 MET A O 1
ATOM 5880 N N . GLN A 1 740 ? -28.335 11.782 18.820 1.00 77.88 740 GLN A N 1
ATOM 5881 C CA . GLN A 1 740 ? -29.061 11.162 17.722 1.00 77.88 740 GLN A CA 1
ATOM 5882 C C . GLN A 1 740 ? -28.751 11.846 16.391 1.00 77.88 740 GLN A C 1
ATOM 5884 O O . GLN A 1 740 ? -28.657 13.077 16.306 1.00 77.88 740 GLN A O 1
ATOM 5889 N N . LYS A 1 741 ? -28.596 11.034 15.341 1.00 79.44 741 LYS A N 1
ATOM 5890 C CA . LYS A 1 741 ? -28.272 11.493 13.986 1.00 79.44 741 LYS A CA 1
ATOM 5891 C C . LYS A 1 741 ? -29.325 11.023 12.986 1.00 79.44 741 LYS A C 1
ATOM 5893 O O . LYS A 1 741 ? -29.619 9.831 12.906 1.00 79.44 741 LYS A O 1
ATOM 5898 N N . PHE A 1 742 ? -29.842 11.955 12.195 1.00 83.19 742 PHE A N 1
ATOM 5899 C CA . PHE A 1 742 ? -30.910 11.764 11.221 1.00 83.19 742 PHE A CA 1
ATOM 5900 C C . PHE A 1 742 ? -30.475 12.193 9.828 1.00 83.19 742 PHE A C 1
ATOM 5902 O O . PHE A 1 742 ? -29.737 13.159 9.648 1.00 83.19 742 PHE A O 1
ATOM 5909 N N . GLU A 1 743 ? -30.984 11.479 8.840 1.00 81.19 743 GLU A N 1
ATOM 5910 C CA . GLU A 1 743 ? -30.932 11.831 7.434 1.00 81.19 743 GLU A CA 1
ATOM 5911 C C . GLU A 1 743 ? -32.276 12.437 7.032 1.00 81.19 743 GLU A C 1
ATOM 5913 O O . GLU A 1 743 ? -33.317 11.814 7.225 1.00 81.19 743 GLU A O 1
ATOM 5918 N N . LEU A 1 744 ? -32.249 13.649 6.491 1.00 84.44 744 LEU A N 1
ATOM 5919 C CA . LEU A 1 744 ? -33.424 14.420 6.110 1.00 84.44 744 LEU A CA 1
ATOM 5920 C C . LEU A 1 744 ? -33.429 14.629 4.588 1.00 84.44 744 LEU A C 1
ATOM 5922 O O . LEU A 1 744 ? -32.468 15.197 4.071 1.00 84.44 744 LEU A O 1
ATOM 5926 N N . PRO A 1 745 ? -34.463 14.220 3.838 1.00 82.19 745 PRO A N 1
ATOM 5927 C CA . PRO A 1 745 ? -34.527 14.470 2.397 1.00 82.19 745 PRO A CA 1
ATOM 5928 C C . PRO A 1 745 ? -34.567 15.974 2.085 1.00 82.19 745 PRO A C 1
ATOM 5930 O O . PRO A 1 745 ? -35.410 16.697 2.616 1.00 82.19 745 PRO A O 1
ATOM 5933 N N . LYS A 1 746 ? -33.697 16.468 1.190 1.00 77.69 746 LYS A N 1
ATOM 5934 C CA . LYS A 1 746 ? -33.652 17.906 0.840 1.00 77.69 746 LYS A CA 1
ATOM 5935 C C . LYS A 1 746 ? -34.962 18.418 0.241 1.00 77.69 746 LYS A C 1
ATOM 5937 O O . LYS A 1 746 ? -35.299 19.583 0.409 1.00 77.69 746 LYS A O 1
ATOM 5942 N N . GLN A 1 747 ? -35.694 17.543 -0.444 1.00 75.50 747 GLN A N 1
ATOM 5943 C CA . GLN A 1 747 ? -36.956 17.858 -1.116 1.00 75.50 747 GLN A CA 1
ATOM 5944 C C . GLN A 1 747 ? -38.087 18.184 -0.122 1.00 75.50 747 GLN A C 1
ATOM 5946 O O . GLN A 1 747 ? -39.018 18.903 -0.470 1.00 75.50 747 GLN A O 1
ATOM 5951 N N . GLU A 1 748 ? -37.985 17.705 1.121 1.00 74.25 748 GLU A N 1
ATOM 5952 C CA . GLU A 1 748 ? -39.009 17.865 2.164 1.00 74.25 748 GLU A CA 1
ATOM 5953 C C . GLU A 1 748 ? -38.619 18.890 3.237 1.00 74.25 748 GLU A C 1
ATOM 5955 O O . GLU A 1 748 ? -39.449 19.274 4.060 1.00 74.25 748 GLU A O 1
ATOM 5960 N N . VAL A 1 749 ? -37.364 19.354 3.239 1.00 75.38 749 VAL A N 1
ATOM 5961 C CA . VAL A 1 749 ? -36.807 20.136 4.346 1.00 75.38 749 VAL A CA 1
ATOM 5962 C C . VAL A 1 749 ? -36.312 21.498 3.888 1.00 75.38 749 VAL A C 1
ATOM 5964 O O . VAL A 1 749 ? -35.296 21.629 3.206 1.00 75.38 749 VAL A O 1
ATOM 5967 N N . ARG A 1 750 ? -36.983 22.550 4.369 1.00 79.50 750 ARG A N 1
ATOM 5968 C CA . ARG A 1 750 ? -36.455 23.917 4.320 1.00 79.50 750 ARG A CA 1
ATOM 5969 C C . ARG A 1 750 ? -35.627 24.172 5.572 1.00 79.50 750 ARG A C 1
ATOM 5971 O O . ARG A 1 750 ? -36.119 24.026 6.688 1.00 79.50 750 ARG A O 1
ATOM 5978 N N . ILE A 1 751 ? -34.384 24.617 5.389 1.00 73.69 751 ILE A N 1
ATOM 5979 C CA . ILE A 1 751 ? -33.442 24.864 6.493 1.00 73.69 751 ILE A CA 1
ATOM 5980 C C . ILE A 1 751 ? -34.058 25.787 7.558 1.00 73.69 751 ILE A C 1
ATOM 5982 O O . ILE A 1 751 ? -33.960 25.500 8.747 1.00 73.69 751 ILE A O 1
ATOM 5986 N N . ALA A 1 752 ? -34.762 26.847 7.152 1.00 72.69 752 ALA A N 1
ATOM 5987 C CA . ALA A 1 752 ? -35.407 27.781 8.077 1.00 72.69 752 ALA A CA 1
ATOM 5988 C C . ALA A 1 752 ? -36.400 27.102 9.046 1.00 72.69 752 ALA A C 1
ATOM 5990 O O . ALA A 1 752 ? -36.433 27.441 10.231 1.00 72.69 752 ALA A O 1
ATOM 5991 N N . ASP A 1 753 ? -37.150 26.103 8.573 1.00 79.19 753 ASP A N 1
ATOM 5992 C CA . ASP A 1 753 ? -38.133 25.379 9.385 1.00 79.19 753 ASP A CA 1
ATOM 5993 C C . ASP A 1 753 ? -37.443 24.494 10.436 1.00 79.19 753 ASP A C 1
ATOM 5995 O O . ASP A 1 753 ? -37.922 24.388 11.566 1.00 79.19 753 ASP A O 1
ATOM 5999 N N . VAL A 1 754 ? -36.272 23.928 10.109 1.00 79.50 754 VAL A N 1
ATOM 6000 C CA . VAL A 1 754 ? -35.444 23.154 11.054 1.00 79.50 754 VAL A CA 1
ATOM 6001 C C . VAL A 1 754 ? -34.907 24.055 12.164 1.00 79.50 754 VAL A C 1
ATOM 6003 O O . VAL A 1 754 ? -35.013 23.714 13.340 1.00 79.50 754 VAL A O 1
ATOM 6006 N N . PHE A 1 755 ? -34.377 25.232 11.818 1.00 78.00 755 PHE A N 1
ATOM 6007 C CA . PHE A 1 755 ? -33.872 26.191 12.806 1.00 78.00 755 PHE A CA 1
ATOM 6008 C C . PHE A 1 755 ? -34.987 26.689 13.739 1.00 78.00 755 PHE A C 1
ATOM 6010 O O . PHE A 1 755 ? -34.779 26.772 14.951 1.00 78.00 755 PHE A O 1
ATOM 6017 N N . SER A 1 756 ? -36.180 26.964 13.201 1.00 79.25 756 SER A N 1
ATOM 6018 C CA . SER A 1 756 ? -37.350 27.350 14.000 1.00 79.25 756 SER A CA 1
ATOM 6019 C C . SER A 1 756 ? -37.815 26.218 14.927 1.00 79.25 756 SER A C 1
ATOM 6021 O O . SER A 1 756 ? -38.056 26.447 16.114 1.00 79.25 756 SER A O 1
ATOM 6023 N N . ALA A 1 757 ? -37.873 24.981 14.424 1.00 80.94 757 ALA A N 1
ATOM 6024 C CA . ALA A 1 757 ? -38.268 23.810 15.203 1.00 80.94 757 ALA A CA 1
ATOM 6025 C C . ALA A 1 757 ? -37.302 23.531 16.364 1.00 80.94 757 ALA A C 1
ATOM 6027 O O . ALA A 1 757 ? -37.748 23.330 17.493 1.00 80.94 757 ALA A O 1
ATOM 6028 N N . VAL A 1 758 ? -35.990 23.590 16.116 1.00 82.56 758 VAL A N 1
ATOM 6029 C CA . VAL A 1 758 ? -34.979 23.427 17.170 1.00 82.56 758 VAL A CA 1
ATOM 6030 C C . VAL A 1 758 ? -35.029 24.587 18.166 1.00 82.56 758 VAL A C 1
ATOM 6032 O O . VAL A 1 758 ? -34.880 24.364 19.365 1.00 82.56 758 VAL A O 1
ATOM 6035 N N . GLY A 1 759 ? -35.286 25.816 17.706 1.00 78.69 759 GLY A N 1
ATOM 6036 C CA . GLY A 1 759 ? -35.485 26.976 18.581 1.00 78.69 759 GLY A CA 1
ATOM 6037 C C . GLY A 1 759 ? -36.644 26.784 19.563 1.00 78.69 759 GLY A C 1
ATOM 6038 O O . GLY A 1 759 ? -36.475 26.985 20.763 1.00 78.69 759 GLY A O 1
ATOM 6039 N N . ASN A 1 760 ? -37.791 26.307 19.074 1.00 81.44 760 ASN A N 1
ATOM 6040 C CA . ASN A 1 760 ? -38.950 25.999 19.915 1.00 81.44 760 ASN A CA 1
ATOM 6041 C C . ASN A 1 760 ? -38.686 24.810 20.849 1.00 81.44 760 ASN A C 1
ATOM 6043 O O . ASN A 1 760 ? -39.109 24.827 22.003 1.00 81.44 760 ASN A O 1
ATOM 6047 N N . PHE A 1 761 ? -37.958 23.794 20.388 1.00 83.25 761 PHE A N 1
ATOM 6048 C CA . PHE A 1 761 ? -37.620 22.622 21.196 1.00 83.25 761 PHE A CA 1
ATOM 6049 C C . PHE A 1 761 ? -36.662 22.957 22.348 1.00 83.25 761 PHE A C 1
ATOM 6051 O O . PHE A 1 761 ? -36.880 22.527 23.477 1.00 83.25 761 PHE A O 1
ATOM 6058 N N . LYS A 1 762 ? -35.678 23.834 22.107 1.00 80.62 762 LYS A N 1
ATOM 6059 C CA . LYS A 1 762 ? -34.763 24.357 23.138 1.00 80.62 762 LYS A CA 1
ATOM 6060 C C . LYS A 1 762 ? -35.458 25.081 24.291 1.00 80.62 762 LYS A C 1
ATOM 6062 O O . LYS A 1 762 ? -34.864 25.215 25.353 1.00 80.62 762 LYS A O 1
ATOM 6067 N N . SER A 1 763 ? -36.681 25.576 24.087 1.00 77.19 763 SER A N 1
ATOM 6068 C CA . SER A 1 763 ? -37.462 26.213 25.156 1.00 77.19 763 SER A CA 1
ATOM 6069 C C . SER A 1 763 ? -38.099 25.210 26.125 1.00 77.19 763 SER A C 1
ATOM 6071 O O . SER A 1 763 ? -38.469 25.591 27.231 1.00 77.19 763 SER A O 1
ATOM 6073 N N . LYS A 1 764 ? -38.219 23.940 25.714 1.00 78.75 764 LYS A N 1
ATOM 6074 C CA . LYS A 1 764 ? -38.866 22.859 26.474 1.00 78.75 764 LYS A CA 1
ATOM 6075 C C . LYS A 1 764 ? -37.866 21.845 27.025 1.00 78.75 764 LYS A C 1
ATOM 6077 O O . LYS A 1 764 ? -38.091 21.300 28.097 1.00 78.75 764 LYS A O 1
ATOM 6082 N N . VAL A 1 765 ? -36.772 21.620 26.298 1.00 80.00 765 VAL A N 1
ATOM 6083 C CA . VAL A 1 765 ? -35.797 20.554 26.549 1.00 80.00 765 VAL A CA 1
ATOM 6084 C C . VAL A 1 765 ? -34.374 21.112 26.545 1.00 80.00 765 VAL A C 1
ATOM 6086 O O . VAL A 1 765 ? -34.027 21.992 25.749 1.00 80.00 765 VAL A O 1
ATOM 6089 N N . THR A 1 766 ? -33.510 20.563 27.404 1.00 79.38 766 THR A N 1
ATOM 6090 C CA . THR A 1 766 ? -32.094 20.955 27.460 1.00 79.38 766 THR A CA 1
ATOM 6091 C C . THR A 1 766 ? -31.306 20.306 26.319 1.00 79.38 766 THR A C 1
ATOM 6093 O O . THR A 1 766 ? -30.868 19.160 26.404 1.00 79.38 766 THR A O 1
ATOM 6096 N N . VAL A 1 767 ? -31.087 21.061 25.239 1.00 80.19 767 VAL A N 1
ATOM 6097 C CA . VAL A 1 767 ? -30.250 20.639 24.103 1.00 80.19 767 VAL A CA 1
ATOM 6098 C C . VAL A 1 767 ? -28.786 21.005 24.359 1.00 80.19 767 VAL A C 1
ATOM 6100 O O . VAL A 1 767 ? -28.444 22.185 24.436 1.00 80.19 767 VAL A O 1
ATOM 6103 N N . GLN A 1 768 ? -27.907 20.003 24.428 1.00 74.81 768 GLN A N 1
ATOM 6104 C CA . GLN A 1 768 ? -26.471 20.191 24.675 1.00 74.81 768 GLN A CA 1
ATOM 6105 C C . GLN A 1 768 ? -25.724 20.677 23.425 1.00 74.81 768 GLN A C 1
ATOM 6107 O O . GLN A 1 768 ? -24.875 21.564 23.503 1.00 74.81 768 GLN A O 1
ATOM 6112 N N . ALA A 1 769 ? -26.041 20.107 22.261 1.00 71.19 769 ALA A N 1
ATOM 6113 C CA . ALA A 1 769 ? -25.447 20.470 20.977 1.00 71.19 769 ALA A CA 1
ATOM 6114 C C . ALA A 1 769 ? -26.377 20.068 19.828 1.00 71.19 769 ALA A C 1
ATOM 6116 O O . ALA A 1 769 ? -27.108 19.090 19.939 1.00 71.19 769 ALA A O 1
ATOM 6117 N N . TRP A 1 770 ? -26.348 20.800 18.716 1.00 82.56 770 TRP A N 1
ATOM 6118 C CA . TRP A 1 770 ? -27.029 20.390 17.489 1.00 82.56 770 TRP A CA 1
ATOM 6119 C C . TRP A 1 770 ? -26.326 20.957 16.254 1.00 82.56 770 TRP A C 1
ATOM 6121 O O . TRP A 1 770 ? -25.618 21.962 16.346 1.00 82.56 770 TRP A O 1
ATOM 6131 N N . GLY A 1 771 ? -26.522 20.318 15.105 1.00 72.94 771 GLY A N 1
ATOM 6132 C CA . GLY A 1 771 ? -25.969 20.746 13.828 1.00 72.94 771 GLY A CA 1
ATOM 6133 C C . GLY A 1 771 ? -26.735 20.164 12.646 1.00 72.94 771 GLY A C 1
ATOM 6134 O O . GLY A 1 771 ? -27.266 19.057 12.713 1.00 72.94 771 GLY A O 1
ATOM 6135 N N . LEU A 1 772 ? -26.776 20.925 11.557 1.00 76.88 772 LEU A N 1
ATOM 6136 C CA . LEU A 1 772 ? -27.323 20.511 10.271 1.00 76.88 772 LEU A CA 1
ATOM 6137 C C . LEU A 1 772 ? -26.211 20.657 9.230 1.00 76.88 772 LEU A C 1
ATOM 6139 O O . LEU A 1 772 ? -25.682 21.752 9.048 1.00 76.88 772 LEU A O 1
ATOM 6143 N N . ALA A 1 773 ? -25.842 19.559 8.582 1.00 68.75 773 ALA A N 1
ATOM 6144 C CA . ALA A 1 773 ? -24.797 19.516 7.567 1.00 68.75 773 ALA A CA 1
ATOM 6145 C C . ALA A 1 773 ? -25.355 18.971 6.251 1.00 68.75 773 ALA A C 1
ATOM 6147 O O . ALA A 1 773 ? -26.308 18.194 6.244 1.00 68.75 773 ALA A O 1
ATOM 6148 N N . ASP A 1 774 ? -24.765 19.376 5.131 1.00 63.00 774 ASP A N 1
ATOM 6149 C CA . ASP A 1 774 ? -25.042 18.721 3.856 1.00 63.00 774 ASP A CA 1
ATOM 6150 C C . ASP A 1 774 ? -24.399 17.323 3.832 1.00 63.00 774 ASP A C 1
ATOM 6152 O O . ASP A 1 774 ? -23.372 17.098 4.476 1.00 63.00 774 ASP A O 1
ATOM 6156 N N . THR A 1 775 ? -25.002 16.381 3.108 1.00 63.56 775 THR A N 1
ATOM 6157 C CA . THR A 1 775 ? -24.430 15.041 2.935 1.00 63.56 775 THR A CA 1
ATOM 6158 C C . THR A 1 775 ? -23.153 15.158 2.119 1.00 63.56 775 THR A C 1
ATOM 6160 O O . THR A 1 775 ? -23.171 15.611 0.974 1.00 63.56 775 THR A O 1
ATOM 6163 N N . THR A 1 776 ? -22.032 14.744 2.698 1.00 54.94 776 THR A N 1
ATOM 6164 C CA . THR A 1 776 ? -20.751 14.776 1.993 1.00 54.94 776 THR A CA 1
ATOM 6165 C C . THR A 1 776 ? -20.631 13.586 1.041 1.00 54.94 776 THR A C 1
ATOM 6167 O O . THR A 1 776 ? -21.294 12.560 1.200 1.00 54.94 776 THR A O 1
ATOM 6170 N N . MET A 1 777 ? -19.740 13.676 0.052 1.00 49.88 777 MET A N 1
ATOM 6171 C CA . MET A 1 777 ? -19.441 12.536 -0.828 1.00 49.88 777 MET A CA 1
ATOM 6172 C C . MET A 1 777 ? -18.859 11.331 -0.067 1.00 49.88 777 MET A C 1
ATOM 6174 O O . MET A 1 777 ? -18.969 10.196 -0.527 1.00 49.88 777 MET A O 1
ATOM 6178 N N . GLU A 1 778 ? -18.280 11.565 1.111 1.00 47.97 778 GLU A N 1
ATOM 6179 C CA . GLU A 1 778 ? -17.816 10.522 2.028 1.00 47.97 778 GLU A CA 1
ATOM 6180 C C . GLU A 1 778 ? -19.010 9.783 2.659 1.00 47.97 778 GLU A C 1
ATOM 6182 O O . GLU A 1 778 ? -19.033 8.553 2.668 1.00 47.97 778 GLU A O 1
ATOM 6187 N N . ASP A 1 779 ? -20.063 10.502 3.063 1.00 52.69 779 ASP A N 1
ATOM 6188 C CA . ASP A 1 779 ? -21.317 9.903 3.544 1.00 52.69 779 ASP A CA 1
ATOM 6189 C C . ASP A 1 779 ? -22.038 9.115 2.437 1.00 52.69 779 ASP A C 1
ATOM 6191 O O . ASP A 1 779 ? -22.559 8.026 2.682 1.00 52.69 779 ASP A O 1
ATOM 6195 N N . VAL A 1 780 ? -22.039 9.631 1.201 1.00 51.97 780 VAL A N 1
ATOM 6196 C CA . VAL A 1 780 ? -22.552 8.924 0.011 1.00 51.97 780 VAL A CA 1
ATOM 6197 C C . VAL A 1 780 ? -21.823 7.597 -0.185 1.00 51.97 780 VAL A C 1
ATOM 6199 O O . VAL A 1 780 ? -22.458 6.564 -0.399 1.00 51.97 780 VAL A O 1
ATOM 6202 N N . PHE A 1 781 ? -20.495 7.611 -0.076 1.00 49.00 781 PHE A N 1
ATOM 6203 C CA . PHE A 1 781 ? -19.669 6.418 -0.212 1.00 49.00 781 PHE A CA 1
ATOM 6204 C C . PHE A 1 781 ? -19.945 5.399 0.900 1.00 49.00 781 PHE A C 1
ATOM 6206 O O . PHE A 1 781 ? -20.161 4.226 0.603 1.00 49.00 781 PHE A O 1
ATOM 6213 N N . ILE A 1 782 ? -20.031 5.841 2.160 1.00 50.78 782 ILE A N 1
ATOM 6214 C CA . ILE A 1 782 ? -20.391 4.975 3.294 1.00 50.78 782 ILE A CA 1
ATOM 6215 C C . ILE A 1 782 ? -21.781 4.362 3.086 1.00 50.78 782 ILE A C 1
ATOM 6217 O O . ILE A 1 782 ? -21.975 3.186 3.375 1.00 50.78 782 ILE A O 1
ATOM 6221 N N . LYS A 1 783 ? -22.751 5.114 2.550 1.00 54.47 783 LYS A N 1
ATOM 6222 C CA . LYS A 1 783 ? -24.095 4.596 2.241 1.00 54.47 783 LYS A CA 1
ATOM 6223 C C . LYS A 1 783 ? -24.079 3.542 1.137 1.00 54.47 783 LYS A C 1
ATOM 6225 O O . LYS A 1 783 ? -24.787 2.546 1.252 1.00 54.47 783 LYS A O 1
ATOM 6230 N N . VAL A 1 784 ? -23.305 3.757 0.072 1.00 47.44 784 VAL A N 1
ATOM 6231 C CA . VAL A 1 784 ? -23.157 2.776 -1.015 1.00 47.44 784 VAL A CA 1
ATOM 6232 C C . VAL A 1 784 ? -22.470 1.511 -0.496 1.00 47.44 784 VAL A C 1
ATOM 6234 O O . VAL A 1 784 ? -22.963 0.419 -0.762 1.00 47.44 784 VAL A O 1
ATOM 6237 N N . ALA A 1 785 ? -21.413 1.655 0.308 1.00 42.81 785 ALA A N 1
ATOM 6238 C CA . ALA A 1 785 ? -20.700 0.539 0.928 1.00 42.81 785 ALA A CA 1
ATOM 6239 C C . ALA A 1 785 ? -21.587 -0.251 1.909 1.00 42.81 785 ALA A C 1
ATOM 6241 O O . ALA A 1 785 ? -21.754 -1.453 1.747 1.00 42.81 785 ALA A O 1
ATOM 6242 N N . LYS A 1 786 ? -22.268 0.424 2.847 1.00 44.78 786 LYS A N 1
ATOM 6243 C CA . LYS A 1 786 ? -23.190 -0.219 3.804 1.00 44.78 786 LYS A CA 1
ATOM 6244 C C . LYS A 1 786 ? -24.390 -0.884 3.137 1.00 44.78 786 LYS A C 1
ATOM 6246 O O . LYS A 1 786 ? -24.955 -1.826 3.677 1.00 44.78 786 LYS A O 1
ATOM 6251 N N . ARG A 1 787 ? -24.849 -0.371 1.990 1.00 40.75 787 ARG A N 1
ATOM 6252 C CA . ARG A 1 787 ? -25.967 -0.984 1.261 1.00 40.75 787 ARG A CA 1
ATOM 6253 C C . ARG A 1 787 ? -25.534 -2.228 0.492 1.00 40.75 787 ARG A C 1
ATOM 6255 O O . ARG A 1 787 ? -26.365 -3.115 0.359 1.00 40.75 787 ARG A O 1
ATOM 6262 N N . ALA A 1 788 ? -24.282 -2.288 0.034 1.00 38.66 788 ALA A N 1
ATOM 6263 C CA . ALA A 1 788 ? -23.693 -3.527 -0.466 1.00 38.66 788 ALA A CA 1
ATOM 6264 C C . ALA A 1 788 ? -23.661 -4.589 0.654 1.00 38.66 788 ALA A C 1
ATOM 6266 O O . ALA A 1 788 ? -24.191 -5.673 0.461 1.00 38.66 788 ALA A O 1
ATOM 6267 N N . GLU A 1 789 ? -23.240 -4.213 1.867 1.00 35.38 789 GLU A N 1
ATOM 6268 C CA . GLU A 1 789 ? -23.277 -5.100 3.050 1.00 35.38 789 GLU A CA 1
ATOM 6269 C C . GLU A 1 789 ? -24.710 -5.496 3.487 1.00 35.38 789 GLU A C 1
ATOM 6271 O O . GLU A 1 789 ? -24.941 -6.567 4.042 1.00 35.38 789 GLU A O 1
ATOM 6276 N N . LEU A 1 790 ? -25.714 -4.637 3.268 1.00 32.09 790 LEU A N 1
ATOM 6277 C CA . LEU A 1 790 ? -27.122 -4.942 3.575 1.00 32.09 790 LEU A CA 1
ATOM 6278 C C . LEU A 1 790 ? -27.801 -5.802 2.503 1.00 32.09 790 LEU A C 1
ATOM 6280 O O . LEU A 1 790 ? -28.730 -6.532 2.841 1.00 32.09 790 LEU A O 1
ATOM 6284 N N . SER A 1 791 ? -27.377 -5.724 1.235 1.00 32.41 791 SER A N 1
ATOM 6285 C CA . SER A 1 791 ? -27.824 -6.686 0.219 1.00 32.41 791 SER A CA 1
ATOM 6286 C C . SER A 1 791 ? -27.275 -8.086 0.478 1.00 32.41 791 SER A C 1
ATOM 6288 O O . SER A 1 791 ? -27.986 -9.036 0.182 1.00 32.41 791 SER A O 1
ATOM 6290 N N . ASP A 1 792 ? -26.107 -8.200 1.119 1.00 34.56 792 ASP A N 1
ATOM 6291 C CA . ASP A 1 792 ? -25.519 -9.481 1.539 1.00 34.56 792 ASP A CA 1
ATOM 6292 C C . ASP A 1 792 ? -26.294 -10.157 2.692 1.00 34.56 792 ASP A C 1
ATOM 6294 O O . ASP A 1 792 ? -26.167 -11.354 2.904 1.00 34.56 792 ASP A O 1
ATOM 6298 N N . ASN A 1 793 ? -27.139 -9.418 3.426 1.00 30.92 793 ASN A N 1
ATOM 6299 C CA . ASN A 1 793 ? -27.950 -9.959 4.531 1.00 30.92 793 ASN A CA 1
ATOM 6300 C C . ASN A 1 793 ? -29.394 -10.330 4.130 1.00 30.92 793 ASN A C 1
ATOM 6302 O O . ASN A 1 793 ? -30.157 -10.819 4.963 1.00 30.92 793 ASN A O 1
ATOM 6306 N N . LEU A 1 794 ? -29.804 -10.045 2.888 1.00 29.55 794 LEU A N 1
ATOM 6307 C CA . LEU A 1 794 ? -31.171 -10.261 2.382 1.00 29.55 794 LEU A CA 1
ATOM 6308 C C . LEU A 1 794 ? -31.235 -11.210 1.168 1.00 29.55 794 LEU A C 1
ATOM 6310 O O . LEU A 1 794 ? -32.314 -11.385 0.599 1.00 29.55 794 LEU A O 1
ATOM 6314 N N . SER A 1 795 ? -30.115 -11.832 0.797 1.00 27.72 795 SER A N 1
ATOM 6315 C CA . SER A 1 795 ? -29.993 -12.935 -0.173 1.00 27.72 795 SER A CA 1
ATOM 6316 C C . SER A 1 795 ? -29.428 -14.166 0.512 1.00 27.72 795 SER A C 1
ATOM 6318 O O . SER A 1 795 ? -29.805 -15.290 0.114 1.00 27.72 795 SER A O 1
#

Organism: Cocos nucifera (NCBI:txid13894)

pLDDT: mean 73.77, std 20.25, range [21.91, 98.69]

Foldseek 3Di:
DEQADPPDDLVVLLVVLLVCLLVPDQEYEEEPLRVNLQSQLVSVVVCCVVVSDVDNVSHAYEYEDDQLQLDLVSLLVRLVVSCVSSVHQAHQEYEHAEQWHFHHPQSDPVGDPVGTGHRPLQSSLVSVVVCCVVVRYVFYAYEPDDPVRLVVNVVRHPHRHQEYEYADEPVRHCVVRCVSCVVVNHHYHHDCHQNDPVCVVRNCCQQVPPVLVVVCVVVVHHSVVSSVVVVDDPPPPDPPVVVVVVVQVVVQVVCCVPPNDPDHDDDDDDDDDDDPPPPPPVQVLVVLVVVLVVVLVVLVDDPPDDDDDVVVCVVVVVVVVVSNLLSQLLSVLLVLLVLLLVLLLVLLVCLLLVVVLQLLLLQDDPVNVVVVSLVVQLVVQLVVVVVVLVVCVVVPPLLSVQADPVLVSLLSSLLSLLSNLVSLQLSLVDNDSSVSSVVSSVCSVVLSVCLSPVLVVQLPPPPHDPVVNLVVLLPSSNLSSLLSSQSSVQSVVCVVVVHGGDDPVCLPDPSHCNVVSSVSSNVSSVVSNVVSSVSSVCSSQQPDPPDDPPVVVVVVVDDDPPDDDDDDDDDDDPPPPDQPPDVVVVCLQSRVHPDPDDWDDDVNHTSVPCNSVVSLVAQDQDPDLSDDQAAFLLVLQLVSLVSLVDDDPRSVVLSLVLCVLLVCNPPCNRVDGNVPDDPSRSSSSSLSSSCRNPVPLCVVQQQKKKKKWFFAPVCLVVVVCLCCVQAVPKDWPDDDHRMTIIIGGNVRDDPVVVVVSVVVVVVPGPIPDIDIGGQGVVNSVVVVVVVVVVVSVVD

InterPro domains:
  IPR003439 ABC transporter-like, ATP-binding domain [PF00005] (586-697)
  IPR018170 Aldo/keto reductase, conserved site [PS00062] (128-145)
  IPR018170 Aldo/keto reductase, conserved site [PS00798] (24-41)
  IPR020471 Aldo-keto reductase [PR00069] (20-44)
  IPR020471 Aldo-keto reductase [PR00069] (81-99)
  IPR020471 Aldo-keto reductase [PR00069] (128-145)
  IPR020471 Aldo-keto reductase [PR00069] (162-191)
  IPR020471 Aldo-keto reductase [PR00069] (206-230)
  IPR023210 NADP-dependent oxidoreductase domain [PF00248] (5-196)
  IPR026082 ABC transporter A [PTHR19229] (244-554)
  IPR027417 P-loop containing nucleoside triphosphate hydrolase [G3DSA:3.40.50.300] (584-718)
  IPR027417 P-loop containing nucleoside triphosphate hydrolase [SSF52540] (586-697)
  IPR036812 NAD(P)-dependent oxidoreductase domain superfamily [G3DSA:3.20.20.100] (1-249)
  IPR036812 NAD(P)-dependent oxidoreductase domain superfamily [SSF51430] (11-235)

S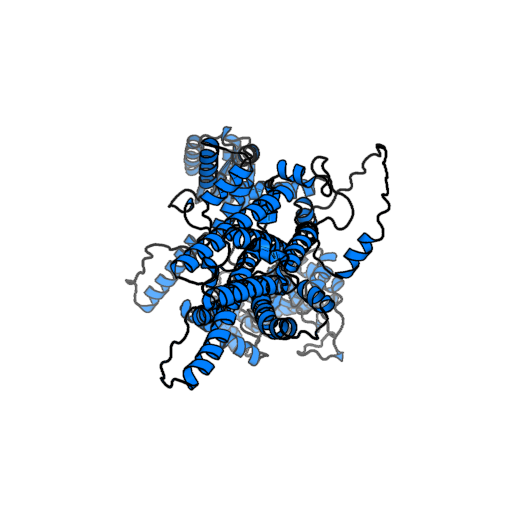equence (795 aa):
MGTAGRPVVPENVKLAILQAIELGYRHFDTASLYRTERPLGEAIARALQGGLVKSRSELFVTSKLWCSDAHRDLVLPALQRSLRNLQLDYLDLYLIHWPMSSKPGACSFPINEEDILPLDLISVWQAMEECQKLGLARSIGVSNFSRKKLEELLAFAKIPPAVNQVEMNPLWQQKKLREFCKEKGIHITACCPIGGQDRPESSNLLMESEVLQKIARARGKTVPQSYFEWQIPIPEDFNSLNLLRSRQKVSNAYLQFVKGADVKMQLEFTEEMPKPANQLSLDFSSLLSALFFQWIVELLFPINGVSGDAEVVVAIDGANYAISTYSDVLMVLLLEISSSQVMLSYLVYEKQHKLKIMMKMHGLGDGPYWIISYVYFLFLSSAYVLSFVILGSVIGLNFFMLNNYSIQFVFYFTSINLQIVLAFLTAAFFSNVKTAEVIGYLYIFGSGIMAGYLLHSFIEDTSFPRKWLLVMEIIPAFSLYRGLYEFSQYSFNGDQMGTSGMQWGDLNDSLNGMRDVMIIIVIEWLVLLPVAYYLNQGASLGRGIRNNPLCSLQCFLMKTPFNQRHNILRQGSKEVSVDMERPDIFKEMIGLIAPTSGNAFVRGFSIQNDMDKIYSCMSVCPQNDMLWEMLTGREHLLFYGRLKNLKGSALMLTVEESLKSVNLFHGGVADKQVKKYSGGMKRRLSVAISLIGDPKLKARYGESYVFTMTTSLDDEQEMENLVFTRTPNAKKIYQISGMQKFELPKQEVRIADVFSAVGNFKSKVTVQAWGLADTTMEDVFIKVAKRAELSDNLS